Protein AF-0000000078280069 (afdb_homodimer)

Sequence (1476 aa):
MEWYAKWIKPQTETGDICPLFQKSFFLKKPVKAAALYITALGTYEAELNKTRIGDFILAPGWTSYQKRLQYQAYDVTNLVKENNQLSVTVGKGWYRSPMPGWSRSSVQEELKKSPAGLLAQLEITYEDGSTEYMATDETWTFTDSPVRFSEIYDGEIFDASLAYGCAPGCSSTQGHGSGRPVCEFEGPSHTLIPQQGEEIREQERLSPIGIFTTPKGETVVDFGQDITGYVEISLTAKAGEKVALSHAEVLDKEGCFYTENYRSAKAQYLYICRDGQQSYKPKLTFFGFRYVRIDQYPGGPCAAKPENFTAVVIHSAMRRTGYFNCSNPLLNQLFDNVIWGQKGNFVDVPTDCPQRDERLGWTGDAQVFIRTACMNYDAEKFYTKWLSDMAADQGEDGRVGHVIPDLLSEEPASSAWGDAAAICPWELYLAYGNKELLSSQFTLMKKWISYISSHTTTPYLWTGGTHYGDWLGLDAPVGSYKGSTREDFIASAFYAYSTWLVMEAGKVLGEDITEYETLYTEIVSAFRTAFPEYKTQTECILAARFGLAKDCQAAADQLAAMVKECGIRLQTGFVGTPYILHTLSEYGYSHLAYSLLLKEDYPSWLYPVTKGATTIWEHWDGIMPDGNFWSADMNSFNHYAYGSVADWIYSVAGGIQRLAAFPGYEKVSIAPIPDKRLDWLSVSLDTRHGKITSSWKKAGDVWRYEITTPVDAVVMIAGKEREVGKGTHLFYSKIETIMEWYAKWIKPQTETGDICPLFQKSFFLKKPVKAAALYITALGTYEAELNKTRIGDFILAPGWTSYQKRLQYQAYDVTNLVKENNQLSVTVGKGWYRSPMPGWSRSSVQEELKKSPAGLLAQLEITYEDGSTEYMATDETWTFTDSPVRFSEIYDGEIFDASLAYGCAPGCSSTQGHGSGRPVCEFEGPSHTLIPQQGEEIREQERLSPIGIFTTPKGETVVDFGQDITGYVEISLTAKAGEKVALSHAEVLDKEGCFYTENYRSAKAQYLYICRDGQQSYKPKLTFFGFRYVRIDQYPGGPCAAKPENFTAVVIHSAMRRTGYFNCSNPLLNQLFDNVIWGQKGNFVDVPTDCPQRDERLGWTGDAQVFIRTACMNYDAEKFYTKWLSDMAADQGEDGRVGHVIPDLLSEEPASSAWGDAAAICPWELYLAYGNKELLSSQFTLMKKWISYISSHTTTPYLWTGGTHYGDWLGLDAPVGSYKGSTREDFIASAFYAYSTWLVMEAGKVLGEDITEYETLYTEIVSAFRTAFPEYKTQTECILAARFGLAKDCQAAADQLAAMVKECGIRLQTGFVGTPYILHTLSEYGYSHLAYSLLLKEDYPSWLYPVTKGATTIWEHWDGIMPDGNFWSADMNSFNHYAYGSVADWIYSVAGGIQRLAAFPGYEKVSIAPIPDKRLDWLSVSLDTRHGKITSSWKKAGDVWRYEITTPVDAVVMIAGKEREVGKGTHLFYSKIETI

Solvent-accessible surface area (backbone atoms only — not comparable to full-atom values): 73678 Å² total; per-residue (Å²): 136,87,81,83,41,34,35,27,27,67,63,57,89,57,82,61,33,22,45,24,37,36,44,75,51,75,50,92,64,65,73,65,42,28,38,38,36,38,35,48,50,15,14,41,53,41,25,43,68,87,35,72,58,79,70,53,50,42,24,56,49,73,60,35,60,86,63,35,28,43,28,46,78,43,82,42,50,89,58,65,55,54,73,38,40,42,37,36,39,41,28,30,16,81,59,36,32,73,52,62,78,61,54,88,35,77,62,39,61,50,20,65,67,50,65,62,36,40,35,34,35,36,41,38,30,29,69,87,66,52,72,49,76,54,49,35,43,60,85,31,22,30,41,81,35,41,40,48,27,40,20,47,41,47,21,38,31,36,34,38,36,70,71,70,53,62,54,77,87,45,42,91,69,40,55,85,59,76,48,41,57,32,34,69,52,94,62,83,68,89,24,64,37,71,68,63,46,46,51,23,27,80,57,41,38,30,39,40,68,41,68,46,71,29,83,84,68,47,39,33,38,35,43,84,46,55,40,19,22,46,57,34,39,44,51,74,42,48,64,68,36,39,40,29,37,37,49,16,65,51,58,43,78,82,51,30,90,40,52,60,45,17,62,84,23,60,34,29,42,37,40,29,30,32,71,44,78,48,68,52,56,77,72,47,46,53,40,26,26,23,33,35,37,42,75,34,29,68,90,36,45,85,59,64,54,51,88,29,42,34,40,37,30,38,21,33,63,55,50,77,26,39,50,74,48,54,66,46,69,65,59,42,47,46,52,50,9,30,52,38,11,44,43,34,18,32,58,54,38,50,27,48,28,47,51,28,47,58,66,41,22,30,23,38,48,39,39,53,19,40,66,26,47,51,43,44,19,56,42,60,45,41,47,52,37,50,50,51,35,39,53,70,57,35,39,94,66,20,44,33,39,56,24,46,55,56,81,48,73,86,52,72,48,26,54,62,18,30,44,24,52,32,51,42,48,50,52,47,25,42,62,62,46,42,62,65,61,37,58,72,39,44,64,47,26,52,31,38,53,50,25,49,67,69,66,28,82,40,88,60,38,40,39,91,73,67,59,60,48,25,37,61,11,68,53,25,50,90,94,46,57,33,18,68,53,58,49,46,58,53,25,28,52,43,51,39,45,40,41,48,45,47,36,55,50,23,59,76,69,70,47,91,36,63,68,45,52,52,49,39,53,48,20,46,51,44,44,42,67,75,52,76,72,68,88,41,61,38,46,17,40,52,27,27,69,67,61,50,39,96,49,33,64,58,31,40,51,49,32,55,48,52,24,53,73,64,67,58,35,76,50,44,16,64,66,26,50,61,42,44,49,55,42,31,38,74,71,74,33,45,71,58,30,48,49,42,59,71,28,53,57,82,64,28,74,34,22,41,47,79,71,66,48,48,25,22,38,62,40,65,42,39,60,31,97,87,44,48,64,69,44,54,74,77,39,43,71,40,12,36,49,75,33,16,53,50,38,46,45,42,36,38,50,27,4,50,35,75,32,83,94,28,32,26,50,61,31,32,36,39,40,48,52,85,55,88,94,44,54,30,42,37,29,35,38,57,49,94,66,39,56,36,36,25,31,39,31,66,56,88,68,26,37,40,33,44,36,33,31,58,34,44,30,42,34,36,56,92,88,42,78,44,80,43,64,57,43,38,39,35,43,58,45,74,58,76,82,125,136,88,80,85,40,33,33,28,26,67,64,58,88,58,82,60,32,22,45,25,36,36,42,75,51,74,50,91,64,64,72,66,41,29,37,38,37,39,36,47,51,17,14,41,52,40,25,42,67,87,35,73,58,79,70,54,50,41,24,56,50,73,58,34,61,86,64,34,29,42,29,45,78,43,84,40,49,89,59,65,53,54,74,38,39,43,37,36,38,42,30,30,16,82,54,36,35,80,45,62,82,55,54,83,28,72,64,52,53,52,28,52,68,47,69,62,34,41,35,35,34,36,40,37,31,29,70,89,66,53,72,50,75,56,48,35,44,59,85,30,23,30,42,82,34,42,40,48,28,40,20,48,40,46,21,39,32,35,34,38,37,71,72,72,54,61,54,77,88,45,43,90,68,45,54,85,58,77,48,41,59,32,34,67,51,92,61,83,69,88,24,62,37,69,67,62,45,47,52,24,28,79,57,42,38,30,39,41,68,40,70,47,70,30,84,84,67,46,39,32,39,36,44,84,44,53,39,19,22,47,58,34,40,45,49,73,43,50,64,69,36,39,39,28,38,37,50,16,65,50,58,43,77,80,52,30,88,41,53,60,45,17,62,82,25,60,34,30,41,37,40,29,30,32,72,44,77,47,69,53,57,76,72,48,47,53,40,25,25,22,32,34,37,40,74,35,29,68,90,36,43,84,60,65,54,52,87,30,42,33,40,37,29,39,21,32,63,54,51,76,26,39,51,74,48,53,65,46,66,63,58,42,49,45,52,50,7,30,52,39,11,45,44,33,16,30,58,54,38,50,26,47,27,47,51,27,45,59,66,40,21,31,23,38,49,40,39,53,20,41,66,26,46,52,43,42,20,55,41,62,45,43,48,51,37,50,50,50,33,39,53,68,57,36,40,96,66,21,45,32,39,54,24,46,55,57,75,48,73,86,50,74,47,26,54,61,18,33,45,25,52,32,50,41,48,51,52,48,26,42,61,62,44,42,62,65,61,37,58,72,39,44,63,47,25,52,31,36,52,50,24,49,68,70,68,27,81,39,87,60,37,37,35,79,82,63,60,60,49,26,38,60,12,68,54,25,50,89,95,47,58,33,18,68,52,58,48,46,56,54,25,28,51,43,50,40,46,40,40,47,44,47,36,53,50,21,61,76,68,71,47,91,37,62,70,46,52,53,48,38,54,47,19,44,54,44,43,42,67,75,52,76,72,70,89,42,62,39,46,16,40,52,27,28,69,66,63,49,39,96,50,32,63,59,31,41,50,48,31,54,49,53,24,53,72,64,69,58,35,78,50,43,17,63,65,27,49,60,44,44,49,52,40,32,38,74,70,74,32,45,70,59,30,48,50,42,58,69,28,53,57,82,64,27,74,34,23,42,48,78,71,66,48,49,25,20,41,63,38,64,42,41,61,32,96,87,45,47,64,69,44,54,73,78,39,44,71,39,12,35,48,75,33,16,53,51,37,46,45,42,36,38,50,28,4,51,34,76,32,83,94,28,32,25,50,61,30,31,37,38,39,47,50,85,52,87,94,43,54,31,40,38,29,36,38,56,48,93,66,40,55,35,35,26,31,39,31,65,57,88,69,24,37,40,33,45,38,33,31,60,34,45,30,42,35,35,56,93,89,42,76,43,79,46,64,57,40,37,38,34,43,58,44,75,59,77,83,126

InterPro domains:
  IPR008902 Alpha-L-rhamnosidase, concanavalin-like domain [PF05592] (213-315)
  IPR008928 Six-hairpin glycosidase superfamily [SSF48208] (318-707)
  IPR012341 Six-hairpin glycosidase-like superfamily [G3DSA:1.50.10.10] (319-655)
  IPR013737 Bacterial alpha-L-rhamnosidase N-terminal [PF08531] (29-203)
  IPR016007 Alpha-L-rhamnosidase [PIRSF010631] (9-720)
  IPR016007 Alpha-L-rhamnosidase [PTHR33307] (2-724)
  IPR035396 Alpha-L-rhamnosidase, six-hairpin glycosidase domain [PF17389] (319-651)
  IPR035398 Alpha-L-rhamnosidase C-terminal domain [PF17390] (655-727)

Foldseek 3Di:
DDAPAFKKFFPDDLPFFWKKKKDKDFDDAAFPWKKKKKAKQAFKWKDKPNHTFDFFFRPPFDFPFQAAGAIEMGTCNVRDDRIMMMIMTGALHPQQAALVVVNVDPNNVVSVVDTIIIWMWMWTAHPVGDIDIDTHAFVMFIDGAQFGHAHAQAGTAGAVCVVDNCPVVCPVPVPVPPGHTMHGDDGRDPNYDYRQFFGKGWDDKFFFPWWDAAPVGWIKTFRLFWAKFKKKFKDADAAFFKWKKFFAADAALRRHGACLQQPPGRRMYMYGDHHTIDMDIDRNYIATHRMMTTPGDVVGSVVDTRVRIMTIHIAGPWAFFKDKDFQDVLLVLLLLQLLRLQSRQHHLARAFFRHHSGSFRFQLLCLLQLLVVVFGTVCLSSVLSQLVSQVSCQDPQLFGARTGVHPPNVAGHAFSRLLSLQRNQLSSCQAAVDLVSLVVSLVSLVSNLSNQCVPAPDHLFRDDGDYCAQACFQCDPPPDRHHPFDRSLRRLLSSLQSLVSSLLSCVVVVHDSPVSVVSSVSSLVVSCVVDVDGDFLQSLQSCQVSVSHPDNLVSLVVSLVVCVVVPLEGRTHLRRLLRNCVSCVVNPNNVSSVVQAPDQDPQGSSVVVVVSQSHGWNHSPCQPPVRHGPDSHPTHSSGNSNVSCVSCCVCEQQNWATDSVCGQPLETEREHDDDPVIQKMKMWGQTPQGIWIWMWGDDDFKIKIKIADSAWYWYADPNDTDIDGGGIDIDIDGDDDD/DDAPAFKKFAPDDLPFFWKKKKDKDFDDFAFPWKKKKKAKQWFKWKDKPNHTFDFFFRPPFDFPFQAAGAIEMGTCNVRDDRIMMIIMTGANHPQQAQLVVLNPFPRNVVSVPDTIIIWMWMWTAHPVGDIDIDTHAQNMFIDGAQFGHAHAQAGTAGAVCVVPNCPVVCPVPVPVPPGHTMHGDDGRDPNYDYRQFFGKGWDDKFFFPWWDAAPVGWIKTFRLFWAKFKKKFKDADAAFFKWKKFFAADAALRRHGACLQQPPGRRMYMYGDHHTIDMDIDRNYMATHRMMTTPGDVVGSVVDTRVRIMTIHIAGPWAFFKDKDFQDVLLVLLLLQLLRLQSRLHHLARAFFRHHSGSFRFQLLCLLQLLVVVFGTVCLSSVLSQLVSQVSCQDPQLFTARTPVHSPNVFGHAFSRLLSLQRNQLSSCQAAVDLVSLVVSLVSLVSNLSNQCVPAPDHLFNDDGDYCAQACFQCDDPPDRHHPFDRSLRRLLSSLLSLVSSLLSCVVVVHDSPVSVVSNVSNLVVSCVVDVDDDFLQSLQSCQVSVSHPDNLVSLVVSLVVCVVVPLEGRTHLRRLLRNCVSCVVNPNNVSSVVQAPDQDPQGSSVVVVVSQSHGWNHSPCQPPVRHGPDSHPTHSSGNSNVSCVSCCVCEQQNWATDSVCGQPLETEREHDDDPVIQKMKMWGQTPLGIWIWMWGDDDFKIKIKIADSAWYWYADPNDTDIDGGGIDIDIDGDDDD

pLDDT: mean 94.16, std 10.37, range [27.56, 98.88]

Organism: NCBI:txid1796616

Radius of gyration: 36.36 Å; Cα contacts (8 Å, |Δi|>4): 3616; chains: 2; bounding box: 84×95×91 Å

Structure (mmCIF, N/CA/C/O backbone):
data_AF-0000000078280069-model_v1
#
loop_
_entity.id
_entity.type
_entity.pdbx_description
1 polymer alpha-L-rhamnosidase
#
loop_
_atom_site.group_PDB
_atom_site.id
_atom_site.type_symbol
_atom_site.label_atom_id
_atom_site.label_alt_id
_atom_site.label_comp_id
_atom_site.label_asym_id
_atom_site.label_entity_id
_atom_site.label_seq_id
_atom_site.pdbx_PDB_ins_code
_atom_site.Cartn_x
_atom_site.Cartn_y
_atom_site.Cartn_z
_atom_site.occupancy
_atom_site.B_iso_or_equiv
_atom_site.auth_seq_id
_atom_site.auth_comp_id
_atom_site.auth_asym_id
_atom_site.auth_atom_id
_atom_site.pdbx_PDB_model_num
ATOM 1 N N . MET A 1 1 ? -11.531 34.969 -14.906 1 75.25 1 MET A N 1
ATOM 2 C CA . MET A 1 1 ? -12.938 35.062 -14.523 1 75.25 1 MET A CA 1
ATOM 3 C C . MET A 1 1 ? -13.359 36.531 -14.352 1 75.25 1 MET A C 1
ATOM 5 O O . MET A 1 1 ? -12.594 37.344 -13.844 1 75.25 1 MET A O 1
ATOM 9 N N . GLU A 1 2 ? -14.43 36.875 -14.961 1 83.56 2 GLU A N 1
ATOM 10 C CA . GLU A 1 2 ? -14.961 38.219 -14.836 1 83.56 2 GLU A CA 1
ATOM 11 C C . GLU A 1 2 ? -15.977 38.312 -13.703 1 83.56 2 GLU A C 1
ATOM 13 O O . GLU A 1 2 ? -16.922 37.531 -13.656 1 83.56 2 GLU A O 1
ATOM 18 N N . TRP A 1 3 ? -15.695 39.188 -12.672 1 90.94 3 TRP A N 1
ATOM 19 C CA . TRP A 1 3 ? -16.578 39.375 -11.523 1 90.94 3 TRP A CA 1
ATOM 20 C C . TRP A 1 3 ? -17.531 40.531 -11.75 1 90.94 3 TRP A C 1
ATOM 22 O O . TRP A 1 3 ? -17.109 41.656 -12.078 1 90.94 3 TRP A O 1
ATOM 32 N N . TYR A 1 4 ? -18.797 40.25 -11.625 1 93.06 4 TYR A N 1
ATOM 33 C CA . TYR A 1 4 ? -19.844 41.25 -11.594 1 93.06 4 TYR A CA 1
ATOM 34 C C . TYR A 1 4 ? -20.312 41.531 -10.172 1 93.06 4 TYR A C 1
ATOM 36 O O . TYR A 1 4 ? -20.953 42.531 -9.898 1 93.06 4 TYR A O 1
ATOM 44 N N . ALA A 1 5 ? -19.953 40.688 -9.352 1 96.56 5 ALA A N 1
ATOM 45 C CA . ALA A 1 5 ? -20.375 40.75 -7.953 1 96.56 5 ALA A CA 1
ATOM 46 C C . ALA A 1 5 ? -19.656 41.875 -7.203 1 96.56 5 ALA A C 1
ATOM 48 O O . ALA A 1 5 ? -18.516 42.219 -7.543 1 96.56 5 ALA A O 1
ATOM 49 N N . LYS A 1 6 ? -20.312 42.375 -6.234 1 96.88 6 LYS A N 1
ATOM 50 C CA . LYS A 1 6 ? -19.75 43.375 -5.316 1 96.88 6 LYS A CA 1
ATOM 51 C C . LYS A 1 6 ? -19.609 42.812 -3.91 1 96.88 6 LYS A C 1
ATOM 53 O O . LYS A 1 6 ? -20.391 41.938 -3.498 1 96.88 6 LYS A O 1
ATOM 58 N N . TRP A 1 7 ? -18.578 43.281 -3.256 1 96.88 7 TRP A N 1
ATOM 59 C CA . TRP A 1 7 ? -18.438 42.906 -1.854 1 96.88 7 TRP A CA 1
ATOM 60 C C . TRP A 1 7 ? -19.625 43.438 -1.037 1 96.88 7 TRP A C 1
ATOM 62 O O . TRP A 1 7 ? -20 44.594 -1.164 1 96.88 7 TRP A O 1
ATOM 72 N N . ILE A 1 8 ? -20.172 42.531 -0.235 1 97.75 8 ILE A N 1
ATOM 73 C CA . ILE A 1 8 ? -21.281 42.969 0.618 1 97.75 8 ILE A CA 1
ATOM 74 C C . ILE A 1 8 ? -20.969 42.625 2.074 1 97.75 8 ILE A C 1
ATOM 76 O O . ILE A 1 8 ? -20.188 41.719 2.35 1 97.75 8 ILE A O 1
ATOM 80 N N . LYS A 1 9 ? -21.453 43.344 2.963 1 96.62 9 LYS A N 1
ATOM 81 C CA . LYS A 1 9 ? -21.406 43.156 4.41 1 96.62 9 LYS A CA 1
ATOM 82 C C . LYS A 1 9 ? -22.734 43.5 5.055 1 96.62 9 LYS A C 1
ATOM 84 O O . LYS A 1 9 ? -23.562 44.219 4.457 1 96.62 9 LYS A O 1
ATOM 89 N N . PRO A 1 10 ? -22.984 43 6.238 1 95.69 10 PRO A N 1
ATOM 90 C CA . PRO A 1 10 ? -24.203 43.438 6.938 1 95.69 10 PRO A CA 1
ATOM 91 C C . PRO A 1 10 ? -24.203 44.938 7.18 1 95.69 10 PRO A C 1
ATOM 93 O O . PRO A 1 10 ? -23.188 45.5 7.598 1 95.69 10 PRO A O 1
ATOM 96 N N . GLN A 1 11 ? -25.328 45.531 6.945 1 94.12 11 GLN A N 1
ATOM 97 C CA . GLN A 1 11 ? -25.438 46.969 7.164 1 94.12 11 GLN A CA 1
ATOM 98 C C . GLN A 1 11 ? -25.375 47.312 8.648 1 94.12 11 GLN A C 1
ATOM 100 O O . GLN A 1 11 ? -24.859 48.375 9.023 1 94.12 11 GLN A O 1
ATOM 105 N N . THR A 1 12 ? -25.844 46.406 9.406 1 90.94 12 THR A N 1
ATOM 106 C CA . THR A 1 12 ? -25.797 46.594 10.859 1 90.94 12 THR A CA 1
ATOM 107 C C . THR A 1 12 ? -24.828 45.562 11.484 1 90.94 12 THR A C 1
ATOM 109 O O . THR A 1 12 ? -24.719 44.438 11.016 1 90.94 12 THR A O 1
ATOM 112 N N . GLU A 1 13 ? -24.203 46.062 12.492 1 86.88 13 GLU A N 1
ATOM 113 C CA . GLU A 1 13 ? -23.25 45.188 13.18 1 86.88 13 GLU A CA 1
ATOM 114 C C . GLU A 1 13 ? -23.953 43.969 13.773 1 86.88 13 GLU A C 1
ATOM 116 O O . GLU A 1 13 ? -25.078 44.094 14.289 1 86.88 13 GLU A O 1
ATOM 121 N N . THR A 1 14 ? -23.266 42.875 13.648 1 87.94 14 THR A N 1
ATOM 122 C CA . THR A 1 14 ? -23.859 41.656 14.125 1 87.94 14 THR A CA 1
ATOM 123 C C . THR A 1 14 ? -23.156 41.188 15.398 1 87.94 14 THR A C 1
ATOM 125 O O . THR A 1 14 ? -23.578 40.188 16.016 1 87.94 14 THR A O 1
ATOM 128 N N . GLY A 1 15 ? -22.078 41.844 15.797 1 86.06 15 GLY A N 1
ATOM 129 C CA . GLY A 1 15 ? -21.328 41.406 16.953 1 86.06 15 GLY A CA 1
ATOM 130 C C . GLY A 1 15 ? -20.688 40.031 16.781 1 86.06 15 GLY A C 1
ATOM 131 O O . GLY A 1 15 ? -19.984 39.812 15.789 1 86.06 15 GLY A O 1
ATOM 132 N N . ASP A 1 16 ? -21.062 39.156 17.75 1 89 16 ASP A N 1
ATOM 133 C CA . ASP A 1 16 ? -20.484 37.812 17.734 1 89 16 ASP A CA 1
ATOM 134 C C . ASP A 1 16 ? -21.266 36.875 16.844 1 89 16 ASP A C 1
ATOM 136 O O . ASP A 1 16 ? -20.781 35.812 16.453 1 89 16 ASP A O 1
ATOM 140 N N . ILE A 1 17 ? -22.422 37.219 16.5 1 93.25 17 ILE A N 1
ATOM 141 C CA . ILE A 1 17 ? -23.297 36.375 15.695 1 93.25 17 ILE A CA 1
ATOM 142 C C . ILE A 1 17 ? -22.812 36.344 14.25 1 93.25 17 ILE A C 1
ATOM 144 O O . ILE A 1 17 ? -22.531 37.406 13.664 1 93.25 17 ILE A O 1
ATOM 148 N N . CYS A 1 18 ? -22.656 35.156 13.719 1 95.31 18 CYS A N 1
ATOM 149 C CA . CYS A 1 18 ? -22.281 35.031 12.312 1 95.31 18 CYS A CA 1
ATOM 150 C C . CYS A 1 18 ? -23.438 35.438 11.406 1 95.31 18 CYS A C 1
ATOM 152 O O . CYS A 1 18 ? -24.562 34.938 11.57 1 95.31 18 CYS A O 1
ATOM 154 N N . PRO A 1 19 ? -23.203 36.312 10.492 1 96.06 19 PRO A N 1
ATOM 155 C CA . PRO A 1 19 ? -24.281 36.688 9.578 1 96.06 19 PRO A CA 1
ATOM 156 C C . PRO A 1 19 ? -24.609 35.562 8.578 1 96.06 19 PRO A C 1
ATOM 158 O O . PRO A 1 19 ? -23.703 34.875 8.109 1 96.06 19 PRO A O 1
ATOM 161 N N . LEU A 1 20 ? -25.875 35.375 8.289 1 96.44 20 LEU A N 1
ATOM 162 C CA . LEU A 1 20 ? -26.391 34.531 7.223 1 96.44 20 LEU A CA 1
ATOM 163 C C . LEU A 1 20 ? -26.891 35.375 6.051 1 96.44 20 LEU A C 1
ATOM 165 O O . LEU A 1 20 ? -27.969 35.969 6.117 1 96.44 20 LEU A O 1
ATOM 169 N N . PHE A 1 21 ? -26.078 35.438 4.977 1 97.25 21 PHE A N 1
ATOM 170 C CA . PHE A 1 21 ? -26.484 36.125 3.758 1 97.25 21 PHE A CA 1
ATOM 171 C C . PHE A 1 21 ? -27.422 35.25 2.936 1 97.25 21 PHE A C 1
ATOM 173 O O . PHE A 1 21 ? -27.25 34.031 2.852 1 97.25 21 PHE A O 1
ATOM 180 N N . GLN A 1 22 ? -28.375 35.938 2.309 1 96.56 22 GLN A N 1
ATOM 181 C CA . GLN A 1 22 ? -29.375 35.156 1.582 1 96.56 22 GLN A CA 1
ATOM 182 C C . GLN A 1 22 ? -29.797 35.875 0.294 1 96.56 22 GLN A C 1
ATOM 184 O O . GLN A 1 22 ? -29.828 37.094 0.237 1 96.56 22 GLN A O 1
ATOM 189 N N . LYS A 1 23 ? -30.078 35.125 -0.622 1 96.31 23 LYS A N 1
ATOM 190 C CA . LYS A 1 23 ? -30.641 35.562 -1.896 1 96.31 23 LYS A CA 1
ATOM 191 C C . LYS A 1 23 ? -31.609 34.531 -2.477 1 96.31 23 LYS A C 1
ATOM 193 O O . LYS A 1 23 ? -31.266 33.375 -2.615 1 96.31 23 LYS A O 1
ATOM 198 N N . SER A 1 24 ? -32.812 35.031 -2.732 1 96 24 SER A N 1
ATOM 199 C CA . SER A 1 24 ? -33.781 34.219 -3.453 1 96 24 SER A CA 1
ATOM 200 C C . SER A 1 24 ? -33.844 34.594 -4.926 1 96 24 SER A C 1
ATOM 202 O O . SER A 1 24 ? -33.75 35.781 -5.27 1 96 24 SER A O 1
ATOM 204 N N . PHE A 1 25 ? -33.969 33.594 -5.789 1 95.31 25 PHE A N 1
ATOM 205 C CA . PHE A 1 25 ? -34.094 33.906 -7.215 1 95.31 25 PHE A CA 1
ATOM 206 C C . PHE A 1 25 ? -34.906 32.812 -7.922 1 95.31 25 PHE A C 1
ATOM 208 O O . PHE A 1 25 ? -35.094 31.734 -7.398 1 95.31 25 PHE A O 1
ATOM 215 N N . PHE A 1 26 ? -35.406 33.219 -9.016 1 95.06 26 PHE A N 1
ATOM 216 C CA . PHE A 1 26 ? -36.281 32.406 -9.828 1 95.06 26 PHE A CA 1
ATOM 217 C C . PHE A 1 26 ? -35.688 32.156 -11.219 1 95.06 26 PHE A C 1
ATOM 219 O O . PHE A 1 26 ? -35.156 33.094 -11.836 1 95.06 26 PHE A O 1
ATOM 226 N N . LEU A 1 27 ? -35.688 30.844 -11.633 1 94.19 27 LEU A N 1
ATOM 227 C CA . LEU A 1 27 ? -35.188 30.531 -12.961 1 94.19 27 LEU A CA 1
ATOM 228 C C . LEU A 1 27 ? -36.312 30.234 -13.922 1 94.19 27 LEU A C 1
ATOM 230 O O . LEU A 1 27 ? -37.156 29.359 -13.656 1 94.19 27 LEU A O 1
ATOM 234 N N . LYS A 1 28 ? -36.312 30.891 -15.016 1 87.5 28 LYS A N 1
ATOM 235 C CA . LYS A 1 28 ? -37.438 30.828 -15.945 1 87.5 28 LYS A CA 1
ATOM 236 C C . LYS A 1 28 ? -37.219 29.75 -17 1 87.5 28 LYS A C 1
ATOM 238 O O . LYS A 1 28 ? -38.156 29.328 -17.672 1 87.5 28 LYS A O 1
ATOM 243 N N . LYS A 1 29 ? -36 29.359 -17.234 1 92.88 29 LYS A N 1
ATOM 244 C CA . LYS A 1 29 ? -35.625 28.438 -18.312 1 92.88 29 LYS A CA 1
ATOM 245 C C . LYS A 1 29 ? -34.906 27.219 -17.766 1 92.88 29 LYS A C 1
ATOM 247 O O . LYS A 1 29 ? -34.375 27.234 -16.656 1 92.88 29 LYS A O 1
ATOM 252 N N . PRO A 1 30 ? -34.969 26.078 -18.672 1 95 30 PRO A N 1
ATOM 253 C CA . PRO A 1 30 ? -34.188 24.922 -18.266 1 95 30 PRO A CA 1
ATOM 254 C C . PRO A 1 30 ? -32.688 25.203 -18.203 1 95 30 PRO A C 1
ATOM 256 O O . PRO A 1 30 ? -32.156 25.906 -19.078 1 95 30 PRO A O 1
ATOM 259 N N . VAL A 1 31 ? -32.094 24.656 -17.188 1 96.94 31 VAL A N 1
ATOM 260 C CA . VAL A 1 31 ? -30.688 24.969 -16.906 1 96.94 31 VAL A CA 1
ATOM 261 C C . VAL A 1 31 ? -29.781 23.891 -17.516 1 96.94 31 VAL A C 1
ATOM 263 O O . VAL A 1 31 ? -30.031 22.703 -17.344 1 96.94 31 VAL A O 1
ATOM 266 N N . LYS A 1 32 ? -28.812 24.266 -18.281 1 97.56 32 LYS A N 1
ATOM 267 C CA . LYS A 1 32 ? -27.781 23.391 -18.812 1 97.56 32 LYS A CA 1
ATOM 268 C C . LYS A 1 32 ? -26.625 23.234 -17.828 1 97.56 32 LYS A C 1
ATOM 270 O O . LYS A 1 32 ? -26.141 22.125 -17.609 1 97.56 32 LYS A O 1
ATOM 275 N N . ALA A 1 33 ? -26.172 24.297 -17.281 1 98.06 33 ALA A N 1
ATOM 276 C CA . ALA A 1 33 ? -25.062 24.297 -16.328 1 98.06 33 ALA A CA 1
ATOM 277 C C . ALA A 1 33 ? -25.188 25.469 -15.344 1 98.06 33 ALA A C 1
ATOM 279 O O . ALA A 1 33 ? -25.703 26.516 -15.695 1 98.06 33 ALA A O 1
ATOM 280 N N . ALA A 1 34 ? -24.766 25.297 -14.141 1 98.12 34 ALA A N 1
ATOM 281 C CA . ALA A 1 34 ? -24.719 26.328 -13.102 1 98.12 34 ALA A CA 1
ATOM 282 C C . ALA A 1 34 ? -23.438 26.219 -12.281 1 98.12 34 ALA A C 1
ATOM 284 O O . ALA A 1 34 ? -23.062 25.125 -11.844 1 98.12 34 ALA A O 1
ATOM 285 N N . ALA A 1 35 ? -22.719 27.344 -12.117 1 98.19 35 ALA A N 1
ATOM 286 C CA . ALA A 1 35 ? -21.484 27.375 -11.352 1 98.19 35 ALA A CA 1
ATOM 287 C C . ALA A 1 35 ? -21.5 28.531 -10.344 1 98.19 35 ALA A C 1
ATOM 289 O O . ALA A 1 35 ? -21.875 29.656 -10.688 1 98.19 35 ALA A O 1
ATOM 290 N N . LEU A 1 36 ? -21.156 28.203 -9.078 1 98.38 36 LEU A N 1
ATOM 291 C CA . LEU A 1 36 ? -21.031 29.219 -8.047 1 98.38 36 LEU A CA 1
ATOM 292 C C . LEU A 1 36 ? -19.562 29.578 -7.812 1 98.38 36 LEU A C 1
ATOM 294 O O . LEU A 1 36 ? -18.734 28.703 -7.527 1 98.38 36 LEU A O 1
ATOM 298 N N . TYR A 1 37 ? -19.234 30.797 -8.039 1 98.12 37 TYR A N 1
ATOM 299 C CA . TYR A 1 37 ? -17.953 31.375 -7.629 1 98.12 37 TYR A CA 1
ATOM 300 C C . TYR A 1 37 ? -18.109 32.156 -6.336 1 98.12 37 TYR A C 1
ATOM 302 O O . TYR A 1 37 ? -18.953 33.062 -6.242 1 98.12 37 TYR A O 1
ATOM 310 N N . ILE A 1 38 ? -17.281 31.844 -5.312 1 98.38 38 ILE A N 1
ATOM 311 C CA . ILE A 1 38 ? -17.609 32.406 -4.008 1 98.38 38 ILE A CA 1
ATOM 312 C C . ILE A 1 38 ? -16.328 32.531 -3.176 1 98.38 38 ILE A C 1
ATOM 314 O O . ILE A 1 38 ? -15.414 31.734 -3.295 1 98.38 38 ILE A O 1
ATOM 318 N N . THR A 1 39 ? -16.219 33.594 -2.395 1 97.5 39 THR A N 1
ATOM 319 C CA . THR A 1 39 ? -15.211 33.781 -1.347 1 97.5 39 THR A CA 1
ATOM 320 C C . THR A 1 39 ? -15.766 34.625 -0.211 1 97.5 39 THR A C 1
ATOM 322 O O . THR A 1 39 ? -16.938 35 -0.232 1 97.5 39 THR A O 1
ATOM 325 N N . ALA A 1 40 ? -15.008 34.75 0.875 1 96.81 40 ALA A N 1
ATOM 326 C CA . ALA A 1 40 ? -15.422 35.531 2.035 1 96.81 40 ALA A CA 1
ATOM 327 C C . ALA A 1 40 ? -14.211 36.062 2.787 1 96.81 40 ALA A C 1
ATOM 329 O O . ALA A 1 40 ? -13.094 35.594 2.605 1 96.81 40 ALA A O 1
ATOM 330 N N . LEU A 1 41 ? -14.398 37.188 3.506 1 94.5 41 LEU A N 1
ATOM 331 C CA . LEU A 1 41 ? -13.453 37.656 4.512 1 94.5 41 LEU A CA 1
ATOM 332 C C . LEU A 1 41 ? -13.711 36.969 5.855 1 94.5 41 LEU A C 1
ATOM 334 O O . LEU A 1 41 ? -14.43 37.531 6.699 1 94.5 41 LEU A O 1
ATOM 338 N N . GLY A 1 42 ? -13.086 35.906 6.062 1 93.12 42 GLY A N 1
ATOM 339 C CA . GLY A 1 42 ? -13.32 34.906 7.102 1 93.12 42 GLY A CA 1
ATOM 340 C C . GLY A 1 42 ? -13.43 33.5 6.566 1 93.12 42 GLY A C 1
ATOM 341 O O . GLY A 1 42 ? -12.641 33.062 5.719 1 93.12 42 GLY A O 1
ATOM 342 N N . THR A 1 43 ? -14.336 32.75 7.18 1 95.94 43 THR A N 1
ATOM 343 C CA . THR A 1 43 ? -14.688 31.422 6.664 1 95.94 43 THR A CA 1
ATOM 344 C C . THR A 1 43 ? -16.172 31.344 6.324 1 95.94 43 THR A C 1
ATOM 346 O O . THR A 1 43 ? -16.984 32.094 6.883 1 95.94 43 THR A O 1
ATOM 349 N N . TYR A 1 44 ? -16.484 30.453 5.336 1 97.75 44 TYR A N 1
ATOM 350 C CA . TYR A 1 44 ? -17.891 30.438 4.973 1 97.75 44 TYR A CA 1
ATOM 351 C C . TYR A 1 44 ? -18.375 29 4.754 1 97.75 44 TYR A C 1
ATOM 353 O O . TYR A 1 44 ? -17.578 28.094 4.531 1 97.75 44 TYR A O 1
ATOM 361 N N . GLU A 1 45 ? -19.656 28.797 4.93 1 97.75 45 GLU A N 1
ATOM 362 C CA . GLU A 1 45 ? -20.406 27.641 4.465 1 97.75 45 GLU A CA 1
ATOM 363 C C . GLU A 1 45 ? -21.625 28.062 3.643 1 97.75 45 GLU A C 1
ATOM 365 O O . GLU A 1 45 ? -22.422 28.891 4.082 1 97.75 45 GLU A O 1
ATOM 370 N N . ALA A 1 46 ? -21.75 27.484 2.455 1 98.19 46 ALA A N 1
ATOM 371 C CA . ALA A 1 46 ? -22.828 27.859 1.545 1 98.19 46 ALA A CA 1
ATOM 372 C C . ALA A 1 46 ? -23.797 26.703 1.349 1 98.19 46 ALA A C 1
ATOM 374 O O . ALA A 1 46 ? -23.391 25.531 1.324 1 98.19 46 ALA A O 1
ATOM 375 N N . GLU A 1 47 ? -25.047 27.078 1.23 1 97.38 47 GLU A N 1
ATOM 376 C CA . GLU A 1 47 ? -26.109 26.125 0.933 1 97.38 47 GLU A CA 1
ATOM 377 C C . GLU A 1 47 ? -26.984 26.625 -0.213 1 97.38 47 GLU A C 1
ATOM 379 O O . GLU A 1 47 ? -27.266 27.812 -0.32 1 97.38 47 GLU A O 1
ATOM 384 N N . LEU A 1 48 ? -27.312 25.766 -1.082 1 97.75 48 LEU A N 1
ATOM 385 C CA . LEU A 1 48 ? -28.328 26 -2.104 1 97.75 48 LEU A CA 1
ATOM 386 C C . LEU A 1 48 ? -29.531 25.094 -1.897 1 97.75 48 LEU A C 1
ATOM 388 O O . LEU A 1 48 ? -29.391 23.859 -1.935 1 97.75 48 LEU A O 1
ATOM 392 N N . ASN A 1 49 ? -30.688 25.734 -1.669 1 96.38 49 ASN A N 1
ATOM 393 C CA . ASN A 1 49 ? -31.906 24.969 -1.383 1 96.38 49 ASN A CA 1
ATOM 394 C C . ASN A 1 49 ? -31.703 24.016 -0.217 1 96.38 49 ASN A C 1
ATOM 396 O O . ASN A 1 49 ? -32.031 22.828 -0.319 1 96.38 49 ASN A O 1
ATOM 400 N N . LYS A 1 50 ? -31 24.391 0.762 1 91.75 50 LYS A N 1
ATOM 401 C CA . LYS A 1 50 ? -30.781 23.703 2.035 1 91.75 50 LYS A CA 1
ATOM 402 C C . LYS A 1 50 ? -29.797 22.562 1.884 1 91.75 50 LYS A C 1
ATOM 404 O O . LYS A 1 50 ? -29.672 21.719 2.777 1 91.75 50 LYS A O 1
ATOM 409 N N . THR A 1 51 ? -29.172 22.547 0.782 1 96.12 51 THR A N 1
ATOM 410 C CA . THR A 1 51 ? -28.109 21.562 0.567 1 96.12 51 THR A CA 1
ATOM 411 C C . THR A 1 51 ? -26.734 22.234 0.58 1 96.12 51 THR A C 1
ATOM 413 O O . THR A 1 51 ? -26.516 23.203 -0.136 1 96.12 51 THR A O 1
ATOM 416 N N . ARG A 1 52 ? -25.906 21.688 1.423 1 96.62 52 ARG A N 1
ATOM 417 C CA . ARG A 1 52 ? -24.562 22.234 1.521 1 96.62 52 ARG A CA 1
ATOM 418 C C . ARG A 1 52 ? -23.844 22.172 0.177 1 96.62 52 ARG A C 1
ATOM 420 O O . ARG A 1 52 ? -23.953 21.188 -0.545 1 96.62 52 ARG A O 1
ATOM 427 N N . ILE A 1 53 ? -23.156 23.234 -0.167 1 97.88 53 ILE A N 1
ATOM 428 C CA . ILE A 1 53 ? -22.391 23.281 -1.409 1 97.88 53 ILE A CA 1
ATOM 429 C C . ILE A 1 53 ? -20.938 22.906 -1.142 1 97.88 53 ILE A C 1
ATOM 431 O O . ILE A 1 53 ? -20.266 23.547 -0.342 1 97.88 53 ILE A O 1
ATOM 435 N N . GLY A 1 54 ? -20.453 21.875 -1.821 1 96.06 54 GLY A N 1
ATOM 436 C CA . GLY A 1 54 ? -19.078 21.438 -1.714 1 96.06 54 GLY A CA 1
ATOM 437 C C . GLY A 1 54 ? -18.75 20.797 -0.383 1 96.06 54 GLY A C 1
ATOM 438 O O . GLY A 1 54 ? -19.609 20.719 0.503 1 96.06 54 GLY A O 1
ATOM 439 N N . ASP A 1 55 ? -17.469 20.375 -0.176 1 95.75 55 ASP A N 1
ATOM 440 C CA . ASP A 1 55 ? -17.016 19.672 1.023 1 95.75 55 ASP A CA 1
ATOM 441 C C . ASP A 1 55 ? -15.844 20.391 1.682 1 95.75 55 ASP A C 1
ATOM 443 O O . ASP A 1 55 ? -15.203 19.859 2.588 1 95.75 55 ASP A O 1
ATOM 447 N N . PHE A 1 56 ? -15.539 21.609 1.169 1 98 56 PHE A N 1
ATOM 448 C CA . PHE A 1 56 ? -14.414 22.359 1.692 1 98 56 PHE A CA 1
ATOM 449 C C . PHE A 1 56 ? -14.719 22.906 3.084 1 98 56 PHE A C 1
ATOM 451 O O . PHE A 1 56 ? -15.555 23.797 3.236 1 98 56 PHE A O 1
ATOM 458 N N . ILE A 1 57 ? -14.031 22.344 4.098 1 97.75 57 ILE A N 1
ATOM 459 C CA . ILE A 1 57 ? -14.156 22.797 5.48 1 97.75 57 ILE A CA 1
ATOM 460 C C . ILE A 1 57 ? -13.32 24.062 5.684 1 97.75 57 ILE A C 1
ATOM 462 O O . ILE A 1 57 ? -12.164 24.125 5.242 1 97.75 57 ILE A O 1
ATOM 466 N N . LEU A 1 58 ? -13.953 25.109 6.273 1 97.69 58 LEU A N 1
ATOM 467 C CA . LEU A 1 58 ? -13.281 26.359 6.586 1 97.69 58 LEU A CA 1
ATOM 468 C C . LEU A 1 58 ? -12.859 27.078 5.312 1 97.69 58 LEU A C 1
ATOM 470 O O . LEU A 1 58 ? -11.781 27.688 5.266 1 97.69 58 LEU A O 1
ATOM 474 N N . ALA A 1 59 ? -13.617 27.016 4.285 1 97.69 59 ALA A N 1
ATOM 475 C CA . ALA A 1 59 ? -13.375 27.812 3.08 1 97.69 59 ALA A CA 1
ATOM 476 C C . ALA A 1 59 ? -13.445 29.297 3.379 1 97.69 59 ALA A C 1
ATOM 478 O O . ALA A 1 59 ? -14.219 29.734 4.238 1 97.69 59 ALA A O 1
ATOM 479 N N . PRO A 1 60 ? -12.703 30.016 2.689 1 97 60 PRO A N 1
ATOM 480 C CA . PRO A 1 60 ? -11.852 29.734 1.535 1 97 60 PRO A CA 1
ATOM 481 C C . PRO A 1 60 ? -10.414 29.391 1.935 1 97 60 PRO A C 1
ATOM 483 O O . PRO A 1 60 ? -9.508 29.438 1.103 1 97 60 PRO A O 1
ATOM 486 N N . GLY A 1 61 ? -10.148 29.109 3.188 1 95.88 61 GLY A N 1
ATOM 487 C CA . GLY A 1 61 ? -8.797 28.859 3.67 1 95.88 61 GLY A CA 1
ATOM 488 C C . GLY A 1 61 ? -8.109 30.109 4.18 1 95.88 61 GLY A C 1
ATOM 489 O O . GLY A 1 61 ? -8.773 31.094 4.535 1 95.88 61 GLY A O 1
ATOM 490 N N . TRP A 1 62 ? -6.797 30.031 4.344 1 94.31 62 TRP A N 1
ATOM 491 C CA . TRP A 1 62 ? -6.07 31.125 4.977 1 94.31 62 TRP A CA 1
ATOM 492 C C . TRP A 1 62 ? -4.918 31.594 4.094 1 94.31 62 TRP A C 1
ATOM 494 O O . TRP A 1 62 ? -3.932 30.875 3.918 1 94.31 62 TRP A O 1
ATOM 504 N N . THR A 1 63 ? -5.035 32.719 3.508 1 92.56 63 THR A N 1
ATOM 505 C CA . THR A 1 63 ? -3.98 33.375 2.764 1 92.56 63 THR A CA 1
ATOM 506 C C . THR A 1 63 ? -3.797 34.812 3.271 1 92.56 63 THR A C 1
ATOM 508 O O . THR A 1 63 ? -4.453 35.219 4.227 1 92.56 63 THR A O 1
ATOM 511 N N . SER A 1 64 ? -2.77 35.438 2.633 1 87.94 64 SER A N 1
ATOM 512 C CA . SER A 1 64 ? -2.627 36.875 2.893 1 87.94 64 SER A CA 1
ATOM 513 C C . SER A 1 64 ? -3.756 37.656 2.246 1 87.94 64 SER A C 1
ATOM 515 O O . SER A 1 64 ? -3.629 38.125 1.106 1 87.94 64 SER A O 1
ATOM 517 N N . TYR A 1 65 ? -4.871 37.969 2.988 1 82.38 65 TYR A N 1
ATOM 518 C CA . TYR A 1 65 ? -6.148 38.438 2.467 1 82.38 65 TYR A CA 1
ATOM 519 C C . TYR A 1 65 ? -5.965 39.719 1.632 1 82.38 65 TYR A C 1
ATOM 521 O O . TYR A 1 65 ? -6.641 39.906 0.617 1 82.38 65 TYR A O 1
ATOM 529 N N . GLN A 1 66 ? -5.043 40.5 2.029 1 83.44 66 GLN A N 1
ATOM 530 C CA . GLN A 1 66 ? -4.898 41.781 1.358 1 83.44 66 GLN A CA 1
ATOM 531 C C . GLN A 1 66 ? -4.031 41.656 0.109 1 83.44 66 GLN A C 1
ATOM 533 O O . GLN A 1 66 ? -4.012 42.531 -0.734 1 83.44 66 GLN A O 1
ATOM 538 N N . LYS A 1 67 ? -3.424 40.562 0.015 1 91.69 67 LYS A N 1
ATOM 539 C CA . LYS A 1 67 ? -2.521 40.406 -1.12 1 91.69 67 LYS A CA 1
ATOM 540 C C . LYS A 1 67 ? -2.957 39.219 -1.989 1 91.69 67 LYS A C 1
ATOM 542 O O . LYS A 1 67 ? -2.721 39.219 -3.199 1 91.69 67 LYS A O 1
ATOM 547 N N . ARG A 1 68 ? -3.482 38.219 -1.353 1 94.62 68 ARG A N 1
ATOM 548 C CA . ARG A 1 68 ? -3.945 37.031 -2.021 1 94.62 68 ARG A CA 1
ATOM 549 C C . ARG A 1 68 ? -5.188 36.469 -1.338 1 94.62 68 ARG A C 1
ATOM 551 O O . ARG A 1 68 ? -5.145 36.094 -0.158 1 94.62 68 ARG A O 1
ATOM 558 N N . LEU A 1 69 ? -6.242 36.469 -2.039 1 95.12 69 LEU A N 1
ATOM 559 C CA . LEU A 1 69 ? -7.465 35.875 -1.502 1 95.12 69 LEU A CA 1
ATOM 560 C C . LEU A 1 69 ? -8.039 34.844 -2.461 1 95.12 69 LEU A C 1
ATOM 562 O O . LEU A 1 69 ? -8.328 35.156 -3.617 1 95.12 69 LEU A O 1
ATOM 566 N N . GLN A 1 70 ? -8.195 33.594 -1.927 1 96.44 70 GLN A N 1
ATOM 567 C CA . GLN A 1 70 ? -8.688 32.5 -2.756 1 96.44 70 GLN A CA 1
ATOM 568 C C . GLN A 1 70 ? -10.211 32.562 -2.889 1 96.44 70 GLN A C 1
ATOM 570 O O . GLN A 1 70 ? -10.906 32.938 -1.942 1 96.44 70 GLN A O 1
ATOM 575 N N . TYR A 1 71 ? -10.719 32.25 -4.105 1 97.06 71 TYR A N 1
ATOM 576 C CA . TYR A 1 71 ? -12.141 31.953 -4.289 1 97.06 71 TYR A CA 1
ATOM 577 C C . TYR A 1 71 ? -12.344 30.531 -4.809 1 97.06 71 TYR A C 1
ATOM 579 O O . TYR A 1 71 ? -11.422 29.938 -5.387 1 97.06 71 TYR A O 1
ATOM 587 N N . GLN A 1 72 ? -13.5 29.953 -4.508 1 98 72 GLN A N 1
ATOM 588 C CA . GLN A 1 72 ? -13.852 28.594 -4.938 1 98 72 GLN A CA 1
ATOM 589 C C . GLN A 1 72 ? -14.859 28.625 -6.078 1 98 72 GLN A C 1
ATOM 591 O O . GLN A 1 72 ? -15.633 29.578 -6.207 1 98 72 GLN A O 1
ATOM 596 N N . ALA A 1 73 ? -14.789 27.703 -6.949 1 98.06 73 ALA A N 1
ATOM 597 C CA . ALA A 1 73 ? -15.781 27.438 -7.996 1 98.06 73 ALA A CA 1
ATOM 598 C C . ALA A 1 73 ? -16.453 26.078 -7.789 1 98.06 73 ALA A C 1
ATOM 600 O O . ALA A 1 73 ? -15.781 25.047 -7.711 1 98.06 73 ALA A O 1
ATOM 601 N N . TYR A 1 74 ? -17.734 26.078 -7.559 1 98.25 74 TYR A N 1
ATOM 602 C CA . TYR A 1 74 ? -18.5 24.859 -7.344 1 98.25 74 TYR A CA 1
ATOM 603 C C . TYR A 1 74 ? -19.484 24.625 -8.492 1 98.25 74 TYR A C 1
ATOM 605 O O . TYR A 1 74 ? -20.188 25.531 -8.922 1 98.25 74 TYR A O 1
ATOM 613 N N . ASP A 1 75 ? -19.531 23.391 -9.117 1 98.25 75 ASP A N 1
ATOM 614 C CA . ASP A 1 75 ? -20.625 22.984 -9.992 1 98.25 75 ASP A CA 1
ATOM 615 C C . ASP A 1 75 ? -21.891 22.688 -9.195 1 98.25 75 ASP A C 1
ATOM 617 O O . ASP A 1 75 ? -21.938 21.719 -8.43 1 98.25 75 ASP A O 1
ATOM 621 N N . VAL A 1 76 ? -22.891 23.5 -9.367 1 98.31 76 VAL A N 1
ATOM 622 C CA . VAL A 1 76 ? -24.125 23.328 -8.594 1 98.31 76 VAL A CA 1
ATOM 623 C C . VAL A 1 76 ? -25.281 22.984 -9.531 1 98.31 76 VAL A C 1
ATOM 625 O O . VAL A 1 76 ? -26.438 23.25 -9.211 1 98.31 76 VAL A O 1
ATOM 628 N N . THR A 1 77 ? -24.969 22.516 -10.68 1 97.94 77 THR A N 1
ATOM 629 C CA . THR A 1 77 ? -25.953 22.219 -11.711 1 97.94 77 THR A CA 1
ATOM 630 C C . THR A 1 77 ? -27.078 21.328 -11.148 1 97.94 77 THR A C 1
ATOM 632 O O . THR A 1 77 ? -28.25 21.562 -11.422 1 97.94 77 THR A O 1
ATOM 635 N N . ASN A 1 78 ? -26.719 20.391 -10.367 1 96.81 78 ASN A N 1
ATOM 636 C CA . ASN A 1 78 ? -27.688 19.406 -9.875 1 96.81 78 ASN A CA 1
ATOM 637 C C . ASN A 1 78 ? -28.469 19.953 -8.68 1 96.81 78 ASN A C 1
ATOM 639 O O . ASN A 1 78 ? -29.422 19.328 -8.234 1 96.81 78 ASN A O 1
ATOM 643 N N . LEU A 1 79 ? -28.109 21.109 -8.227 1 97.5 79 LEU A N 1
ATOM 644 C CA . LEU A 1 79 ? -28.734 21.625 -7.023 1 97.5 79 LEU A CA 1
ATOM 645 C C . LEU A 1 79 ? -29.781 22.688 -7.375 1 97.5 79 LEU A C 1
ATOM 647 O O . LEU A 1 79 ? -30.625 23.031 -6.543 1 97.5 79 LEU A O 1
ATOM 651 N N . VAL A 1 80 ? -29.688 23.25 -8.523 1 96.94 80 VAL A N 1
ATOM 652 C CA . VAL A 1 80 ? -30.578 24.359 -8.891 1 96.94 80 VAL A CA 1
ATOM 653 C C . VAL A 1 80 ? -31.969 23.812 -9.211 1 96.94 80 VAL A C 1
ATOM 655 O O . VAL A 1 80 ? -32.094 22.719 -9.758 1 96.94 80 VAL A O 1
ATOM 658 N N . LYS A 1 81 ? -32.906 24.656 -8.859 1 96.06 81 LYS A N 1
ATOM 659 C CA . LYS A 1 81 ? -34.344 24.406 -9.125 1 96.06 81 LYS A CA 1
ATOM 660 C C . LYS A 1 81 ? -35 25.641 -9.75 1 96.06 81 LYS A C 1
ATOM 662 O O . LYS A 1 81 ? -34.312 26.562 -10.18 1 96.06 81 LYS A O 1
ATOM 667 N N . GLU A 1 82 ? -36.375 25.516 -9.938 1 95.38 82 GLU A N 1
ATOM 668 C CA . GLU A 1 82 ? -37.094 26.656 -10.445 1 95.38 82 GLU A CA 1
ATOM 669 C C . GLU A 1 82 ? -37.094 27.812 -9.453 1 95.38 82 GLU A C 1
ATOM 671 O O . GLU A 1 82 ? -36.75 28.953 -9.812 1 95.38 82 GLU A O 1
ATOM 676 N N . ASN A 1 83 ? -37.469 27.609 -8.234 1 96.31 83 ASN A N 1
ATOM 677 C CA . ASN A 1 83 ? -37.312 28.516 -7.109 1 96.31 83 ASN A CA 1
ATOM 678 C C . ASN A 1 83 ? -36.094 28.156 -6.246 1 96.31 83 ASN A C 1
ATOM 680 O O . ASN A 1 83 ? -35.969 27.016 -5.809 1 96.31 83 ASN A O 1
ATOM 684 N N . ASN A 1 84 ? -35.188 29.141 -6.125 1 97.25 84 ASN A N 1
ATOM 685 C CA . ASN A 1 84 ? -33.906 28.828 -5.457 1 97.25 84 ASN A CA 1
ATOM 686 C C . ASN A 1 84 ? -33.625 29.781 -4.309 1 97.25 84 ASN A C 1
ATOM 688 O O . ASN A 1 84 ? -34.031 30.953 -4.363 1 97.25 84 ASN A O 1
ATOM 692 N N . GLN A 1 85 ? -33.031 29.297 -3.273 1 96.38 85 GLN A N 1
ATOM 693 C CA . GLN A 1 85 ? -32.5 30.078 -2.158 1 96.38 85 GLN A CA 1
ATOM 694 C C . GLN A 1 85 ? -31.016 29.781 -1.911 1 96.38 85 GLN A C 1
ATOM 696 O O . GLN A 1 85 ? -30.656 28.641 -1.61 1 96.38 85 GLN A O 1
ATOM 701 N N . LEU A 1 86 ? -30.203 30.781 -2.145 1 97.38 86 LEU A N 1
ATOM 702 C CA . LEU A 1 86 ? -28.797 30.688 -1.809 1 97.38 86 LEU A CA 1
ATOM 703 C C . LEU A 1 86 ? -28.516 31.328 -0.458 1 97.38 86 LEU A C 1
ATOM 705 O O . LEU A 1 86 ? -28.906 32.469 -0.222 1 97.38 86 LEU A O 1
ATOM 709 N N . SER A 1 87 ? -27.953 30.578 0.467 1 97.12 87 SER A N 1
ATOM 710 C CA . SER A 1 87 ? -27.609 31.062 1.795 1 97.12 87 SER A CA 1
ATOM 711 C C . SER A 1 87 ? -26.141 30.812 2.117 1 97.12 87 SER A C 1
ATOM 713 O O . SER A 1 87 ? -25.609 29.75 1.794 1 97.12 87 SER A O 1
ATOM 715 N N . VAL A 1 88 ? -25.484 31.828 2.67 1 98.19 88 VAL A N 1
ATOM 716 C CA . VAL A 1 88 ? -24.078 31.719 3.025 1 98.19 88 VAL A CA 1
ATOM 717 C C . VAL A 1 88 ? -23.859 32.219 4.449 1 98.19 88 VAL A C 1
ATOM 719 O O . VAL A 1 88 ? -24.109 33.406 4.742 1 98.19 88 VAL A O 1
ATOM 722 N N . THR A 1 89 ? -23.406 31.312 5.336 1 97.44 89 THR A N 1
ATOM 723 C CA . THR A 1 89 ? -22.969 31.703 6.672 1 97.44 89 THR A CA 1
ATOM 724 C C . THR A 1 89 ? -21.5 32.062 6.68 1 97.44 89 THR A C 1
ATOM 726 O O . THR A 1 89 ? -20.656 31.297 6.211 1 97.44 89 THR A O 1
ATOM 729 N N . VAL A 1 90 ? -21.188 33.281 7.168 1 97.44 90 VAL A N 1
ATOM 730 C CA . VAL A 1 90 ? -19.797 33.719 7.195 1 97.44 90 VAL A CA 1
ATOM 731 C C . VAL A 1 90 ? -19.328 33.844 8.641 1 97.44 90 VAL A C 1
ATOM 733 O O . VAL A 1 90 ? -19.906 34.594 9.422 1 97.44 90 VAL A O 1
ATOM 736 N N . GLY A 1 91 ? -18.297 33.094 9.008 1 95.69 91 GLY A N 1
ATOM 737 C CA . GLY A 1 91 ? -17.672 33.156 10.312 1 95.69 91 GLY A CA 1
ATOM 738 C C . GLY A 1 91 ? -16.453 34.062 10.336 1 95.69 91 GLY A C 1
ATOM 739 O O . GLY A 1 91 ? -16.031 34.562 9.289 1 95.69 91 GLY A O 1
ATOM 740 N N . LYS A 1 92 ? -15.898 34.312 11.5 1 93.19 92 LYS A N 1
ATOM 741 C CA . LYS A 1 92 ? -14.742 35.188 11.641 1 93.19 92 LYS A CA 1
ATOM 742 C C . LYS A 1 92 ? -13.516 34.594 10.953 1 93.19 92 LYS A C 1
ATOM 744 O O . LYS A 1 92 ? -12.734 35.344 10.336 1 93.19 92 LYS A O 1
ATOM 749 N N . GLY A 1 93 ? -13.406 33.25 11.117 1 92.06 93 GLY A N 1
ATOM 750 C CA . GLY A 1 93 ? -12.25 32.594 10.523 1 92.06 93 GLY A CA 1
ATOM 751 C C . GLY A 1 93 ? -10.93 33.156 11.016 1 92.06 93 GLY A C 1
ATOM 752 O O . GLY A 1 93 ? -10.844 33.656 12.141 1 92.06 93 GLY A O 1
ATOM 753 N N . TRP A 1 94 ? -9.867 33.031 10.211 1 90.38 94 TRP A N 1
ATOM 754 C CA . TRP A 1 94 ? -8.539 33.531 10.555 1 90.38 94 TRP A CA 1
ATOM 755 C C . TRP A 1 94 ? -8.477 35.031 10.391 1 90.38 94 TRP A C 1
ATOM 757 O O . TRP A 1 94 ? -7.648 35.719 11.016 1 90.38 94 TRP A O 1
ATOM 767 N N . TYR A 1 95 ? -9.375 35.562 9.625 1 88.94 95 TYR A N 1
ATOM 768 C CA . TYR A 1 95 ? -9.352 36.969 9.234 1 88.94 95 TYR A CA 1
ATOM 769 C C . TYR A 1 95 ? -9.734 37.875 10.398 1 88.94 95 TYR A C 1
ATOM 771 O O . TYR A 1 95 ? -9.086 38.875 10.648 1 88.94 95 TYR A O 1
ATOM 779 N N . ARG A 1 96 ? -10.766 37.469 11.125 1 87.94 96 ARG A N 1
ATOM 780 C CA . ARG A 1 96 ? -11.336 38.406 12.117 1 87.94 96 ARG A CA 1
ATOM 781 C C . ARG A 1 96 ? -11.148 37.844 13.531 1 87.94 96 ARG A C 1
ATOM 783 O O . ARG A 1 96 ? -11.555 38.5 14.5 1 87.94 96 ARG A O 1
ATOM 790 N N . SER A 1 97 ? -10.578 36.625 13.648 1 84.06 97 SER A N 1
ATOM 791 C CA . SER A 1 97 ? -10.289 36.094 14.977 1 84.06 97 SER A CA 1
ATOM 792 C C . SER A 1 97 ? -9.117 36.844 15.625 1 84.06 97 SER A C 1
ATOM 794 O O . SER A 1 97 ? -8.133 37.156 14.953 1 84.06 97 SER A O 1
ATOM 796 N N . PRO A 1 98 ? -9.305 37.062 16.953 1 75.38 98 PRO A N 1
ATOM 797 C CA . PRO A 1 98 ? -8.18 37.688 17.641 1 75.38 98 PRO A CA 1
ATOM 798 C C . PRO A 1 98 ? -7 36.75 17.844 1 75.38 98 PRO A C 1
ATOM 800 O O . PRO A 1 98 ? -7.203 35.531 18 1 75.38 98 PRO A O 1
ATOM 803 N N . MET A 1 99 ? -5.809 37.125 17.344 1 69.56 99 MET A N 1
ATOM 804 C CA . MET A 1 99 ? -4.656 36.312 17.75 1 69.56 99 MET A CA 1
ATOM 805 C C . MET A 1 99 ? -4.242 36.656 19.188 1 69.56 99 MET A C 1
ATOM 807 O O . MET A 1 99 ? -3.389 37.531 19.391 1 69.56 99 MET A O 1
ATOM 811 N N . PRO A 1 100 ? -4.977 36.125 20.156 1 56.84 100 PRO A N 1
ATOM 812 C CA . PRO A 1 100 ? -4.836 36.594 21.547 1 56.84 100 PRO A CA 1
ATOM 813 C C . PRO A 1 100 ? -3.379 36.719 21.984 1 56.84 100 PRO A C 1
ATOM 815 O O . PRO A 1 100 ? -3.014 37.656 22.672 1 56.84 100 PRO A O 1
ATOM 818 N N . GLY A 1 101 ? -2.541 35.781 21.812 1 54.69 101 GLY A N 1
ATOM 819 C CA . GLY A 1 101 ? -1.18 35.781 22.312 1 54.69 101 GLY A CA 1
ATOM 820 C C . GLY A 1 101 ? -0.274 36.781 21.656 1 54.69 101 GLY A C 1
ATOM 821 O O . GLY A 1 101 ? 0.854 37 22.109 1 54.69 101 GLY A O 1
ATOM 822 N N . TRP A 1 102 ? -0.748 37.469 20.703 1 58.44 102 TRP A N 1
ATOM 823 C CA . TRP A 1 102 ? 0.078 38.438 19.984 1 58.44 102 TRP A CA 1
ATOM 824 C C . TRP A 1 102 ? -0.608 39.812 19.938 1 58.44 102 TRP A C 1
ATOM 826 O O . TRP A 1 102 ? -0.416 40.562 18.984 1 58.44 102 TRP A O 1
ATOM 836 N N . SER A 1 103 ? -1.598 40.031 20.953 1 50.75 103 SER A N 1
ATOM 837 C CA . SER A 1 103 ? -2.615 41.062 21.078 1 50.75 103 SER A CA 1
ATOM 838 C C . SER A 1 103 ? -1.996 42.469 21.016 1 50.75 103 SER A C 1
ATOM 840 O O . SER A 1 103 ? -2.711 43.469 20.922 1 50.75 103 SER A O 1
ATOM 842 N N . ARG A 1 104 ? -0.851 42.688 21.281 1 56.22 104 ARG A N 1
ATOM 843 C CA . ARG A 1 104 ? -0.46 44.094 21.391 1 56.22 104 ARG A CA 1
ATOM 844 C C . ARG A 1 104 ? -0.189 44.688 20.016 1 56.22 104 ARG A C 1
ATOM 846 O O . ARG A 1 104 ? 0.357 45.812 19.922 1 56.22 104 ARG A O 1
ATOM 853 N N . SER A 1 105 ? -0.688 43.938 19.016 1 57.34 105 SER A N 1
ATOM 854 C CA . SER A 1 105 ? -0.274 44.469 17.719 1 57.34 105 SER A CA 1
ATOM 855 C C . SER A 1 105 ? -1.407 45.25 17.062 1 57.34 105 SER A C 1
ATOM 857 O O . SER A 1 105 ? -2.582 45 17.344 1 57.34 105 SER A O 1
ATOM 859 N N . SER A 1 106 ? -1.143 46.438 16.547 1 62.62 106 SER A N 1
ATOM 860 C CA . SER A 1 106 ? -2.027 47.25 15.688 1 62.62 106 SER A CA 1
ATOM 861 C C . SER A 1 106 ? -2.799 46.344 14.719 1 62.62 106 SER A C 1
ATOM 863 O O . SER A 1 106 ? -3.947 46.625 14.383 1 62.62 106 SER A O 1
ATOM 865 N N . VAL A 1 107 ? -2.328 45.156 14.539 1 64.25 107 VAL A N 1
ATOM 866 C CA . VAL A 1 107 ? -2.941 44.219 13.602 1 64.25 107 VAL A CA 1
ATOM 867 C C . VAL A 1 107 ? -4.195 43.625 14.219 1 64.25 107 VAL A C 1
ATOM 869 O O . VAL A 1 107 ? -5.234 43.5 13.562 1 64.25 107 VAL A O 1
ATOM 872 N N . GLN A 1 108 ? -4.188 43.406 15.461 1 63.41 108 GLN A N 1
ATOM 873 C CA . GLN A 1 108 ? -5.332 42.812 16.141 1 63.41 108 GLN A CA 1
ATOM 874 C C . GLN A 1 108 ? -6.504 43.781 16.203 1 63.41 108 GLN A C 1
ATOM 876 O O . GLN A 1 108 ? -7.66 43.375 16.047 1 63.41 108 GLN A O 1
ATOM 881 N N . GLU A 1 109 ? -6.156 44.938 16.516 1 68.56 109 GLU A N 1
ATOM 882 C CA . GLU A 1 109 ? -7.207 45.969 16.578 1 68.56 109 GLU A CA 1
ATOM 883 C C . GLU A 1 109 ? -7.887 46.125 15.227 1 68.56 109 GLU A C 1
ATOM 885 O O . GLU A 1 109 ? -9.102 46.344 15.164 1 68.56 109 GLU A O 1
ATOM 890 N N . GLU A 1 110 ? -7.133 46 14.281 1 71.62 110 GLU A N 1
ATOM 891 C CA . GLU A 1 110 ? -7.676 46.156 12.93 1 71.62 110 GLU A CA 1
ATOM 892 C C . GLU A 1 110 ? -8.547 44.938 12.562 1 71.62 110 GLU A C 1
ATOM 894 O O . GLU A 1 110 ? -9.57 45.094 11.891 1 71.62 110 GLU A O 1
ATOM 899 N N . LEU A 1 111 ? -8.195 43.812 13.062 1 71.94 111 LEU A N 1
ATOM 900 C CA . LEU A 1 111 ? -8.961 42.594 12.766 1 71.94 111 LEU A CA 1
ATOM 901 C C . LEU A 1 111 ? -10.336 42.656 13.422 1 71.94 111 LEU A C 1
ATOM 903 O O . LEU A 1 111 ? -11.336 42.25 12.828 1 71.94 111 LEU A O 1
ATOM 907 N N . LYS A 1 112 ? -10.312 43.188 14.547 1 68.81 112 LYS A N 1
ATOM 908 C CA . LYS A 1 112 ? -11.57 43.312 15.281 1 68.81 112 LYS A CA 1
ATOM 909 C C . LYS A 1 112 ? -12.562 44.219 14.547 1 68.81 112 LYS A C 1
ATOM 911 O O . LYS A 1 112 ? -13.773 44.031 14.656 1 68.81 112 LYS A O 1
ATOM 916 N N . LYS A 1 113 ? -12.023 45.094 13.844 1 74.25 113 LYS A N 1
ATOM 917 C CA . LYS A 1 113 ? -12.859 46.094 13.195 1 74.25 113 LYS A CA 1
ATOM 918 C C . LYS A 1 113 ? -13.242 45.656 11.781 1 74.25 113 LYS A C 1
ATOM 920 O O . LYS A 1 113 ? -14.109 46.281 11.156 1 74.25 113 LYS A O 1
ATOM 925 N N . SER A 1 114 ? -12.688 44.656 11.438 1 81.69 114 SER A N 1
ATOM 926 C CA . SER A 1 114 ? -12.93 44.219 10.062 1 81.69 114 SER A CA 1
ATOM 927 C C . SER A 1 114 ? -14.328 43.625 9.914 1 81.69 114 SER A C 1
ATOM 929 O O . SER A 1 114 ? -14.805 42.906 10.812 1 81.69 114 SER A O 1
ATOM 931 N N . PRO A 1 115 ? -14.984 43.969 8.891 1 83.19 115 PRO A N 1
ATOM 932 C CA . PRO A 1 115 ? -16.328 43.406 8.68 1 83.19 115 PRO A CA 1
ATOM 933 C C . PRO A 1 115 ? -16.312 42 8.109 1 83.19 115 PRO A C 1
ATOM 935 O O . PRO A 1 115 ? -15.336 41.594 7.484 1 83.19 115 PRO A O 1
ATOM 938 N N . ALA A 1 116 ? -17.5 41.375 8.43 1 90.81 116 ALA A N 1
ATOM 939 C CA . ALA A 1 116 ? -17.766 40.188 7.621 1 90.81 116 ALA A CA 1
ATOM 940 C C . ALA A 1 116 ? -18.031 40.562 6.164 1 90.81 116 ALA A C 1
ATOM 942 O O . ALA A 1 116 ? -18.688 41.562 5.883 1 90.81 116 ALA A O 1
ATOM 943 N N . GLY A 1 117 ? -17.344 39.938 5.219 1 94.44 117 GLY A N 1
ATOM 944 C CA . GLY A 1 117 ? -17.516 40.219 3.803 1 94.44 117 GLY A CA 1
ATOM 945 C C . GLY A 1 117 ? -17.812 38.969 2.977 1 94.44 117 GLY A C 1
ATOM 946 O O . GLY A 1 117 ? -17.25 37.906 3.24 1 94.44 117 GLY A O 1
ATOM 947 N N . LEU A 1 118 ? -18.75 39.156 2.037 1 97.75 118 LEU A N 1
ATOM 948 C CA . LEU A 1 118 ? -19.109 38.094 1.12 1 97.75 118 LEU A CA 1
ATOM 949 C C . LEU A 1 118 ? -19.016 38.562 -0.329 1 97.75 118 LEU A C 1
ATOM 951 O O . LEU A 1 118 ? -19.438 39.656 -0.652 1 97.75 118 LEU A O 1
ATOM 955 N N . LEU A 1 119 ? -18.391 37.812 -1.112 1 97.88 119 LEU A N 1
ATOM 956 C CA . LEU A 1 119 ? -18.391 37.969 -2.564 1 97.88 119 LEU A CA 1
ATOM 957 C C . LEU A 1 119 ? -18.781 36.656 -3.248 1 97.88 119 LEU A C 1
ATOM 959 O O . LEU A 1 119 ? -18.094 35.656 -3.104 1 97.88 119 LEU A O 1
ATOM 963 N N . ALA A 1 120 ? -19.922 36.656 -3.928 1 98.12 120 ALA A N 1
ATOM 964 C CA . ALA A 1 120 ? -20.406 35.469 -4.578 1 98.12 120 ALA A CA 1
ATOM 965 C C . ALA A 1 120 ? -21.062 35.781 -5.914 1 98.12 120 ALA A C 1
ATOM 967 O O . ALA A 1 120 ? -21.703 36.844 -6.062 1 98.12 120 ALA A O 1
ATOM 968 N N . GLN A 1 121 ? -20.891 34.938 -6.836 1 97.44 121 GLN A N 1
ATOM 969 C CA . GLN A 1 121 ? -21.469 35.062 -8.172 1 97.44 121 GLN A CA 1
ATOM 970 C C . GLN A 1 121 ? -21.906 33.688 -8.711 1 97.44 121 GLN A C 1
ATOM 972 O O . GLN A 1 121 ? -21.094 32.812 -8.891 1 97.44 121 GLN A O 1
ATOM 977 N N . LEU A 1 122 ? -23.203 33.531 -8.891 1 97.69 122 LEU A N 1
ATOM 978 C CA . LEU A 1 122 ? -23.766 32.344 -9.5 1 97.69 122 LEU A CA 1
ATOM 979 C C . LEU A 1 122 ? -23.984 32.531 -10.992 1 97.69 122 LEU A C 1
ATOM 981 O O . LEU A 1 122 ? -24.703 33.438 -11.406 1 97.69 122 LEU A O 1
ATOM 985 N N . GLU A 1 123 ? -23.359 31.734 -11.758 1 97.44 123 GLU A N 1
ATOM 986 C CA . GLU A 1 123 ? -23.5 31.797 -13.211 1 97.44 123 GLU A CA 1
ATOM 987 C C . GLU A 1 123 ? -24.375 30.641 -13.719 1 97.44 123 GLU A C 1
ATOM 989 O O . GLU A 1 123 ? -24.062 29.469 -13.5 1 97.44 123 GLU A O 1
ATOM 994 N N . ILE A 1 124 ? -25.406 30.969 -14.414 1 97.12 124 ILE A N 1
ATOM 995 C CA . ILE A 1 124 ? -26.344 29.984 -14.945 1 97.12 124 ILE A CA 1
ATOM 996 C C . ILE A 1 124 ? -26.328 30.016 -16.469 1 97.12 124 ILE A C 1
ATOM 998 O O . ILE A 1 124 ? -26.516 31.078 -17.078 1 97.12 124 ILE A O 1
ATOM 1002 N N . THR A 1 125 ? -26.062 28.938 -17.047 1 97.06 125 THR A N 1
ATOM 1003 C CA . THR A 1 125 ? -26.203 28.766 -18.484 1 97.06 125 THR A CA 1
ATOM 1004 C C . THR A 1 125 ? -27.438 27.906 -18.797 1 97.06 125 THR A C 1
ATOM 1006 O O . THR A 1 125 ? -27.547 26.766 -18.344 1 97.06 125 THR A O 1
ATOM 1009 N N . TYR A 1 126 ? -28.297 28.547 -19.625 1 96.44 126 TYR A N 1
ATOM 1010 C CA . TYR A 1 126 ? -29.516 27.844 -19.984 1 96.44 126 TYR A CA 1
ATOM 1011 C C . TYR A 1 126 ? -29.297 26.953 -21.203 1 96.44 126 TYR A C 1
ATOM 1013 O O . TYR A 1 126 ? -28.297 27.078 -21.891 1 96.44 126 TYR A O 1
ATOM 1021 N N . GLU A 1 127 ? -30.266 26.109 -21.375 1 96.69 127 GLU A N 1
ATOM 1022 C CA . GLU A 1 127 ? -30.188 25.172 -22.5 1 96.69 127 GLU A CA 1
ATOM 1023 C C . GLU A 1 127 ? -30.156 25.906 -23.828 1 96.69 127 GLU A C 1
ATOM 1025 O O . GLU A 1 127 ? -29.578 25.422 -24.812 1 96.69 127 GLU A O 1
ATOM 1030 N N . ASP A 1 128 ? -30.781 27.141 -23.891 1 95.81 128 ASP A N 1
ATOM 1031 C CA . ASP A 1 128 ? -30.828 27.891 -25.141 1 95.81 128 ASP A CA 1
ATOM 1032 C C . ASP A 1 128 ? -29.516 28.656 -25.359 1 95.81 128 ASP A C 1
ATOM 1034 O O . ASP A 1 128 ? -29.375 29.391 -26.344 1 95.81 128 ASP A O 1
ATOM 1038 N N . GLY A 1 129 ? -28.625 28.547 -24.406 1 94.81 129 GLY A N 1
ATOM 1039 C CA . GLY A 1 129 ? -27.312 29.141 -24.578 1 94.81 129 GLY A CA 1
ATOM 1040 C C . GLY A 1 129 ? -27.172 30.469 -23.859 1 94.81 129 GLY A C 1
ATOM 1041 O O . GLY A 1 129 ? -26.047 30.953 -23.656 1 94.81 129 GLY A O 1
ATOM 1042 N N . SER A 1 130 ? -28.281 31.109 -23.438 1 95.5 130 SER A N 1
ATOM 1043 C CA . SER A 1 130 ? -28.203 32.375 -22.719 1 95.5 130 SER A CA 1
ATOM 1044 C C . SER A 1 130 ? -27.656 32.156 -21.312 1 95.5 130 SER A C 1
ATOM 1046 O O . SER A 1 130 ? -27.719 31.062 -20.766 1 95.5 130 SER A O 1
ATOM 1048 N N . THR A 1 131 ? -27.031 33.281 -20.797 1 94.88 131 THR A N 1
ATOM 1049 C CA . THR A 1 131 ? -26.422 33.219 -19.469 1 94.88 131 THR A CA 1
ATOM 1050 C C . THR A 1 131 ? -27.031 34.281 -18.562 1 94.88 131 THR A C 1
ATOM 1052 O O . THR A 1 131 ? -27.406 35.375 -19.016 1 94.88 131 THR A O 1
ATOM 1055 N N . GLU A 1 132 ? -27.203 33.938 -17.359 1 94.38 132 GLU A N 1
ATOM 1056 C CA . GLU A 1 132 ? -27.656 34.844 -16.312 1 94.38 132 GLU A CA 1
ATOM 1057 C C . GLU A 1 132 ? -26.703 34.812 -15.109 1 94.38 132 GLU A C 1
ATOM 1059 O O . GLU A 1 132 ? -26.141 33.75 -14.789 1 94.38 132 GLU A O 1
ATOM 1064 N N . TYR A 1 133 ? -26.484 35.969 -14.492 1 94.25 133 TYR A N 1
ATOM 1065 C CA . TYR A 1 133 ? -25.609 36.094 -13.336 1 94.25 133 TYR A CA 1
ATOM 1066 C C . TYR A 1 133 ? -26.375 36.562 -12.109 1 94.25 133 TYR A C 1
ATOM 1068 O O . TYR A 1 133 ? -27.109 37.562 -12.164 1 94.25 133 TYR A O 1
ATOM 1076 N N . MET A 1 134 ? -26.312 35.75 -11.148 1 93.75 134 MET A N 1
ATOM 1077 C CA . MET A 1 134 ? -26.781 36.188 -9.836 1 93.75 134 MET A CA 1
ATOM 1078 C C . MET A 1 134 ? -25.609 36.531 -8.938 1 93.75 134 MET A C 1
ATOM 1080 O O . MET A 1 134 ? -25 35.656 -8.312 1 93.75 134 MET A O 1
ATOM 1084 N N . ALA A 1 135 ? -25.312 37.812 -8.812 1 96.62 135 ALA A N 1
ATOM 1085 C CA . ALA A 1 135 ? -24.141 38.312 -8.117 1 96.62 135 ALA A CA 1
ATOM 1086 C C . ALA A 1 135 ? -24.516 39 -6.812 1 96.62 135 ALA A C 1
ATOM 1088 O O . ALA A 1 135 ? -25.641 39.5 -6.664 1 96.62 135 ALA A O 1
ATOM 1089 N N . THR A 1 136 ? -23.609 39 -5.836 1 97.88 136 THR A N 1
ATOM 1090 C CA . THR A 1 136 ? -23.812 39.719 -4.598 1 97.88 136 THR A CA 1
ATOM 1091 C C . THR A 1 136 ? -23.922 41.219 -4.875 1 97.88 136 THR A C 1
ATOM 1093 O O . THR A 1 136 ? -23.141 41.781 -5.66 1 97.88 136 THR A O 1
ATOM 1096 N N . ASP A 1 137 ? -24.875 41.812 -4.383 1 97.38 137 ASP A N 1
ATOM 1097 C CA . ASP A 1 137 ? -25.125 43.25 -4.398 1 97.38 137 ASP A CA 1
ATOM 1098 C C . ASP A 1 137 ? -26.109 43.656 -3.291 1 97.38 137 ASP A C 1
ATOM 1100 O O . ASP A 1 137 ? -26.328 42.906 -2.348 1 97.38 137 ASP A O 1
ATOM 1104 N N . GLU A 1 138 ? -26.625 44.812 -3.395 1 96.69 138 GLU A N 1
ATOM 1105 C CA . GLU A 1 138 ? -27.453 45.344 -2.311 1 96.69 138 GLU A CA 1
ATOM 1106 C C . GLU A 1 138 ? -28.812 44.688 -2.268 1 96.69 138 GLU A C 1
ATOM 1108 O O . GLU A 1 138 ? -29.578 44.844 -1.312 1 96.69 138 GLU A O 1
ATOM 1113 N N . THR A 1 139 ? -29.062 43.875 -3.26 1 96.12 139 THR A N 1
ATOM 1114 C CA . THR A 1 139 ? -30.344 43.188 -3.268 1 96.12 139 THR A CA 1
ATOM 1115 C C . THR A 1 139 ? -30.328 41.969 -2.338 1 96.12 139 THR A C 1
ATOM 1117 O O . THR A 1 139 ? -31.359 41.406 -2.033 1 96.12 139 THR A O 1
ATOM 1120 N N . TRP A 1 140 ? -29.156 41.625 -1.91 1 97.44 140 TRP A N 1
ATOM 1121 C CA . TRP A 1 140 ? -29.047 40.562 -0.908 1 97.44 140 TRP A CA 1
ATOM 1122 C C . TRP A 1 140 ? -29.531 41.031 0.451 1 97.44 140 TRP A C 1
ATOM 1124 O O . TRP A 1 140 ? -29.672 42.25 0.676 1 97.44 140 TRP A O 1
ATOM 1134 N N . THR A 1 141 ? -29.938 40.062 1.275 1 96.81 141 THR A N 1
ATOM 1135 C CA . THR A 1 141 ? -30.281 40.375 2.66 1 96.81 141 THR A CA 1
ATOM 1136 C C . THR A 1 141 ? -29.469 39.5 3.617 1 96.81 141 THR A C 1
ATOM 1138 O O . THR A 1 141 ? -28.75 38.594 3.186 1 96.81 141 THR A O 1
ATOM 1141 N N . PHE A 1 142 ? -29.438 39.844 4.867 1 96.19 142 PHE A N 1
ATOM 1142 C CA . PHE A 1 142 ? -28.797 38.969 5.859 1 96.19 142 PHE A CA 1
ATOM 1143 C C . PHE A 1 142 ? -29.688 38.844 7.086 1 96.19 142 PHE A C 1
ATOM 1145 O O . PHE A 1 142 ? -30.578 39.656 7.32 1 96.19 142 PHE A O 1
ATOM 1152 N N . THR A 1 143 ? -29.562 37.75 7.758 1 94.12 143 THR A N 1
ATOM 1153 C CA . THR A 1 143 ? -30.172 37.5 9.062 1 94.12 143 THR A CA 1
ATOM 1154 C C . THR A 1 143 ? -29.125 36.938 10.031 1 94.12 143 THR A C 1
ATOM 1156 O O . THR A 1 143 ? -27.984 36.656 9.641 1 94.12 143 THR A O 1
ATOM 1159 N N . ASP A 1 144 ? -29.484 36.969 11.289 1 92.94 144 ASP A N 1
ATOM 1160 C CA . ASP A 1 144 ? -28.672 36.25 12.258 1 92.94 144 ASP A CA 1
ATOM 1161 C C . ASP A 1 144 ? -28.703 34.75 11.977 1 92.94 144 ASP A C 1
ATOM 1163 O O . ASP A 1 144 ? -29.75 34.188 11.656 1 92.94 144 ASP A O 1
ATOM 1167 N N . SER A 1 145 ? -27.578 34.156 11.945 1 93.69 145 SER A N 1
ATOM 1168 C CA . SER A 1 145 ? -27.531 32.719 11.766 1 93.69 145 SER A CA 1
ATOM 1169 C C . SER A 1 145 ? -27.656 31.984 13.102 1 93.69 145 SER A C 1
ATOM 1171 O O . SER A 1 145 ? -27.5 32.594 14.164 1 93.69 145 SER A O 1
ATOM 1173 N N . PRO A 1 146 ? -27.938 30.641 12.992 1 94.88 146 PRO A N 1
ATOM 1174 C CA . PRO A 1 146 ? -27.922 29.828 14.211 1 94.88 146 PRO A CA 1
ATOM 1175 C C . PRO A 1 146 ? -26.516 29.688 14.805 1 94.88 146 PRO A C 1
ATOM 1177 O O . PRO A 1 146 ? -26.359 29.203 15.93 1 94.88 146 PRO A O 1
ATOM 1180 N N . VAL A 1 147 ? -25.469 30.031 14.086 1 96.88 147 VAL A N 1
ATOM 1181 C CA . VAL A 1 147 ? -24.125 30.109 14.641 1 96.88 147 VAL A CA 1
ATOM 1182 C C . VAL A 1 147 ? -23.953 31.438 15.391 1 96.88 147 VAL A C 1
ATOM 1184 O O . VAL A 1 147 ? -23.578 32.438 14.797 1 96.88 147 VAL A O 1
ATOM 1187 N N . ARG A 1 148 ? -24.094 31.375 16.688 1 96.25 148 ARG A N 1
ATOM 1188 C CA . ARG A 1 148 ? -24.172 32.562 17.516 1 96.25 148 ARG A CA 1
ATOM 1189 C C . ARG A 1 148 ? -22.766 33.125 17.797 1 96.25 148 ARG A C 1
ATOM 1191 O O . ARG A 1 148 ? -22.625 34.281 18.203 1 96.25 148 ARG A O 1
ATOM 1198 N N . PHE A 1 149 ? -21.875 32.281 17.609 1 95.69 149 PHE A N 1
ATOM 1199 C CA . PHE A 1 149 ? -20.469 32.625 17.797 1 95.69 149 PHE A CA 1
ATOM 1200 C C . PHE A 1 149 ? -19.562 31.641 17.078 1 95.69 149 PHE A C 1
ATOM 1202 O O . PHE A 1 149 ? -19.812 30.422 17.141 1 95.69 149 PHE A O 1
ATOM 1209 N N . SER A 1 150 ? -18.578 32.156 16.391 1 95.19 150 SER A N 1
ATOM 1210 C CA . SER A 1 150 ? -17.547 31.297 15.859 1 95.19 150 SER A CA 1
ATOM 1211 C C . SER A 1 150 ? -16.203 32.031 15.742 1 95.19 150 SER A C 1
ATOM 1213 O O . SER A 1 150 ? -16.156 33.156 15.266 1 95.19 150 SER A O 1
ATOM 1215 N N . GLU A 1 151 ? -15.211 31.391 16.297 1 92.5 151 GLU A N 1
ATOM 1216 C CA . GLU A 1 151 ? -13.828 31.875 16.234 1 92.5 151 GLU A CA 1
ATOM 1217 C C . GLU A 1 151 ? -12.844 30.703 16.266 1 92.5 151 GLU A C 1
ATOM 1219 O O . GLU A 1 151 ? -13.148 29.641 16.781 1 92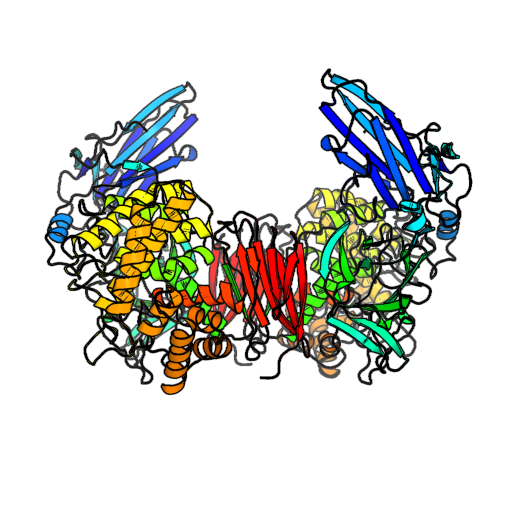.5 151 GLU A O 1
ATOM 1224 N N . ILE A 1 152 ? -11.648 30.969 15.641 1 92.38 152 ILE A N 1
ATOM 1225 C CA . ILE A 1 152 ? -10.719 29.875 15.383 1 92.38 152 ILE A CA 1
ATOM 1226 C C . ILE A 1 152 ? -10.117 29.375 16.703 1 92.38 152 ILE A C 1
ATOM 1228 O O . ILE A 1 152 ? -9.766 28.203 16.828 1 92.38 152 ILE A O 1
ATOM 1232 N N . TYR A 1 153 ? -10.039 30.156 17.766 1 93.69 153 TYR A N 1
ATOM 1233 C CA . TYR A 1 153 ? -9.352 29.781 19 1 93.69 153 TYR A CA 1
ATOM 1234 C C . TYR A 1 153 ? -10.359 29.438 20.094 1 93.69 153 TYR A C 1
ATOM 1236 O O . TYR A 1 153 ? -10.227 28.406 20.766 1 93.69 153 TYR A O 1
ATOM 1244 N N . ASP A 1 154 ? -11.43 30.234 20.172 1 95.06 154 ASP A N 1
ATOM 1245 C CA . ASP A 1 154 ? -12.352 30.109 21.297 1 95.06 154 ASP A CA 1
ATOM 1246 C C . ASP A 1 154 ? -13.43 29.062 21.016 1 95.06 154 ASP A C 1
ATOM 1248 O O . ASP A 1 154 ? -13.953 28.438 21.938 1 95.06 154 ASP A O 1
ATOM 1252 N N . GLY A 1 155 ? -13.766 28.938 19.734 1 96.69 155 GLY A N 1
ATOM 1253 C CA . GLY A 1 155 ? -14.695 27.844 19.438 1 96.69 155 GLY A CA 1
ATOM 1254 C C . GLY A 1 155 ? -15.977 28.328 18.781 1 96.69 155 GLY A C 1
ATOM 1255 O O . GLY A 1 155 ? -15.938 29.188 17.891 1 96.69 155 GLY A O 1
ATOM 1256 N N . GLU A 1 156 ? -17.078 27.641 19.094 1 98.06 156 GLU A N 1
ATOM 1257 C CA . GLU A 1 156 ? -18.328 27.891 18.391 1 98.06 156 GLU A CA 1
ATOM 1258 C C . GLU A 1 156 ? -19.531 27.672 19.312 1 98.06 156 GLU A C 1
ATOM 1260 O O . GLU A 1 156 ? -19.5 26.797 20.188 1 98.06 156 GLU A O 1
ATOM 1265 N N . ILE A 1 157 ? -20.547 28.547 19.188 1 98 157 ILE A N 1
ATOM 1266 C CA . ILE A 1 157 ? -21.859 28.406 19.828 1 98 157 ILE A CA 1
ATOM 1267 C C . ILE A 1 157 ? -22.922 28.266 18.75 1 98 157 ILE A C 1
ATOM 1269 O O . ILE A 1 157 ? -23.047 29.109 17.859 1 98 157 ILE A O 1
ATOM 1273 N N . PHE A 1 158 ? -23.641 27.234 18.781 1 97.69 158 PHE A N 1
ATOM 1274 C CA . PHE A 1 158 ? -24.719 26.984 17.828 1 97.69 158 PHE A CA 1
ATOM 1275 C C . PHE A 1 158 ? -26.062 26.828 18.547 1 97.69 158 PHE A C 1
ATOM 1277 O O . PHE A 1 158 ? -26.156 26.031 19.5 1 97.69 158 PHE A O 1
ATOM 1284 N N . ASP A 1 159 ? -27.062 27.516 18.109 1 96.44 159 ASP A N 1
ATOM 1285 C CA . ASP A 1 159 ? -28.406 27.438 18.688 1 96.44 159 ASP A CA 1
ATOM 1286 C C . ASP A 1 159 ? -29.375 26.766 17.719 1 96.44 159 ASP A C 1
ATOM 1288 O O . ASP A 1 159 ? -29.953 27.422 16.859 1 96.44 159 ASP A O 1
ATOM 1292 N N . ALA A 1 160 ? -29.609 25.531 17.969 1 94.69 160 ALA A N 1
ATOM 1293 C CA . ALA A 1 160 ? -30.469 24.734 17.078 1 94.69 160 ALA A CA 1
ATOM 1294 C C . ALA A 1 160 ? -31.938 25.156 17.203 1 94.69 160 ALA A C 1
ATOM 1296 O O . ALA A 1 160 ? -32.719 24.906 16.312 1 94.69 160 ALA A O 1
ATOM 1297 N N . SER A 1 161 ? -32.281 25.688 18.266 1 85.81 161 SER A N 1
ATOM 1298 C CA . SER A 1 161 ? -33.656 26.109 18.469 1 85.81 161 SER A CA 1
ATOM 1299 C C . SER A 1 161 ? -34.031 27.219 17.484 1 85.81 161 SER A C 1
ATOM 1301 O O . SER A 1 161 ? -35.219 27.344 17.125 1 85.81 161 SER A O 1
ATOM 1303 N N . LEU A 1 162 ? -33.062 27.938 17.141 1 82.31 162 LEU A N 1
ATOM 1304 C CA . LEU A 1 162 ? -33.281 29.016 16.172 1 82.31 162 LEU A CA 1
ATOM 1305 C C . LEU A 1 162 ? -33.344 28.453 14.758 1 82.31 162 LEU A C 1
ATOM 1307 O O . LEU A 1 162 ? -34.094 28.969 13.914 1 82.31 162 LEU A O 1
ATOM 1311 N N . ALA A 1 163 ? -32.594 27.344 14.492 1 66.06 163 ALA A N 1
ATOM 1312 C CA . ALA A 1 163 ? -32.469 26.781 13.148 1 66.06 163 ALA A CA 1
ATOM 1313 C C . ALA A 1 163 ? -33.75 26.094 12.727 1 66.06 163 ALA A C 1
ATOM 1315 O O . ALA A 1 163 ? -34.125 26.125 11.555 1 66.06 163 ALA A O 1
ATOM 1316 N N . TYR A 1 164 ? -34.406 25.281 13.891 1 60.56 164 TYR A N 1
ATOM 1317 C CA . TYR A 1 164 ? -35.562 24.438 13.562 1 60.56 164 TYR A CA 1
ATOM 1318 C C . TYR A 1 164 ? -36.812 24.922 14.266 1 60.56 164 TYR A C 1
ATOM 1320 O O . TYR A 1 164 ? -37.875 24.328 14.109 1 60.56 164 TYR A O 1
ATOM 1328 N N . GLY A 1 165 ? -36.75 25.609 15.562 1 51.22 165 GLY A N 1
ATOM 1329 C CA . GLY A 1 165 ? -37.875 26.047 16.406 1 51.22 165 GLY A CA 1
ATOM 1330 C C . GLY A 1 165 ? -38.906 26.844 15.648 1 51.22 165 GLY A C 1
ATOM 1331 O O . GLY A 1 165 ? -38.625 27.453 14.617 1 51.22 165 GLY A O 1
ATOM 1332 N N . CYS A 1 166 ? -40.188 26.391 16.125 1 41.19 166 CYS A N 1
ATOM 1333 C CA . CYS A 1 166 ? -41.531 26.906 16.047 1 41.19 166 CYS A CA 1
ATOM 1334 C C . CYS A 1 166 ? -41.625 28.312 16.609 1 41.19 166 CYS A C 1
ATOM 1336 O O . CYS A 1 166 ? -41.906 28.484 17.797 1 41.19 166 CYS A O 1
ATOM 1338 N N . ALA A 1 167 ? -40.75 29.172 16.922 1 33.56 167 ALA A N 1
ATOM 1339 C CA . ALA A 1 167 ? -41.469 30.234 17.625 1 33.56 167 ALA A CA 1
ATOM 1340 C C . ALA A 1 167 ? -42.938 30.234 17.297 1 33.56 167 ALA A C 1
ATOM 1342 O O . ALA A 1 167 ? -43.312 30.141 16.125 1 33.56 167 ALA A O 1
ATOM 1343 N N . PRO A 1 168 ? -43.844 29.547 18.312 1 33.97 168 PRO A N 1
ATOM 1344 C CA . PRO A 1 168 ? -45.25 29.547 17.984 1 33.97 168 PRO A CA 1
ATOM 1345 C C . PRO A 1 168 ? -45.625 30.562 16.906 1 33.97 168 PRO A C 1
ATOM 1347 O O . PRO A 1 168 ? -46.5 30.297 16.062 1 33.97 168 PRO A O 1
ATOM 1350 N N . GLY A 1 169 ? -45.688 31.766 17.438 1 30.45 169 GLY A N 1
ATOM 1351 C CA . GLY A 1 169 ? -46.156 32.938 16.703 1 30.45 169 GLY A CA 1
ATOM 1352 C C . GLY A 1 169 ? -45.469 33.125 15.367 1 30.45 169 GLY A C 1
ATOM 1353 O O . GLY A 1 169 ? -45.656 34.125 14.703 1 30.45 169 GLY A O 1
ATOM 1354 N N . CYS A 1 170 ? -44.188 32.5 15.383 1 27.64 170 CYS A N 1
ATOM 1355 C CA . CYS A 1 170 ? -43.781 32.688 14 1 27.64 170 CYS A CA 1
ATOM 1356 C C . CYS A 1 170 ? -44.438 31.672 13.078 1 27.64 170 CYS A C 1
ATOM 1358 O O . CYS A 1 170 ? -44.219 30.469 13.195 1 27.64 170 CYS A O 1
ATOM 1360 N N . SER A 1 171 ? -45.781 31.5 13.008 1 28.83 171 SER A N 1
ATOM 1361 C CA . SER A 1 171 ? -46.438 30.984 11.805 1 28.83 171 SER A CA 1
ATOM 1362 C C . SER A 1 171 ? -45.438 30.766 10.688 1 28.83 171 SER A C 1
ATOM 1364 O O . SER A 1 171 ? -44.406 31.453 10.625 1 28.83 171 SER A O 1
ATOM 1366 N N . SER A 1 172 ? -45.375 29.469 10.141 1 31.55 172 SER A N 1
ATOM 1367 C CA . SER A 1 172 ? -44.75 29.297 8.828 1 31.55 172 SER A CA 1
ATOM 1368 C C . SER A 1 172 ? -44.688 30.609 8.07 1 31.55 172 SER A C 1
ATOM 1370 O O . SER A 1 172 ? -44.094 30.672 6.992 1 31.55 172 SER A O 1
ATOM 1372 N N . THR A 1 173 ? -45.844 31.172 8.117 1 29.17 173 THR A N 1
ATOM 1373 C CA . THR A 1 173 ? -45.969 32.469 7.473 1 29.17 173 THR A CA 1
ATOM 1374 C C . THR A 1 173 ? -44.969 33.469 8.078 1 29.17 173 THR A C 1
ATOM 1376 O O . THR A 1 173 ? -45.156 34.688 7.922 1 29.17 173 THR A O 1
ATOM 1379 N N . GLN A 1 174 ? -44.562 33.062 9.336 1 31.23 174 GLN A N 1
ATOM 1380 C CA . GLN A 1 174 ? -43.656 34.156 9.57 1 31.23 174 GLN A CA 1
ATOM 1381 C C . GLN A 1 174 ? -42.75 34.375 8.375 1 31.23 174 GLN A C 1
ATOM 1383 O O . GLN A 1 174 ? -42.125 33.438 7.863 1 31.23 174 GLN A O 1
ATOM 1388 N N . GLY A 1 175 ? -43.125 35.219 7.648 1 31.33 175 GLY A N 1
ATOM 1389 C CA . GLY A 1 175 ? -42.438 35.688 6.48 1 31.33 175 GLY A CA 1
ATOM 1390 C C . GLY A 1 175 ? -40.938 35.375 6.516 1 31.33 175 GLY A C 1
ATOM 1391 O O . GLY A 1 175 ? -40.375 35.125 7.586 1 31.33 175 GLY A O 1
ATOM 1392 N N . HIS A 1 176 ? -40.25 34.469 5.68 1 37.38 176 HIS A N 1
ATOM 1393 C CA . HIS A 1 176 ? -38.938 34.938 5.227 1 37.38 176 HIS A CA 1
ATOM 1394 C C . HIS A 1 176 ? -38.625 36.344 5.805 1 37.38 176 HIS A C 1
ATOM 1396 O O . HIS A 1 176 ? -39.031 37.344 5.242 1 37.38 176 HIS A O 1
ATOM 1402 N N . GLY A 1 177 ? -39 36.531 6.996 1 41.88 177 GLY A N 1
ATOM 1403 C CA . GLY A 1 177 ? -38.781 37.844 7.59 1 41.88 177 GLY A CA 1
ATOM 1404 C C . GLY A 1 177 ? -37.656 38.594 6.902 1 41.88 177 GLY A C 1
ATOM 1405 O O . GLY A 1 177 ? -36.812 38.031 6.223 1 41.88 177 GLY A O 1
ATOM 1406 N N . SER A 1 178 ? -38 39.719 6.469 1 59.41 178 SER A N 1
ATOM 1407 C CA . SER A 1 178 ? -37.312 40.625 5.578 1 59.41 178 SER A CA 1
ATOM 1408 C C . SER A 1 178 ? -35.844 40.781 5.969 1 59.41 178 SER A C 1
ATOM 1410 O O . SER A 1 178 ? -35.531 41.125 7.113 1 59.41 178 SER A O 1
ATOM 1412 N N . GLY A 1 179 ? -35.062 39.75 5.512 1 85.69 179 GLY A N 1
ATOM 1413 C CA . GLY A 1 179 ? -33.625 40.031 5.59 1 85.69 179 GLY A CA 1
ATOM 1414 C C . GLY A 1 179 ? -33.312 41.5 5.738 1 85.69 179 GLY A C 1
ATOM 1415 O O . GLY A 1 179 ? -34.094 42.375 5.285 1 85.69 179 GLY A O 1
ATOM 1416 N N . ARG A 1 180 ? -32.531 41.688 6.762 1 94.06 180 ARG A N 1
ATOM 1417 C CA . ARG A 1 180 ? -32.031 43.062 6.887 1 94.06 180 ARG A CA 1
ATOM 1418 C C . ARG A 1 180 ? -31.125 43.406 5.707 1 94.06 180 ARG A C 1
ATOM 1420 O O . ARG A 1 180 ? -30.609 42.5 5.031 1 94.06 180 ARG A O 1
ATOM 1427 N N . PRO A 1 181 ? -31 44.656 5.496 1 95.94 181 PRO A N 1
ATOM 1428 C CA . PRO A 1 181 ? -30.234 45.062 4.312 1 95.94 181 PRO A CA 1
ATOM 1429 C C . PRO A 1 181 ? -28.734 44.812 4.48 1 95.94 181 PRO A C 1
ATOM 1431 O O . PRO A 1 181 ? -28.219 44.875 5.598 1 95.94 181 PRO A O 1
ATOM 1434 N N . VAL A 1 182 ? -28.141 44.562 3.402 1 97.5 182 VAL A N 1
ATOM 1435 C CA . VAL A 1 182 ? -26.688 44.531 3.299 1 97.5 182 VAL A CA 1
ATOM 1436 C C . VAL A 1 182 ? -26.203 45.812 2.627 1 97.5 182 VAL A C 1
ATOM 1438 O O . VAL A 1 182 ? -27.016 46.594 2.105 1 97.5 182 VAL A O 1
ATOM 1441 N N . CYS A 1 183 ? -24.984 46.125 2.756 1 96.88 183 CYS A N 1
ATOM 1442 C CA . CYS A 1 183 ? -24.406 47.25 2.02 1 96.88 183 CYS A CA 1
ATOM 1443 C C . CYS A 1 183 ? -23.141 46.812 1.285 1 96.88 183 CYS A C 1
ATOM 1445 O O . CYS A 1 183 ? -22.422 45.906 1.744 1 96.88 183 CYS A O 1
ATOM 1447 N N . GLU A 1 184 ? -22.984 47.406 0.161 1 96.75 184 GLU A N 1
ATOM 1448 C CA . GLU A 1 184 ? -21.75 47.188 -0.608 1 96.75 184 GLU A CA 1
ATOM 1449 C C . GLU A 1 184 ? -20.562 47.906 0.026 1 96.75 184 GLU A C 1
ATOM 1451 O O . GLU A 1 184 ? -20.75 48.938 0.677 1 96.75 184 GLU A O 1
ATOM 1456 N N . PHE A 1 185 ? -19.453 47.406 -0.056 1 94.44 185 PHE A N 1
ATOM 1457 C CA . PHE A 1 185 ? -18.234 48.094 0.384 1 94.44 185 PHE A CA 1
ATOM 1458 C C . PHE A 1 185 ? -17.047 47.719 -0.51 1 94.44 185 PHE A C 1
ATOM 1460 O O . PHE A 1 185 ? -17.156 46.812 -1.329 1 94.44 185 PHE A O 1
ATOM 1467 N N . GLU A 1 186 ? -16 48.5 -0.417 1 91.25 186 GLU A N 1
ATOM 1468 C CA . GLU A 1 186 ? -14.805 48.25 -1.209 1 91.25 186 GLU A CA 1
ATOM 1469 C C . GLU A 1 186 ? -13.922 47.188 -0.546 1 91.25 186 GLU A C 1
ATOM 1471 O O . GLU A 1 186 ? -13.164 47.5 0.378 1 91.25 186 GLU A O 1
ATOM 1476 N N . GLY A 1 187 ? -14.078 46 -0.897 1 89.38 187 GLY A N 1
ATOM 1477 C CA . GLY A 1 187 ? -13.203 44.906 -0.456 1 89.38 187 GLY A CA 1
ATOM 1478 C C . GLY A 1 187 ? -12.102 44.594 -1.452 1 89.38 187 GLY A C 1
ATOM 1479 O O . GLY A 1 187 ? -11.992 45.25 -2.492 1 89.38 187 GLY A O 1
ATOM 1480 N N . PRO A 1 188 ? -11.266 43.625 -1.081 1 87.56 188 PRO A N 1
ATOM 1481 C CA . PRO A 1 188 ? -10.195 43.25 -2.004 1 87.56 188 PRO A CA 1
ATOM 1482 C C . PRO A 1 188 ? -10.727 42.625 -3.291 1 87.56 188 PRO A C 1
ATOM 1484 O O . PRO A 1 188 ? -11.461 41.625 -3.242 1 87.56 188 PRO A O 1
ATOM 1487 N N . SER A 1 189 ? -10.461 43.219 -4.426 1 85.12 189 SER A N 1
ATOM 1488 C CA . SER A 1 189 ? -10.922 42.688 -5.711 1 85.12 189 SER A CA 1
ATOM 1489 C C . SER A 1 189 ? -9.75 42.344 -6.617 1 85.12 189 SER A C 1
ATOM 1491 O O . SER A 1 189 ? -9.852 41.438 -7.438 1 85.12 189 SER A O 1
ATOM 1493 N N . HIS A 1 190 ? -8.672 43 -6.41 1 83.94 190 HIS A N 1
ATOM 1494 C CA . HIS A 1 190 ? -7.508 42.781 -7.27 1 83.94 190 HIS A CA 1
ATOM 1495 C C . HIS A 1 190 ? -6.613 41.688 -6.73 1 83.94 190 HIS A C 1
ATOM 1497 O O . HIS A 1 190 ? -5.652 41.281 -7.391 1 83.94 190 HIS A O 1
ATOM 1503 N N . THR A 1 191 ? -6.973 41.125 -5.66 1 89.56 191 THR A N 1
ATOM 1504 C CA . THR A 1 191 ? -6.133 40.125 -5.004 1 89.56 191 THR A CA 1
ATOM 1505 C C . THR A 1 191 ? -6.738 38.719 -5.145 1 89.56 191 THR A C 1
ATOM 1507 O O . THR A 1 191 ? -6.188 37.75 -4.629 1 89.56 191 THR A O 1
ATOM 1510 N N . LEU A 1 192 ? -7.852 38.625 -5.852 1 94.75 192 LEU A N 1
ATOM 1511 C CA . LEU A 1 192 ? -8.578 37.344 -5.945 1 94.75 192 LEU A CA 1
ATOM 1512 C C . LEU A 1 192 ? -7.824 36.344 -6.832 1 94.75 192 LEU A C 1
ATOM 1514 O O . LEU A 1 192 ? -7.402 36.688 -7.938 1 94.75 192 LEU A O 1
ATOM 1518 N N . ILE A 1 193 ? -7.629 35.188 -6.277 1 95 193 ILE A N 1
ATOM 1519 C CA . ILE A 1 193 ? -7.02 34.094 -7.047 1 95 193 ILE A CA 1
ATOM 1520 C C . ILE A 1 193 ? -7.891 32.844 -6.949 1 95 193 ILE A C 1
ATOM 1522 O O . ILE A 1 193 ? -8.57 32.656 -5.945 1 95 193 ILE A O 1
ATOM 1526 N N . PRO A 1 194 ? -7.918 32 -8.07 1 95.81 194 PRO A N 1
ATOM 1527 C CA . PRO A 1 194 ? -8.594 30.703 -7.922 1 95.81 194 PRO A CA 1
ATOM 1528 C C . PRO A 1 194 ? -7.953 29.828 -6.844 1 95.81 194 PRO A C 1
ATOM 1530 O O . PRO A 1 194 ? -6.801 30.047 -6.465 1 95.81 194 PRO A O 1
ATOM 1533 N N . GLN A 1 195 ? -8.758 28.953 -6.336 1 96.38 195 GLN A N 1
ATOM 1534 C CA . GLN A 1 195 ? -8.273 28.016 -5.328 1 96.38 195 GLN A CA 1
ATOM 1535 C C . GLN A 1 195 ? -6.965 27.359 -5.762 1 96.38 195 GLN A C 1
ATOM 1537 O O . GLN A 1 195 ? -6.906 26.703 -6.809 1 96.38 195 GLN A O 1
ATOM 1542 N N . GLN A 1 196 ? -5.898 27.531 -4.996 1 94.88 196 GLN A N 1
ATOM 1543 C CA . GLN A 1 196 ? -4.574 27.031 -5.348 1 94.88 196 GLN A CA 1
ATOM 1544 C C . GLN A 1 196 ? -4.172 25.859 -4.449 1 94.88 196 GLN A C 1
ATOM 1546 O O . GLN A 1 196 ? -3.598 24.875 -4.922 1 94.88 196 GLN A O 1
ATOM 1551 N N . GLY A 1 197 ? -4.34 25.953 -3.176 1 95.06 197 GLY A N 1
ATOM 1552 C CA . GLY A 1 197 ? -3.961 24.906 -2.24 1 95.06 197 GLY A CA 1
ATOM 1553 C C . GLY A 1 197 ? -4.996 23.797 -2.129 1 95.06 197 GLY A C 1
ATOM 1554 O O . GLY A 1 197 ? -6.02 23.828 -2.814 1 95.06 197 GLY A O 1
ATOM 1555 N N . GLU A 1 198 ? -4.703 22.828 -1.255 1 96.88 198 GLU A N 1
ATOM 1556 C CA . GLU A 1 198 ? -5.637 21.734 -0.982 1 96.88 198 GLU A CA 1
ATOM 1557 C C . GLU A 1 198 ? -6.848 22.234 -0.195 1 96.88 198 GLU A C 1
ATOM 1559 O O . GLU A 1 198 ? -6.723 23.109 0.662 1 96.88 198 GLU A O 1
ATOM 1564 N N . GLU A 1 199 ? -8.016 21.672 -0.52 1 97.94 199 GLU A N 1
ATOM 1565 C CA . GLU A 1 199 ? -9.156 21.906 0.36 1 97.94 199 GLU A CA 1
ATOM 1566 C C . GLU A 1 199 ? -8.977 21.219 1.706 1 97.94 199 GLU A C 1
ATOM 1568 O O . GLU A 1 199 ? -8.406 20.125 1.773 1 97.94 199 GLU A O 1
ATOM 1573 N N . ILE A 1 200 ? -9.367 21.891 2.766 1 98.38 200 ILE A N 1
ATOM 1574 C CA . ILE A 1 200 ? -9.508 21.188 4.035 1 98.38 200 ILE A CA 1
ATOM 1575 C C . ILE A 1 200 ? -10.719 20.266 3.979 1 98.38 200 ILE A C 1
ATOM 1577 O O . ILE A 1 200 ? -11.82 20.688 3.605 1 98.38 200 ILE A O 1
ATOM 1581 N N . ARG A 1 201 ? -10.562 19 4.324 1 98.19 201 ARG A N 1
ATOM 1582 C CA . ARG A 1 201 ? -11.641 18.016 4.281 1 98.19 201 ARG A CA 1
ATOM 1583 C C . ARG A 1 201 ? -11.664 17.172 5.551 1 98.19 201 ARG A C 1
ATOM 1585 O O . ARG A 1 201 ? -10.664 17.109 6.273 1 98.19 201 ARG A O 1
ATOM 1592 N N . GLU A 1 202 ? -12.844 16.594 5.824 1 98 202 GLU A N 1
ATOM 1593 C CA . GLU A 1 202 ? -12.922 15.555 6.844 1 98 202 GLU A CA 1
ATOM 1594 C C . GLU A 1 202 ? -12.148 14.305 6.422 1 98 202 GLU A C 1
ATOM 1596 O O . GLU A 1 202 ? -12.172 13.922 5.25 1 98 202 GLU A O 1
ATOM 1601 N N . GLN A 1 203 ? -11.422 13.812 7.355 1 97.38 203 GLN A N 1
ATOM 1602 C CA . GLN A 1 203 ? -10.57 12.648 7.113 1 97.38 203 GLN A CA 1
ATOM 1603 C C . GLN A 1 203 ? -11.047 11.445 7.914 1 97.38 203 GLN A C 1
ATOM 1605 O O . GLN A 1 203 ? -12.086 10.852 7.602 1 97.38 203 GLN A O 1
ATOM 1610 N N . GLU A 1 204 ? -10.5 11.125 9.094 1 97.94 204 GLU A N 1
ATOM 1611 C CA . GLU A 1 204 ? -10.852 9.977 9.922 1 97.94 204 GLU A CA 1
ATOM 1612 C C . GLU A 1 204 ? -12.008 10.312 10.859 1 97.94 204 GLU A C 1
ATOM 1614 O O . GLU A 1 204 ? -12.156 11.461 11.289 1 97.94 204 GLU A O 1
ATOM 1619 N N . ARG A 1 205 ? -12.781 9.359 11.188 1 98.5 205 ARG A N 1
ATOM 1620 C CA . ARG A 1 205 ? -13.805 9.414 12.227 1 98.5 205 ARG A CA 1
ATOM 1621 C C . ARG A 1 205 ? -13.469 8.469 13.375 1 98.5 205 ARG A C 1
ATOM 1623 O O . ARG A 1 205 ? -13.258 7.273 13.156 1 98.5 205 ARG A O 1
ATOM 1630 N N . LEU A 1 206 ? -13.422 8.953 14.594 1 98.38 206 LEU A N 1
ATOM 1631 C CA . LEU A 1 206 ? -12.992 8.18 15.75 1 98.38 206 LEU A CA 1
ATOM 1632 C C . LEU A 1 206 ? -14.141 7.988 16.734 1 98.38 206 LEU A C 1
ATOM 1634 O O . LEU A 1 206 ? -14.773 8.961 17.141 1 98.38 206 LEU A O 1
ATOM 1638 N N . SER A 1 207 ? -14.383 6.77 17.109 1 97.25 207 SER A N 1
ATOM 1639 C CA . SER A 1 207 ? -15.203 6.484 18.297 1 97.25 207 SER A CA 1
ATOM 1640 C C . SER A 1 207 ? -14.398 6.645 19.578 1 97.25 207 SER A C 1
ATOM 1642 O O . SER A 1 207 ? -13.18 6.426 19.578 1 97.25 207 SER A O 1
ATOM 1644 N N . PRO A 1 208 ? -15.086 7.016 20.672 1 97.5 208 PRO A N 1
ATOM 1645 C CA . PRO A 1 208 ? -14.344 7.125 21.922 1 97.5 208 PRO A CA 1
ATOM 1646 C C . PRO A 1 208 ? -13.914 5.766 22.469 1 97.5 208 PRO A C 1
ATOM 1648 O O . PRO A 1 208 ? -14.586 4.758 22.234 1 97.5 208 PRO A O 1
ATOM 1651 N N . ILE A 1 209 ? -12.797 5.766 23.156 1 96.12 209 ILE A N 1
ATOM 1652 C CA . ILE A 1 209 ? -12.453 4.621 24 1 96.12 209 ILE A CA 1
ATOM 1653 C C . ILE A 1 209 ? -13.516 4.426 25.078 1 96.12 209 ILE A C 1
ATOM 1655 O O . ILE A 1 209 ? -13.93 3.299 25.359 1 96.12 209 ILE A O 1
ATOM 1659 N N . GLY A 1 210 ? -13.828 5.59 25.656 1 96.12 210 GLY A N 1
ATOM 1660 C CA . GLY A 1 210 ? -14.828 5.566 26.703 1 96.12 210 GLY A CA 1
ATOM 1661 C C . GLY A 1 210 ? -15.008 6.914 27.391 1 96.12 210 GLY A C 1
ATOM 1662 O O . GLY A 1 210 ? -14.43 7.914 26.953 1 96.12 210 GLY A O 1
ATOM 1663 N N . ILE A 1 211 ? -16.016 6.969 28.328 1 98.12 211 ILE A N 1
ATOM 1664 C CA . ILE A 1 211 ? -16.266 8.109 29.203 1 98.12 211 ILE A CA 1
ATOM 1665 C C . ILE A 1 211 ? -15.914 7.742 30.641 1 98.12 211 ILE A C 1
ATOM 1667 O O . ILE A 1 211 ? -16.234 6.641 31.094 1 98.12 211 ILE A O 1
ATOM 1671 N N . PHE A 1 212 ? -15.172 8.633 31.25 1 97.75 212 PHE A N 1
ATOM 1672 C CA . PHE A 1 212 ? -14.805 8.352 32.625 1 97.75 212 PHE A CA 1
ATOM 1673 C C . PHE A 1 212 ? -14.898 9.617 33.469 1 97.75 212 PHE A C 1
ATOM 1675 O O . PHE A 1 212 ? -15.023 10.719 32.938 1 97.75 212 PHE A O 1
ATOM 1682 N N . THR A 1 213 ? -14.898 9.477 34.812 1 98.31 213 THR A N 1
ATOM 1683 C CA . THR A 1 213 ? -14.891 10.578 35.75 1 98.31 213 THR A CA 1
ATOM 1684 C C . THR A 1 213 ? -13.5 10.766 36.344 1 98.31 213 THR A C 1
ATOM 1686 O O . THR A 1 213 ? -12.898 9.812 36.875 1 98.31 213 THR A O 1
ATOM 1689 N N . THR A 1 214 ? -12.992 12.031 36.25 1 98.19 214 THR A N 1
ATOM 1690 C CA . THR A 1 214 ? -11.664 12.312 36.781 1 98.19 214 THR A CA 1
ATOM 1691 C C . THR A 1 214 ? -11.703 12.391 38.312 1 98.19 214 THR A C 1
ATOM 1693 O O . THR A 1 214 ? -12.773 12.469 38.906 1 98.19 214 THR A O 1
ATOM 1696 N N . PRO A 1 215 ? -10.477 12.438 38.906 1 97.81 215 PRO A N 1
ATOM 1697 C CA . PRO A 1 215 ? -10.414 12.586 40.375 1 97.81 215 PRO A CA 1
ATOM 1698 C C . PRO A 1 215 ? -11.055 13.891 40.844 1 97.81 215 PRO A C 1
ATOM 1700 O O . PRO A 1 215 ? -11.508 13.969 42 1 97.81 215 PRO A O 1
ATOM 1703 N N . LYS A 1 216 ? -11.164 14.859 40.031 1 97.75 216 LYS A N 1
ATOM 1704 C CA . LYS A 1 216 ? -11.781 16.125 40.406 1 97.75 216 LYS A CA 1
ATOM 1705 C C . LYS A 1 216 ? -13.273 16.125 40.125 1 97.75 216 LYS A C 1
ATOM 1707 O O . LYS A 1 216 ? -13.938 17.156 40.25 1 97.75 216 LYS A O 1
ATOM 1712 N N . GLY A 1 217 ? -13.766 15.031 39.594 1 97.38 217 GLY A N 1
ATOM 1713 C CA . GLY A 1 217 ? -15.195 14.875 39.375 1 97.38 217 GLY A CA 1
ATOM 1714 C C . GLY A 1 217 ? -15.633 15.305 37.969 1 97.38 217 GLY A C 1
ATOM 1715 O O . GLY A 1 217 ? -16.828 15.445 37.719 1 97.38 217 GLY A O 1
ATOM 1716 N N . GLU A 1 218 ? -14.742 15.516 37.094 1 97.94 218 GLU A N 1
ATOM 1717 C CA . GLU A 1 218 ? -15.062 15.906 35.719 1 97.94 218 GLU A CA 1
ATOM 1718 C C . GLU A 1 218 ? -15.414 14.695 34.875 1 97.94 218 GLU A C 1
ATOM 1720 O O . GLU A 1 218 ? -14.797 13.633 35 1 97.94 218 GLU A O 1
ATOM 1725 N N . THR A 1 219 ? -16.484 14.781 34.031 1 98.56 219 THR A N 1
ATOM 1726 C CA . THR A 1 219 ? -16.797 13.742 33.062 1 98.56 219 THR A CA 1
ATOM 1727 C C . THR A 1 219 ? -16.047 13.977 31.75 1 98.56 219 THR A C 1
ATOM 1729 O O . THR A 1 219 ? -16.234 15 31.094 1 98.56 219 THR A O 1
ATOM 1732 N N . VAL A 1 220 ? -15.211 12.992 31.391 1 98.81 220 VAL A N 1
ATOM 1733 C CA . VAL A 1 220 ? -14.273 13.227 30.281 1 98.81 220 VAL A CA 1
ATOM 1734 C C . VAL A 1 220 ? -14.391 12.094 29.266 1 98.81 220 VAL A C 1
ATOM 1736 O O . VAL A 1 220 ? -14.453 10.922 29.641 1 98.81 220 VAL A O 1
ATOM 1739 N N . VAL A 1 221 ? -14.539 12.438 28 1 98.69 221 VAL A N 1
ATOM 1740 C CA . VAL A 1 221 ? -14.477 11.5 26.891 1 98.69 221 VAL A CA 1
ATOM 1741 C C . VAL A 1 221 ? -13.031 11.352 26.422 1 98.69 221 VAL A C 1
ATOM 1743 O O . VAL A 1 221 ? -12.328 12.352 26.25 1 98.69 221 VAL A O 1
ATOM 1746 N N . ASP A 1 222 ? -12.508 10.133 26.25 1 98.5 222 ASP A N 1
ATOM 1747 C CA . ASP A 1 222 ? -11.188 9.852 25.688 1 98.5 222 ASP A CA 1
ATOM 1748 C C . ASP A 1 222 ? -11.305 9.234 24.297 1 98.5 222 ASP A C 1
ATOM 1750 O O . ASP A 1 222 ? -11.875 8.164 24.125 1 98.5 222 ASP A O 1
ATOM 1754 N N . PHE A 1 223 ? -10.727 9.875 23.297 1 98.5 223 PHE A N 1
ATOM 1755 C CA . PHE A 1 223 ? -10.805 9.375 21.938 1 98.5 223 PHE A CA 1
ATOM 1756 C C . PHE A 1 223 ? -9.562 8.57 21.578 1 98.5 223 PHE A C 1
ATOM 1758 O O . PHE A 1 223 ? -9.469 8.008 20.484 1 98.5 223 PHE A O 1
ATOM 1765 N N . GLY A 1 224 ? -8.547 8.586 22.391 1 97.38 224 GLY A N 1
ATOM 1766 C CA . GLY A 1 224 ? -7.387 7.711 22.266 1 97.38 224 GLY A CA 1
ATOM 1767 C C . GLY A 1 224 ? -6.32 8.266 21.344 1 97.38 224 GLY A C 1
ATOM 1768 O O . GLY A 1 224 ? -5.203 7.75 21.297 1 97.38 224 GLY A O 1
ATOM 1769 N N . GLN A 1 225 ? -6.57 9.289 20.594 1 98.25 225 GLN A N 1
ATOM 1770 C CA . GLN A 1 225 ? -5.691 9.898 19.609 1 98.25 225 GLN A CA 1
ATOM 1771 C C . GLN A 1 225 ? -5.793 11.422 19.641 1 98.25 225 GLN A C 1
ATOM 1773 O O . GLN A 1 225 ? -6.891 11.977 19.625 1 98.25 225 GLN A O 1
ATOM 1778 N N . ASP A 1 226 ? -4.602 12.086 19.844 1 98.62 226 ASP A N 1
ATOM 1779 C CA . ASP A 1 226 ? -4.582 13.539 19.688 1 98.62 226 ASP A CA 1
ATOM 1780 C C . ASP A 1 226 ? -4.828 13.93 18.219 1 98.62 226 ASP A C 1
ATOM 1782 O O . ASP A 1 226 ? -4.102 13.484 17.328 1 98.62 226 ASP A O 1
ATOM 1786 N N . ILE A 1 227 ? -5.902 14.727 18.016 1 98.62 227 ILE A N 1
ATOM 1787 C CA . ILE A 1 227 ? -6.281 15.039 16.641 1 98.62 227 ILE A CA 1
ATOM 1788 C C . ILE A 1 227 ? -6.539 16.547 16.516 1 98.62 227 ILE A C 1
ATOM 1790 O O . ILE A 1 227 ? -6.598 17.266 17.516 1 98.62 227 ILE A O 1
ATOM 1794 N N . THR A 1 228 ? -6.605 16.984 15.297 1 98.75 228 THR A N 1
ATOM 1795 C CA . THR A 1 228 ? -7.152 18.281 14.922 1 98.75 228 THR A CA 1
ATOM 1796 C C . THR A 1 228 ? -8.477 18.125 14.188 1 98.75 228 THR A C 1
ATOM 1798 O O . THR A 1 228 ? -8.555 17.406 13.188 1 98.75 228 THR A O 1
ATOM 1801 N N . GLY A 1 229 ? -9.461 18.656 14.727 1 98.56 229 GLY A N 1
ATOM 1802 C CA . GLY A 1 229 ? -10.797 18.547 14.156 1 98.56 229 GLY A CA 1
ATOM 1803 C C . GLY A 1 229 ? -11.891 18.984 15.117 1 98.56 229 GLY A C 1
ATOM 1804 O O . GLY A 1 229 ? -11.781 20.031 15.75 1 98.56 229 GLY A O 1
ATOM 1805 N N . TYR A 1 230 ? -13.031 18.297 15.141 1 98.75 230 TYR A N 1
ATOM 1806 C CA . TYR A 1 230 ? -14.141 18.625 16.016 1 98.75 230 TYR A CA 1
ATOM 1807 C C . TYR A 1 230 ? -14.922 17.375 16.406 1 98.75 230 TYR A C 1
ATOM 1809 O O . TYR A 1 230 ? -14.625 16.281 15.93 1 98.75 230 TYR A O 1
ATOM 1817 N N . VAL A 1 231 ? -15.828 17.531 17.344 1 98.69 231 VAL A N 1
ATOM 1818 C CA . VAL A 1 231 ? -16.656 16.422 17.812 1 98.69 231 VAL A CA 1
ATOM 1819 C C . VAL A 1 231 ? -18.062 16.547 17.219 1 98.69 231 VAL A C 1
ATOM 1821 O O . VAL A 1 231 ? -18.688 17.594 17.312 1 98.69 231 VAL A O 1
ATOM 1824 N N . GLU A 1 232 ? -18.5 15.547 16.531 1 98.62 232 GLU A N 1
ATOM 1825 C CA . GLU A 1 232 ? -19.891 15.414 16.141 1 98.62 232 GLU A CA 1
ATOM 1826 C C . GLU A 1 232 ? -20.719 14.773 17.25 1 98.62 232 GLU A C 1
ATOM 1828 O O . GLU A 1 232 ? -20.344 13.727 17.781 1 98.62 232 GLU A O 1
ATOM 1833 N N . ILE A 1 233 ? -21.828 15.375 17.609 1 98.5 233 ILE A N 1
ATOM 1834 C CA . ILE A 1 233 ? -22.703 14.828 18.641 1 98.5 233 ILE A CA 1
ATOM 1835 C C . ILE A 1 233 ? -23.969 14.281 18 1 98.5 233 ILE A C 1
ATOM 1837 O O . ILE A 1 233 ? -24.406 14.758 16.953 1 98.5 233 ILE A O 1
ATOM 1841 N N . SER A 1 234 ? -24.516 13.32 18.531 1 97.88 234 SER A N 1
ATOM 1842 C CA . SER A 1 234 ? -25.812 12.734 18.203 1 97.88 234 SER A CA 1
ATOM 1843 C C . SER A 1 234 ? -26.594 12.383 19.469 1 97.88 234 SER A C 1
ATOM 1845 O O . SER A 1 234 ? -26.125 11.609 20.297 1 97.88 234 SER A O 1
ATOM 1847 N N . LEU A 1 235 ? -27.781 12.992 19.609 1 97.75 235 LEU A N 1
ATOM 1848 C CA . LEU A 1 235 ? -28.531 12.789 20.844 1 97.75 235 LEU A CA 1
ATOM 1849 C C . LEU A 1 235 ? -30.016 13.117 20.656 1 97.75 235 LEU A C 1
ATOM 1851 O O . LEU A 1 235 ? -30.375 13.758 19.672 1 97.75 235 LEU A O 1
ATOM 1855 N N . THR A 1 236 ? -30.844 12.617 21.531 1 97.31 236 THR A N 1
ATOM 1856 C CA . THR A 1 236 ? -32.219 13.07 21.703 1 97.31 236 THR A CA 1
ATOM 1857 C C . THR A 1 236 ? -32.312 14.055 22.875 1 97.31 236 THR A C 1
ATOM 1859 O O . THR A 1 236 ? -31.781 13.797 23.953 1 97.31 236 THR A O 1
ATOM 1862 N N . ALA A 1 237 ? -32.906 15.234 22.578 1 97.25 237 ALA A N 1
ATOM 1863 C CA . ALA A 1 237 ? -32.969 16.266 23.625 1 97.25 237 ALA A CA 1
ATOM 1864 C C . ALA A 1 237 ? -34.219 17.109 23.5 1 97.25 237 ALA A C 1
ATOM 1866 O O . ALA A 1 237 ? -35.031 16.922 22.562 1 97.25 237 ALA A O 1
ATOM 1867 N N . LYS A 1 238 ? -34.469 18.016 24.531 1 95.31 238 LYS A N 1
ATOM 1868 C CA . LYS A 1 238 ? -35.531 19.016 24.5 1 95.31 238 LYS A CA 1
ATOM 1869 C C . LYS A 1 238 ? -34.969 20.391 24.125 1 95.31 238 LYS A C 1
ATOM 1871 O O . LYS A 1 238 ? -33.781 20.688 24.359 1 95.31 238 LYS A O 1
ATOM 1876 N N . ALA A 1 239 ? -35.906 21.188 23.594 1 94.5 239 ALA A N 1
ATOM 1877 C CA . ALA A 1 239 ? -35.531 22.531 23.188 1 94.5 239 ALA A CA 1
ATOM 1878 C C . ALA A 1 239 ? -34.938 23.328 24.359 1 94.5 239 ALA A C 1
ATOM 1880 O O . ALA A 1 239 ? -35.531 23.344 25.453 1 94.5 239 ALA A O 1
ATOM 1881 N N . GLY A 1 240 ? -33.75 23.828 24.078 1 94.12 240 GLY A N 1
ATOM 1882 C CA . GLY A 1 240 ? -33.156 24.688 25.094 1 94.12 240 GLY A CA 1
ATOM 1883 C C . GLY A 1 240 ? -32.094 24 25.922 1 94.12 240 GLY A C 1
ATOM 1884 O O . GLY A 1 240 ? -31.266 24.641 26.547 1 94.12 240 GLY A O 1
ATOM 1885 N N . GLU A 1 241 ? -32.156 22.672 25.969 1 96.94 241 GLU A N 1
ATOM 1886 C CA . GLU A 1 241 ? -31.078 21.953 26.625 1 96.94 241 GLU A CA 1
ATOM 1887 C C . GLU A 1 241 ? -29.734 22.188 25.938 1 96.94 241 GLU A C 1
ATOM 1889 O O . GLU A 1 241 ? -29.703 22.594 24.766 1 96.94 241 GLU A O 1
ATOM 1894 N N . LYS A 1 242 ? -28.703 21.969 26.75 1 98 242 LYS A N 1
ATOM 1895 C CA . LYS A 1 242 ? -27.422 22.391 26.219 1 98 242 LYS A CA 1
ATOM 1896 C C . LYS A 1 242 ? -26.406 21.25 26.281 1 98 242 LYS A C 1
ATOM 1898 O O . LYS A 1 242 ? -26.453 20.406 27.188 1 98 242 LYS A O 1
ATOM 1903 N N . VAL A 1 243 ? -25.625 21.094 25.281 1 98.62 243 VAL A N 1
ATOM 1904 C CA . VAL A 1 243 ? -24.375 20.328 25.297 1 98.62 243 VAL A CA 1
ATOM 1905 C C . VAL A 1 243 ? -23.188 21.281 25.234 1 98.62 243 VAL A C 1
ATOM 1907 O O . VAL A 1 243 ? -23.031 22.031 24.266 1 98.62 243 VAL A O 1
ATOM 1910 N N . ALA A 1 244 ? -22.391 21.359 26.281 1 98.69 244 ALA A N 1
ATOM 1911 C CA . ALA A 1 244 ? -21.172 22.172 26.344 1 98.69 244 ALA A CA 1
ATOM 1912 C C . ALA A 1 244 ? -19.938 21.297 26.5 1 98.69 244 ALA A C 1
ATOM 1914 O O . ALA A 1 244 ? -19.875 20.453 27.406 1 98.69 244 ALA A O 1
ATOM 1915 N N . LEU A 1 245 ? -19.016 21.453 25.594 1 98.81 245 LEU A N 1
ATOM 1916 C CA . LEU A 1 245 ? -17.812 20.641 25.578 1 98.81 245 LEU A CA 1
ATOM 1917 C C . LEU A 1 245 ? -16.562 21.516 25.656 1 98.81 245 LEU A C 1
ATOM 1919 O O . LEU A 1 245 ? -16.516 22.594 25.047 1 98.81 245 LEU A O 1
ATOM 1923 N N . SER A 1 246 ? -15.562 21.109 26.422 1 98.81 246 SER A N 1
ATOM 1924 C CA . SER A 1 246 ? -14.227 21.688 26.453 1 98.81 246 SER A CA 1
ATOM 1925 C C . SER A 1 246 ? -13.18 20.688 25.969 1 98.81 246 SER A C 1
ATOM 1927 O O . SER A 1 246 ? -13.312 19.484 26.188 1 98.81 246 SER A O 1
ATOM 1929 N N . HIS A 1 247 ? -12.125 21.125 25.312 1 98.69 247 HIS A N 1
ATOM 1930 C CA . HIS A 1 247 ? -11.156 20.266 24.656 1 98.69 247 HIS A CA 1
ATOM 1931 C C . HIS A 1 247 ? -9.797 20.344 25.344 1 98.69 247 HIS A C 1
ATOM 1933 O O . HIS A 1 247 ? -9.391 21.406 25.797 1 98.69 247 HIS A O 1
ATOM 1939 N N . ALA A 1 248 ? -9.102 19.25 25.375 1 98.5 248 ALA A N 1
ATOM 1940 C CA . ALA A 1 248 ? -7.742 19.203 25.922 1 98.5 248 ALA A CA 1
ATOM 1941 C C . ALA A 1 248 ? -6.91 18.141 25.203 1 98.5 248 ALA A C 1
ATOM 1943 O O . ALA A 1 248 ? -7.449 17.141 24.719 1 98.5 248 ALA A O 1
ATOM 1944 N N . GLU A 1 249 ? -5.586 18.344 25.188 1 97.81 249 GLU A N 1
ATOM 1945 C CA . GLU A 1 249 ? -4.676 17.375 24.594 1 97.81 249 GLU A CA 1
ATOM 1946 C C . GLU A 1 249 ? -4.305 16.281 25.578 1 97.81 249 GLU A C 1
ATOM 1948 O O . GLU A 1 249 ? -4.051 15.141 25.188 1 97.81 249 GLU A O 1
ATOM 1953 N N . VAL A 1 250 ? -4.203 16.656 26.828 1 97.31 250 VAL A N 1
ATOM 1954 C CA . VAL A 1 250 ? -3.637 15.758 27.828 1 97.31 250 VAL A CA 1
ATOM 1955 C C . VAL A 1 250 ? -4.395 15.906 29.141 1 97.31 250 VAL A C 1
ATOM 1957 O O . VAL A 1 250 ? -5.168 16.844 29.312 1 97.31 250 VAL A O 1
ATOM 1960 N N . LEU A 1 251 ? -4.223 14.93 29.953 1 97.62 251 LEU A N 1
ATOM 1961 C CA . LEU A 1 251 ? -4.578 15.023 31.359 1 97.62 251 LEU A CA 1
ATOM 1962 C C . LEU A 1 251 ? -3.355 15.344 32.219 1 97.62 251 LEU A C 1
ATOM 1964 O O . LEU A 1 251 ? -2.221 15.094 31.797 1 97.62 251 LEU A O 1
ATOM 1968 N N . ASP A 1 252 ? -3.549 15.969 33.344 1 95.62 252 ASP A N 1
ATOM 1969 C CA . ASP A 1 252 ? -2.408 16.234 34.219 1 95.62 252 ASP A CA 1
ATOM 1970 C C . ASP A 1 252 ? -1.964 14.977 34.969 1 95.62 252 ASP A C 1
ATOM 1972 O O . ASP A 1 252 ? -2.508 13.898 34.719 1 95.62 252 ASP A O 1
ATOM 1976 N N . LYS A 1 253 ? -0.91 15.125 35.75 1 94.5 253 LYS A N 1
ATOM 1977 C CA . LYS A 1 253 ? -0.275 13.992 36.406 1 94.5 253 LYS A CA 1
ATOM 1978 C C . LYS A 1 253 ? -1.271 13.242 37.281 1 94.5 253 LYS A C 1
ATOM 1980 O O . LYS A 1 253 ? -1.136 12.031 37.5 1 94.5 253 LYS A O 1
ATOM 1985 N N . GLU A 1 254 ? -2.303 13.945 37.781 1 95.5 254 GLU A N 1
ATOM 1986 C CA . GLU A 1 254 ? -3.301 13.336 38.656 1 95.5 254 GLU A CA 1
ATOM 1987 C C . GLU A 1 254 ? -4.449 12.734 37.844 1 95.5 254 GLU A C 1
ATOM 1989 O O . GLU A 1 254 ? -5.359 12.133 38.406 1 95.5 254 GLU A O 1
ATOM 1994 N N . GLY A 1 255 ? -4.434 12.891 36.562 1 96.44 255 GLY A N 1
ATOM 1995 C CA . GLY A 1 255 ? -5.477 12.336 35.719 1 96.44 255 GLY A CA 1
ATOM 1996 C C . GLY A 1 255 ? -6.656 13.266 35.5 1 96.44 255 GLY A C 1
ATOM 1997 O O . GLY A 1 255 ? -7.758 12.828 35.188 1 96.44 255 GLY A O 1
ATOM 1998 N N . CYS A 1 256 ? -6.453 14.594 35.75 1 97.75 256 CYS A N 1
ATOM 1999 C CA . CYS A 1 256 ? -7.52 15.578 35.625 1 97.75 256 CYS A CA 1
ATOM 2000 C C . CYS A 1 256 ? -7.391 16.344 34.312 1 97.75 256 CYS A C 1
ATOM 2002 O O . CYS A 1 256 ? -6.309 16.406 33.719 1 97.75 256 CYS A O 1
ATOM 2004 N N . PHE A 1 257 ? -8.539 16.812 33.906 1 97.56 257 PHE A N 1
ATOM 2005 C CA . PHE A 1 257 ? -8.633 17.609 32.688 1 97.56 257 PHE A CA 1
ATOM 2006 C C . PHE A 1 257 ? -7.691 18.797 32.719 1 97.56 257 PHE A C 1
ATOM 2008 O O . PHE A 1 257 ? -7.625 19.5 33.75 1 97.56 257 PHE A O 1
ATOM 2015 N N . TYR A 1 258 ? -6.852 19.078 31.641 1 97.31 258 TYR A N 1
ATOM 2016 C CA . TYR A 1 258 ? -5.785 20.078 31.672 1 97.31 258 TYR A CA 1
ATOM 2017 C C . TYR A 1 258 ? -5.816 20.953 30.438 1 97.31 258 TYR A C 1
ATOM 2019 O O . TYR A 1 258 ? -5.656 20.469 29.312 1 97.31 258 TYR A O 1
ATOM 2027 N N . THR A 1 259 ? -5.941 22.281 30.578 1 96.75 259 THR A N 1
ATOM 2028 C CA . THR A 1 259 ? -5.992 23.172 29.438 1 96.75 259 THR A CA 1
ATOM 2029 C C . THR A 1 259 ? -5.055 24.359 29.625 1 96.75 259 THR A C 1
ATOM 2031 O O . THR A 1 259 ? -5.137 25.344 28.891 1 96.75 259 THR A O 1
ATOM 2034 N N . GLU A 1 260 ? -4.156 24.375 30.609 1 95.88 260 GLU A N 1
ATOM 2035 C CA . GLU A 1 260 ? -3.27 25.516 30.812 1 95.88 260 GLU A CA 1
ATOM 2036 C C . GLU A 1 260 ? -2.393 25.766 29.594 1 95.88 260 GLU A C 1
ATOM 2038 O O . GLU A 1 260 ? -2.061 26.906 29.281 1 95.88 260 GLU A O 1
ATOM 2043 N N . ASN A 1 261 ? -2.004 24.734 28.984 1 95.56 261 ASN A N 1
ATOM 2044 C CA . ASN A 1 261 ? -1.143 24.859 27.812 1 95.56 261 ASN A CA 1
ATOM 2045 C C . ASN A 1 261 ? -1.901 25.422 26.609 1 95.56 261 ASN A C 1
ATOM 2047 O O . ASN A 1 261 ? -1.323 25.609 25.547 1 95.56 261 ASN A O 1
ATOM 2051 N N . TYR A 1 262 ? -3.195 25.688 26.75 1 95.69 262 TYR A N 1
ATOM 2052 C CA . TYR A 1 262 ? -3.973 26.344 25.703 1 95.69 262 TYR A CA 1
ATOM 2053 C C . TYR A 1 262 ? -3.855 27.859 25.781 1 95.69 262 TYR A C 1
ATOM 2055 O O . TYR A 1 262 ? -4.227 28.562 24.844 1 95.69 262 TYR A O 1
ATOM 2063 N N . ARG A 1 263 ? -3.332 28.328 26.953 1 94.06 263 ARG A N 1
ATOM 2064 C CA . ARG A 1 263 ? -3.174 29.75 27.219 1 94.06 263 ARG A CA 1
ATOM 2065 C C . ARG A 1 263 ? -4.512 30.469 27.125 1 94.06 263 ARG A C 1
ATOM 2067 O O . ARG A 1 263 ? -5.465 30.125 27.828 1 94.06 263 ARG A O 1
ATOM 2074 N N . SER A 1 264 ? -4.664 31.422 26.109 1 92.25 264 SER A N 1
ATOM 2075 C CA . SER A 1 264 ? -5.883 32.219 26.094 1 92.25 264 SER A CA 1
ATOM 2076 C C . SER A 1 264 ? -6.965 31.562 25.234 1 92.25 264 SER A C 1
ATOM 2078 O O . SER A 1 264 ? -8.133 31.969 25.297 1 92.25 264 SER A O 1
ATOM 2080 N N . ALA A 1 265 ? -6.656 30.578 24.484 1 94.31 265 ALA A N 1
ATOM 2081 C CA . ALA A 1 265 ? -7.668 29.891 23.688 1 94.31 265 ALA A CA 1
ATOM 2082 C C . ALA A 1 265 ? -8.648 29.125 24.578 1 94.31 265 ALA A C 1
ATOM 2084 O O . ALA A 1 265 ? -8.242 28.281 25.359 1 94.31 265 ALA A O 1
ATOM 2085 N N . LYS A 1 266 ? -9.922 29.328 24.406 1 96.25 266 LYS A N 1
ATOM 2086 C CA . LYS A 1 266 ? -10.93 28.641 25.234 1 96.25 266 LYS A CA 1
ATOM 2087 C C . LYS A 1 266 ? -11.188 27.234 24.719 1 96.25 266 LYS A C 1
ATOM 2089 O O . LYS A 1 266 ? -11.422 26.312 25.516 1 96.25 266 LYS A O 1
ATOM 2094 N N . ALA A 1 267 ? -11.195 27.062 23.438 1 97.31 267 ALA A N 1
ATOM 2095 C CA . ALA A 1 267 ? -11.422 25.781 22.797 1 97.31 267 ALA A CA 1
ATOM 2096 C C . ALA A 1 267 ? -12.695 25.109 23.312 1 97.31 267 ALA A C 1
ATOM 2098 O O . ALA A 1 267 ? -12.672 23.969 23.766 1 97.31 267 ALA A O 1
ATOM 2099 N N . GLN A 1 268 ? -13.797 25.812 23.156 1 98.19 268 GLN A N 1
ATOM 2100 C CA . GLN A 1 268 ? -15.07 25.344 23.703 1 98.19 268 GLN A CA 1
ATOM 2101 C C . GLN A 1 268 ? -16.141 25.281 22.609 1 98.19 268 GLN A C 1
ATOM 2103 O O . GLN A 1 268 ? -16.078 26.031 21.625 1 98.19 268 GLN A O 1
ATOM 2108 N N . TYR A 1 269 ? -17 24.328 22.719 1 96.31 269 TYR A N 1
ATOM 2109 C CA . TYR A 1 269 ? -18.109 24.031 21.812 1 96.31 269 TYR A CA 1
ATOM 2110 C C . TYR A 1 269 ? -19.422 23.969 22.578 1 96.31 269 TYR A C 1
ATOM 2112 O O . TYR A 1 269 ? -19.578 23.156 23.484 1 96.31 269 TYR A O 1
ATOM 2120 N N . LEU A 1 270 ? -20.391 24.953 22.344 1 98.25 270 LEU A N 1
ATOM 2121 C CA . LEU A 1 270 ? -21.703 24.984 22.984 1 98.25 270 LEU A CA 1
ATOM 2122 C C . LEU A 1 270 ? -22.812 24.766 21.953 1 98.25 270 LEU A C 1
ATOM 2124 O O . LEU A 1 270 ? -22.906 25.5 20.984 1 98.25 270 LEU A O 1
ATOM 2128 N N . TYR A 1 271 ? -23.609 23.766 22.141 1 98.31 271 TYR A N 1
ATOM 2129 C CA . TYR A 1 271 ? -24.75 23.422 21.297 1 98.31 271 TYR A CA 1
ATOM 2130 C C . TYR A 1 271 ? -26.047 23.531 22.078 1 98.31 271 TYR A C 1
ATOM 2132 O O . TYR A 1 271 ? -26.234 22.844 23.094 1 98.31 271 TYR A O 1
ATOM 2140 N N . ILE A 1 272 ? -26.922 24.422 21.688 1 97.94 272 ILE A N 1
ATOM 2141 C CA . ILE A 1 272 ? -28.25 24.547 22.266 1 97.94 272 ILE A CA 1
ATOM 2142 C C . ILE A 1 272 ? -29.25 23.703 21.453 1 97.94 272 ILE A C 1
ATOM 2144 O O . ILE A 1 272 ? -29.5 23.984 20.281 1 97.94 272 ILE A O 1
ATOM 2148 N N . CYS A 1 273 ? -29.828 22.766 22.125 1 97.19 273 CYS A N 1
ATOM 2149 C CA . CYS A 1 273 ? -30.547 21.688 21.453 1 97.19 273 CYS A CA 1
ATOM 2150 C C . CYS A 1 273 ? -31.938 22.141 21.016 1 97.19 273 CYS A C 1
ATOM 2152 O O . CYS A 1 273 ? -32.469 23.141 21.531 1 97.19 273 CYS A O 1
ATOM 2154 N N . ARG A 1 274 ? -32.438 21.438 19.953 1 95.69 274 ARG A N 1
ATOM 2155 C CA . ARG A 1 274 ? -33.844 21.453 19.594 1 95.69 274 ARG A CA 1
ATOM 2156 C C . ARG A 1 274 ? -34.562 20.203 20.094 1 95.69 274 ARG A C 1
ATOM 2158 O O . ARG A 1 274 ? -33.938 19.344 20.719 1 95.69 274 ARG A O 1
ATOM 2165 N N . ASP A 1 275 ? -35.875 20.141 19.781 1 95 275 ASP A N 1
ATOM 2166 C CA . ASP A 1 275 ? -36.625 18.953 20.203 1 95 275 ASP A CA 1
ATOM 2167 C C . ASP A 1 275 ? -36.312 17.75 19.312 1 95 275 ASP A C 1
ATOM 2169 O O . ASP A 1 275 ? -36.25 17.906 18.094 1 95 275 ASP A O 1
ATOM 2173 N N . GLY A 1 276 ? -36.031 16.531 20 1 95.38 276 GLY A N 1
ATOM 2174 C CA . GLY A 1 276 ? -36 15.289 19.25 1 95.38 276 GLY A CA 1
ATOM 2175 C C . GLY A 1 276 ? -34.562 14.836 18.953 1 95.38 276 GLY A C 1
ATOM 2176 O O . GLY A 1 276 ? -33.625 15.281 19.594 1 95.38 276 GLY A O 1
ATOM 2177 N N . GLN A 1 277 ? -34.469 13.758 18.078 1 96.62 277 GLN A N 1
ATOM 2178 C CA . GLN A 1 277 ? -33.188 13.242 17.625 1 96.62 277 GLN A CA 1
ATOM 2179 C C . GLN A 1 277 ? -32.469 14.25 16.734 1 96.62 277 GLN A C 1
ATOM 2181 O O . GLN A 1 277 ? -33.094 14.852 15.844 1 96.62 277 GLN A O 1
ATOM 2186 N N . GLN A 1 278 ? -31.25 14.508 17.031 1 96.44 278 GLN A N 1
ATOM 2187 C CA . GLN A 1 278 ? -30.516 15.523 16.297 1 96.44 278 GLN A CA 1
ATOM 2188 C C . GLN A 1 278 ? -29.016 15.258 16.344 1 96.44 278 GLN A C 1
ATOM 2190 O O . GLN A 1 278 ? -28.531 14.539 17.219 1 96.44 278 GLN A O 1
ATOM 2195 N N . SER A 1 279 ? -28.312 15.727 15.422 1 97.12 279 SER A N 1
ATOM 2196 C CA . SER A 1 279 ? -26.859 15.672 15.336 1 97.12 279 SER A CA 1
ATOM 2197 C C . SER A 1 279 ? -26.266 17 14.891 1 97.12 279 SER A C 1
ATOM 2199 O O . SER A 1 279 ? -26.922 17.766 14.18 1 97.12 279 SER A O 1
ATOM 2201 N N . TYR A 1 280 ? -25.094 17.281 15.344 1 97.06 280 TYR A N 1
ATOM 2202 C CA . TYR A 1 280 ? -24.422 18.516 14.945 1 97.06 280 TYR A CA 1
ATOM 2203 C C . TYR A 1 280 ? -22.906 18.406 15.117 1 97.06 280 TYR A C 1
ATOM 2205 O O . TYR A 1 280 ? -22.438 17.609 15.922 1 97.06 280 TYR A O 1
ATOM 2213 N N . LYS A 1 281 ? -22.203 19.031 14.289 1 97.69 281 LYS A N 1
ATOM 2214 C CA . LYS A 1 281 ? -20.766 19.266 14.406 1 97.69 281 LYS A CA 1
ATOM 2215 C C . LYS A 1 281 ? -20.422 20.703 14.062 1 97.69 281 LYS A C 1
ATOM 2217 O O . LYS A 1 281 ? -21.109 21.344 13.266 1 97.69 281 LYS A O 1
ATOM 2222 N N . PRO A 1 282 ? -19.328 21.266 14.656 1 96.81 282 PRO A N 1
ATOM 2223 C CA . PRO A 1 282 ? -18.922 22.625 14.312 1 96.81 282 PRO A CA 1
ATOM 2224 C C . PRO A 1 282 ? -18.688 22.812 12.812 1 96.81 282 PRO A C 1
ATOM 2226 O O . PRO A 1 282 ? -18.234 21.891 12.133 1 96.81 282 PRO A O 1
ATOM 2229 N N . LYS A 1 283 ? -18.969 24.078 12.391 1 93.44 283 LYS A N 1
ATOM 2230 C CA . LYS A 1 283 ? -18.922 24.344 10.961 1 93.44 283 LYS A CA 1
ATOM 2231 C C . LYS A 1 283 ? -17.781 25.281 10.602 1 93.44 283 LYS A C 1
ATOM 2233 O O . LYS A 1 283 ? -17.266 25.25 9.484 1 93.44 283 LYS A O 1
ATOM 2238 N N . LEU A 1 284 ? -17.484 26.141 11.516 1 97.12 284 LEU A N 1
ATOM 2239 C CA . LEU A 1 284 ? -16.656 27.281 11.133 1 97.12 284 LEU A CA 1
ATOM 2240 C C . LEU A 1 284 ? -15.453 27.406 12.062 1 97.12 284 LEU A C 1
ATOM 2242 O O . LEU A 1 284 ? -14.906 28.5 12.227 1 97.12 284 LEU A O 1
ATOM 2246 N N . THR A 1 285 ? -15.109 26.344 12.742 1 97.12 285 THR A N 1
ATOM 2247 C CA . THR A 1 285 ? -13.953 26.328 13.633 1 97.12 285 THR A CA 1
ATOM 2248 C C . THR A 1 285 ? -13.398 24.906 13.766 1 97.12 285 THR A C 1
ATOM 2250 O O . THR A 1 285 ? -13.891 23.984 13.117 1 97.12 285 THR A O 1
ATOM 2253 N N . PHE A 1 286 ? -12.289 24.734 14.469 1 97.69 286 PHE A N 1
ATOM 2254 C CA . PHE A 1 286 ? -11.695 23.438 14.766 1 97.69 286 PHE A CA 1
ATOM 2255 C C . PHE A 1 286 ? -10.922 23.484 16.078 1 97.69 286 PHE A C 1
ATOM 2257 O O . PHE A 1 286 ? -10.703 24.562 16.641 1 97.69 286 PHE A O 1
ATOM 2264 N N . PHE A 1 287 ? -10.562 22.344 16.578 1 98.38 287 PHE A N 1
ATOM 2265 C CA . PHE A 1 287 ? -9.883 22.188 17.859 1 98.38 287 PHE A CA 1
ATOM 2266 C C . PHE A 1 287 ? -8.742 21.188 17.75 1 98.38 287 PHE A C 1
ATOM 2268 O O . PHE A 1 287 ? -8.727 20.359 16.844 1 98.38 287 PHE A O 1
ATOM 2275 N N . GLY A 1 288 ? -7.672 21.312 18.547 1 98.38 288 GLY A N 1
ATOM 2276 C CA . GLY A 1 288 ? -6.699 20.266 18.828 1 98.38 288 GLY A CA 1
ATOM 2277 C C . GLY A 1 288 ? -6.949 19.562 20.156 1 98.38 288 GLY A C 1
ATOM 2278 O O . GLY A 1 288 ? -6.988 20.188 21.203 1 98.38 288 GLY A O 1
ATOM 2279 N N . PHE A 1 289 ? -7.195 18.172 20.109 1 98.75 289 PHE A N 1
ATOM 2280 C CA . PHE A 1 289 ? -7.609 17.547 21.359 1 98.75 289 PHE A CA 1
ATOM 2281 C C . PHE A 1 289 ? -7.512 16.031 21.266 1 98.75 289 PHE A C 1
ATOM 2283 O O . PHE A 1 289 ? -7.488 15.469 20.172 1 98.75 289 PHE A O 1
ATOM 2290 N N . ARG A 1 290 ? -7.383 15.414 22.359 1 98.69 290 ARG A N 1
ATOM 2291 C CA . ARG A 1 290 ? -7.648 13.992 22.562 1 98.69 290 ARG A CA 1
ATOM 2292 C C . ARG A 1 290 ? -8.836 13.781 23.484 1 98.69 290 ARG A C 1
ATOM 2294 O O . ARG A 1 290 ? -9.656 12.891 23.266 1 98.69 290 ARG A O 1
ATOM 2301 N N . TYR A 1 291 ? -8.906 14.641 24.469 1 98.81 291 TYR A N 1
ATOM 2302 C CA . TYR A 1 291 ? -9.914 14.547 25.531 1 98.81 291 TYR A CA 1
ATOM 2303 C C . TYR A 1 291 ? -10.953 15.648 25.391 1 98.81 291 TYR A C 1
ATOM 2305 O O . TYR A 1 291 ? -10.625 16.781 25.016 1 98.81 291 TYR A O 1
ATOM 2313 N N . VAL A 1 292 ? -12.148 15.312 25.734 1 98.75 292 VAL A N 1
ATOM 2314 C CA . VAL A 1 292 ? -13.242 16.281 25.781 1 98.75 292 VAL A CA 1
ATOM 2315 C C . VAL A 1 292 ? -13.953 16.203 27.125 1 98.75 292 VAL A C 1
ATOM 2317 O O . VAL A 1 292 ? -14.391 15.125 27.547 1 98.75 292 VAL A O 1
ATOM 2320 N N . ARG A 1 293 ? -13.961 17.297 27.844 1 98.81 293 ARG A N 1
ATOM 2321 C CA . ARG A 1 293 ? -14.773 17.375 29.062 1 98.81 293 ARG A CA 1
ATOM 2322 C C . ARG A 1 293 ? -16.219 17.75 28.734 1 98.81 293 ARG A C 1
ATOM 2324 O O . ARG A 1 293 ? -16.453 18.688 27.984 1 98.81 293 ARG A O 1
ATOM 2331 N N . ILE A 1 294 ? -17.141 17 29.281 1 98.75 294 ILE A N 1
ATOM 2332 C CA . ILE A 1 294 ? -18.562 17.328 29.156 1 98.75 294 ILE A CA 1
ATOM 2333 C C . ILE A 1 294 ? -18.969 18.281 30.266 1 98.75 294 ILE A C 1
ATOM 2335 O O . ILE A 1 294 ? -19.25 17.844 31.391 1 98.75 294 ILE A O 1
ATOM 2339 N N . ASP A 1 295 ? -19.078 19.516 29.906 1 98.56 295 ASP A N 1
ATOM 2340 C CA . ASP A 1 295 ? -19.422 20.547 30.891 1 98.56 295 ASP A CA 1
ATOM 2341 C C . ASP A 1 295 ? -20.922 20.578 31.141 1 98.56 295 ASP A C 1
ATOM 2343 O O . ASP A 1 295 ? -21.359 20.797 32.281 1 98.56 295 ASP A O 1
ATOM 2347 N N . GLN A 1 296 ? -21.672 20.5 30.094 1 98.38 296 GLN A N 1
ATOM 2348 C CA . GLN A 1 296 ? -23.125 20.391 30.172 1 98.38 296 GLN A CA 1
ATOM 2349 C C . GLN A 1 296 ? -23.641 19.328 29.203 1 98.38 296 GLN A C 1
ATOM 2351 O O . GLN A 1 296 ? -23.062 19.125 28.141 1 98.38 296 GLN A O 1
ATOM 2356 N N . TYR A 1 297 ? -24.688 18.734 29.609 1 98.5 297 TYR A N 1
ATOM 2357 C CA . TYR A 1 297 ? -25.359 17.719 28.828 1 98.5 297 TYR A CA 1
ATOM 2358 C C . TYR A 1 297 ? -26.797 17.531 29.312 1 98.5 297 TYR A C 1
ATOM 2360 O O . TYR A 1 297 ? -27.078 17.641 30.5 1 98.5 297 TYR A O 1
ATOM 2368 N N . PRO A 1 298 ? -27.703 17.234 28.328 1 97.81 298 PRO A N 1
ATOM 2369 C CA . PRO A 1 298 ? -29.047 16.938 28.797 1 97.81 298 PRO A CA 1
ATOM 2370 C C . PRO A 1 298 ? -29.062 15.82 29.844 1 97.81 298 PRO A C 1
ATOM 2372 O O . PRO A 1 298 ? -28.562 14.727 29.594 1 97.81 298 PRO A O 1
ATOM 2375 N N . GLY A 1 299 ? -29.719 16.078 31.016 1 97 299 GLY A N 1
ATOM 2376 C CA . GLY A 1 299 ? -29.75 15.117 32.094 1 97 299 GLY A CA 1
ATOM 2377 C C . GLY A 1 299 ? -28.469 15.117 32.938 1 97 299 GLY A C 1
ATOM 2378 O O . GLY A 1 299 ? -28.328 14.312 33.844 1 97 299 GLY A O 1
ATOM 2379 N N . GLY A 1 300 ? -27.578 15.945 32.625 1 97.25 300 GLY A N 1
ATOM 2380 C CA . GLY A 1 300 ? -26.297 16.031 33.312 1 97.25 300 GLY A CA 1
ATOM 2381 C C . GLY A 1 300 ? -25.172 15.336 32.562 1 97.25 300 GLY A C 1
ATOM 2382 O O . GLY A 1 300 ? -25.422 14.43 31.766 1 97.25 300 GLY A O 1
ATOM 2383 N N . PRO A 1 301 ? -23.969 15.711 32.844 1 97.12 301 PRO A N 1
ATOM 2384 C CA . PRO A 1 301 ? -22.828 15.148 32.125 1 97.12 301 PRO A CA 1
ATOM 2385 C C . PRO A 1 301 ? -22.766 13.625 32.219 1 97.12 301 PRO A C 1
ATOM 2387 O O . PRO A 1 301 ? -22.375 12.961 31.234 1 97.12 301 PRO A O 1
ATOM 2390 N N . CYS A 1 302 ? -23.219 13.023 33.281 1 95.12 302 CYS A N 1
ATOM 2391 C CA . CYS A 1 302 ? -23.109 11.586 33.5 1 95.12 302 CYS A CA 1
ATOM 2392 C C . CYS A 1 302 ? -24.125 10.828 32.656 1 95.12 302 CYS A C 1
ATOM 2394 O O . CYS A 1 302 ? -24.031 9.609 32.5 1 95.12 302 CYS A O 1
ATOM 2396 N N . ALA A 1 303 ? -25.016 11.531 32.031 1 97.31 303 ALA A N 1
ATOM 2397 C CA . ALA A 1 303 ? -26.031 10.891 31.203 1 97.31 303 ALA A CA 1
ATOM 2398 C C . ALA A 1 303 ? -25.484 10.594 29.812 1 97.31 303 ALA A C 1
ATOM 2400 O O . ALA A 1 303 ? -26.078 9.812 29.062 1 97.31 303 ALA A O 1
ATOM 2401 N N . ALA A 1 304 ? -24.406 11.164 29.484 1 97.94 304 ALA A N 1
ATOM 2402 C CA . ALA A 1 304 ? -23.828 11 28.156 1 97.94 304 ALA A CA 1
ATOM 2403 C C . ALA A 1 304 ? -23.25 9.602 27.969 1 97.94 304 ALA A C 1
ATOM 2405 O O . ALA A 1 304 ? -22.734 9.008 28.922 1 97.94 304 ALA A O 1
ATOM 2406 N N . LYS A 1 305 ? -23.375 9.055 26.766 1 97.19 305 LYS A N 1
ATOM 2407 C CA . LYS A 1 305 ? -22.797 7.766 26.391 1 97.19 305 LYS A CA 1
ATOM 2408 C C . LYS A 1 305 ? -21.797 7.922 25.25 1 97.19 305 LYS A C 1
ATOM 2410 O O . LYS A 1 305 ? -21.875 8.875 24.469 1 97.19 305 LYS A O 1
ATOM 2415 N N . PRO A 1 306 ? -20.859 6.961 25.172 1 96.25 306 PRO A N 1
ATOM 2416 C CA . PRO A 1 306 ? -19.844 7.055 24.125 1 96.25 306 PRO A CA 1
ATOM 2417 C C . PRO A 1 306 ? -20.438 7.18 22.734 1 96.25 306 PRO A C 1
ATOM 2419 O O . PRO A 1 306 ? -19.891 7.902 21.891 1 96.25 306 PRO A O 1
ATOM 2422 N N . GLU A 1 307 ? -21.531 6.562 22.422 1 94.56 307 GLU A N 1
ATOM 2423 C CA . GLU A 1 307 ? -22.125 6.531 21.094 1 94.56 307 GLU A CA 1
ATOM 2424 C C . GLU A 1 307 ? -22.656 7.906 20.688 1 94.56 307 GLU A C 1
ATOM 2426 O O . GLU A 1 307 ? -22.969 8.141 19.531 1 94.56 307 GLU A O 1
ATOM 2431 N N . ASN A 1 308 ? -22.734 8.844 21.688 1 98.12 308 ASN A N 1
ATOM 2432 C CA . ASN A 1 308 ? -23.234 10.188 21.406 1 98.12 308 ASN A CA 1
ATOM 2433 C C . ASN A 1 308 ? -22.172 11.055 20.734 1 98.12 308 ASN A C 1
ATOM 2435 O O . ASN A 1 308 ? -22.469 12.141 20.234 1 98.12 308 ASN A O 1
ATOM 2439 N N . PHE A 1 309 ? -20.922 10.523 20.75 1 98.44 309 PHE A N 1
ATOM 2440 C CA . PHE A 1 309 ? -19.828 11.383 20.312 1 98.44 309 PHE A CA 1
ATOM 2441 C C . PHE A 1 309 ? -18.984 10.695 19.25 1 98.44 309 PHE A C 1
ATOM 2443 O O . PHE A 1 309 ? -18.719 9.5 19.344 1 98.44 309 PHE A O 1
ATOM 2450 N N . THR A 1 310 ? -18.594 11.406 18.188 1 98.44 310 THR A N 1
ATOM 2451 C CA . THR A 1 310 ? -17.625 11.008 17.172 1 98.44 310 THR A CA 1
ATOM 2452 C C . THR A 1 310 ? -16.625 12.125 16.906 1 98.44 310 THR A C 1
ATOM 2454 O O . THR A 1 310 ? -17.016 13.242 16.547 1 98.44 310 THR A O 1
ATOM 2457 N N . ALA A 1 311 ? -15.336 11.867 17.156 1 98.81 311 ALA A N 1
ATOM 2458 C CA . ALA A 1 311 ? -14.336 12.859 16.766 1 98.81 311 ALA A CA 1
ATOM 2459 C C . ALA A 1 311 ? -14.055 12.781 15.266 1 98.81 311 ALA A C 1
ATOM 2461 O O . ALA A 1 311 ? -13.859 11.695 14.711 1 98.81 311 ALA A O 1
ATOM 2462 N N . VAL A 1 312 ? -14.062 13.922 14.609 1 98.69 312 VAL A N 1
ATOM 2463 C CA . VAL A 1 312 ? -13.828 14.008 13.172 1 98.69 312 VAL A CA 1
ATOM 2464 C C . VAL A 1 312 ? -12.531 14.758 12.906 1 98.69 312 VAL A C 1
ATOM 2466 O O . VAL A 1 312 ? -12.383 15.922 13.289 1 98.69 312 VAL A O 1
ATOM 2469 N N . VAL A 1 313 ? -11.555 14.086 12.234 1 98.75 313 VAL A N 1
ATOM 2470 C CA . VAL A 1 313 ? -10.266 14.68 11.898 1 98.75 313 VAL A CA 1
ATOM 2471 C C . VAL A 1 313 ? -10.398 15.539 10.648 1 98.75 313 VAL A C 1
ATOM 2473 O O . VAL A 1 313 ? -11.07 15.156 9.688 1 98.75 313 VAL A O 1
ATOM 2476 N N . ILE A 1 314 ? -9.773 16.719 10.664 1 98.44 314 ILE A N 1
ATOM 2477 C CA . ILE A 1 314 ? -9.742 17.531 9.445 1 98.44 314 ILE A CA 1
ATOM 2478 C C . ILE A 1 314 ? -8.305 17.953 9.148 1 98.44 314 ILE A C 1
ATOM 2480 O O . ILE A 1 314 ? -7.52 18.188 10.07 1 98.44 314 ILE A O 1
ATOM 2484 N N . HIS A 1 315 ? -7.895 18.047 8.008 1 98.25 315 HIS A N 1
ATOM 2485 C CA . HIS A 1 315 ? -6.676 18.672 7.512 1 98.25 315 HIS A CA 1
ATOM 2486 C C . HIS A 1 315 ? -6.727 18.859 6 1 98.25 315 HIS A C 1
ATOM 2488 O O . HIS A 1 315 ? -7.699 18.469 5.355 1 98.25 315 HIS A O 1
ATOM 2494 N N . SER A 1 316 ? -5.75 19.594 5.441 1 98.5 316 SER A N 1
ATOM 2495 C CA . SER A 1 316 ? -5.645 19.688 3.992 1 98.5 316 SER A CA 1
ATOM 2496 C C . SER A 1 316 ? -5.617 18.312 3.338 1 98.5 316 SER A C 1
ATOM 2498 O O . SER A 1 316 ? -4.957 17.406 3.83 1 98.5 316 SER A O 1
ATOM 2500 N N . ALA A 1 317 ? -6.422 18.188 2.314 1 97.88 317 ALA A N 1
ATOM 2501 C CA . ALA A 1 317 ? -6.664 16.875 1.709 1 97.88 317 ALA A CA 1
ATOM 2502 C C . ALA A 1 317 ? -5.473 16.453 0.857 1 97.88 317 ALA A C 1
ATOM 2504 O O . ALA A 1 317 ? -5.617 16.203 -0.344 1 97.88 317 ALA A O 1
ATOM 2505 N N . MET A 1 318 ? -4.312 16.219 1.482 1 98.19 318 MET A N 1
ATOM 2506 C CA . MET A 1 318 ? -3.104 15.727 0.827 1 98.19 318 MET A CA 1
ATOM 2507 C C . MET A 1 318 ? -3.129 14.203 0.693 1 98.19 318 MET A C 1
ATOM 2509 O O . MET A 1 318 ? -3.557 13.508 1.611 1 98.19 318 MET A O 1
ATOM 2513 N N . ARG A 1 319 ? -2.744 13.727 -0.408 1 97.5 319 ARG A N 1
ATOM 2514 C CA . ARG A 1 319 ? -2.678 12.281 -0.609 1 97.5 319 ARG A CA 1
ATOM 2515 C C . ARG A 1 319 ? -1.473 11.688 0.11 1 97.5 319 ARG A C 1
ATOM 2517 O O . ARG A 1 319 ? -0.341 12.133 -0.084 1 97.5 319 ARG A O 1
ATOM 2524 N N . ARG A 1 320 ? -1.69 10.719 0.946 1 98.12 320 ARG A N 1
ATOM 2525 C CA . ARG A 1 320 ? -0.597 10.016 1.605 1 98.12 320 ARG A CA 1
ATOM 2526 C C . ARG A 1 320 ? 0.302 9.32 0.585 1 98.12 320 ARG A C 1
ATOM 2528 O O . ARG A 1 320 ? -0.186 8.703 -0.361 1 98.12 320 ARG A O 1
ATOM 2535 N N . THR A 1 321 ? 1.675 9.445 0.683 1 98.44 321 THR A N 1
ATOM 2536 C CA . THR A 1 321 ? 2.57 8.891 -0.323 1 98.44 321 THR A CA 1
ATOM 2537 C C . THR A 1 321 ? 3.633 8.008 0.328 1 98.44 321 THR A C 1
ATOM 2539 O O . THR A 1 321 ? 4.238 7.16 -0.335 1 98.44 321 THR A O 1
ATOM 2542 N N . GLY A 1 322 ? 4.016 8.258 1.565 1 98.5 322 GLY A N 1
ATOM 2543 C CA . GLY A 1 322 ? 5.059 7.496 2.227 1 98.5 322 GLY A CA 1
ATOM 2544 C C . GLY A 1 322 ? 4.527 6.555 3.293 1 98.5 322 GLY A C 1
ATOM 2545 O O . GLY A 1 322 ? 3.57 6.883 3.996 1 98.5 322 GLY A O 1
ATOM 2546 N N . TYR A 1 323 ? 5.109 5.43 3.424 1 97.62 323 TYR A N 1
ATOM 2547 C CA . TYR A 1 323 ? 4.711 4.406 4.387 1 97.62 323 TYR A CA 1
ATOM 2548 C C . TYR A 1 323 ? 5.934 3.729 4.992 1 97.62 323 TYR A C 1
ATOM 2550 O O . TYR A 1 323 ? 6.988 3.643 4.355 1 97.62 323 TYR A O 1
ATOM 2558 N N . PHE A 1 324 ? 5.828 3.342 6.23 1 97.75 324 PHE A N 1
ATOM 2559 C CA . PHE A 1 324 ? 6.918 2.723 6.98 1 97.75 324 PHE A CA 1
ATOM 2560 C C . PHE A 1 324 ? 6.383 1.66 7.934 1 97.75 324 PHE A C 1
ATOM 2562 O O . PHE A 1 324 ? 5.309 1.825 8.516 1 97.75 324 PHE A O 1
ATOM 2569 N N . ASN A 1 325 ? 7.121 0.564 8.07 1 95.88 325 ASN A N 1
ATOM 2570 C CA . ASN A 1 325 ? 6.926 -0.442 9.109 1 95.88 325 ASN A CA 1
ATOM 2571 C C . ASN A 1 325 ? 8.227 -1.179 9.43 1 95.88 325 ASN A C 1
ATOM 2573 O O . ASN A 1 325 ? 9.07 -1.36 8.547 1 95.88 325 ASN A O 1
ATOM 2577 N N . CYS A 1 326 ? 8.414 -1.562 10.656 1 96.88 326 CYS A N 1
ATOM 2578 C CA . CYS A 1 326 ? 9.602 -2.32 11.016 1 96.88 326 CYS A CA 1
ATOM 2579 C C . CYS A 1 326 ? 9.32 -3.262 12.18 1 96.88 326 CYS A C 1
ATOM 2581 O O . CYS A 1 326 ? 8.172 -3.416 12.594 1 96.88 326 CYS A O 1
ATOM 2583 N N . SER A 1 327 ? 10.367 -3.91 12.703 1 96 327 SER A N 1
ATOM 2584 C CA . SER A 1 327 ? 10.227 -4.934 13.734 1 96 327 SER A CA 1
ATOM 2585 C C . SER A 1 327 ? 10.086 -4.309 15.125 1 96 327 SER A C 1
ATOM 2587 O O . SER A 1 327 ? 9.734 -4.988 16.078 1 96 327 SER A O 1
ATOM 2589 N N . ASN A 1 328 ? 10.406 -3.018 15.328 1 96.81 328 ASN A N 1
ATOM 2590 C CA . ASN A 1 328 ? 10.32 -2.316 16.594 1 96.81 328 ASN A CA 1
ATOM 2591 C C . ASN A 1 328 ? 8.992 -1.574 16.75 1 96.81 328 ASN A C 1
ATOM 2593 O O . ASN A 1 328 ? 8.75 -0.589 16.047 1 96.81 328 ASN A O 1
ATOM 2597 N N . PRO A 1 329 ? 8.141 -1.991 17.719 1 94.88 329 PRO A N 1
ATOM 2598 C CA . PRO A 1 329 ? 6.816 -1.384 17.828 1 94.88 329 PRO A CA 1
ATOM 2599 C C . PRO A 1 329 ? 6.871 0.087 18.25 1 94.88 329 PRO A C 1
ATOM 2601 O O . PRO A 1 329 ? 6.016 0.877 17.844 1 94.88 329 PRO A O 1
ATOM 2604 N N . LEU A 1 330 ? 7.848 0.496 19.031 1 97.56 330 LEU A N 1
ATOM 2605 C CA . LEU A 1 330 ? 7.961 1.889 19.438 1 97.56 330 LEU A CA 1
ATOM 2606 C C . LEU A 1 330 ? 8.312 2.787 18.266 1 97.56 330 LEU A C 1
ATOM 2608 O O . LEU A 1 330 ? 7.785 3.896 18.141 1 97.56 330 LEU A O 1
ATOM 2612 N N . LEU A 1 331 ? 9.188 2.279 17.406 1 98.19 331 LEU A N 1
ATOM 2613 C CA . LEU A 1 331 ? 9.547 3.045 16.219 1 98.19 331 LEU A CA 1
ATOM 2614 C C . LEU A 1 331 ? 8.359 3.172 15.266 1 98.19 331 LEU A C 1
ATOM 2616 O O . LEU A 1 331 ? 8.164 4.223 14.648 1 98.19 331 LEU A O 1
ATOM 2620 N N . ASN A 1 332 ? 7.578 2.096 15.148 1 97.12 332 ASN A N 1
ATOM 2621 C CA . ASN A 1 332 ? 6.348 2.174 14.367 1 97.12 332 ASN A CA 1
ATOM 2622 C C . ASN A 1 332 ? 5.406 3.248 14.906 1 97.12 332 ASN A C 1
ATOM 2624 O O . ASN A 1 332 ? 4.848 4.035 14.141 1 97.12 332 ASN A O 1
ATOM 2628 N N . GLN A 1 333 ? 5.297 3.26 16.219 1 97.44 333 GLN A N 1
ATOM 2629 C CA . GLN A 1 333 ? 4.438 4.266 16.844 1 97.44 333 GLN A CA 1
ATOM 2630 C C . GLN A 1 333 ? 4.988 5.672 16.609 1 97.44 333 GLN A C 1
ATOM 2632 O O . GLN A 1 333 ? 4.227 6.609 16.359 1 97.44 333 GLN A O 1
ATOM 2637 N N . LEU A 1 334 ? 6.277 5.801 16.719 1 98.62 334 LEU A N 1
ATOM 2638 C CA . LEU A 1 334 ? 6.887 7.102 16.453 1 98.62 334 LEU A CA 1
ATOM 2639 C C . LEU A 1 334 ? 6.523 7.586 15.055 1 98.62 334 LEU A C 1
ATOM 2641 O O . LEU A 1 334 ? 6.148 8.75 14.867 1 98.62 334 LEU A O 1
ATOM 2645 N N . PHE A 1 335 ? 6.66 6.699 14.141 1 98.62 335 PHE A N 1
ATOM 2646 C CA . PHE A 1 335 ? 6.348 7.07 12.766 1 98.62 335 PHE A CA 1
ATOM 2647 C C . PHE A 1 335 ? 4.883 7.465 12.633 1 98.62 335 PHE A C 1
ATOM 2649 O O . PHE A 1 335 ? 4.559 8.445 11.961 1 98.62 335 PHE A O 1
ATOM 2656 N N . ASP A 1 336 ? 3.988 6.762 13.25 1 98 336 ASP A N 1
ATOM 2657 C CA . ASP A 1 336 ? 2.58 7.145 13.281 1 98 336 ASP A CA 1
ATOM 2658 C C . ASP A 1 336 ? 2.4 8.539 13.867 1 98 336 ASP A C 1
ATOM 2660 O O . ASP A 1 336 ? 1.585 9.328 13.383 1 98 336 ASP A O 1
ATOM 2664 N N . ASN A 1 337 ? 3.16 8.75 14.938 1 98.81 337 ASN A N 1
ATOM 2665 C CA . ASN A 1 337 ? 3.1 10.07 15.562 1 98.81 337 ASN A CA 1
ATOM 2666 C C . ASN A 1 337 ? 3.492 11.172 14.586 1 98.81 337 ASN A C 1
ATOM 2668 O O . ASN A 1 337 ? 2.912 12.258 14.602 1 98.81 337 ASN A O 1
ATOM 2672 N N . VAL A 1 338 ? 4.496 10.883 13.805 1 98.88 338 VAL A N 1
ATOM 2673 C CA . VAL A 1 338 ? 4.945 11.852 12.805 1 98.88 338 VAL A CA 1
ATOM 2674 C C . VAL A 1 338 ? 3.811 12.141 11.828 1 98.88 338 VAL A C 1
ATOM 2676 O O . VAL A 1 338 ? 3.545 13.305 11.508 1 98.88 338 VAL A O 1
ATOM 2679 N N . ILE A 1 339 ? 3.088 11.133 11.383 1 98.75 339 ILE A N 1
ATOM 2680 C CA . ILE A 1 339 ? 1.987 11.281 10.438 1 98.75 339 ILE A CA 1
ATOM 2681 C C . ILE A 1 339 ? 0.869 12.102 11.078 1 98.75 339 ILE A C 1
ATOM 2683 O O . ILE A 1 339 ? 0.388 13.07 10.492 1 98.75 339 ILE A O 1
ATOM 2687 N N . TRP A 1 340 ? 0.533 11.766 12.297 1 98.69 340 TRP A N 1
ATOM 2688 C CA . TRP A 1 340 ? -0.546 12.461 12.992 1 98.69 340 TRP A CA 1
ATOM 2689 C C . TRP A 1 340 ? -0.163 13.906 13.281 1 98.69 340 TRP A C 1
ATOM 2691 O O . TRP A 1 340 ? -1.017 14.797 13.273 1 98.69 340 TRP A O 1
ATOM 2701 N N . GLY A 1 341 ? 1.133 14.078 13.594 1 98.56 341 GLY A N 1
ATOM 2702 C CA . GLY A 1 341 ? 1.613 15.438 13.781 1 98.56 341 GLY A CA 1
ATOM 2703 C C . GLY A 1 341 ? 1.458 16.297 12.547 1 98.56 341 GLY A C 1
ATOM 2704 O O . GLY A 1 341 ? 1.015 17.453 12.641 1 98.56 341 GLY A O 1
ATOM 2705 N N . GLN A 1 342 ? 1.831 15.758 11.422 1 98.56 342 GLN A N 1
ATOM 2706 C CA . GLN A 1 342 ? 1.675 16.5 10.18 1 98.56 342 GLN A CA 1
ATOM 2707 C C . GLN A 1 342 ? 0.202 16.766 9.875 1 98.56 342 GLN A C 1
ATOM 2709 O O . GLN A 1 342 ? -0.182 17.875 9.531 1 98.56 342 GLN A O 1
ATOM 2714 N N . LYS A 1 343 ? -0.663 15.734 10.008 1 98.19 343 LYS A N 1
ATOM 2715 C CA . LYS A 1 343 ? -2.1 15.891 9.812 1 98.19 343 LYS A CA 1
ATOM 2716 C C . LYS A 1 343 ? -2.652 17.031 10.664 1 98.19 343 LYS A C 1
ATOM 2718 O O . LYS A 1 343 ? -3.365 17.906 10.164 1 98.19 343 LYS A O 1
ATOM 2723 N N . GLY A 1 344 ? -2.234 17.016 11.859 1 98.25 344 GLY A N 1
ATOM 2724 C CA . GLY A 1 344 ? -2.811 17.938 12.82 1 98.25 344 GLY A CA 1
ATOM 2725 C C . GLY A 1 344 ? -2.41 19.375 12.578 1 98.25 344 GLY A C 1
ATOM 2726 O O . GLY A 1 344 ? -3.121 20.297 12.977 1 98.25 344 GLY A O 1
ATOM 2727 N N . ASN A 1 345 ? -1.317 19.531 11.883 1 98.56 345 ASN A N 1
ATOM 2728 C CA . ASN A 1 345 ? -0.792 20.891 11.781 1 98.56 345 ASN A CA 1
ATOM 2729 C C . ASN A 1 345 ? -0.855 21.422 10.352 1 98.56 345 ASN A C 1
ATOM 2731 O O . ASN A 1 345 ? -0.527 22.578 10.102 1 98.56 345 ASN A O 1
ATOM 2735 N N . PHE A 1 346 ? -1.236 20.594 9.453 1 98.5 346 PHE A N 1
ATOM 2736 C CA . PHE A 1 346 ? -1.348 21.047 8.07 1 98.5 346 PHE A CA 1
ATOM 2737 C C . PHE A 1 346 ? -2.799 21.344 7.711 1 98.5 346 PHE A C 1
ATOM 2739 O O . PHE A 1 346 ? -3.369 20.688 6.828 1 98.5 346 PHE A O 1
ATOM 2746 N N . VAL A 1 347 ? -3.365 22.328 8.305 1 98.06 347 VAL A N 1
ATOM 2747 C CA . VAL A 1 347 ? -4.695 22.859 8.023 1 98.06 347 VAL A CA 1
ATOM 2748 C C . VAL A 1 347 ? -4.57 24.141 7.211 1 98.06 347 VAL A C 1
ATOM 2750 O O . VAL A 1 347 ? -4.449 25.234 7.773 1 98.06 347 VAL A O 1
ATOM 2753 N N . ASP A 1 348 ? -4.555 24.031 5.93 1 97.38 348 ASP A N 1
ATOM 2754 C CA . ASP A 1 348 ? -4.391 25.047 4.891 1 97.38 348 ASP A CA 1
ATOM 2755 C C . ASP A 1 348 ? -2.998 25.672 4.949 1 97.38 348 ASP A C 1
ATOM 2757 O O . ASP A 1 348 ? -2.465 26.109 3.928 1 97.38 348 ASP A O 1
ATOM 2761 N N . VAL A 1 349 ? -2.393 25.875 6.109 1 97.31 349 VAL A N 1
ATOM 2762 C CA . VAL A 1 349 ? -1.035 26.359 6.332 1 97.31 349 VAL A CA 1
ATOM 2763 C C . VAL A 1 349 ? -0.297 25.422 7.285 1 97.31 349 VAL A C 1
ATOM 2765 O O . VAL A 1 349 ? -0.924 24.688 8.055 1 97.31 349 VAL A O 1
ATOM 2768 N N . PRO A 1 350 ? 1.024 25.344 7.223 1 97.75 350 PRO A N 1
ATOM 2769 C CA . PRO A 1 350 ? 1.778 24.5 8.164 1 97.75 350 PRO A CA 1
ATOM 2770 C C . PRO A 1 350 ? 1.936 25.156 9.531 1 97.75 350 PRO A C 1
ATOM 2772 O O . PRO A 1 350 ? 2.984 25.734 9.836 1 97.75 350 PRO A O 1
ATOM 2775 N N . THR A 1 351 ? 0.965 24.938 10.359 1 95.62 351 THR A N 1
ATOM 2776 C CA . THR A 1 351 ? 1.004 25.516 11.703 1 95.62 351 THR A CA 1
ATOM 2777 C C . THR A 1 351 ? 1.961 24.734 12.594 1 95.62 351 THR A C 1
ATOM 2779 O O . THR A 1 351 ? 2.506 23.703 12.188 1 95.62 351 THR A O 1
ATOM 2782 N N . ASP A 1 352 ? 2.266 25.188 13.758 1 91.5 352 ASP A N 1
ATOM 2783 C CA . ASP A 1 352 ? 3.203 24.5 14.625 1 91.5 352 ASP A CA 1
ATOM 2784 C C . ASP A 1 352 ? 2.461 23.672 15.688 1 91.5 352 ASP A C 1
ATOM 2786 O O . ASP A 1 352 ? 2.979 22.672 16.172 1 91.5 352 ASP A O 1
ATOM 2790 N N . CYS A 1 353 ? 1.349 24.203 16.109 1 95.31 353 CYS A N 1
ATOM 2791 C CA . CYS A 1 353 ? 0.514 23.484 17.062 1 95.31 353 CYS A CA 1
ATOM 2792 C C . CYS A 1 353 ? -0.957 23.844 16.891 1 95.31 353 CYS A C 1
ATOM 2794 O O . CYS A 1 353 ? -1.292 25 16.625 1 95.31 353 CYS A O 1
ATOM 2796 N N . PRO A 1 354 ? -1.848 22.938 17.094 1 96.5 354 PRO A N 1
ATOM 2797 C CA . PRO A 1 354 ? -3.248 23.172 16.734 1 96.5 354 PRO A CA 1
ATOM 2798 C C . PRO A 1 354 ? -4.109 23.562 17.922 1 96.5 354 PRO A C 1
ATOM 2800 O O . PRO A 1 354 ? -5.27 23.938 17.75 1 96.5 354 PRO A O 1
ATOM 2803 N N . GLN A 1 355 ? -3.6 23.484 19.156 1 95.38 355 GLN A N 1
ATOM 2804 C CA . GLN A 1 355 ? -4.512 23.516 20.297 1 95.38 355 GLN A CA 1
ATOM 2805 C C . GLN A 1 355 ? -4.625 24.906 20.891 1 95.38 355 GLN A C 1
ATOM 2807 O O . GLN A 1 355 ? -5.641 25.25 21.5 1 95.38 355 GLN A O 1
ATOM 2812 N N . ARG A 1 356 ? -3.627 25.766 20.672 1 94.44 356 ARG A N 1
ATOM 2813 C CA . ARG A 1 356 ? -3.617 26.984 21.469 1 94.44 356 ARG A CA 1
ATOM 2814 C C . ARG A 1 356 ? -3.684 28.219 20.578 1 94.44 356 ARG A C 1
ATOM 2816 O O . ARG A 1 356 ? -3.93 28.109 19.375 1 94.44 356 ARG A O 1
ATOM 2823 N N . ASP A 1 357 ? -3.471 29.453 21.203 1 92.06 357 ASP A N 1
ATOM 2824 C CA . ASP A 1 357 ? -3.619 30.75 20.578 1 92.06 357 ASP A CA 1
ATOM 2825 C C . ASP A 1 357 ? -2.408 31.078 19.703 1 92.06 357 ASP A C 1
ATOM 2827 O O . ASP A 1 357 ? -2.012 32.25 19.594 1 92.06 357 ASP A O 1
ATOM 2831 N N . GLU A 1 358 ? -1.767 29.969 19.109 1 90.44 358 GLU A N 1
ATOM 2832 C CA . GLU A 1 358 ? -0.58 30.109 18.281 1 90.44 358 GLU A CA 1
ATOM 2833 C C . GLU A 1 358 ? -0.698 29.25 17.016 1 90.44 358 GLU A C 1
ATOM 2835 O O . GLU A 1 358 ? 0.261 28.594 16.625 1 90.44 358 GLU A O 1
ATOM 2840 N N . ARG A 1 359 ? -1.795 29.125 16.406 1 93.06 359 ARG A N 1
ATOM 2841 C CA . ARG A 1 359 ? -2.031 28.359 15.195 1 93.06 359 ARG A CA 1
ATOM 2842 C C . ARG A 1 359 ? -1.557 29.125 13.961 1 93.06 359 ARG A C 1
ATOM 2844 O O . ARG A 1 359 ? -2.357 29.453 13.086 1 93.06 359 ARG A O 1
ATOM 2851 N N . LEU A 1 360 ? -0.208 29.375 13.914 1 93.94 360 LEU A N 1
ATOM 2852 C CA . LEU A 1 360 ? 0.362 30.203 12.859 1 93.94 360 LEU A CA 1
ATOM 2853 C C . LEU A 1 360 ? 1.315 29.406 11.984 1 93.94 360 LEU A C 1
ATOM 2855 O O . LEU A 1 360 ? 1.824 28.359 12.414 1 93.94 360 LEU A O 1
ATOM 2859 N N . GLY A 1 361 ? 1.473 29.859 10.719 1 95.75 361 GLY A N 1
ATOM 2860 C CA . GLY A 1 361 ? 2.375 29.188 9.797 1 95.75 361 GLY A CA 1
ATOM 2861 C C . GLY A 1 361 ? 3.834 29.516 10.039 1 95.75 361 GLY A C 1
ATOM 2862 O O . GLY A 1 361 ? 4.438 30.281 9.273 1 95.75 361 GLY A O 1
ATOM 2863 N N . TRP A 1 362 ? 4.453 28.922 11 1 96.94 362 TRP A N 1
ATOM 2864 C CA . TRP A 1 362 ? 5.828 29.219 11.391 1 96.94 362 TRP A CA 1
ATOM 2865 C C . TRP A 1 362 ? 6.812 28.719 10.328 1 96.94 362 TRP A C 1
ATOM 2867 O O . TRP A 1 362 ? 6.879 27.531 10.047 1 96.94 362 TRP A O 1
ATOM 2877 N N . THR A 1 363 ? 7.621 29.625 9.836 1 97.88 363 THR A N 1
ATOM 2878 C CA . THR A 1 363 ? 8.516 29.328 8.719 1 97.88 363 THR A CA 1
ATOM 2879 C C . THR A 1 363 ? 9.641 28.406 9.164 1 97.88 363 THR A C 1
ATOM 2881 O O . THR A 1 363 ? 10.133 27.594 8.367 1 97.88 363 THR A O 1
ATOM 2884 N N . GLY A 1 364 ? 10.102 28.531 10.43 1 97.88 364 GLY A N 1
ATOM 2885 C CA . GLY A 1 364 ? 11.117 27.625 10.961 1 97.88 364 GLY A CA 1
ATOM 2886 C C . GLY A 1 364 ? 10.68 26.172 10.977 1 97.88 364 GLY A C 1
ATOM 2887 O O . GLY A 1 364 ? 11.422 25.297 10.531 1 97.88 364 GLY A O 1
ATOM 2888 N N . ASP A 1 365 ? 9.453 25.938 11.492 1 97.44 365 ASP A N 1
ATOM 2889 C CA . ASP A 1 365 ? 8.898 24.594 11.539 1 97.44 365 ASP A CA 1
ATOM 2890 C C . ASP A 1 365 ? 8.719 24.016 10.133 1 97.44 365 ASP A C 1
ATOM 2892 O O . ASP A 1 365 ? 9.039 22.859 9.883 1 97.44 365 ASP A O 1
ATOM 2896 N N . ALA A 1 366 ? 8.289 24.859 9.266 1 98.19 366 ALA A N 1
ATOM 2897 C CA . ALA A 1 366 ? 8.016 24.438 7.895 1 98.19 366 ALA A CA 1
ATOM 2898 C C . ALA A 1 366 ? 9.297 23.984 7.191 1 98.19 366 ALA A C 1
ATOM 2900 O O . ALA A 1 366 ? 9.328 22.922 6.566 1 98.19 366 ALA A O 1
ATOM 2901 N N . GLN A 1 367 ? 10.352 24.734 7.32 1 98.06 367 GLN A N 1
ATOM 2902 C CA . GLN A 1 367 ? 11.547 24.438 6.539 1 98.06 367 GLN A CA 1
ATOM 2903 C C . GLN A 1 367 ? 12.297 23.234 7.121 1 98.06 367 GLN A C 1
ATOM 2905 O O . GLN A 1 367 ? 12.883 22.453 6.383 1 98.06 367 GLN A O 1
ATOM 2910 N N . VAL A 1 368 ? 12.211 23.016 8.477 1 97.69 368 VAL A N 1
ATOM 2911 C CA . VAL A 1 368 ? 12.93 21.875 9.055 1 97.69 368 VAL A CA 1
ATOM 2912 C C . VAL A 1 368 ? 12.211 20.578 8.703 1 97.69 368 VAL A C 1
ATOM 2914 O O . VAL A 1 368 ? 12.828 19.516 8.648 1 97.69 368 VAL A O 1
ATOM 2917 N N . PHE A 1 369 ? 10.875 20.688 8.422 1 98.44 369 PHE A N 1
ATOM 2918 C CA . PHE A 1 369 ? 10.039 19.5 8.258 1 98.44 369 PHE A CA 1
ATOM 2919 C C . PHE A 1 369 ? 9.734 19.25 6.781 1 98.44 369 PHE A C 1
ATOM 2921 O O . PHE A 1 369 ? 9.203 18.203 6.418 1 98.44 369 PHE A O 1
ATOM 2928 N N . ILE A 1 370 ? 10.125 20.094 5.875 1 98.31 370 ILE A N 1
ATOM 2929 C CA . ILE A 1 370 ? 9.641 20.109 4.5 1 98.31 370 ILE A CA 1
ATOM 2930 C C . ILE A 1 370 ? 10.023 18.812 3.799 1 98.31 370 ILE A C 1
ATOM 2932 O O . ILE A 1 370 ? 9.25 18.266 3.014 1 98.31 370 ILE A O 1
ATOM 2936 N N . ARG A 1 371 ? 11.188 18.25 4.016 1 97.88 371 ARG A N 1
ATOM 2937 C CA . ARG A 1 371 ? 11.586 17 3.379 1 97.88 371 ARG A CA 1
ATOM 2938 C C . ARG A 1 371 ? 10.68 15.852 3.811 1 97.88 371 ARG A C 1
ATOM 2940 O O . ARG A 1 371 ? 10.18 15.102 2.973 1 97.88 371 ARG A O 1
ATOM 2947 N N . THR A 1 372 ? 10.508 15.773 5.09 1 98.62 372 THR A N 1
ATOM 2948 C CA . THR A 1 372 ? 9.609 14.766 5.648 1 98.62 372 THR A CA 1
ATOM 2949 C C . THR A 1 372 ? 8.188 14.953 5.121 1 98.62 372 THR A C 1
ATOM 2951 O O . THR A 1 372 ? 7.531 13.984 4.734 1 98.62 372 THR A O 1
ATOM 2954 N N . ALA A 1 373 ? 7.727 16.203 5.09 1 98.75 373 ALA A N 1
ATOM 2955 C CA . ALA A 1 373 ? 6.371 16.5 4.641 1 98.75 373 ALA A CA 1
ATOM 2956 C C . ALA A 1 373 ? 6.133 15.984 3.225 1 98.75 373 ALA A C 1
ATOM 2958 O O . ALA A 1 373 ? 5.09 15.391 2.941 1 98.75 373 ALA A O 1
ATOM 2959 N N . CYS A 1 374 ? 7.148 16.156 2.373 1 98.38 374 CYS A N 1
ATOM 2960 C CA . CYS A 1 374 ? 7.023 15.812 0.96 1 98.38 374 CYS A CA 1
ATOM 2961 C C . CYS A 1 374 ? 7.086 14.305 0.758 1 98.38 374 CYS A C 1
ATOM 2963 O O . CYS A 1 374 ? 6.652 13.797 -0.277 1 98.38 374 CYS A O 1
ATOM 2965 N N . MET A 1 375 ? 7.641 13.586 1.673 1 98.5 375 MET A N 1
ATOM 2966 C CA . MET A 1 375 ? 7.684 12.133 1.569 1 98.5 375 MET A CA 1
ATOM 2967 C C . MET A 1 375 ? 6.422 11.508 2.156 1 98.5 375 MET A C 1
ATOM 2969 O O . MET A 1 375 ? 5.863 10.57 1.587 1 98.5 375 MET A O 1
ATOM 2973 N N . ASN A 1 376 ? 5.93 12.062 3.254 1 98.75 376 ASN A N 1
ATOM 2974 C CA . ASN A 1 376 ? 4.738 11.539 3.916 1 98.75 376 ASN A CA 1
ATOM 2975 C C . ASN A 1 376 ? 3.496 11.695 3.039 1 98.75 376 ASN A C 1
ATOM 2977 O O . ASN A 1 376 ? 2.633 10.812 3.023 1 98.75 376 ASN A O 1
ATOM 2981 N N . TYR A 1 377 ? 3.398 12.828 2.418 1 98.62 377 TYR A N 1
ATOM 2982 C CA . TYR A 1 377 ? 2.242 13.188 1.607 1 98.62 377 TYR A CA 1
ATOM 2983 C C . TYR A 1 377 ? 2.674 13.875 0.319 1 98.62 377 TYR A C 1
ATOM 2985 O O . TYR A 1 377 ? 3.814 14.336 0.203 1 98.62 377 TYR A O 1
ATOM 2993 N N . ASP A 1 378 ? 1.759 13.875 -0.684 1 98.44 378 ASP A N 1
ATOM 2994 C CA . ASP A 1 378 ? 1.903 14.805 -1.799 1 98.44 378 ASP A CA 1
ATOM 2995 C C . ASP A 1 378 ? 1.62 16.234 -1.357 1 98.44 378 ASP A C 1
ATOM 2997 O O . ASP A 1 378 ? 0.472 16.688 -1.388 1 98.44 378 ASP A O 1
ATOM 3001 N N . ALA A 1 379 ? 2.699 16.938 -1.023 1 98.25 379 ALA A N 1
ATOM 3002 C CA . ALA A 1 379 ? 2.561 18.266 -0.433 1 98.25 379 ALA A CA 1
ATOM 3003 C C . ALA A 1 379 ? 2.836 19.344 -1.464 1 98.25 379 ALA A C 1
ATOM 3005 O O . ALA A 1 379 ? 3.09 20.5 -1.105 1 98.25 379 ALA A O 1
ATOM 3006 N N . GLU A 1 380 ? 2.828 19.047 -2.73 1 98.06 380 GLU A N 1
ATOM 3007 C CA . GLU A 1 380 ? 3.195 20.016 -3.77 1 98.06 380 GLU A CA 1
ATOM 3008 C C . GLU A 1 380 ? 2.221 21.188 -3.809 1 98.06 380 GLU A C 1
ATOM 3010 O O . GLU A 1 380 ? 2.635 22.344 -3.734 1 98.06 380 GLU A O 1
ATOM 3015 N N . LYS A 1 381 ? 0.946 20.922 -3.885 1 97.69 381 LYS A N 1
ATOM 3016 C CA . LYS A 1 381 ? -0.066 21.969 -3.963 1 97.69 381 LYS A CA 1
ATOM 3017 C C . LYS A 1 381 ? -0.125 22.781 -2.666 1 97.69 381 LYS A C 1
ATOM 3019 O O . LYS A 1 381 ? -0.302 24 -2.693 1 97.69 381 LYS A O 1
ATOM 3024 N N . PHE A 1 382 ? -0.035 22.062 -1.608 1 98.25 382 PHE A N 1
ATOM 3025 C CA . PHE A 1 382 ? -0.07 22.688 -0.291 1 98.25 382 PHE A CA 1
ATOM 3026 C C . PHE A 1 382 ? 1.019 23.75 -0.163 1 98.25 382 PHE A C 1
ATOM 3028 O O . PHE A 1 382 ? 0.734 24.891 0.167 1 98.25 382 PHE A O 1
ATOM 3035 N N . TYR A 1 383 ? 2.258 23.359 -0.518 1 98.31 383 TYR A N 1
ATOM 3036 C CA . TYR A 1 383 ? 3.385 24.281 -0.343 1 98.31 383 TYR A CA 1
ATOM 3037 C C . TYR A 1 383 ? 3.445 25.297 -1.477 1 98.31 383 TYR A C 1
ATOM 3039 O O . TYR A 1 383 ? 3.977 26.391 -1.306 1 98.31 383 TYR A O 1
ATOM 3047 N N . THR A 1 384 ? 2.939 24.922 -2.621 1 97.38 384 THR A N 1
ATOM 3048 C CA . THR A 1 384 ? 2.85 25.922 -3.686 1 97.38 384 THR A CA 1
ATOM 3049 C C . THR A 1 384 ? 2.014 27.125 -3.24 1 97.38 384 THR A C 1
ATOM 3051 O O . THR A 1 384 ? 2.422 28.266 -3.42 1 97.38 384 THR A O 1
ATOM 3054 N N . LYS A 1 385 ? 0.924 26.828 -2.65 1 97.75 385 LYS A N 1
ATOM 3055 C CA . LYS A 1 385 ? 0.066 27.891 -2.137 1 97.75 385 LYS A CA 1
ATOM 3056 C C . LYS A 1 385 ? 0.769 28.672 -1.036 1 97.75 385 LYS A C 1
ATOM 3058 O O . LYS A 1 385 ? 0.785 29.906 -1.062 1 97.75 385 LYS A O 1
ATOM 3063 N N . TRP A 1 386 ? 1.363 28.016 -0.097 1 98 386 TRP A N 1
ATOM 3064 C CA . TRP A 1 386 ? 1.971 28.672 1.06 1 98 386 TRP A CA 1
ATOM 3065 C C . TRP A 1 386 ? 3.168 29.516 0.643 1 98 386 TRP A C 1
ATOM 3067 O O . TRP A 1 386 ? 3.354 30.625 1.14 1 98 386 TRP A O 1
ATOM 3077 N N . LEU A 1 387 ? 3.973 29.031 -0.276 1 98 387 LEU A N 1
ATOM 3078 C CA . LEU A 1 387 ? 5.137 29.766 -0.75 1 98 387 LEU A CA 1
ATOM 3079 C C . LEU A 1 387 ? 4.711 31 -1.556 1 98 387 LEU A C 1
ATOM 3081 O O . LEU A 1 387 ? 5.395 32.031 -1.542 1 98 387 LEU A O 1
ATOM 3085 N N . SER A 1 388 ? 3.596 30.859 -2.24 1 97.38 388 SER A N 1
ATOM 3086 C CA . SER A 1 388 ? 3.057 32.031 -2.922 1 97.38 388 SER A CA 1
ATOM 3087 C C . SER A 1 388 ? 2.629 33.094 -1.925 1 97.38 388 SER A C 1
ATOM 3089 O O . SER A 1 388 ? 2.789 34.312 -2.182 1 97.38 388 SER A O 1
ATOM 3091 N N . ASP A 1 389 ? 2.086 32.688 -0.833 1 97.19 389 ASP A N 1
ATOM 3092 C CA . ASP A 1 389 ? 1.77 33.625 0.234 1 97.19 389 ASP A CA 1
ATOM 3093 C C . ASP A 1 389 ? 3.037 34.281 0.791 1 97.19 389 ASP A C 1
ATOM 3095 O O . ASP A 1 389 ? 3.053 35.469 1.091 1 97.19 389 ASP A O 1
ATOM 3099 N N . MET A 1 390 ? 4.047 33.469 0.952 1 97.75 390 MET A N 1
ATOM 3100 C CA . MET A 1 390 ? 5.316 34 1.449 1 97.75 390 MET A CA 1
ATOM 3101 C C . MET A 1 390 ? 5.875 35.062 0.501 1 97.75 390 MET A C 1
ATOM 3103 O O . MET A 1 390 ? 6.312 36.125 0.94 1 97.75 390 MET A O 1
ATOM 3107 N N . ALA A 1 391 ? 5.863 34.75 -0.748 1 97.5 391 ALA A N 1
ATOM 3108 C CA . ALA A 1 391 ? 6.34 35.719 -1.749 1 97.5 391 ALA A CA 1
ATOM 3109 C C . ALA A 1 391 ? 5.547 37.031 -1.692 1 97.5 391 ALA A C 1
ATOM 3111 O O . ALA A 1 391 ? 6.121 38.094 -1.811 1 97.5 391 ALA A O 1
ATOM 3112 N N . ALA A 1 392 ? 4.258 36.844 -1.522 1 96.25 392 ALA A N 1
ATOM 3113 C CA . ALA A 1 392 ? 3.387 38.031 -1.466 1 96.25 392 ALA A CA 1
ATOM 3114 C C . ALA A 1 392 ? 3.664 38.844 -0.217 1 96.25 392 ALA A C 1
ATOM 3116 O O . ALA A 1 392 ? 3.545 40.062 -0.241 1 96.25 392 ALA A O 1
ATOM 3117 N N . ASP A 1 393 ? 4.035 38.188 0.834 1 95.69 393 ASP A N 1
ATOM 3118 C CA . ASP A 1 393 ? 4.207 38.844 2.119 1 95.69 393 ASP A CA 1
ATOM 3119 C C . ASP A 1 393 ? 5.652 39.312 2.312 1 95.69 393 ASP A C 1
ATOM 3121 O O . ASP A 1 393 ? 5.961 40.031 3.27 1 95.69 393 ASP A O 1
ATOM 3125 N N . GLN A 1 394 ? 6.566 38.844 1.467 1 97.12 394 GLN A N 1
ATOM 3126 C CA . GLN A 1 394 ? 7.957 39.25 1.595 1 97.12 394 GLN A CA 1
ATOM 3127 C C . GLN A 1 394 ? 8.086 40.781 1.508 1 97.12 394 GLN A C 1
ATOM 3129 O O . GLN A 1 394 ? 7.449 41.406 0.663 1 97.12 394 GLN A O 1
ATOM 3134 N N . GLY A 1 395 ? 8.828 41.344 2.43 1 95.12 395 GLY A N 1
ATOM 3135 C CA . GLY A 1 395 ? 9.031 42.781 2.449 1 95.12 395 GLY A CA 1
ATOM 3136 C C . GLY A 1 395 ? 9.75 43.312 1.222 1 95.12 395 GLY A C 1
ATOM 3137 O O . GLY A 1 395 ? 10.43 42.531 0.523 1 95.12 395 GLY A O 1
ATOM 3138 N N . GLU A 1 396 ? 9.641 44.562 1.016 1 94.31 396 GLU A N 1
ATOM 3139 C CA . GLU A 1 396 ? 10.328 45.219 -0.108 1 94.31 396 GLU A CA 1
ATOM 3140 C C . GLU A 1 396 ? 11.844 45.031 0.005 1 94.31 396 GLU A C 1
ATOM 3142 O O . GLU A 1 396 ? 12.539 44.906 -1.008 1 94.31 396 GLU A O 1
ATOM 3147 N N . ASP A 1 397 ? 12.242 44.938 1.175 1 95.31 397 ASP A N 1
ATOM 3148 C CA . ASP A 1 397 ? 13.68 44.812 1.404 1 95.31 397 ASP A CA 1
ATOM 3149 C C . ASP A 1 397 ? 14.094 43.344 1.363 1 95.31 397 ASP A C 1
ATOM 3151 O O . ASP A 1 397 ? 15.266 43 1.544 1 95.31 397 ASP A O 1
ATOM 3155 N N . GLY A 1 398 ? 13.141 42.469 1.246 1 97 398 GLY A N 1
ATOM 3156 C CA . GLY A 1 398 ? 13.438 41.062 1.149 1 97 398 GLY A CA 1
ATOM 3157 C C . GLY A 1 398 ? 13.188 40.312 2.443 1 97 398 GLY A C 1
ATOM 3158 O O . GLY A 1 398 ? 13.352 39.094 2.504 1 97 398 GLY A O 1
ATOM 3159 N N . ARG A 1 399 ? 12.719 40.938 3.5 1 97 399 ARG A N 1
ATOM 3160 C CA . ARG A 1 399 ? 12.453 40.344 4.801 1 97 399 ARG A CA 1
ATOM 3161 C C . ARG A 1 399 ? 11.398 39.25 4.688 1 97 399 ARG A C 1
ATOM 3163 O O . ARG A 1 399 ? 10.352 39.438 4.066 1 97 399 ARG A O 1
ATOM 3170 N N . VAL A 1 400 ? 11.695 38.156 5.242 1 97.19 400 VAL A N 1
ATOM 3171 C CA . VAL A 1 400 ? 10.711 37.094 5.383 1 97.19 400 VAL A CA 1
ATOM 3172 C C . VAL A 1 400 ? 10.266 37 6.84 1 97.19 400 VAL A C 1
ATOM 3174 O O . VAL A 1 400 ? 11.102 36.906 7.746 1 97.19 400 VAL A O 1
ATOM 3177 N N . GLY A 1 401 ? 9 37 7.066 1 94.75 401 GLY A N 1
ATOM 3178 C CA . GLY A 1 401 ? 8.445 36.969 8.414 1 94.75 401 GLY A CA 1
ATOM 3179 C C . GLY A 1 401 ? 8.633 35.625 9.109 1 94.75 401 GLY A C 1
ATOM 3180 O O . GLY A 1 401 ? 8.914 34.625 8.461 1 94.75 401 GLY A O 1
ATOM 3181 N N . HIS A 1 402 ? 8.438 35.688 10.461 1 95.5 402 HIS A N 1
ATOM 3182 C CA . HIS A 1 402 ? 8.508 34.469 11.266 1 95.5 402 HIS A CA 1
ATOM 3183 C C . HIS A 1 402 ? 7.367 33.5 10.93 1 95.5 402 HIS A C 1
ATOM 3185 O O . HIS A 1 402 ? 7.5 32.281 11.094 1 95.5 402 HIS A O 1
ATOM 3191 N N . VAL A 1 403 ? 6.195 34.125 10.508 1 95.25 403 VAL A N 1
ATOM 3192 C CA . VAL A 1 403 ? 5.012 33.344 10.156 1 95.25 403 VAL A CA 1
ATOM 3193 C C . VAL A 1 403 ? 4.457 33.812 8.82 1 95.25 403 VAL A C 1
ATOM 3195 O O . VAL A 1 403 ? 4.594 35 8.469 1 95.25 403 VAL A O 1
ATOM 3198 N N . ILE A 1 404 ? 3.988 32.906 8.078 1 95.94 404 ILE A N 1
ATOM 3199 C CA . ILE A 1 404 ? 3.307 33.188 6.816 1 95.94 404 ILE A CA 1
ATOM 3200 C C . ILE A 1 404 ? 1.919 32.562 6.824 1 95.94 404 ILE A C 1
ATOM 3202 O O . ILE A 1 404 ? 1.787 31.344 6.969 1 95.94 404 ILE A O 1
ATOM 3206 N N . PRO A 1 405 ? 0.79 33.375 6.617 1 92.69 405 PRO A N 1
ATOM 3207 C CA . PRO A 1 405 ? 0.736 34.812 6.375 1 92.69 405 PRO A CA 1
ATOM 3208 C C . PRO A 1 405 ? 1.431 35.625 7.473 1 92.69 405 PRO A C 1
ATOM 3210 O O . PRO A 1 405 ? 1.454 35.188 8.633 1 92.69 405 PRO A O 1
ATOM 3213 N N . ASP A 1 406 ? 2.01 36.75 7.062 1 91.31 406 ASP A N 1
ATOM 3214 C CA . ASP A 1 406 ? 2.875 37.531 7.945 1 91.31 406 ASP A CA 1
ATOM 3215 C C . ASP A 1 406 ? 2.055 38.375 8.914 1 91.31 406 ASP A C 1
ATOM 3217 O O . ASP A 1 406 ? 1.774 39.562 8.641 1 91.31 406 ASP A O 1
ATOM 3221 N N . LEU A 1 407 ? 1.792 37.812 10.07 1 85.75 407 LEU A N 1
ATOM 3222 C CA . LEU A 1 407 ? 1.03 38.5 11.102 1 85.75 407 LEU A CA 1
ATOM 3223 C C . LEU A 1 407 ? 1.961 39.188 12.102 1 85.75 407 LEU A C 1
ATOM 3225 O O . LEU A 1 407 ? 1.505 39.906 12.984 1 85.75 407 LEU A O 1
ATOM 3229 N N . LEU A 1 408 ? 3.234 38.938 11.945 1 85.56 408 LEU A N 1
ATOM 3230 C CA . LEU A 1 408 ? 4.254 39.531 12.805 1 85.56 408 LEU A CA 1
ATOM 3231 C C . LEU A 1 408 ? 5.191 40.406 12.008 1 85.56 408 LEU A C 1
ATOM 3233 O O . LEU A 1 408 ? 6.414 40.281 12.078 1 85.56 408 LEU A O 1
ATOM 3237 N N . SER A 1 409 ? 4.676 41.344 11.328 1 80.56 409 SER A N 1
ATOM 3238 C CA . SER A 1 409 ? 5.383 42.125 10.312 1 80.56 409 SER A CA 1
ATOM 3239 C C . SER A 1 409 ? 6.363 43.094 10.945 1 80.56 409 SER A C 1
ATOM 3241 O O . SER A 1 409 ? 7.293 43.562 10.289 1 80.56 409 SER A O 1
ATOM 3243 N N . GLU A 1 410 ? 6.238 43.344 12.203 1 81.06 410 GLU A N 1
ATOM 3244 C CA . GLU A 1 410 ? 7.105 44.312 12.852 1 81.06 410 GLU A CA 1
ATOM 3245 C C . GLU A 1 410 ? 8.391 43.656 13.359 1 81.06 410 GLU A C 1
ATOM 3247 O O . GLU A 1 410 ? 9.344 44.375 13.703 1 81.06 410 GLU A O 1
ATOM 3252 N N . GLU A 1 411 ? 8.406 42.438 13.352 1 85.56 411 GLU A N 1
ATOM 3253 C CA . GLU A 1 411 ? 9.578 41.719 13.836 1 85.56 411 GLU A CA 1
ATOM 3254 C C . GLU A 1 411 ? 10.617 41.531 12.727 1 85.56 411 GLU A C 1
ATOM 3256 O O . GLU A 1 411 ? 10.258 41.344 11.562 1 85.56 411 GLU A O 1
ATOM 3261 N N . PRO A 1 412 ? 11.875 41.656 13.117 1 89.81 412 PRO A N 1
ATOM 3262 C CA . PRO A 1 412 ? 12.891 41.312 12.117 1 89.81 412 PRO A CA 1
ATOM 3263 C C . PRO A 1 412 ? 12.891 39.844 11.727 1 89.81 412 PRO A C 1
ATOM 3265 O O . PRO A 1 412 ? 12.234 39.031 12.383 1 89.81 412 PRO A O 1
ATOM 3268 N N . ALA A 1 413 ? 13.594 39.656 10.617 1 94.31 413 ALA A N 1
ATOM 3269 C CA . ALA A 1 413 ? 13.703 38.25 10.195 1 94.31 413 ALA A CA 1
ATOM 3270 C C . ALA A 1 413 ? 14.664 37.469 11.094 1 94.31 413 ALA A C 1
ATOM 3272 O O . ALA A 1 413 ? 15.477 38.062 11.805 1 94.31 413 ALA A O 1
ATOM 3273 N N . SER A 1 414 ? 14.516 36.219 11.141 1 96.56 414 SER A N 1
ATOM 3274 C CA . SER A 1 414 ? 15.375 35.344 11.914 1 96.56 414 SER A CA 1
ATOM 3275 C C . SER A 1 414 ? 15.969 34.25 11.039 1 96.56 414 SER A C 1
ATOM 3277 O O . SER A 1 414 ? 15.297 33.719 10.164 1 96.56 414 SER A O 1
ATOM 3279 N N . SER A 1 415 ? 17.328 33.938 11.32 1 97.19 415 SER A N 1
ATOM 3280 C CA . SER A 1 415 ? 17.984 32.844 10.617 1 97.19 415 SER A CA 1
ATOM 3281 C C . SER A 1 415 ? 17.281 31.516 10.883 1 97.19 415 SER A C 1
ATOM 3283 O O . SER A 1 415 ? 16.688 31.312 11.953 1 97.19 415 SER A O 1
ATOM 3285 N N . ALA A 1 416 ? 17.359 30.547 9.938 1 97.81 416 ALA A N 1
ATOM 3286 C CA . ALA A 1 416 ? 16.688 29.234 9.953 1 97.81 416 ALA A CA 1
ATOM 3287 C C . ALA A 1 416 ? 15.195 29.391 9.695 1 97.81 416 ALA A C 1
ATOM 3289 O O . ALA A 1 416 ? 14.602 28.578 8.977 1 97.81 416 ALA A O 1
ATOM 3290 N N . TRP A 1 417 ? 14.531 30.391 10.211 1 97.88 417 TRP A N 1
ATOM 3291 C CA . TRP A 1 417 ? 13.125 30.672 9.945 1 97.88 417 TRP A CA 1
ATOM 3292 C C . TRP A 1 417 ? 12.945 31.297 8.57 1 97.88 417 TRP A C 1
ATOM 3294 O O . TRP A 1 417 ? 12.469 30.641 7.637 1 97.88 417 TRP A O 1
ATOM 3304 N N . GLY A 1 418 ? 13.547 32.438 8.398 1 97.88 418 GLY A N 1
ATOM 3305 C CA . GLY A 1 418 ? 13.438 33.125 7.113 1 97.88 418 GLY A CA 1
ATOM 3306 C C . GLY A 1 418 ? 14.047 32.312 5.973 1 97.88 418 GLY A C 1
ATOM 3307 O O . GLY A 1 418 ? 13.695 32.531 4.809 1 97.88 418 GLY A O 1
ATOM 3308 N N . ASP A 1 419 ? 14.953 31.375 6.242 1 98.62 419 ASP A N 1
ATOM 3309 C CA . ASP A 1 419 ? 15.617 30.562 5.227 1 98.62 419 ASP A CA 1
ATOM 3310 C C . ASP A 1 419 ? 14.633 29.625 4.547 1 98.62 419 ASP A C 1
ATOM 3312 O O . ASP A 1 419 ? 14.945 29.031 3.514 1 98.62 419 ASP A O 1
ATOM 3316 N N . ALA A 1 420 ? 13.375 29.547 5.102 1 98.75 420 ALA A N 1
ATOM 3317 C CA . ALA A 1 420 ? 12.312 28.828 4.406 1 98.75 420 ALA A CA 1
ATOM 3318 C C . ALA A 1 420 ? 12.164 29.328 2.973 1 98.75 420 ALA A C 1
ATOM 3320 O O . ALA A 1 420 ? 11.797 28.562 2.076 1 98.75 420 ALA A O 1
ATOM 3321 N N . ALA A 1 421 ? 12.516 30.547 2.732 1 98.75 421 ALA A N 1
ATOM 3322 C CA . ALA A 1 421 ? 12.391 31.188 1.427 1 98.75 421 ALA A CA 1
ATOM 3323 C C . ALA A 1 421 ? 13.297 30.516 0.396 1 98.75 421 ALA A C 1
ATOM 3325 O O . ALA A 1 421 ? 13 30.531 -0.8 1 98.75 421 ALA A O 1
ATOM 3326 N N . ALA A 1 422 ? 14.383 29.938 0.832 1 98.75 422 ALA A N 1
ATOM 3327 C CA . ALA A 1 422 ? 15.32 29.281 -0.076 1 98.75 422 ALA A CA 1
ATOM 3328 C C . ALA A 1 422 ? 15.188 27.75 0.009 1 98.75 422 ALA A C 1
ATOM 3330 O O . ALA A 1 422 ? 15.172 27.078 -1.016 1 98.75 422 ALA A O 1
ATOM 3331 N N . ILE A 1 423 ? 15.055 27.219 1.194 1 98.69 423 ILE A N 1
ATOM 3332 C CA . ILE A 1 423 ? 15.094 25.781 1.446 1 98.69 423 ILE A CA 1
ATOM 3333 C C . ILE A 1 423 ? 13.836 25.125 0.882 1 98.69 423 ILE A C 1
ATOM 3335 O O . ILE A 1 423 ? 13.914 24.109 0.182 1 98.69 423 ILE A O 1
ATOM 3339 N N . CYS A 1 424 ? 12.641 25.672 1.164 1 98.81 424 CYS A N 1
ATOM 3340 C CA . CYS A 1 424 ? 11.375 25.016 0.817 1 98.81 424 CYS A CA 1
ATOM 3341 C C . CYS A 1 424 ? 11.211 24.922 -0.695 1 98.81 424 CYS A C 1
ATOM 3343 O O . CYS A 1 424 ? 10.883 23.859 -1.218 1 98.81 424 CYS A O 1
ATOM 3345 N N . PRO A 1 425 ? 11.5 26.016 -1.491 1 98.62 425 PRO A N 1
ATOM 3346 C CA . PRO A 1 425 ? 11.383 25.859 -2.943 1 98.62 425 PRO A CA 1
ATOM 3347 C C . PRO A 1 425 ? 12.328 24.812 -3.512 1 98.62 425 PRO A C 1
ATOM 3349 O O . PRO A 1 425 ? 11.953 24.062 -4.414 1 98.62 425 PRO A O 1
ATOM 3352 N N . TRP A 1 426 ? 13.5 24.766 -3.02 1 98.44 426 TRP A N 1
ATOM 3353 C CA . TRP A 1 426 ? 14.484 23.812 -3.51 1 98.44 426 TRP A CA 1
ATOM 3354 C C . TRP A 1 426 ? 14.047 22.375 -3.207 1 98.44 426 TRP A C 1
ATOM 3356 O O . TRP A 1 426 ? 14.094 21.516 -4.082 1 98.44 426 TRP A O 1
ATOM 3366 N N . GLU A 1 427 ? 13.664 22.125 -1.964 1 98.12 427 GLU A N 1
ATOM 3367 C CA . GLU A 1 427 ? 13.234 20.781 -1.562 1 98.12 427 GLU A CA 1
ATOM 3368 C C . GLU A 1 427 ? 12.008 20.344 -2.35 1 98.12 427 GLU A C 1
ATOM 3370 O O . GLU A 1 427 ? 11.875 19.156 -2.682 1 98.12 427 GLU A O 1
ATOM 3375 N N . LEU A 1 428 ? 11.117 21.281 -2.633 1 98.25 428 LEU A N 1
ATOM 3376 C CA . LEU A 1 428 ? 9.953 20.969 -3.451 1 98.25 428 LEU A CA 1
ATOM 3377 C C . LEU A 1 428 ? 10.375 20.562 -4.859 1 98.25 428 LEU A C 1
ATOM 3379 O O . LEU A 1 428 ? 9.82 19.625 -5.43 1 98.25 428 LEU A O 1
ATOM 3383 N N . TYR A 1 429 ? 11.344 21.328 -5.41 1 97.81 429 TYR A N 1
ATOM 3384 C CA . TYR A 1 429 ? 11.859 21 -6.734 1 97.81 429 TYR A CA 1
ATOM 3385 C C . TYR A 1 429 ? 12.461 19.594 -6.762 1 97.81 429 TYR A C 1
ATOM 3387 O O . TYR A 1 429 ? 12.172 18.812 -7.668 1 97.81 429 TYR A O 1
ATOM 3395 N N . LEU A 1 430 ? 13.234 19.281 -5.75 1 97.75 430 LEU A N 1
ATOM 3396 C CA . LEU A 1 430 ? 13.852 17.953 -5.688 1 97.75 430 LEU A CA 1
ATOM 3397 C C . LEU A 1 430 ? 12.797 16.875 -5.543 1 97.75 430 LEU A C 1
ATOM 3399 O O . LEU A 1 430 ? 12.938 15.781 -6.105 1 97.75 430 LEU A O 1
ATOM 3403 N N . ALA A 1 431 ? 11.727 17.125 -4.816 1 97.75 431 ALA A N 1
ATOM 3404 C CA . ALA A 1 431 ? 10.703 16.125 -4.531 1 97.75 431 ALA A CA 1
ATOM 3405 C C . ALA A 1 431 ? 9.812 15.883 -5.742 1 97.75 431 ALA A C 1
ATOM 3407 O O . ALA A 1 431 ? 9.391 14.75 -5.996 1 97.75 431 ALA A O 1
ATOM 3408 N N . TYR A 1 432 ? 9.531 16.969 -6.547 1 97.88 432 TYR A N 1
ATOM 3409 C CA . TYR A 1 432 ? 8.461 16.828 -7.531 1 97.88 432 TYR A CA 1
ATOM 3410 C C . TYR A 1 432 ? 8.969 17.125 -8.938 1 97.88 432 TYR A C 1
ATOM 3412 O O . TYR A 1 432 ? 8.258 16.891 -9.922 1 97.88 432 TYR A O 1
ATOM 3420 N N . GLY A 1 433 ? 10.133 17.656 -9.078 1 97.31 433 GLY A N 1
ATOM 3421 C CA . GLY A 1 433 ? 10.727 17.922 -10.383 1 97.31 433 GLY A CA 1
ATOM 3422 C C . GLY A 1 433 ? 10.055 19.062 -11.125 1 97.31 433 GLY A C 1
ATOM 3423 O O . GLY A 1 433 ? 10.141 19.141 -12.352 1 97.31 433 GLY A O 1
ATOM 3424 N N . ASN A 1 434 ? 9.352 19.922 -10.461 1 96.62 434 ASN A N 1
ATOM 3425 C CA . ASN A 1 434 ? 8.594 21.016 -11.07 1 96.62 434 ASN A CA 1
ATOM 3426 C C . ASN A 1 434 ? 9.461 22.266 -11.242 1 96.62 434 ASN A C 1
ATOM 3428 O O . ASN A 1 434 ? 9.477 23.125 -10.367 1 96.62 434 ASN A O 1
ATOM 3432 N N . LYS A 1 435 ? 10.023 22.469 -12.328 1 96.75 435 LYS A N 1
ATOM 3433 C CA . LYS A 1 435 ? 10.922 23.578 -12.617 1 96.75 435 LYS A CA 1
ATOM 3434 C C . LYS A 1 435 ? 10.164 24.906 -12.617 1 96.75 435 LYS A C 1
ATOM 3436 O O . LYS A 1 435 ? 10.719 25.953 -12.266 1 96.75 435 LYS A O 1
ATOM 3441 N N . GLU A 1 436 ? 8.969 24.875 -12.977 1 96.88 436 GLU A N 1
ATOM 3442 C CA . GLU A 1 436 ? 8.148 26.078 -13.008 1 96.88 436 GLU A CA 1
ATOM 3443 C C . GLU A 1 436 ? 7.941 26.641 -11.602 1 96.88 436 GLU A C 1
ATOM 3445 O O . GLU A 1 436 ? 7.973 27.859 -11.398 1 96.88 436 GLU A O 1
ATOM 3450 N N . LEU A 1 437 ? 7.703 25.766 -10.719 1 96.19 437 LEU A N 1
ATOM 3451 C CA . LEU A 1 437 ? 7.547 26.203 -9.336 1 96.19 437 LEU A CA 1
ATOM 3452 C C . LEU A 1 437 ? 8.836 26.844 -8.82 1 96.19 437 LEU A C 1
ATOM 3454 O O . LEU A 1 437 ? 8.789 27.875 -8.164 1 96.19 437 LEU A O 1
ATOM 3458 N N . LEU A 1 438 ? 9.953 26.188 -9.086 1 97.94 438 LEU A N 1
ATOM 3459 C CA . LEU A 1 438 ? 11.234 26.75 -8.68 1 97.94 438 LEU A CA 1
ATOM 3460 C C . LEU A 1 438 ? 11.445 28.125 -9.305 1 97.94 438 LEU A C 1
ATOM 3462 O O . LEU A 1 438 ? 11.883 29.047 -8.625 1 97.94 438 LEU A O 1
ATOM 3466 N N . SER A 1 439 ? 11.094 28.266 -10.57 1 98.25 439 SER A N 1
ATOM 3467 C CA . SER A 1 439 ? 11.227 29.516 -11.297 1 98.25 439 SER A CA 1
ATOM 3468 C C . SER A 1 439 ? 10.352 30.609 -10.68 1 98.25 439 SER A C 1
ATOM 3470 O O . SER A 1 439 ? 10.797 31.75 -10.5 1 98.25 439 SER A O 1
ATOM 3472 N N . SER A 1 440 ? 9.219 30.234 -10.289 1 97.56 440 SER A N 1
ATOM 3473 C CA . SER A 1 440 ? 8.273 31.188 -9.734 1 97.56 440 SER A CA 1
ATOM 3474 C C . SER A 1 440 ? 8.742 31.703 -8.375 1 97.56 440 SER A C 1
ATOM 3476 O O . SER A 1 440 ? 8.328 32.781 -7.938 1 97.56 440 SER A O 1
ATOM 3478 N N . GLN A 1 441 ? 9.594 30.984 -7.734 1 98.19 441 GLN A N 1
ATOM 3479 C CA . GLN A 1 441 ? 10.016 31.344 -6.387 1 98.19 441 GLN A CA 1
ATOM 3480 C C . GLN A 1 441 ? 11.43 31.906 -6.387 1 98.19 441 GLN A C 1
ATOM 3482 O O . GLN A 1 441 ? 11.945 32.312 -5.34 1 98.19 441 GLN A O 1
ATOM 3487 N N . PHE A 1 442 ? 12.094 32.031 -7.543 1 98.44 442 PHE A N 1
ATOM 3488 C CA . PHE A 1 442 ? 13.508 32.375 -7.602 1 98.44 442 PHE A CA 1
ATOM 3489 C C . PHE A 1 442 ? 13.734 33.812 -7.121 1 98.44 442 PHE A C 1
ATOM 3491 O O . PHE A 1 442 ? 14.719 34.094 -6.441 1 98.44 442 PHE A O 1
ATOM 3498 N N . THR A 1 443 ? 12.82 34.688 -7.438 1 98.06 443 THR A N 1
ATOM 3499 C CA . THR A 1 443 ? 12.922 36.062 -6.969 1 98.06 443 THR A CA 1
ATOM 3500 C C . THR A 1 443 ? 12.844 36.125 -5.445 1 98.06 443 THR A C 1
ATOM 3502 O O . THR A 1 443 ? 13.578 36.875 -4.809 1 98.06 443 THR A O 1
ATOM 3505 N N . LEU A 1 444 ? 11.898 35.375 -4.91 1 98.38 444 LEU A N 1
ATOM 3506 C CA . LEU A 1 444 ? 11.773 35.25 -3.463 1 98.38 444 LEU A CA 1
ATOM 3507 C C . LEU A 1 444 ? 13.094 34.812 -2.832 1 98.38 444 LEU A C 1
ATOM 3509 O O . LEU A 1 444 ? 13.523 35.406 -1.829 1 98.38 444 LEU A O 1
ATOM 3513 N N . MET A 1 445 ? 13.789 33.875 -3.42 1 98.69 445 MET A N 1
ATOM 3514 C CA . MET A 1 445 ? 15.062 33.344 -2.938 1 98.69 445 MET A CA 1
ATOM 3515 C C . MET A 1 445 ? 16.141 34.406 -2.975 1 98.69 445 MET A C 1
ATOM 3517 O O . MET A 1 445 ? 16.844 34.625 -1.986 1 98.69 445 MET A O 1
ATOM 3521 N N . LYS A 1 446 ? 16.219 35.125 -4.062 1 98.31 446 LYS A N 1
ATOM 3522 C CA . LYS A 1 446 ? 17.266 36.156 -4.258 1 98.31 446 LYS A CA 1
ATOM 3523 C C . LYS A 1 446 ? 17.078 37.312 -3.293 1 98.31 446 LYS A C 1
ATOM 3525 O O . LYS A 1 446 ? 18.047 37.812 -2.713 1 98.31 446 LYS A O 1
ATOM 3530 N N . LYS A 1 447 ? 15.828 37.688 -3.125 1 98.38 447 LYS A N 1
ATOM 3531 C CA . LYS A 1 447 ? 15.539 38.812 -2.242 1 98.38 447 LYS A CA 1
ATOM 3532 C C . LYS A 1 447 ? 15.914 38.469 -0.799 1 98.38 447 LYS A C 1
ATOM 3534 O O . LYS A 1 447 ? 16.328 39.375 -0.045 1 98.38 447 LYS A O 1
ATOM 3539 N N . TRP A 1 448 ? 15.789 37.25 -0.464 1 98.5 448 TRP A N 1
ATOM 3540 C CA . TRP A 1 448 ? 16.141 36.844 0.889 1 98.5 448 TRP A CA 1
ATOM 3541 C C . TRP A 1 448 ? 17.641 37 1.121 1 98.5 448 TRP A C 1
ATOM 3543 O O . TRP A 1 448 ? 18.078 37.531 2.148 1 98.5 448 TRP A O 1
ATOM 3553 N N . ILE A 1 449 ? 18.453 36.562 0.171 1 98.19 449 ILE A N 1
ATOM 3554 C CA . ILE A 1 449 ? 19.906 36.719 0.283 1 98.19 449 ILE A CA 1
ATOM 3555 C C . ILE A 1 449 ? 20.266 38.188 0.333 1 98.19 449 ILE A C 1
ATOM 3557 O O . ILE A 1 449 ? 21.141 38.594 1.112 1 98.19 449 ILE A O 1
ATOM 3561 N N . SER A 1 450 ? 19.609 38.969 -0.505 1 97 450 SER A N 1
ATOM 3562 C CA . SER A 1 450 ? 19.844 40.406 -0.515 1 97 450 SER A CA 1
ATOM 3563 C C . SER A 1 450 ? 19.531 41.031 0.842 1 97 450 SER A C 1
ATOM 3565 O O . SER A 1 450 ? 20.234 41.938 1.292 1 97 450 SER A O 1
ATOM 3567 N N . TYR A 1 451 ? 18.469 40.594 1.415 1 97 451 TYR A N 1
ATOM 3568 C CA . TYR A 1 451 ? 18.094 41.062 2.738 1 97 451 TYR A CA 1
ATOM 3569 C C . TYR A 1 451 ? 19.219 40.812 3.744 1 97 451 TYR A C 1
ATOM 3571 O O . TYR A 1 451 ? 19.625 41.75 4.465 1 97 451 TYR A O 1
ATOM 3579 N N . ILE A 1 452 ? 19.688 39.594 3.816 1 97 452 ILE A N 1
ATOM 3580 C CA . ILE A 1 452 ? 20.734 39.219 4.77 1 97 452 ILE A CA 1
ATOM 3581 C C . ILE A 1 452 ? 21.969 40.094 4.527 1 97 452 ILE A C 1
ATOM 3583 O O . ILE A 1 452 ? 22.531 40.656 5.465 1 97 452 ILE A O 1
ATOM 3587 N N . SER A 1 453 ? 22.344 40.219 3.279 1 95.31 453 SER A N 1
ATOM 3588 C CA . SER A 1 453 ? 23.562 40.938 2.898 1 95.31 453 SER A CA 1
ATOM 3589 C C . SER A 1 453 ? 23.469 42.438 3.279 1 95.31 453 SER A C 1
ATOM 3591 O O . SER A 1 453 ? 24.469 43.031 3.65 1 95.31 453 SER A O 1
ATOM 3593 N N . SER A 1 454 ? 22.297 42.875 3.158 1 93.5 454 SER A N 1
ATOM 3594 C CA . SER A 1 454 ? 22.141 44.312 3.385 1 93.5 454 SER A CA 1
ATOM 3595 C C . SER A 1 454 ? 21.906 44.625 4.863 1 93.5 454 SER A C 1
ATOM 3597 O O . SER A 1 454 ? 22.031 45.781 5.297 1 93.5 454 SER A O 1
ATOM 3599 N N . HIS A 1 455 ? 21.562 43.688 5.633 1 90.81 455 HIS A N 1
ATOM 3600 C CA . HIS A 1 455 ? 21.188 43.938 7.016 1 90.81 455 HIS A CA 1
ATOM 3601 C C . HIS A 1 455 ? 22.266 43.469 7.984 1 90.81 455 HIS A C 1
ATOM 3603 O O . HIS A 1 455 ? 22.188 43.75 9.188 1 90.81 455 HIS A O 1
ATOM 3609 N N . THR A 1 456 ? 23.234 42.844 7.484 1 89.31 456 THR A N 1
ATOM 3610 C CA . THR A 1 456 ? 24.328 42.406 8.359 1 89.31 456 THR A CA 1
ATOM 3611 C C . THR A 1 456 ? 25.297 43.562 8.602 1 89.31 456 THR A C 1
ATOM 3613 O O . THR A 1 456 ? 25.391 44.5 7.801 1 89.31 456 THR A O 1
ATOM 3616 N N . THR A 1 457 ? 25.922 43.5 9.727 1 86.5 457 THR A N 1
ATOM 3617 C CA . THR A 1 457 ? 26.891 44.531 10.094 1 86.5 457 THR A CA 1
ATOM 3618 C C . THR A 1 457 ? 28.312 44.094 9.742 1 86.5 457 THR A C 1
ATOM 3620 O O . THR A 1 457 ? 29.234 44.906 9.742 1 86.5 457 THR A O 1
ATOM 3623 N N . THR A 1 458 ? 28.531 42.844 9.555 1 94.12 458 THR A N 1
ATOM 3624 C CA . THR A 1 458 ? 29.828 42.25 9.195 1 94.12 458 THR A CA 1
ATOM 3625 C C . THR A 1 458 ? 29.797 41.719 7.77 1 94.12 458 THR A C 1
ATOM 3627 O O . THR A 1 458 ? 28.969 40.844 7.449 1 94.12 458 THR A O 1
ATOM 3630 N N . PRO A 1 459 ? 30.703 42.188 7.031 1 93.12 459 PRO A N 1
ATOM 3631 C CA . PRO A 1 459 ? 30.688 41.719 5.645 1 93.12 459 PRO A CA 1
ATOM 3632 C C . PRO A 1 459 ? 30.797 40.219 5.535 1 93.12 459 PRO A C 1
ATOM 3634 O O . PRO A 1 459 ? 31.641 39.594 6.195 1 93.12 459 PRO A O 1
ATOM 3637 N N . TYR A 1 460 ? 29.906 39.594 4.758 1 97.12 460 TYR A N 1
ATOM 3638 C CA . TYR A 1 460 ? 29.906 38.188 4.367 1 97.12 460 TYR A CA 1
ATOM 3639 C C . TYR A 1 460 ? 29.547 37.312 5.543 1 97.12 460 TYR A C 1
ATOM 3641 O O . TYR A 1 460 ? 29.656 36.062 5.457 1 97.12 460 TYR A O 1
ATOM 3649 N N . LEU A 1 461 ? 29.203 37.844 6.664 1 97.81 461 LEU A N 1
ATOM 3650 C CA . LEU A 1 461 ? 28.641 37.125 7.805 1 97.81 461 LEU A CA 1
ATOM 3651 C C . LEU A 1 461 ? 27.312 37.75 8.227 1 97.81 461 LEU A C 1
ATOM 3653 O O . LEU A 1 461 ? 27.109 38.969 8.047 1 97.81 461 LEU A O 1
ATOM 3657 N N . TRP A 1 462 ? 26.359 37 8.664 1 97.62 462 TRP A N 1
ATOM 3658 C CA . TRP A 1 462 ? 25.141 37.531 9.258 1 97.62 462 TRP A CA 1
ATOM 3659 C C . TRP A 1 462 ? 25.281 37.656 10.773 1 97.62 462 TRP A C 1
ATOM 3661 O O . TRP A 1 462 ? 25.016 36.688 11.5 1 97.62 462 TRP A O 1
ATOM 3671 N N . THR A 1 463 ? 25.672 38.844 11.258 1 95.5 463 THR A N 1
ATOM 3672 C CA . THR A 1 463 ? 25.922 39.094 12.68 1 95.5 463 THR A CA 1
ATOM 3673 C C . THR A 1 463 ? 25 40.188 13.219 1 95.5 463 THR A C 1
ATOM 3675 O O . THR A 1 463 ? 24.531 41.031 12.461 1 95.5 463 THR A O 1
ATOM 3678 N N . GLY A 1 464 ? 24.688 40.219 14.562 1 87.81 464 GLY A N 1
ATOM 3679 C CA . GLY A 1 464 ? 23.984 41.25 15.297 1 87.81 464 GLY A CA 1
ATOM 3680 C C . GLY A 1 464 ? 22.484 41.156 15.133 1 87.81 464 GLY A C 1
ATOM 3681 O O . GLY A 1 464 ? 21.75 41.969 15.711 1 87.81 464 GLY A O 1
ATOM 3682 N N . GLY A 1 465 ? 21.844 40.406 14.477 1 86.5 465 GLY A N 1
ATOM 3683 C CA . GLY A 1 465 ? 20.406 40.281 14.297 1 86.5 465 GLY A CA 1
ATOM 3684 C C . GLY A 1 465 ? 19.719 39.562 15.445 1 86.5 465 GLY A C 1
ATOM 3685 O O . GLY A 1 465 ? 20.375 39.094 16.375 1 86.5 465 GLY A O 1
ATOM 3686 N N . THR A 1 466 ? 18.391 39.656 15.547 1 90.12 466 THR A N 1
ATOM 3687 C CA . THR A 1 466 ? 17.578 38.906 16.5 1 90.12 466 THR A CA 1
ATOM 3688 C C . THR A 1 466 ? 17.188 37.562 15.914 1 90.12 466 THR A C 1
ATOM 3690 O O . THR A 1 466 ? 16.5 37.5 14.891 1 90.12 466 THR A O 1
ATOM 3693 N N . HIS A 1 467 ? 17.688 36.5 16.516 1 94.88 467 HIS A N 1
ATOM 3694 C CA . HIS A 1 467 ? 17.469 35.156 16.016 1 94.88 467 HIS A CA 1
ATOM 3695 C C . HIS A 1 467 ? 16.891 34.25 17.109 1 94.88 467 HIS A C 1
ATOM 3697 O O . HIS A 1 467 ? 17.141 34.469 18.297 1 94.88 467 HIS A O 1
ATOM 3703 N N . TYR A 1 468 ? 16.141 33.25 16.688 1 95.44 468 TYR A N 1
ATOM 3704 C CA . TYR A 1 468 ? 15.609 32.219 17.609 1 95.44 468 TYR A CA 1
ATOM 3705 C C . TYR A 1 468 ? 16.688 31.234 18.016 1 95.44 468 TYR A C 1
ATOM 3707 O O . TYR A 1 468 ? 16.516 30.484 18.969 1 95.44 468 TYR A O 1
ATOM 3715 N N . GLY A 1 469 ? 17.922 31.297 17.281 1 96.56 469 GLY A N 1
ATOM 3716 C CA . GLY A 1 469 ? 18.984 30.344 17.594 1 96.56 469 GLY A CA 1
ATOM 3717 C C . GLY A 1 469 ? 18.547 28.906 17.453 1 96.56 469 GLY A C 1
ATOM 3718 O O . GLY A 1 469 ? 17.766 28.578 16.562 1 96.56 469 GLY A O 1
ATOM 3719 N N . ASP A 1 470 ? 19.234 28.031 18.203 1 97.25 470 ASP A N 1
ATOM 3720 C CA . ASP A 1 470 ? 18.781 26.625 18.219 1 97.25 470 ASP A CA 1
ATOM 3721 C C . ASP A 1 470 ? 17.641 26.438 19.219 1 97.25 470 ASP A C 1
ATOM 3723 O O . ASP A 1 470 ? 17.828 25.812 20.266 1 97.25 470 ASP A O 1
ATOM 3727 N N . TRP A 1 471 ? 16.484 26.844 18.734 1 95.44 471 TRP A N 1
ATOM 3728 C CA . TRP A 1 471 ? 15.281 26.891 19.562 1 95.44 471 TRP A CA 1
ATOM 3729 C C . TRP A 1 471 ? 15.047 25.547 20.266 1 95.44 471 TRP A C 1
ATOM 3731 O O . TRP A 1 471 ? 15.078 24.5 19.625 1 95.44 471 TRP A O 1
ATOM 3741 N N . LEU A 1 472 ? 14.867 25.516 21.609 1 93.81 472 LEU A N 1
ATOM 3742 C CA . LEU A 1 472 ? 14.586 24.375 22.484 1 93.81 472 LEU A CA 1
ATOM 3743 C C . LEU A 1 472 ? 15.758 23.406 22.5 1 93.81 472 LEU A C 1
ATOM 3745 O O . LEU A 1 472 ? 15.562 22.203 22.656 1 93.81 472 LEU A O 1
ATOM 3749 N N . GLY A 1 473 ? 17.016 23.922 22.203 1 95.56 473 GLY A N 1
ATOM 3750 C CA . GLY A 1 473 ? 18.188 23.094 22.375 1 95.56 473 GLY A CA 1
ATOM 3751 C C . GLY A 1 473 ? 18.359 22.594 23.797 1 95.56 473 GLY A C 1
ATOM 3752 O O . GLY A 1 473 ? 18.078 23.312 24.766 1 95.56 473 GLY A O 1
ATOM 3753 N N . LEU A 1 474 ? 18.781 21.375 23.953 1 95 474 LEU A N 1
ATOM 3754 C CA . LEU A 1 474 ? 18.828 20.734 25.25 1 95 474 LEU A CA 1
ATOM 3755 C C . LEU A 1 474 ? 20.016 21.25 26.078 1 95 474 LEU A C 1
ATOM 3757 O O . LEU A 1 474 ? 20.078 21.016 27.281 1 95 474 LEU A O 1
ATOM 3761 N N . ASP A 1 475 ? 20.922 21.953 25.422 1 94.31 475 ASP A N 1
ATOM 3762 C CA . ASP A 1 475 ? 22.047 22.578 26.109 1 94.31 475 ASP A CA 1
ATOM 3763 C C . ASP A 1 475 ? 21.734 24.031 26.469 1 94.31 475 ASP A C 1
ATOM 3765 O O . ASP A 1 475 ? 22.641 24.812 26.734 1 94.31 475 ASP A O 1
ATOM 3769 N N . ALA A 1 476 ? 20.484 24.391 26.328 1 93.25 476 ALA A N 1
ATOM 3770 C CA . ALA A 1 476 ? 20.062 25.75 26.672 1 93.25 476 ALA A CA 1
ATOM 3771 C C . ALA A 1 476 ? 20.438 26.094 28.109 1 93.25 476 ALA A C 1
ATOM 3773 O O . ALA A 1 476 ? 20.281 25.266 29.016 1 93.25 476 ALA A O 1
ATOM 3774 N N . PRO A 1 477 ? 20.922 27.281 28.297 1 91.06 477 PRO A N 1
ATOM 3775 C CA . PRO A 1 477 ? 21.109 27.734 29.672 1 91.06 477 PRO A CA 1
ATOM 3776 C C . PRO A 1 477 ? 19.797 27.828 30.438 1 91.06 477 PRO A C 1
ATOM 3778 O O . PRO A 1 477 ? 18.719 27.922 29.828 1 91.06 477 PRO A O 1
ATOM 3781 N N . VAL A 1 478 ? 19.922 27.75 31.703 1 84.5 478 VAL A N 1
ATOM 3782 C CA . VAL A 1 478 ? 18.75 27.797 32.562 1 84.5 478 VAL A CA 1
ATOM 3783 C C . VAL A 1 478 ? 17.922 29.047 32.25 1 84.5 478 VAL A C 1
ATOM 3785 O O . VAL A 1 478 ? 18.469 30.141 32.156 1 84.5 478 VAL A O 1
ATOM 3788 N N . GLY A 1 479 ? 16.688 28.844 32.031 1 82.06 479 GLY A N 1
ATOM 3789 C CA . GLY A 1 479 ? 15.773 29.953 31.812 1 82.06 479 GLY A CA 1
ATOM 3790 C C . GLY A 1 479 ? 15.656 30.344 30.359 1 82.06 479 GLY A C 1
ATOM 3791 O O . GLY A 1 479 ? 14.844 31.203 30 1 82.06 479 GLY A O 1
ATOM 3792 N N . SER A 1 480 ? 16.438 29.734 29.531 1 87.38 480 SER A N 1
ATOM 3793 C CA . SER A 1 480 ? 16.406 30.047 28.109 1 87.38 480 SER A CA 1
ATOM 3794 C C . SER A 1 480 ? 15.75 28.938 27.312 1 87.38 480 SER A C 1
ATOM 3796 O O . SER A 1 480 ? 15.859 27.75 27.672 1 87.38 480 SER A O 1
ATOM 3798 N N . TYR A 1 481 ? 15.07 29.438 26.25 1 89 481 TYR A N 1
ATOM 3799 C CA . TYR A 1 481 ? 14.531 28.453 25.312 1 89 481 TYR A CA 1
ATOM 3800 C C . TYR A 1 481 ? 15.508 28.219 24.156 1 89 481 TYR A C 1
ATOM 3802 O O . TYR A 1 481 ? 15.297 27.312 23.344 1 89 481 TYR A O 1
ATOM 3810 N N . LYS A 1 482 ? 16.609 28.984 24.141 1 93.19 482 LYS A N 1
ATOM 3811 C CA . LYS A 1 482 ? 17.594 28.875 23.062 1 93.19 482 LYS A CA 1
ATOM 3812 C C . LYS A 1 482 ? 18.797 28.062 23.516 1 93.19 482 LYS A C 1
ATOM 3814 O O . LYS A 1 482 ? 19.359 28.328 24.578 1 93.19 482 LYS A O 1
ATOM 3819 N N . GLY A 1 483 ? 19.172 27.109 22.719 1 93.88 483 GLY A N 1
ATOM 3820 C CA . GLY A 1 483 ? 20.391 26.359 23 1 93.88 483 GLY A CA 1
ATOM 3821 C C . GLY A 1 483 ? 21.625 27.234 23.062 1 93.88 483 GLY A C 1
ATOM 3822 O O . GLY A 1 483 ? 21.562 28.438 22.75 1 93.88 483 GLY A O 1
ATOM 3823 N N . SER A 1 484 ? 22.734 26.641 23.359 1 95.44 484 SER A N 1
ATOM 3824 C CA . SER A 1 484 ? 23.953 27.375 23.656 1 95.44 484 SER A CA 1
ATOM 3825 C C . SER A 1 484 ? 24.734 27.688 22.391 1 95.44 484 SER A C 1
ATOM 3827 O O . SER A 1 484 ? 25.75 28.391 22.438 1 95.44 484 SER A O 1
ATOM 3829 N N . THR A 1 485 ? 24.297 27.25 21.297 1 96.81 485 THR A N 1
ATOM 3830 C CA . THR A 1 485 ? 25 27.516 20.047 1 96.81 485 THR A CA 1
ATOM 3831 C C . THR A 1 485 ? 25.016 29.016 19.75 1 96.81 485 THR A C 1
ATOM 3833 O O . THR A 1 485 ? 23.984 29.688 19.906 1 96.81 485 THR A O 1
ATOM 3836 N N . ARG A 1 486 ? 26.156 29.531 19.266 1 96.56 486 ARG A N 1
ATOM 3837 C CA . ARG A 1 486 ? 26.266 30.953 18.938 1 96.56 486 ARG A CA 1
ATOM 3838 C C . ARG A 1 486 ? 25.297 31.328 17.812 1 96.56 486 ARG A C 1
ATOM 3840 O O . ARG A 1 486 ? 25.328 30.75 16.734 1 96.56 486 ARG A O 1
ATOM 3847 N N . GLU A 1 487 ? 24.438 32.312 18.047 1 96.56 487 GLU A N 1
ATOM 3848 C CA . GLU A 1 487 ? 23.422 32.719 17.078 1 96.56 487 GLU A CA 1
ATOM 3849 C C . GLU A 1 487 ? 24.062 33.219 15.781 1 96.56 487 GLU A C 1
ATOM 3851 O O . GLU A 1 487 ? 23.562 32.906 14.688 1 96.56 487 GLU A O 1
ATOM 3856 N N . ASP A 1 488 ? 25.188 33.938 15.93 1 97.25 488 ASP A N 1
ATOM 3857 C CA . ASP A 1 488 ? 25.875 34.438 14.742 1 97.25 488 ASP A CA 1
ATOM 3858 C C . ASP A 1 488 ? 26.422 33.281 13.898 1 97.25 488 ASP A C 1
ATOM 3860 O O . ASP A 1 488 ? 26.484 33.375 12.672 1 97.25 488 ASP A O 1
ATOM 3864 N N . PHE A 1 489 ? 26.844 32.219 14.578 1 98.06 489 PHE A N 1
ATOM 3865 C CA . PHE A 1 489 ? 27.297 31.016 13.883 1 98.06 489 PHE A CA 1
ATOM 3866 C C . PHE A 1 489 ? 26.156 30.422 13.055 1 98.06 489 PHE A C 1
ATOM 3868 O O . PHE A 1 489 ? 26.312 30.156 11.859 1 98.06 489 PHE A O 1
ATOM 3875 N N . ILE A 1 490 ? 24.984 30.25 13.711 1 98.5 490 ILE A N 1
ATOM 3876 C CA . ILE A 1 490 ? 23.828 29.672 13.039 1 98.5 490 ILE A CA 1
ATOM 3877 C C . ILE A 1 490 ? 23.422 30.562 11.867 1 98.5 490 ILE A C 1
ATOM 3879 O O . ILE A 1 490 ? 23.219 30.078 10.75 1 98.5 490 ILE A O 1
ATOM 3883 N N . ALA A 1 491 ? 23.297 31.859 12.141 1 98.31 491 ALA A N 1
ATOM 3884 C CA . ALA A 1 491 ? 22.859 32.812 11.117 1 98.31 491 ALA A CA 1
ATOM 3885 C C . ALA A 1 491 ? 23.797 32.812 9.914 1 98.31 491 ALA A C 1
ATOM 3887 O O . ALA A 1 491 ? 23.344 32.781 8.766 1 98.31 491 ALA A O 1
ATOM 3888 N N . SER A 1 492 ? 25.078 32.781 10.188 1 98.5 492 SER A N 1
ATOM 3889 C CA . SER A 1 492 ? 26.062 32.812 9.109 1 98.5 492 SER A CA 1
ATOM 3890 C C . SER A 1 492 ? 26.062 31.484 8.352 1 98.5 492 SER A C 1
ATOM 3892 O O . SER A 1 492 ? 26.266 31.453 7.133 1 98.5 492 SER A O 1
ATOM 3894 N N . ALA A 1 493 ? 25.922 30.391 9.078 1 98.75 493 ALA A N 1
ATOM 3895 C CA . ALA A 1 493 ? 25.844 29.094 8.43 1 98.75 493 ALA A CA 1
ATOM 3896 C C . ALA A 1 493 ? 24.641 29.016 7.473 1 98.75 493 ALA A C 1
ATOM 3898 O O . ALA A 1 493 ? 24.781 28.562 6.34 1 98.75 493 ALA A O 1
ATOM 3899 N N . PHE A 1 494 ? 23.516 29.516 7.891 1 98.69 494 PHE A N 1
ATOM 3900 C CA . PHE A 1 494 ? 22.312 29.469 7.055 1 98.69 494 PHE A CA 1
ATOM 3901 C C . PHE A 1 494 ? 22.422 30.484 5.918 1 98.69 494 PHE A C 1
ATOM 3903 O O . PHE A 1 494 ? 21.891 30.25 4.828 1 98.69 494 PHE A O 1
ATOM 3910 N N . TYR A 1 495 ? 23.078 31.609 6.227 1 98.56 495 TYR A N 1
ATOM 3911 C CA . TYR A 1 495 ? 23.391 32.531 5.148 1 98.56 495 TYR A CA 1
ATOM 3912 C C . TYR A 1 495 ? 24.156 31.844 4.027 1 98.56 495 TYR A C 1
ATOM 3914 O O . TYR A 1 495 ? 23.797 31.969 2.855 1 98.56 495 TYR A O 1
ATOM 3922 N N . ALA A 1 496 ? 25.141 31.078 4.379 1 98.81 496 ALA A N 1
ATOM 3923 C CA . ALA A 1 496 ? 25.922 30.312 3.408 1 98.81 496 ALA A CA 1
ATOM 3924 C C . ALA A 1 496 ? 25.031 29.297 2.693 1 98.81 496 ALA A C 1
ATOM 3926 O O . ALA A 1 496 ? 25.062 29.188 1.465 1 98.81 496 ALA A O 1
ATOM 3927 N N . TYR A 1 497 ? 24.328 28.531 3.432 1 98.62 497 TYR A N 1
ATOM 3928 C CA . TYR A 1 497 ? 23.5 27.453 2.885 1 98.62 497 TYR A CA 1
ATOM 3929 C C . TYR A 1 497 ? 22.453 28 1.927 1 98.62 497 TYR A C 1
ATOM 3931 O O . TYR A 1 497 ? 22.281 27.484 0.82 1 98.62 497 TYR A O 1
ATOM 3939 N N . SER A 1 498 ? 21.703 29.031 2.322 1 98.81 498 SER A N 1
ATOM 3940 C CA . SER A 1 498 ? 20.688 29.625 1.468 1 98.81 498 SER A CA 1
ATOM 3941 C C . SER A 1 498 ? 21.312 30.219 0.2 1 98.81 498 SER A C 1
ATOM 3943 O O . SER A 1 498 ? 20.703 30.141 -0.875 1 98.81 498 SER A O 1
ATOM 3945 N N . THR A 1 499 ? 22.484 30.828 0.368 1 98.81 499 THR A N 1
ATOM 3946 C CA . THR A 1 499 ? 23.172 31.328 -0.814 1 98.81 499 THR A CA 1
ATOM 3947 C C . THR A 1 499 ? 23.516 30.188 -1.769 1 98.81 499 THR A C 1
ATOM 3949 O O . THR A 1 499 ? 23.344 30.312 -2.982 1 98.81 499 THR A O 1
ATOM 3952 N N . TRP A 1 500 ? 24.016 29.109 -1.208 1 98.62 500 TRP A N 1
ATOM 3953 C CA . TRP A 1 500 ? 24.312 27.938 -2.01 1 98.62 500 TRP A CA 1
ATOM 3954 C C . TRP A 1 500 ? 23.062 27.438 -2.727 1 98.62 500 TRP A C 1
ATOM 3956 O O . TRP A 1 500 ? 23.125 27.078 -3.902 1 98.62 500 TRP A O 1
ATOM 3966 N N . LEU A 1 501 ? 21.938 27.422 -2.096 1 98.56 501 LEU A N 1
ATOM 3967 C CA . LEU A 1 501 ? 20.688 26.969 -2.688 1 98.56 501 LEU A CA 1
ATOM 3968 C C . LEU A 1 501 ? 20.266 27.875 -3.842 1 98.56 501 LEU A C 1
ATOM 3970 O O . LEU A 1 501 ? 19.734 27.406 -4.848 1 98.56 501 LEU A O 1
ATOM 3974 N N . VAL A 1 502 ? 20.453 29.172 -3.645 1 98.62 502 VAL A N 1
ATOM 3975 C CA . VAL A 1 502 ? 20.141 30.094 -4.723 1 98.62 502 VAL A CA 1
ATOM 3976 C C . VAL A 1 502 ? 21.031 29.797 -5.93 1 98.62 502 VAL A C 1
ATOM 3978 O O . VAL A 1 502 ? 20.578 29.844 -7.074 1 98.62 502 VAL A O 1
ATOM 3981 N N . MET A 1 503 ? 22.312 29.516 -5.676 1 98.19 503 MET A N 1
ATOM 3982 C CA . MET A 1 503 ? 23.234 29.141 -6.746 1 98.19 503 MET A CA 1
ATOM 3983 C C . MET A 1 503 ? 22.734 27.906 -7.484 1 98.19 503 MET A C 1
ATOM 3985 O O . MET A 1 503 ? 22.688 27.891 -8.719 1 98.19 503 MET A O 1
ATOM 3989 N N . GLU A 1 504 ? 22.406 26.891 -6.789 1 97.75 504 GLU A N 1
ATOM 3990 C CA . GLU A 1 504 ? 21.938 25.641 -7.391 1 97.75 504 GLU A CA 1
ATOM 3991 C C . GLU A 1 504 ? 20.656 25.859 -8.188 1 97.75 504 GLU A C 1
ATOM 3993 O O . GLU A 1 504 ? 20.516 25.328 -9.289 1 97.75 504 GLU A O 1
ATOM 3998 N N . ALA A 1 505 ? 19.719 26.609 -7.594 1 98.31 505 ALA A N 1
ATOM 3999 C CA . ALA A 1 505 ? 18.469 26.938 -8.289 1 98.31 505 ALA A CA 1
ATOM 4000 C C . ALA A 1 505 ? 18.75 27.688 -9.586 1 98.31 505 ALA A C 1
ATOM 4002 O O . ALA A 1 505 ? 18.125 27.422 -10.617 1 98.31 505 ALA A O 1
ATOM 4003 N N . GLY A 1 506 ? 19.641 28.656 -9.461 1 98.19 506 GLY A N 1
ATOM 4004 C CA . GLY A 1 506 ? 20 29.422 -10.641 1 98.19 506 GLY A CA 1
ATOM 4005 C C . GLY A 1 506 ? 20.594 28.578 -11.75 1 98.19 506 GLY A C 1
ATOM 4006 O O . GLY A 1 506 ? 20.312 28.797 -12.93 1 98.19 506 GLY A O 1
ATOM 4007 N N . LYS A 1 507 ? 21.438 27.609 -11.43 1 97.56 507 LYS A N 1
ATOM 4008 C CA . LYS A 1 507 ? 21.984 26.672 -12.414 1 97.56 507 LYS A CA 1
ATOM 4009 C C . LYS A 1 507 ? 20.875 25.922 -13.133 1 97.56 507 LYS A C 1
ATOM 4011 O O . LYS A 1 507 ? 20.906 25.797 -14.359 1 97.56 507 LYS A O 1
ATOM 4016 N N . VAL A 1 508 ? 19.922 25.422 -12.344 1 97.56 508 VAL A N 1
ATOM 4017 C CA . VAL A 1 508 ? 18.797 24.672 -12.891 1 97.56 508 VAL A CA 1
ATOM 4018 C C . VAL A 1 508 ? 18 25.547 -13.844 1 97.56 508 VAL A C 1
ATOM 4020 O O . VAL A 1 508 ? 17.547 25.094 -14.898 1 97.56 508 VAL A O 1
ATOM 4023 N N . LEU A 1 509 ? 17.844 26.875 -13.453 1 97.94 509 LEU A N 1
ATOM 4024 C CA . LEU A 1 509 ? 16.969 27.781 -14.188 1 97.94 509 LEU A CA 1
ATOM 4025 C C . LEU A 1 509 ? 17.719 28.469 -15.328 1 97.94 509 LEU A C 1
ATOM 4027 O O . LEU A 1 509 ? 17.125 29.188 -16.125 1 97.94 509 LEU A O 1
ATOM 4031 N N . GLY A 1 510 ? 18.984 28.297 -15.445 1 97.12 510 GLY A N 1
ATOM 4032 C CA . GLY A 1 510 ? 19.781 28.906 -16.484 1 97.12 510 GLY A CA 1
ATOM 4033 C C . GLY A 1 510 ? 20.031 30.391 -16.25 1 97.12 510 GLY A C 1
ATOM 4034 O O . GLY A 1 510 ? 20.141 31.156 -17.203 1 97.12 510 GLY A O 1
ATOM 4035 N N . GLU A 1 511 ? 20.047 30.781 -14.945 1 97 511 GLU A N 1
ATOM 4036 C CA . GLU A 1 511 ? 20.297 32.156 -14.57 1 97 511 GLU A CA 1
ATOM 4037 C C . GLU A 1 511 ? 21.781 32.438 -14.352 1 97 511 GLU A C 1
ATOM 4039 O O . GLU A 1 511 ? 22.547 31.5 -14.109 1 97 511 GLU A O 1
ATOM 4044 N N . ASP A 1 512 ? 22.172 33.719 -14.523 1 95.94 512 ASP A N 1
ATOM 4045 C CA . ASP A 1 512 ? 23.531 34.094 -14.164 1 95.94 512 ASP A CA 1
ATOM 4046 C C . ASP A 1 512 ? 23.734 34.094 -12.656 1 95.94 512 ASP A C 1
ATOM 4048 O O . ASP A 1 512 ? 23.109 34.875 -11.938 1 95.94 512 ASP A O 1
ATOM 4052 N N . ILE A 1 513 ? 24.531 33.25 -12.211 1 96.62 513 ILE A N 1
ATOM 4053 C CA . ILE A 1 513 ? 24.703 33.062 -10.773 1 96.62 513 ILE A CA 1
ATOM 4054 C C . ILE A 1 513 ? 26.109 33.5 -10.352 1 96.62 513 ILE A C 1
ATOM 4056 O O . ILE A 1 513 ? 26.562 33.156 -9.25 1 96.62 513 ILE A O 1
ATOM 4060 N N . THR A 1 514 ? 26.828 34.188 -11.148 1 97.5 514 THR A N 1
ATOM 4061 C CA . THR A 1 514 ? 28.203 34.562 -10.891 1 97.5 514 THR A CA 1
ATOM 4062 C C . THR A 1 514 ? 28.328 35.344 -9.594 1 97.5 514 THR A C 1
ATOM 4064 O O . THR A 1 514 ? 29.219 35.094 -8.789 1 97.5 514 THR A O 1
ATOM 4067 N N . GLU A 1 515 ? 27.453 36.281 -9.469 1 96.62 515 GLU A N 1
ATOM 4068 C CA . GLU A 1 515 ? 27.469 37.094 -8.266 1 96.62 515 GLU A CA 1
ATOM 4069 C C . GLU A 1 515 ? 27.312 36.25 -7.012 1 96.62 515 GLU A C 1
ATOM 4071 O O . GLU A 1 515 ? 27.938 36.5 -5.984 1 96.62 515 GLU A O 1
ATOM 4076 N N . TYR A 1 516 ? 26.484 35.281 -7.094 1 97.88 516 TYR A N 1
ATOM 4077 C CA . TYR A 1 516 ? 26.219 34.438 -5.941 1 97.88 516 TYR A CA 1
ATOM 4078 C C . TYR A 1 516 ? 27.344 33.438 -5.715 1 97.88 516 TYR A C 1
ATOM 4080 O O . TYR A 1 516 ? 27.641 33.062 -4.578 1 97.88 516 TYR A O 1
ATOM 4088 N N . GLU A 1 517 ? 28.031 33 -6.777 1 97.88 517 GLU A N 1
ATOM 4089 C CA . GLU A 1 517 ? 29.219 32.156 -6.633 1 97.88 517 GLU A CA 1
ATOM 4090 C C . GLU A 1 517 ? 30.312 32.875 -5.863 1 97.88 517 GLU A C 1
ATOM 4092 O O . GLU A 1 517 ? 30.922 32.312 -4.961 1 97.88 517 GLU A O 1
ATOM 4097 N N . THR A 1 518 ? 30.484 34.094 -6.25 1 97.88 518 THR A N 1
ATOM 4098 C CA . THR A 1 518 ? 31.484 34.938 -5.566 1 97.88 518 THR A CA 1
ATOM 4099 C C . THR A 1 518 ? 31.078 35.156 -4.109 1 97.88 518 THR A C 1
ATOM 4101 O O . THR A 1 518 ? 31.906 35.031 -3.205 1 97.88 518 THR A O 1
ATOM 4104 N N . LEU A 1 519 ? 29.859 35.562 -3.977 1 98.12 519 LEU A N 1
ATOM 4105 C CA . LEU A 1 519 ? 29.344 35.812 -2.637 1 98.12 519 LEU A CA 1
ATOM 4106 C C . LEU A 1 519 ? 29.5 34.594 -1.744 1 98.12 519 LEU A C 1
ATOM 4108 O O . LEU A 1 519 ? 29.953 34.688 -0.603 1 98.12 519 LEU A O 1
ATOM 4112 N N . TYR A 1 520 ? 29.141 33.375 -2.246 1 98.44 520 TYR A N 1
ATOM 4113 C CA . TYR A 1 520 ? 29.234 32.125 -1.487 1 98.44 520 TYR A CA 1
ATOM 4114 C C . TYR A 1 520 ? 30.672 31.859 -1.069 1 98.44 520 TYR A C 1
ATOM 4116 O O . TYR A 1 520 ? 30.938 31.5 0.078 1 98.44 520 TYR A O 1
ATOM 4124 N N . THR A 1 521 ? 31.578 32.062 -1.987 1 98.19 521 THR A N 1
ATOM 4125 C CA . THR A 1 521 ? 33 31.844 -1.71 1 98.19 521 THR A CA 1
ATOM 4126 C C . THR A 1 521 ? 33.469 32.75 -0.585 1 98.19 521 THR A C 1
ATOM 4128 O O . THR A 1 521 ? 34.188 32.312 0.315 1 98.19 521 THR A O 1
ATOM 4131 N N . GLU A 1 522 ? 33.062 34 -0.665 1 98.31 522 GLU A N 1
ATOM 4132 C CA . GLU A 1 522 ? 33.438 34.969 0.358 1 98.31 522 GLU A CA 1
ATOM 4133 C C . GLU A 1 522 ? 32.812 34.625 1.708 1 98.31 522 GLU A C 1
ATOM 4135 O O . GLU A 1 522 ? 33.469 34.75 2.748 1 98.31 522 GLU A O 1
ATOM 4140 N N . ILE A 1 523 ? 31.594 34.219 1.713 1 98.62 523 ILE A N 1
ATOM 4141 C CA . ILE A 1 523 ? 30.906 33.844 2.939 1 98.62 523 ILE A CA 1
ATOM 4142 C C . ILE A 1 523 ? 31.625 32.688 3.609 1 98.62 523 ILE A C 1
ATOM 4144 O O . ILE A 1 523 ? 31.891 32.719 4.812 1 98.62 523 ILE A O 1
ATOM 4148 N N . VAL A 1 524 ? 31.938 31.625 2.828 1 98.5 524 VAL A N 1
ATOM 4149 C CA . VAL A 1 524 ? 32.594 30.438 3.367 1 98.5 524 VAL A CA 1
ATOM 4150 C C . VAL A 1 524 ? 33.938 30.812 3.953 1 98.5 524 VAL A C 1
ATOM 4152 O O . VAL A 1 524 ? 34.312 30.344 5.043 1 98.5 524 VAL A O 1
ATOM 4155 N N . SER A 1 525 ? 34.656 31.656 3.227 1 98.12 525 SER A N 1
ATOM 4156 C CA . SER A 1 525 ? 35.969 32.094 3.711 1 98.12 525 SER A CA 1
ATOM 4157 C C . SER A 1 525 ? 35.844 32.875 5.02 1 98.12 525 SER A C 1
ATOM 4159 O O . SER A 1 525 ? 36.562 32.625 5.973 1 98.12 525 SER A O 1
ATOM 4161 N N . ALA A 1 526 ? 34.938 33.844 5.043 1 98.38 526 ALA A N 1
ATOM 4162 C CA . ALA A 1 526 ? 34.688 34.625 6.25 1 98.38 526 ALA A CA 1
ATOM 4163 C C . ALA A 1 526 ? 34.25 33.75 7.41 1 98.38 526 ALA A C 1
ATOM 4165 O O . ALA A 1 526 ? 34.656 33.969 8.555 1 98.38 526 ALA A O 1
ATOM 4166 N N . PHE A 1 527 ? 33.406 32.781 7.129 1 98.5 527 PHE A N 1
ATOM 4167 C CA . PHE A 1 527 ? 32.906 31.875 8.141 1 98.5 527 PHE A CA 1
ATOM 4168 C C . PHE A 1 527 ? 34.031 31.094 8.781 1 98.5 527 PHE A C 1
ATOM 4170 O O . PHE A 1 527 ? 34.125 31 10.008 1 98.5 527 PHE A O 1
ATOM 4177 N N . ARG A 1 528 ? 34.906 30.531 7.957 1 98.25 528 ARG A N 1
ATOM 4178 C CA . ARG A 1 528 ? 36.031 29.719 8.438 1 98.25 528 ARG A CA 1
ATOM 4179 C C . ARG A 1 528 ? 37 30.547 9.281 1 98.25 528 ARG A C 1
ATOM 4181 O O . ARG A 1 528 ? 37.562 30.031 10.25 1 98.25 528 ARG A O 1
ATOM 4188 N N . THR A 1 529 ? 37.094 31.766 8.914 1 97.81 529 THR A N 1
ATOM 4189 C CA . THR A 1 529 ? 37.969 32.656 9.664 1 97.81 529 THR A CA 1
ATOM 4190 C C . THR A 1 529 ? 37.312 33.031 11 1 97.81 529 THR A C 1
ATOM 4192 O O . THR A 1 529 ? 37.969 33.031 12.039 1 97.81 529 THR A O 1
ATOM 4195 N N . ALA A 1 530 ? 36.062 33.344 10.953 1 97.62 530 ALA A N 1
ATOM 4196 C CA . ALA A 1 530 ? 35.344 33.844 12.125 1 97.62 530 ALA A CA 1
ATOM 4197 C C . ALA A 1 530 ? 35.062 32.75 13.125 1 97.62 530 ALA A C 1
ATOM 4199 O O . ALA A 1 530 ? 35.031 32.969 14.336 1 97.62 530 ALA A O 1
ATOM 4200 N N . PHE A 1 531 ? 34.844 31.516 12.625 1 98.06 531 PHE A N 1
ATOM 4201 C CA . PHE A 1 531 ? 34.438 30.406 13.469 1 98.06 531 PHE A CA 1
ATOM 4202 C C . PHE A 1 531 ? 35.312 29.188 13.25 1 98.06 531 PHE A C 1
ATOM 4204 O O . PHE A 1 531 ? 34.844 28.156 12.766 1 98.06 531 PHE A O 1
ATOM 4211 N N . PRO A 1 532 ? 36.5 29.156 13.672 1 96.06 532 PRO A N 1
ATOM 4212 C CA . PRO A 1 532 ? 37.438 28.047 13.43 1 96.06 532 PRO A CA 1
ATOM 4213 C C . PRO A 1 532 ? 37.188 26.844 14.344 1 96.06 532 PRO A C 1
ATOM 4215 O O . PRO A 1 532 ? 37.656 25.75 14.062 1 96.06 532 PRO A O 1
ATOM 4218 N N . GLU A 1 533 ? 36.531 27.047 15.43 1 97.06 533 GLU A N 1
ATOM 4219 C CA . GLU A 1 533 ? 36.25 25.984 16.375 1 97.06 533 GLU A CA 1
ATOM 4220 C C . GLU A 1 533 ? 34.719 25.812 16.562 1 97.06 533 GLU A C 1
ATOM 4222 O O . GLU A 1 533 ? 33.969 26.781 16.438 1 97.06 533 GLU A O 1
ATOM 4227 N N . TYR A 1 534 ? 34.344 24.625 16.891 1 98.38 534 TYR A N 1
ATOM 4228 C CA . TYR A 1 534 ? 32.938 24.312 17.125 1 98.38 534 TYR A CA 1
ATOM 4229 C C . TYR A 1 534 ? 32.719 23.844 18.562 1 98.38 534 TYR A C 1
ATOM 4231 O O . TYR A 1 534 ? 33.406 22.922 19.031 1 98.38 534 TYR A O 1
ATOM 4239 N N . LYS A 1 535 ? 31.734 24.375 19.172 1 97.69 535 LYS A N 1
ATOM 4240 C CA . LYS A 1 535 ? 31.609 24.219 20.625 1 97.69 535 LYS A CA 1
ATOM 4241 C C . LYS A 1 535 ? 30.422 23.359 20.984 1 97.69 535 LYS A C 1
ATOM 4243 O O . LYS A 1 535 ? 30.328 22.859 22.109 1 97.69 535 LYS A O 1
ATOM 4248 N N . THR A 1 536 ? 29.484 23.234 20.125 1 98.44 536 THR A N 1
ATOM 4249 C CA . THR A 1 536 ? 28.25 22.484 20.406 1 98.44 536 THR A CA 1
ATOM 4250 C C . THR A 1 536 ? 28 21.438 19.328 1 98.44 536 THR A C 1
ATOM 4252 O O . THR A 1 536 ? 28.609 21.484 18.266 1 98.44 536 THR A O 1
ATOM 4255 N N . GLN A 1 537 ? 27.078 20.453 19.625 1 98.75 537 GLN A N 1
ATOM 4256 C CA . GLN A 1 537 ? 26.672 19.469 18.641 1 98.75 537 GLN A CA 1
ATOM 4257 C C . GLN A 1 537 ? 26.109 20.156 17.391 1 98.75 537 GLN A C 1
ATOM 4259 O O . GLN A 1 537 ? 26.469 19.781 16.266 1 98.75 537 GLN A O 1
ATOM 4264 N N . THR A 1 538 ? 25.297 21.188 17.547 1 98.75 538 THR A N 1
ATOM 4265 C CA . THR A 1 538 ? 24.672 21.891 16.438 1 98.75 538 THR A CA 1
ATOM 4266 C C . THR A 1 538 ? 25.719 22.562 15.562 1 98.75 538 THR A C 1
ATOM 4268 O O . THR A 1 538 ? 25.609 22.547 14.336 1 98.75 538 THR A O 1
ATOM 4271 N N . GLU A 1 539 ? 26.719 23.172 16.203 1 98.81 539 GLU A N 1
ATOM 4272 C CA . GLU A 1 539 ? 27.766 23.797 15.422 1 98.81 539 GLU A CA 1
ATOM 4273 C C . GLU A 1 539 ? 28.516 22.781 14.578 1 98.81 539 GLU A C 1
ATOM 4275 O O . GLU A 1 539 ? 28.797 23.016 13.398 1 98.81 539 GLU A O 1
ATOM 4280 N N . CYS A 1 540 ? 28.828 21.609 15.172 1 98.88 540 CYS A N 1
ATOM 4281 C CA . CYS A 1 540 ? 29.5 20.531 14.422 1 98.88 540 CYS A CA 1
ATOM 4282 C C . CYS A 1 540 ? 28.625 20.062 13.266 1 98.88 540 CYS A C 1
ATOM 4284 O O . CYS A 1 540 ? 29.109 19.844 12.156 1 98.88 540 CYS A O 1
ATOM 4286 N N . ILE A 1 541 ? 27.359 19.906 13.531 1 98.88 541 ILE A N 1
ATOM 4287 C CA . ILE A 1 541 ? 26.406 19.422 12.547 1 98.88 541 ILE A CA 1
ATOM 4288 C C . ILE A 1 541 ? 26.359 20.375 11.359 1 98.88 541 ILE A C 1
ATOM 4290 O O . ILE A 1 541 ? 26.562 19.953 10.211 1 98.88 541 ILE A O 1
ATOM 4294 N N . LEU A 1 542 ? 26.094 21.688 11.57 1 98.81 542 LEU A N 1
ATOM 4295 C CA . LEU A 1 542 ? 25.953 22.672 10.5 1 98.81 542 LEU A CA 1
ATOM 4296 C C . LEU A 1 542 ? 27.25 22.828 9.719 1 98.81 542 LEU A C 1
ATOM 4298 O O . LEU A 1 542 ? 27.234 22.953 8.492 1 98.81 542 LEU A O 1
ATOM 4302 N N . ALA A 1 543 ? 28.391 22.797 10.461 1 98.75 543 ALA A N 1
ATOM 4303 C CA . ALA A 1 543 ? 29.688 22.922 9.812 1 98.75 543 ALA A CA 1
ATOM 4304 C C . ALA A 1 543 ? 29.938 21.781 8.836 1 98.75 543 ALA A C 1
ATOM 4306 O O . ALA A 1 543 ? 30.438 21.984 7.727 1 98.75 543 ALA A O 1
ATOM 4307 N N . ALA A 1 544 ? 29.562 20.578 9.242 1 98.62 544 ALA A N 1
ATOM 4308 C CA . ALA A 1 544 ? 29.781 19.406 8.414 1 98.62 544 ALA A CA 1
ATOM 4309 C C . ALA A 1 544 ? 28.734 19.281 7.316 1 98.62 544 ALA A C 1
ATOM 4311 O O . ALA A 1 544 ? 29.062 19.172 6.133 1 98.62 544 ALA A O 1
ATOM 4312 N N . ARG A 1 545 ? 27.5 19.375 7.672 1 97.31 545 ARG A N 1
ATOM 4313 C CA . ARG A 1 545 ? 26.375 19.125 6.777 1 97.31 545 ARG A CA 1
ATOM 4314 C C . ARG A 1 545 ? 26.328 20.156 5.652 1 97.31 545 ARG A C 1
ATOM 4316 O O . ARG A 1 545 ? 26 19.828 4.512 1 97.31 545 ARG A O 1
ATOM 4323 N N . PHE A 1 546 ? 26.625 21.453 5.953 1 98.19 546 PHE A N 1
ATOM 4324 C CA . PHE A 1 546 ? 26.562 22.516 4.965 1 98.19 546 PHE A CA 1
ATOM 4325 C C . PHE A 1 546 ? 27.906 22.688 4.262 1 98.19 546 PHE A C 1
ATOM 4327 O O . PHE A 1 546 ? 28.062 23.578 3.424 1 98.19 546 PHE A O 1
ATOM 4334 N N . GLY A 1 547 ? 28.906 21.828 4.637 1 97.31 547 GLY A N 1
ATOM 4335 C CA . GLY A 1 547 ? 30.203 21.859 3.984 1 97.31 547 GLY A CA 1
ATOM 4336 C C . GLY A 1 547 ? 31 23.094 4.32 1 97.31 547 GLY A C 1
ATOM 4337 O O . GLY A 1 547 ? 31.734 23.625 3.477 1 97.31 547 GLY A O 1
ATOM 4338 N N . LEU A 1 548 ? 30.875 23.625 5.488 1 98.5 548 LEU A N 1
ATOM 4339 C CA . LEU A 1 548 ? 31.484 24.906 5.848 1 98.5 548 LEU A CA 1
ATOM 4340 C C . LEU A 1 548 ? 32.812 24.688 6.562 1 98.5 548 LEU A C 1
ATOM 4342 O O . LEU A 1 548 ? 33.688 25.578 6.578 1 98.5 548 LEU A O 1
ATOM 4346 N N . ALA A 1 549 ? 32.969 23.531 7.215 1 98.25 549 ALA A N 1
ATOM 4347 C CA . ALA A 1 549 ? 34.219 23.234 7.922 1 98.25 549 ALA A CA 1
ATOM 4348 C C . ALA A 1 549 ? 35.375 23.031 6.945 1 98.25 549 ALA A C 1
ATOM 4350 O O . ALA A 1 549 ? 35.156 22.531 5.832 1 98.25 549 ALA A O 1
ATOM 4351 N N . LYS A 1 550 ? 36.562 23.375 7.348 1 96.62 550 LYS A N 1
ATOM 4352 C CA . LYS A 1 550 ? 37.75 23.047 6.551 1 96.62 550 LYS A CA 1
ATOM 4353 C C . LYS A 1 550 ? 37.875 21.531 6.379 1 96.62 550 LYS A C 1
ATOM 4355 O O . LYS A 1 550 ? 38.312 21.062 5.324 1 96.62 550 LYS A O 1
ATOM 4360 N N . ASP A 1 551 ? 37.594 20.859 7.395 1 97.88 551 ASP A N 1
ATOM 4361 C CA . ASP A 1 551 ? 37.562 19.406 7.418 1 97.88 551 ASP A CA 1
ATOM 4362 C C . ASP A 1 551 ? 36.219 18.906 7.977 1 97.88 551 ASP A C 1
ATOM 4364 O O . ASP A 1 551 ? 36.062 18.75 9.188 1 97.88 551 ASP A O 1
ATOM 4368 N N . CYS A 1 552 ? 35.312 18.578 7.113 1 98.31 552 CYS A N 1
ATOM 4369 C CA . CYS A 1 552 ? 33.969 18.188 7.504 1 98.31 552 CYS A CA 1
ATOM 4370 C C . CYS A 1 552 ? 33.969 16.875 8.273 1 98.31 552 CYS A C 1
ATOM 4372 O O . CYS A 1 552 ? 33.188 16.672 9.195 1 98.31 552 CYS A O 1
ATOM 4374 N N . GLN A 1 553 ? 34.875 15.914 7.887 1 98.5 553 GLN A N 1
ATOM 4375 C CA . GLN A 1 553 ? 35 14.664 8.617 1 98.5 553 GLN A CA 1
ATOM 4376 C C . GLN A 1 553 ? 35.406 14.906 10.07 1 98.5 553 GLN A C 1
ATOM 4378 O O . GLN A 1 553 ? 34.875 14.281 10.984 1 98.5 553 GLN A O 1
ATOM 4383 N N . ALA A 1 554 ? 36.344 15.82 10.242 1 98.56 554 ALA A N 1
ATOM 4384 C CA . ALA A 1 554 ? 36.781 16.141 11.594 1 98.56 554 ALA A CA 1
ATOM 4385 C C . ALA A 1 554 ? 35.656 16.719 12.43 1 98.56 554 ALA A C 1
ATOM 4387 O O . ALA A 1 554 ? 35.531 16.406 13.617 1 98.56 554 ALA A O 1
ATOM 4388 N N . ALA A 1 555 ? 34.906 17.594 11.805 1 98.75 555 ALA A N 1
ATOM 4389 C CA . ALA A 1 555 ? 33.75 18.156 12.492 1 98.75 555 ALA A CA 1
ATOM 4390 C C . ALA A 1 555 ? 32.75 17.062 12.883 1 98.75 555 ALA A C 1
ATOM 4392 O O . ALA A 1 555 ? 32.219 17.078 13.992 1 98.75 555 ALA A O 1
ATOM 4393 N N . ALA A 1 556 ? 32.5 16.109 11.992 1 98.81 556 ALA A N 1
ATOM 4394 C CA . ALA A 1 556 ? 31.578 15 12.258 1 98.81 556 ALA A CA 1
ATOM 4395 C C . ALA A 1 556 ? 32.156 14.078 13.336 1 98.81 556 ALA A C 1
ATOM 4397 O O . ALA A 1 556 ? 31.406 13.555 14.164 1 98.81 556 ALA A O 1
ATOM 4398 N N . ASP A 1 557 ? 33.5 13.812 13.258 1 98.81 557 ASP A N 1
ATOM 4399 C CA . ASP A 1 557 ? 34.156 13.039 14.305 1 98.81 557 ASP A CA 1
ATOM 4400 C C . ASP A 1 557 ? 33.969 13.688 15.672 1 98.81 557 ASP A C 1
ATOM 4402 O O . ASP A 1 557 ? 33.719 13 16.672 1 98.81 557 ASP A O 1
ATOM 4406 N N . GLN A 1 558 ? 34.156 14.977 15.695 1 98.81 558 GLN A N 1
ATOM 4407 C CA . GLN A 1 558 ? 33.906 15.711 16.938 1 98.81 558 GLN A CA 1
ATOM 4408 C C . GLN A 1 558 ? 32.469 15.562 17.406 1 98.81 558 GLN A C 1
ATOM 4410 O O . GLN A 1 558 ? 32.219 15.375 18.594 1 98.81 558 GLN A O 1
ATOM 4415 N N . LEU A 1 559 ? 31.516 15.711 16.469 1 98.81 559 LEU A N 1
ATOM 4416 C CA . LEU A 1 559 ? 30.109 15.5 16.797 1 98.81 559 LEU A CA 1
ATOM 4417 C C . LEU A 1 559 ? 29.891 14.141 17.453 1 98.81 559 LEU A C 1
ATOM 4419 O O . LEU A 1 559 ? 29.25 14.039 18.5 1 98.81 559 LEU A O 1
ATOM 4423 N N . ALA A 1 560 ? 30.391 13.062 16.812 1 98.88 560 ALA A N 1
ATOM 4424 C CA . ALA A 1 560 ? 30.25 11.695 17.312 1 98.88 560 ALA A CA 1
ATOM 4425 C C . ALA A 1 560 ? 30.812 11.578 18.734 1 98.88 560 ALA A C 1
ATOM 4427 O O . ALA A 1 560 ? 30.219 10.938 19.594 1 98.88 560 ALA A O 1
ATOM 4428 N N . ALA A 1 561 ? 31.984 12.188 18.906 1 98.69 561 ALA A N 1
ATOM 4429 C CA . ALA A 1 561 ? 32.625 12.172 20.219 1 98.69 561 ALA A CA 1
ATOM 4430 C C . ALA A 1 561 ? 31.75 12.875 21.25 1 98.69 561 ALA A C 1
ATOM 4432 O O . ALA A 1 561 ? 31.578 12.391 22.375 1 98.69 561 ALA A O 1
ATOM 4433 N N . MET A 1 562 ? 31.203 14.055 20.906 1 98.56 562 MET A N 1
ATOM 4434 C CA . MET A 1 562 ? 30.344 14.812 21.812 1 98.56 562 MET A CA 1
ATOM 4435 C C . MET A 1 562 ? 29.109 14.008 22.203 1 98.56 562 MET A C 1
ATOM 4437 O O . MET A 1 562 ? 28.703 14.023 23.359 1 98.56 562 MET A O 1
ATOM 4441 N N . VAL A 1 563 ? 28.469 13.328 21.234 1 98.62 563 VAL A N 1
ATOM 4442 C CA . VAL A 1 563 ? 27.281 12.508 21.469 1 98.62 563 VAL A CA 1
ATOM 4443 C C . VAL A 1 563 ? 27.625 11.383 22.438 1 98.62 563 VAL A C 1
ATOM 4445 O O . VAL A 1 563 ? 26.875 11.141 23.391 1 98.62 563 VAL A O 1
ATOM 4448 N N . LYS A 1 564 ? 28.734 10.703 22.219 1 98.25 564 LYS A N 1
ATOM 4449 C CA . LYS A 1 564 ? 29.172 9.602 23.078 1 98.25 564 LYS A CA 1
ATOM 4450 C C . LYS A 1 564 ? 29.484 10.102 24.484 1 98.25 564 LYS A C 1
ATOM 4452 O O . LYS A 1 564 ? 29.109 9.477 25.484 1 98.25 564 LYS A O 1
ATOM 4457 N N . GLU A 1 565 ? 30.156 11.242 24.547 1 97.44 565 GLU A N 1
ATOM 4458 C CA . GLU A 1 565 ? 30.625 11.789 25.812 1 97.44 565 GLU A CA 1
ATOM 4459 C C . GLU A 1 565 ? 29.453 12.195 26.703 1 97.44 565 GLU A C 1
ATOM 4461 O O . GLU A 1 565 ? 29.547 12.125 27.938 1 97.44 565 GLU A O 1
ATOM 4466 N N . CYS A 1 566 ? 28.422 12.578 26.094 1 95.56 566 CYS A N 1
ATOM 4467 C CA . CYS A 1 566 ? 27.281 13.008 26.891 1 95.56 566 CYS A CA 1
ATOM 4468 C C . CYS A 1 566 ? 26.297 11.859 27.094 1 95.56 566 CYS A C 1
ATOM 4470 O O . CYS A 1 566 ? 25.109 12.086 27.359 1 95.56 566 CYS A O 1
ATOM 4472 N N . GLY A 1 567 ? 26.672 10.555 26.859 1 96.44 567 GLY A N 1
ATOM 4473 C CA . GLY A 1 567 ? 25.859 9.391 27.141 1 96.44 567 GLY A CA 1
ATOM 4474 C C . GLY A 1 567 ? 24.969 8.992 25.984 1 96.44 567 GLY A C 1
ATOM 4475 O O . GLY A 1 567 ? 23.812 8.586 26.188 1 96.44 567 GLY A O 1
ATOM 4476 N N . ILE A 1 568 ? 25.422 9.164 24.781 1 97.31 568 ILE A N 1
ATOM 4477 C CA . ILE A 1 568 ? 24.688 8.875 23.547 1 97.31 568 ILE A CA 1
ATOM 4478 C C . ILE A 1 568 ? 23.344 9.586 23.578 1 97.31 568 ILE A C 1
ATOM 4480 O O . ILE A 1 568 ? 22.297 8.945 23.531 1 97.31 568 ILE A O 1
ATOM 4484 N N . ARG A 1 569 ? 23.422 10.898 23.656 1 97.31 569 ARG A N 1
ATOM 4485 C CA . ARG A 1 569 ? 22.266 11.773 23.688 1 97.31 569 ARG A CA 1
ATOM 4486 C C . ARG A 1 569 ? 22.422 12.938 22.719 1 97.31 569 ARG A C 1
ATOM 4488 O O . ARG A 1 569 ? 23.547 13.352 22.422 1 97.31 569 ARG A O 1
ATOM 4495 N N . LEU A 1 570 ? 21.359 13.367 22.188 1 97.25 570 LEU A N 1
ATOM 4496 C CA . LEU A 1 570 ? 21.391 14.617 21.453 1 97.25 570 LEU A CA 1
ATOM 4497 C C . LEU A 1 570 ? 21.25 15.812 22.391 1 97.25 570 LEU A C 1
ATOM 4499 O O . LEU A 1 570 ? 20.688 15.68 23.484 1 97.25 570 LEU A O 1
ATOM 4503 N N . GLN A 1 571 ? 21.797 16.938 22.016 1 97.31 571 GLN A N 1
ATOM 4504 C CA . GLN A 1 571 ? 21.703 18.188 22.766 1 97.31 571 GLN A CA 1
ATOM 4505 C C . GLN A 1 571 ? 21.141 19.312 21.875 1 97.31 571 GLN A C 1
ATOM 4507 O O . GLN A 1 571 ? 21.156 20.469 22.266 1 97.31 571 GLN A O 1
ATOM 4512 N N . THR A 1 572 ? 20.672 18.906 20.75 1 97.88 572 THR A N 1
ATOM 4513 C CA . THR A 1 572 ? 20.281 19.859 19.719 1 97.88 572 THR A CA 1
ATOM 4514 C C . THR A 1 572 ? 18.828 20.266 19.891 1 97.88 572 THR A C 1
ATOM 4516 O O . THR A 1 572 ? 18.078 19.609 20.625 1 97.88 572 THR A O 1
ATOM 4519 N N . GLY A 1 573 ? 18.453 21.422 19.281 1 96.94 573 GLY A N 1
ATOM 4520 C CA . GLY A 1 573 ? 17.078 21.891 19.156 1 96.94 573 GLY A CA 1
ATOM 4521 C C . GLY A 1 573 ? 16.547 21.844 17.734 1 96.94 573 GLY A C 1
ATOM 4522 O O . GLY A 1 573 ? 16.859 20.906 16.984 1 96.94 573 GLY A O 1
ATOM 4523 N N . PHE A 1 574 ? 15.719 22.797 17.359 1 95.69 574 PHE A N 1
ATOM 4524 C CA . PHE A 1 574 ? 15.023 22.828 16.078 1 95.69 574 PHE A CA 1
ATOM 4525 C C . PHE A 1 574 ? 16.016 22.844 14.922 1 95.69 574 PHE A C 1
ATOM 4527 O O . PHE A 1 574 ? 15.758 22.266 13.867 1 95.69 574 PHE A O 1
ATOM 4534 N N . VAL A 1 575 ? 17.141 23.484 15.156 1 97.38 575 VAL A N 1
ATOM 4535 C CA . VAL A 1 575 ? 18.031 23.766 14.047 1 97.38 575 VAL A CA 1
ATOM 4536 C C . VAL A 1 575 ? 18.969 22.578 13.812 1 97.38 575 VAL A C 1
ATOM 4538 O O . VAL A 1 575 ? 19.25 22.219 12.664 1 97.38 575 VAL A O 1
ATOM 4541 N N . GLY A 1 576 ? 19.422 21.953 14.836 1 98.06 576 GLY A N 1
ATOM 4542 C CA . GLY A 1 576 ? 20.406 20.891 14.727 1 98.06 576 GLY A CA 1
ATOM 4543 C C . GLY A 1 576 ? 19.781 19.516 14.539 1 98.06 576 GLY A C 1
ATOM 4544 O O . GLY A 1 576 ? 20.297 18.688 13.805 1 98.06 576 GLY A O 1
ATOM 4545 N N . THR A 1 577 ? 18.625 19.234 15.078 1 98.12 577 THR A N 1
ATOM 4546 C CA . THR A 1 577 ? 18.047 17.906 15.211 1 98.12 577 THR A CA 1
ATOM 4547 C C . THR A 1 577 ? 17.688 17.328 13.844 1 98.12 577 THR A C 1
ATOM 4549 O O . THR A 1 577 ? 17.953 16.156 13.578 1 98.12 577 THR A O 1
ATOM 4552 N N . PRO A 1 578 ? 17.141 18.125 12.938 1 97.81 578 PRO A N 1
ATOM 4553 C CA . PRO A 1 578 ? 16.766 17.547 11.648 1 97.81 578 PRO A CA 1
ATOM 4554 C C . PRO A 1 578 ? 17.953 16.938 10.898 1 97.81 578 PRO A C 1
ATOM 4556 O O . PRO A 1 578 ? 17.766 16.078 10.031 1 97.81 578 PRO A O 1
ATOM 4559 N N . TYR A 1 579 ? 19.203 17.328 11.312 1 98.5 579 TYR A N 1
ATOM 4560 C CA . TYR A 1 579 ? 20.375 16.969 10.508 1 98.5 579 TYR A CA 1
ATOM 4561 C C . TYR A 1 579 ? 21.281 16 11.258 1 98.5 579 TYR A C 1
ATOM 4563 O O . TYR A 1 579 ? 22.188 15.406 10.664 1 98.5 579 TYR A O 1
ATOM 4571 N N . ILE A 1 580 ? 21.047 15.812 12.539 1 98.75 580 ILE A N 1
ATOM 4572 C CA . ILE A 1 580 ? 22.031 15.133 13.367 1 98.75 580 ILE A CA 1
ATOM 4573 C C . ILE A 1 580 ? 22.219 13.695 12.883 1 98.75 580 ILE A C 1
ATOM 4575 O O . ILE A 1 580 ? 23.344 13.242 12.68 1 98.75 580 ILE A O 1
ATOM 4579 N N . LEU A 1 581 ? 21.156 12.961 12.617 1 98.81 581 LEU A N 1
ATOM 4580 C CA . LEU A 1 581 ? 21.281 11.57 12.188 1 98.81 581 LEU A CA 1
ATOM 4581 C C . LEU A 1 581 ? 21.875 11.492 10.781 1 98.81 581 LEU A C 1
ATOM 4583 O O . LEU A 1 581 ? 22.656 10.586 10.484 1 98.81 581 LEU A O 1
ATOM 4587 N N . HIS A 1 582 ? 21.484 12.383 9.922 1 98.56 582 HIS A N 1
ATOM 4588 C CA . HIS A 1 582 ? 22.047 12.43 8.578 1 98.56 582 HIS A CA 1
ATOM 4589 C C . HIS A 1 582 ? 23.562 12.648 8.609 1 98.56 582 HIS A C 1
ATOM 4591 O O . HIS A 1 582 ? 24.297 11.961 7.914 1 98.56 582 HIS A O 1
ATOM 4597 N N . THR A 1 583 ? 23.953 13.656 9.414 1 98.75 583 THR A N 1
ATOM 4598 C CA . THR A 1 583 ? 25.375 13.984 9.516 1 98.75 583 THR A CA 1
ATOM 4599 C C . THR A 1 583 ? 26.172 12.789 10.039 1 98.75 583 THR A C 1
ATOM 4601 O O . THR A 1 583 ? 27.219 12.438 9.484 1 98.75 583 THR A O 1
ATOM 4604 N N . LEU A 1 584 ? 25.672 12.164 11.07 1 98.81 584 LEU A N 1
ATOM 4605 C CA . LEU A 1 584 ? 26.344 10.992 11.617 1 98.81 584 LEU A CA 1
ATOM 4606 C C . LEU A 1 584 ? 26.453 9.891 10.562 1 98.81 584 LEU A C 1
ATOM 4608 O O . LEU A 1 584 ? 27.547 9.352 10.336 1 98.81 584 LEU A O 1
ATOM 4612 N N . SER A 1 585 ? 25.438 9.555 9.859 1 98.19 585 SER A N 1
ATOM 4613 C CA . SER A 1 585 ? 25.422 8.461 8.898 1 98.19 585 SER A CA 1
ATOM 4614 C C . SER A 1 585 ? 26.281 8.766 7.688 1 98.19 585 SER A C 1
ATOM 4616 O O . SER A 1 585 ? 26.984 7.887 7.176 1 98.19 585 SER A O 1
ATOM 4618 N N . GLU A 1 586 ? 26.203 10 7.246 1 97.38 586 GLU A N 1
ATOM 4619 C CA . GLU A 1 586 ? 26.969 10.414 6.07 1 97.38 586 GLU A CA 1
ATOM 4620 C C . GLU A 1 586 ? 28.469 10.281 6.316 1 97.38 586 GLU A C 1
ATOM 4622 O O . GLU A 1 586 ? 29.234 10.039 5.383 1 97.38 586 GLU A O 1
ATOM 4627 N N . TYR A 1 587 ? 28.875 10.477 7.508 1 98.12 587 TYR A N 1
ATOM 4628 C CA . TYR A 1 587 ? 30.297 10.5 7.797 1 98.12 587 TYR A CA 1
ATOM 4629 C C . TYR A 1 587 ? 30.719 9.25 8.555 1 98.12 587 TYR A C 1
ATOM 4631 O O . TYR A 1 587 ? 31.688 9.281 9.328 1 98.12 587 TYR A O 1
ATOM 4639 N N . GLY A 1 588 ? 29.938 8.125 8.484 1 96.75 588 GLY A N 1
ATOM 4640 C CA . GLY A 1 588 ? 30.422 6.809 8.867 1 96.75 588 GLY A CA 1
ATOM 4641 C C . GLY A 1 588 ? 29.953 6.375 10.242 1 96.75 588 GLY A C 1
ATOM 4642 O O . GLY A 1 588 ? 30.438 5.379 10.781 1 96.75 588 GLY A O 1
ATOM 4643 N N . TYR A 1 589 ? 29 7.09 10.844 1 98.31 589 TYR A N 1
ATOM 4644 C CA . TYR A 1 589 ? 28.562 6.773 12.203 1 98.31 589 TYR A CA 1
ATOM 4645 C C . TYR A 1 589 ? 27.109 6.363 12.219 1 98.31 589 TYR A C 1
ATOM 4647 O O . TYR A 1 589 ? 26.328 6.824 13.07 1 98.31 589 TYR A O 1
ATOM 4655 N N . SER A 1 590 ? 26.703 5.488 11.266 1 97.12 590 SER A N 1
ATOM 4656 C CA . SER A 1 590 ? 25.312 5.066 11.172 1 97.12 590 SER A CA 1
ATOM 4657 C C . SER A 1 590 ? 24.891 4.289 12.406 1 97.12 590 SER A C 1
ATOM 4659 O O . SER A 1 590 ? 23.734 4.41 12.859 1 97.12 590 SER A O 1
ATOM 4661 N N . HIS A 1 591 ? 25.781 3.482 12.961 1 97.31 591 HIS A N 1
ATOM 4662 C CA . HIS A 1 591 ? 25.453 2.738 14.172 1 97.31 591 HIS A CA 1
ATOM 4663 C C . HIS A 1 591 ? 25.094 3.678 15.312 1 97.31 591 HIS A C 1
ATOM 4665 O O . HIS A 1 591 ? 24.156 3.41 16.078 1 97.31 591 HIS A O 1
ATOM 4671 N N . LEU A 1 592 ? 25.859 4.758 15.445 1 98.5 592 LEU A N 1
ATOM 4672 C CA . LEU A 1 592 ? 25.594 5.762 16.469 1 98.5 592 LEU A CA 1
ATOM 4673 C C . LEU A 1 592 ? 24.266 6.477 16.188 1 98.5 592 LEU A C 1
ATOM 4675 O O . LEU A 1 592 ? 23.516 6.785 17.109 1 98.5 592 LEU A O 1
ATOM 4679 N N . ALA A 1 593 ? 23.984 6.754 14.922 1 98.75 593 ALA A N 1
ATOM 4680 C CA . ALA A 1 593 ? 22.703 7.352 14.539 1 98.75 593 ALA A CA 1
ATOM 4681 C C . ALA A 1 593 ? 21.531 6.484 14.992 1 98.75 593 ALA A C 1
ATOM 4683 O O . ALA A 1 593 ? 20.578 6.984 15.594 1 98.75 593 ALA A O 1
ATOM 4684 N N . TYR A 1 594 ? 21.641 5.141 14.797 1 98.69 594 TYR A N 1
ATOM 4685 C CA . TYR A 1 594 ? 20.609 4.211 15.25 1 98.69 594 TYR A CA 1
ATOM 4686 C C . TYR A 1 594 ? 20.484 4.23 16.766 1 98.69 594 TYR A C 1
ATOM 4688 O O . TYR A 1 594 ? 19.391 4.109 17.312 1 98.69 594 TYR A O 1
ATOM 4696 N N . SER A 1 595 ? 21.641 4.34 17.422 1 98.62 595 SER A N 1
ATOM 4697 C CA . SER A 1 595 ? 21.594 4.391 18.875 1 98.62 595 SER A CA 1
ATOM 4698 C C . SER A 1 595 ? 20.766 5.566 19.375 1 98.62 595 SER A C 1
ATOM 4700 O O . SER A 1 595 ? 19.984 5.434 20.328 1 98.62 595 SER A O 1
ATOM 4702 N N . LEU A 1 596 ? 20.938 6.688 18.719 1 98.62 596 LEU A N 1
ATOM 4703 C CA . LEU A 1 596 ? 20.141 7.859 19.094 1 98.62 596 LEU A CA 1
ATOM 4704 C C . LEU A 1 596 ? 18.672 7.641 18.766 1 98.62 596 LEU A C 1
ATOM 4706 O O . LEU A 1 596 ? 17.797 7.961 19.594 1 98.62 596 LEU A O 1
ATOM 4710 N N . LEU A 1 597 ? 18.344 7.078 17.641 1 98.62 597 LEU A N 1
ATOM 4711 C CA . LEU A 1 597 ? 16.969 6.875 17.188 1 98.62 597 LEU A CA 1
ATOM 4712 C C . LEU A 1 597 ? 16.25 5.898 18.109 1 98.62 597 LEU A C 1
ATOM 4714 O O . LEU A 1 597 ? 15.07 6.094 18.422 1 98.62 597 LEU A O 1
ATOM 4718 N N . LEU A 1 598 ? 16.906 4.832 18.547 1 98.38 598 LEU A N 1
ATOM 4719 C CA . LEU A 1 598 ? 16.281 3.719 19.25 1 98.38 598 LEU A CA 1
ATOM 4720 C C . LEU A 1 598 ? 16.359 3.908 20.766 1 98.38 598 LEU A C 1
ATOM 4722 O O . LEU A 1 598 ? 15.883 3.066 21.531 1 98.38 598 LEU A O 1
ATOM 4726 N N . LYS A 1 599 ? 17 5.059 21.141 1 98.06 599 LYS A N 1
ATOM 4727 C CA . LYS A 1 599 ? 17.047 5.352 22.578 1 98.06 599 LYS A CA 1
ATOM 4728 C C . LYS A 1 599 ? 15.641 5.605 23.125 1 98.06 599 LYS A C 1
ATOM 4730 O O . LYS A 1 599 ? 14.844 6.309 22.516 1 98.06 599 LYS A O 1
ATOM 4735 N N . GLU A 1 600 ? 15.344 5.062 24.328 1 97.25 600 GLU A N 1
ATOM 4736 C CA . GLU A 1 600 ? 14 5.172 24.875 1 97.25 600 GLU A CA 1
ATOM 4737 C C . GLU A 1 600 ? 13.953 6.188 26.016 1 97.25 600 GLU A C 1
ATOM 4739 O O . GLU A 1 600 ? 12.914 6.809 26.266 1 97.25 600 GLU A O 1
ATOM 4744 N N . ASP A 1 601 ? 15.078 6.387 26.641 1 96.31 601 ASP A N 1
ATOM 4745 C CA . ASP A 1 601 ? 15.117 7.305 27.766 1 96.31 601 ASP A CA 1
ATOM 4746 C C . ASP A 1 601 ? 15.234 8.75 27.297 1 96.31 601 ASP A C 1
ATOM 4748 O O . ASP A 1 601 ? 15.742 9.023 26.219 1 96.31 601 ASP A O 1
ATOM 4752 N N . TYR A 1 602 ? 14.836 9.711 28.125 1 95.5 602 TYR A N 1
ATOM 4753 C CA . TYR A 1 602 ? 14.953 11.133 27.844 1 95.5 602 TYR A CA 1
ATOM 4754 C C . TYR A 1 602 ? 16.422 11.57 27.828 1 95.5 602 TYR A C 1
ATOM 4756 O O . TYR A 1 602 ? 17.203 11.141 28.688 1 95.5 602 TYR A O 1
ATOM 4764 N N . PRO A 1 603 ? 16.781 12.391 26.906 1 95.88 603 PRO A N 1
ATOM 4765 C CA . PRO A 1 603 ? 15.977 12.844 25.766 1 95.88 603 PRO A CA 1
ATOM 4766 C C . PRO A 1 603 ? 16.125 11.938 24.531 1 95.88 603 PRO A C 1
ATOM 4768 O O . PRO A 1 603 ? 17.219 11.484 24.234 1 95.88 603 PRO A O 1
ATOM 4771 N N . SER A 1 604 ? 15.062 11.648 23.953 1 97.44 604 SER A N 1
ATOM 4772 C CA . SER A 1 604 ? 15.086 10.844 22.734 1 97.44 604 SER A CA 1
ATOM 4773 C C . SER A 1 604 ? 13.766 10.938 21.984 1 97.44 604 SER A C 1
ATOM 4775 O O . SER A 1 604 ? 12.773 11.43 22.516 1 97.44 604 SER A O 1
ATOM 4777 N N . TRP A 1 605 ? 13.711 10.492 20.781 1 98.25 605 TRP A N 1
ATOM 4778 C CA . TRP A 1 605 ? 12.492 10.461 19.984 1 98.25 605 TRP A CA 1
ATOM 4779 C C . TRP A 1 605 ? 11.484 9.477 20.578 1 98.25 605 TRP A C 1
ATOM 4781 O O . TRP A 1 605 ? 10.273 9.688 20.484 1 98.25 605 TRP A O 1
ATOM 4791 N N . LEU A 1 606 ? 11.914 8.359 21.172 1 98.44 606 LEU A N 1
ATOM 4792 C CA . LEU A 1 606 ? 11.016 7.293 21.609 1 98.44 606 LEU A CA 1
ATOM 4793 C C . LEU A 1 606 ? 10.516 7.562 23.031 1 98.44 606 LEU A C 1
ATOM 4795 O O . LEU A 1 606 ? 9.547 6.934 23.469 1 98.44 606 LEU A O 1
ATOM 4799 N N . TYR A 1 607 ? 11.125 8.531 23.734 1 98.12 607 TYR A N 1
ATOM 4800 C CA . TYR A 1 607 ? 10.703 8.805 25.109 1 98.12 607 TYR A CA 1
ATOM 4801 C C . TYR A 1 607 ? 9.242 9.227 25.156 1 98.12 607 TYR A C 1
ATOM 4803 O O . TYR A 1 607 ? 8.445 8.625 25.891 1 98.12 607 TYR A O 1
ATOM 4811 N N . PRO A 1 608 ? 8.859 10.25 24.328 1 98.06 608 PRO A N 1
ATOM 4812 C CA . PRO A 1 608 ? 7.434 10.594 24.359 1 98.06 608 PRO A CA 1
ATOM 4813 C C . PRO A 1 608 ? 6.527 9.406 24.062 1 98.06 608 PRO A C 1
ATOM 4815 O O . PRO A 1 608 ? 5.43 9.305 24.625 1 98.06 608 PRO A O 1
ATOM 4818 N N . VAL A 1 609 ? 6.918 8.508 23.203 1 97.69 609 VAL A N 1
ATOM 4819 C CA . VAL A 1 609 ? 6.145 7.32 22.844 1 97.69 609 VAL A CA 1
ATOM 4820 C C . VAL A 1 609 ? 5.914 6.461 24.094 1 97.69 609 VAL A C 1
ATOM 4822 O O . VAL A 1 609 ? 4.801 5.973 24.312 1 97.69 609 VAL A O 1
ATOM 4825 N N . THR A 1 610 ? 6.957 6.297 24.875 1 96.88 610 THR A N 1
ATOM 4826 C CA . THR A 1 610 ? 6.844 5.496 26.094 1 96.88 610 THR A CA 1
ATOM 4827 C C . THR A 1 610 ? 5.895 6.16 27.094 1 96.88 610 THR A C 1
ATOM 4829 O O . THR A 1 610 ? 5.402 5.508 28.016 1 96.88 610 THR A O 1
ATOM 4832 N N . LYS A 1 611 ? 5.68 7.449 26.875 1 96.06 611 LYS A N 1
ATOM 4833 C CA . LYS A 1 611 ? 4.793 8.188 27.766 1 96.06 611 LYS A CA 1
ATOM 4834 C C . LYS A 1 611 ? 3.375 8.25 27.203 1 96.06 611 LYS A C 1
ATOM 4836 O O . LYS A 1 611 ? 2.521 8.961 27.734 1 96.06 611 LYS A O 1
ATOM 4841 N N . GLY A 1 612 ? 3.15 7.602 26.109 1 95.12 612 GLY A N 1
ATOM 4842 C CA . GLY A 1 612 ? 1.807 7.492 25.562 1 95.12 612 GLY A CA 1
ATOM 4843 C C . GLY A 1 612 ? 1.512 8.516 24.484 1 95.12 612 GLY A C 1
ATOM 4844 O O . GLY A 1 612 ? 0.357 8.695 24.094 1 95.12 612 GLY A O 1
ATOM 4845 N N . ALA A 1 613 ? 2.545 9.195 23.953 1 97.56 613 ALA A N 1
ATOM 4846 C CA . ALA A 1 613 ? 2.344 10.195 22.906 1 97.56 613 ALA A CA 1
ATOM 4847 C C . ALA A 1 613 ? 1.716 9.578 21.656 1 97.56 613 ALA A C 1
ATOM 4849 O O . ALA A 1 613 ? 2.082 8.469 21.266 1 97.56 613 ALA A O 1
ATOM 4850 N N . THR A 1 614 ? 0.748 10.25 21.078 1 97.81 614 THR A N 1
ATOM 4851 C CA . THR A 1 614 ? 0.122 9.812 19.844 1 97.81 614 THR A CA 1
ATOM 4852 C C . THR A 1 614 ? 0.424 10.789 18.703 1 97.81 614 THR A C 1
ATOM 4854 O O . THR A 1 614 ? -0.109 10.656 17.594 1 97.81 614 THR A O 1
ATOM 4857 N N . THR A 1 615 ? 1.152 11.828 18.953 1 98.5 615 THR A N 1
ATOM 4858 C CA . THR A 1 615 ? 1.73 12.812 18.031 1 98.5 615 THR A CA 1
ATOM 4859 C C . THR A 1 615 ? 3.15 13.172 18.469 1 98.5 615 THR A C 1
ATOM 4861 O O . THR A 1 615 ? 3.662 12.641 19.453 1 98.5 615 THR A O 1
ATOM 4864 N N . ILE A 1 616 ? 3.797 14.031 17.703 1 98.5 616 ILE A N 1
ATOM 4865 C CA . ILE A 1 616 ? 5.105 14.562 18.078 1 98.5 616 ILE A CA 1
ATOM 4866 C C . ILE A 1 616 ? 4.93 15.727 19.047 1 98.5 616 ILE A C 1
ATOM 4868 O O . ILE A 1 616 ? 4.066 16.594 18.859 1 98.5 616 ILE A O 1
ATOM 4872 N N . TRP A 1 617 ? 5.719 15.727 20.141 1 97.62 617 TRP A N 1
ATOM 4873 C CA . TRP A 1 617 ? 5.656 16.781 21.141 1 97.62 617 TRP A CA 1
ATOM 4874 C C . TRP A 1 617 ? 6.586 17.938 20.781 1 97.62 617 TRP A C 1
ATOM 4876 O O . TRP A 1 617 ? 7.551 17.75 20.031 1 97.62 617 TRP A O 1
ATOM 4886 N N . GLU A 1 618 ? 6.289 19.094 21.312 1 96.12 618 GLU A N 1
ATOM 4887 C CA . GLU A 1 618 ? 7.137 20.266 21.172 1 96.12 618 GLU A CA 1
ATOM 4888 C C . GLU A 1 618 ? 8.445 20.109 21.938 1 96.12 618 GLU A C 1
ATOM 4890 O O . GLU A 1 618 ? 9.516 20.484 21.438 1 96.12 618 GLU A O 1
ATOM 4895 N N . HIS A 1 619 ? 8.281 19.578 23.125 1 94.5 619 HIS A N 1
ATOM 4896 C CA . HIS A 1 619 ? 9.43 19.328 23.984 1 94.5 619 HIS A CA 1
ATOM 4897 C C . HIS A 1 619 ? 9.695 17.828 24.109 1 94.5 619 HIS A C 1
ATOM 4899 O O . HIS A 1 619 ? 8.758 17.031 24.219 1 94.5 619 HIS A O 1
ATOM 4905 N N . TRP A 1 620 ? 10.969 17.562 24.266 1 94.19 620 TRP A N 1
ATOM 4906 C CA . TRP A 1 620 ? 11.336 16.172 24.5 1 94.19 620 TRP A CA 1
ATOM 4907 C C . TRP A 1 620 ? 10.75 15.688 25.828 1 94.19 620 TRP A C 1
ATOM 4909 O O . TRP A 1 620 ? 10.43 14.5 25.969 1 94.19 620 TRP A O 1
ATOM 4919 N N . ASP A 1 621 ? 10.68 16.578 26.703 1 93.06 621 ASP A N 1
ATOM 4920 C CA . ASP A 1 621 ? 10.172 16.281 28.031 1 93.06 621 ASP A CA 1
ATOM 4921 C C . ASP A 1 621 ? 8.859 17.016 28.297 1 93.06 621 ASP A C 1
ATOM 4923 O O . ASP A 1 621 ? 8.656 17.562 29.391 1 93.06 621 ASP A O 1
ATOM 4927 N N . GLY A 1 622 ? 8 17.094 27.219 1 93.81 622 GLY A N 1
ATOM 4928 C CA . GLY A 1 622 ? 6.68 17.641 27.5 1 93.81 622 GLY A CA 1
ATOM 4929 C C . GLY A 1 622 ? 6.078 17.125 28.797 1 93.81 622 GLY A C 1
ATOM 4930 O O . GLY A 1 622 ? 5.512 17.891 29.578 1 93.81 622 GLY A O 1
ATOM 4931 N N . ILE A 1 623 ? 6.113 15.891 28.922 1 95.56 623 ILE A N 1
ATOM 4932 C CA . ILE A 1 623 ? 5.902 15.227 30.203 1 95.56 623 ILE A CA 1
ATOM 4933 C C . ILE A 1 623 ? 7.242 14.742 30.766 1 95.56 623 ILE A C 1
ATOM 4935 O O . ILE A 1 623 ? 7.883 13.859 30.172 1 95.56 623 ILE A O 1
ATOM 4939 N N . MET A 1 624 ? 7.598 15.266 31.859 1 94.94 624 MET A N 1
ATOM 4940 C CA . MET A 1 624 ? 8.891 14.938 32.469 1 94.94 624 MET A CA 1
ATOM 4941 C C . MET A 1 624 ? 8.867 13.547 33.094 1 94.94 624 MET A C 1
ATOM 4943 O O . MET A 1 624 ? 7.797 12.984 33.312 1 94.94 624 MET A O 1
ATOM 4947 N N . PRO A 1 625 ? 10.016 12.977 33.375 1 92.19 625 PRO A N 1
ATOM 4948 C CA . PRO A 1 625 ? 10.078 11.625 33.938 1 92.19 625 PRO A CA 1
ATOM 4949 C C . PRO A 1 625 ? 9.25 11.492 35.219 1 92.19 625 PRO A C 1
ATOM 4951 O O . PRO A 1 625 ? 8.719 10.422 35.531 1 92.19 625 PRO A O 1
ATOM 4954 N N . ASP A 1 626 ? 9.102 12.586 35.938 1 92.19 626 ASP A N 1
ATOM 4955 C CA . ASP A 1 626 ? 8.359 12.531 37.188 1 92.19 626 ASP A CA 1
ATOM 4956 C C . ASP A 1 626 ? 6.867 12.75 36.969 1 92.19 626 ASP A C 1
ATOM 4958 O O . ASP A 1 626 ? 6.086 12.781 37.906 1 92.19 626 ASP A O 1
ATOM 4962 N N . GLY A 1 627 ? 6.5 13.008 35.75 1 91.38 627 GLY A N 1
ATOM 4963 C CA . GLY A 1 627 ? 5.09 13.125 35.406 1 91.38 627 GLY A CA 1
ATOM 4964 C C . GLY A 1 627 ? 4.621 14.562 35.281 1 91.38 627 GLY A C 1
ATOM 4965 O O . GLY A 1 627 ? 3.551 14.828 34.719 1 91.38 627 GLY A O 1
ATOM 4966 N N . ASN A 1 628 ? 5.398 15.492 35.719 1 91.69 628 ASN A N 1
ATOM 4967 C CA . ASN A 1 628 ? 5.055 16.906 35.594 1 91.69 628 ASN A CA 1
ATOM 4968 C C . ASN A 1 628 ? 5.277 17.406 34.188 1 91.69 628 ASN A C 1
ATOM 4970 O O . ASN A 1 628 ? 5.961 16.75 33.375 1 91.69 628 ASN A O 1
ATOM 4974 N N . PHE A 1 629 ? 4.629 18.5 33.938 1 92.25 629 PHE A N 1
ATOM 4975 C CA . PHE A 1 629 ? 4.812 19.109 32.625 1 92.25 629 PHE A CA 1
ATOM 4976 C C . PHE A 1 629 ? 5.969 20.109 32.625 1 92.25 629 PHE A C 1
ATOM 4978 O O . PHE A 1 629 ? 6.242 20.719 33.656 1 92.25 629 PHE A O 1
ATOM 4985 N N . TRP A 1 630 ? 6.684 20.219 31.578 1 84.88 630 TRP A N 1
ATOM 4986 C CA . TRP A 1 630 ? 7.848 21.078 31.469 1 84.88 630 TRP A CA 1
ATOM 4987 C C . TRP A 1 630 ? 7.453 22.547 31.656 1 84.88 630 TRP A C 1
ATOM 4989 O O . TRP A 1 630 ? 8.102 23.281 32.406 1 84.88 630 TRP A O 1
ATOM 4999 N N . SER A 1 631 ? 6.457 23.031 30.922 1 84.5 631 SER A N 1
ATOM 5000 C CA . SER A 1 631 ? 5.969 24.406 31 1 84.5 631 SER A CA 1
ATOM 5001 C C . SER A 1 631 ? 4.453 24.469 30.828 1 84.5 631 SER A C 1
ATOM 5003 O O . SER A 1 631 ? 3.875 23.656 30.094 1 84.5 631 SER A O 1
ATOM 5005 N N . ALA A 1 632 ? 3.879 25.422 31.438 1 83.94 632 ALA A N 1
ATOM 5006 C CA . ALA A 1 632 ? 2.438 25.609 31.281 1 83.94 632 ALA A CA 1
ATOM 5007 C C . ALA A 1 632 ? 2.111 26.344 29.984 1 83.94 632 ALA A C 1
ATOM 5009 O O . ALA A 1 632 ? 1.092 26.062 29.344 1 83.94 632 ALA A O 1
ATOM 5010 N N . ASP A 1 633 ? 2.998 27.203 29.656 1 82.5 633 ASP A N 1
ATOM 5011 C CA . ASP A 1 633 ? 2.627 28.078 28.547 1 82.5 633 ASP A CA 1
ATOM 5012 C C . ASP A 1 633 ? 3.328 27.672 27.25 1 82.5 633 ASP A C 1
ATOM 5014 O O . ASP A 1 633 ? 2.898 28.031 26.156 1 82.5 633 ASP A O 1
ATOM 5018 N N . MET A 1 634 ? 4.43 26.969 27.328 1 86.31 634 MET A N 1
ATOM 5019 C CA . MET A 1 634 ? 5.195 26.609 26.141 1 86.31 634 MET A CA 1
ATOM 5020 C C . MET A 1 634 ? 5.344 25.094 26.016 1 86.31 634 MET A C 1
ATOM 5022 O O . MET A 1 634 ? 6.461 24.578 25.969 1 86.31 634 MET A O 1
ATOM 5026 N N . ASN A 1 635 ? 4.223 24.453 25.953 1 93.25 635 ASN A N 1
ATOM 5027 C CA . ASN A 1 635 ? 4.207 23 25.875 1 93.25 635 ASN A CA 1
ATOM 5028 C C . ASN A 1 635 ? 3.043 22.484 25.016 1 93.25 635 ASN A C 1
ATOM 5030 O O . ASN A 1 635 ? 1.897 22.469 25.484 1 93.25 635 ASN A O 1
ATOM 5034 N N . SER A 1 636 ? 3.357 22.125 23.828 1 96.31 636 SER A N 1
ATOM 5035 C CA . SER A 1 636 ? 2.361 21.516 22.953 1 96.31 636 SER A CA 1
ATOM 5036 C C . SER A 1 636 ? 2.607 20.016 22.781 1 96.31 636 SER A C 1
ATOM 5038 O O . SER A 1 636 ? 3.752 19.578 22.656 1 96.31 636 SER A O 1
ATOM 5040 N N . PHE A 1 637 ? 1.556 19.25 22.797 1 97.75 637 PHE A N 1
ATOM 5041 C CA . PHE A 1 637 ? 1.666 17.797 22.656 1 97.75 637 PHE A CA 1
ATOM 5042 C C . PHE A 1 637 ? 1.299 17.375 21.234 1 97.75 637 PHE A C 1
ATOM 5044 O O . PHE A 1 637 ? 1.034 16.188 21 1 97.75 637 PHE A O 1
ATOM 5051 N N . ASN A 1 638 ? 1.226 18.297 20.328 1 98.25 638 ASN A N 1
ATOM 5052 C CA . ASN A 1 638 ? 1.105 18.094 18.891 1 98.25 638 ASN A CA 1
ATOM 5053 C C . ASN A 1 638 ? 1.893 19.141 18.109 1 98.25 638 ASN A C 1
ATOM 5055 O O . ASN A 1 638 ? 1.343 20.172 17.719 1 98.25 638 ASN A O 1
ATOM 5059 N N . HIS A 1 639 ? 3.18 18.891 17.938 1 97.75 639 HIS A N 1
ATOM 5060 C CA . HIS A 1 639 ? 4.164 19.75 17.297 1 97.75 639 HIS A CA 1
ATOM 5061 C C . HIS A 1 639 ? 5.066 18.953 16.359 1 97.75 639 HIS A C 1
ATOM 5063 O O . HIS A 1 639 ? 5.828 18.094 16.812 1 97.75 639 HIS A O 1
ATOM 5069 N N . TYR A 1 640 ? 5.121 19.172 15.102 1 96.69 640 TYR A N 1
ATOM 5070 C CA . TYR A 1 640 ? 5.586 18.172 14.141 1 96.69 640 TYR A CA 1
ATOM 5071 C C . TYR A 1 640 ? 7.074 18.344 13.859 1 96.69 640 TYR A C 1
ATOM 5073 O O . TYR A 1 640 ? 7.676 17.516 13.172 1 96.69 640 TYR A O 1
ATOM 5081 N N . ALA A 1 641 ? 7.766 19.375 14.383 1 96.75 641 ALA A N 1
ATOM 5082 C CA . ALA A 1 641 ? 9.125 19.703 13.969 1 96.75 641 ALA A CA 1
ATOM 5083 C C . ALA A 1 641 ? 10.062 18.516 14.156 1 96.75 641 ALA A C 1
ATOM 5085 O O . ALA A 1 641 ? 10.812 18.156 13.242 1 96.75 641 ALA A O 1
ATOM 5086 N N . TYR A 1 642 ? 10.016 17.875 15.328 1 97.56 642 TYR A N 1
ATOM 5087 C CA . TYR A 1 642 ? 10.938 16.781 15.633 1 97.56 642 TYR A CA 1
ATOM 5088 C C . TYR A 1 642 ? 10.578 15.523 14.852 1 97.56 642 TYR A C 1
ATOM 5090 O O . TYR A 1 642 ? 11.359 14.57 14.805 1 97.56 642 TYR A O 1
ATOM 5098 N N . GLY A 1 643 ? 9.391 15.547 14.195 1 98.44 643 GLY A N 1
ATOM 5099 C CA . GLY A 1 643 ? 9.031 14.469 13.289 1 98.44 643 GLY A CA 1
ATOM 5100 C C . GLY A 1 643 ? 9.883 14.43 12.031 1 98.44 643 GLY A C 1
ATOM 5101 O O . GLY A 1 643 ? 9.82 13.469 11.258 1 98.44 643 GLY A O 1
ATOM 5102 N N . SER A 1 644 ? 10.758 15.43 11.867 1 98.38 644 SER A N 1
ATOM 5103 C CA . SER A 1 644 ? 11.656 15.484 10.711 1 98.38 644 SER A CA 1
ATOM 5104 C C . SER A 1 644 ? 12.531 14.234 10.633 1 98.38 644 SER A C 1
ATOM 5106 O O . SER A 1 644 ? 13.109 13.953 9.586 1 98.38 644 SER A O 1
ATOM 5108 N N . VAL A 1 645 ? 12.578 13.445 11.703 1 98.56 645 VAL A N 1
ATOM 5109 C CA . VAL A 1 645 ? 13.398 12.25 11.781 1 98.56 645 VAL A CA 1
ATOM 5110 C C . VAL A 1 645 ? 12.938 11.234 10.734 1 98.56 645 VAL A C 1
ATOM 5112 O O . VAL A 1 645 ? 13.719 10.383 10.297 1 98.56 645 VAL A O 1
ATOM 5115 N N . ALA A 1 646 ? 11.688 11.336 10.25 1 98.75 646 ALA A N 1
ATOM 5116 C CA . ALA A 1 646 ? 11.156 10.406 9.266 1 98.75 646 ALA A CA 1
ATOM 5117 C C . ALA A 1 646 ? 11.953 10.477 7.961 1 98.75 646 ALA A C 1
ATOM 5119 O O . ALA A 1 646 ? 12.094 9.477 7.258 1 98.75 646 ALA A O 1
ATOM 5120 N N . ASP A 1 647 ? 12.461 11.641 7.691 1 98.38 647 ASP A N 1
ATOM 5121 C CA . ASP A 1 647 ? 13.32 11.773 6.516 1 98.38 647 ASP A CA 1
ATOM 5122 C C . ASP A 1 647 ? 14.492 10.805 6.586 1 98.38 647 ASP A C 1
ATOM 5124 O O . ASP A 1 647 ? 14.812 10.133 5.602 1 98.38 647 ASP A O 1
ATOM 5128 N N . TRP A 1 648 ? 15.133 10.734 7.75 1 98.81 648 TRP A N 1
ATOM 5129 C CA . TRP A 1 648 ? 16.25 9.812 7.918 1 98.81 648 TRP A CA 1
ATOM 5130 C C . TRP A 1 648 ? 15.805 8.367 7.773 1 98.81 648 TRP A C 1
ATOM 5132 O O . TRP A 1 648 ? 16.516 7.539 7.188 1 98.81 648 TRP A O 1
ATOM 5142 N N . ILE A 1 649 ? 14.625 8.039 8.227 1 98.75 649 ILE A N 1
ATOM 5143 C CA . ILE A 1 649 ? 14.078 6.688 8.148 1 98.75 649 ILE A CA 1
ATOM 5144 C C . ILE A 1 649 ? 13.898 6.293 6.68 1 98.75 649 ILE A C 1
ATOM 5146 O O . ILE A 1 649 ? 14.32 5.211 6.266 1 98.75 649 ILE A O 1
ATOM 5150 N N . TYR A 1 650 ? 13.359 7.184 5.902 1 98.62 650 TYR A N 1
ATOM 5151 C CA . TYR A 1 650 ? 13.156 6.918 4.48 1 98.62 650 TYR A CA 1
ATOM 5152 C C . TYR A 1 650 ? 14.492 6.828 3.752 1 98.62 650 TYR A C 1
ATOM 5154 O O . TYR A 1 650 ? 14.734 5.883 2.998 1 98.62 650 TYR A O 1
ATOM 5162 N N . SER A 1 651 ? 15.352 7.812 4.039 1 98.19 651 SER A N 1
ATOM 5163 C CA . SER A 1 651 ? 16.469 8.094 3.131 1 98.19 651 SER A CA 1
ATOM 5164 C C . SER A 1 651 ? 17.719 7.316 3.525 1 98.19 651 SER A C 1
ATOM 5166 O O . SER A 1 651 ? 18.609 7.121 2.705 1 98.19 651 SER A O 1
ATOM 5168 N N . VAL A 1 652 ? 17.781 6.895 4.816 1 98.19 652 VAL A N 1
ATOM 5169 C CA . VAL A 1 652 ? 18.984 6.227 5.27 1 98.19 652 VAL A CA 1
ATOM 5170 C C . VAL A 1 652 ? 18.672 4.805 5.711 1 98.19 652 VAL A C 1
ATOM 5172 O O . VAL A 1 652 ? 19.141 3.836 5.105 1 98.19 652 VAL A O 1
ATOM 5175 N N . ALA A 1 653 ? 17.719 4.684 6.676 1 98.5 653 ALA A N 1
ATOM 5176 C CA . ALA A 1 653 ? 17.344 3.338 7.094 1 98.5 653 ALA A CA 1
ATOM 5177 C C . ALA A 1 653 ? 16.766 2.543 5.93 1 98.5 653 ALA A C 1
ATOM 5179 O O . ALA A 1 653 ? 17.141 1.388 5.711 1 98.5 653 ALA A O 1
ATOM 5180 N N . GLY A 1 654 ? 15.867 3.178 5.172 1 98.38 654 GLY A N 1
ATOM 5181 C CA . GLY A 1 654 ? 15.297 2.559 3.984 1 98.38 654 GLY A CA 1
ATOM 5182 C C . GLY A 1 654 ? 16.125 2.799 2.734 1 98.38 654 GLY A C 1
ATOM 5183 O O . GLY A 1 654 ? 15.977 2.08 1.742 1 98.38 654 GLY A O 1
ATOM 5184 N N . GLY A 1 655 ? 16.844 3.908 2.686 1 98.44 655 GLY A N 1
ATOM 5185 C CA . GLY A 1 655 ? 17.875 4.133 1.684 1 98.44 655 GLY A CA 1
ATOM 5186 C C . GLY A 1 655 ? 17.359 4.879 0.465 1 98.44 655 GLY A C 1
ATOM 5187 O O . GLY A 1 655 ? 18.109 5.094 -0.492 1 98.44 655 GLY A O 1
ATOM 5188 N N . ILE A 1 656 ? 16.109 5.332 0.382 1 98.44 656 ILE A N 1
ATOM 5189 C CA . ILE A 1 656 ? 15.57 5.992 -0.801 1 98.44 656 ILE A CA 1
ATOM 5190 C C . ILE A 1 656 ? 16.078 7.43 -0.867 1 98.44 656 ILE A C 1
ATOM 5192 O O . ILE A 1 656 ? 15.727 8.258 -0.026 1 98.44 656 ILE A O 1
ATOM 5196 N N . GLN A 1 657 ? 16.828 7.742 -1.788 1 96.31 657 GLN A N 1
ATOM 5197 C CA . GLN A 1 657 ? 17.438 9.07 -1.892 1 96.31 657 GLN A CA 1
ATOM 5198 C C . GLN A 1 657 ? 17.141 9.695 -3.254 1 96.31 657 GLN A C 1
ATOM 5200 O O . GLN A 1 657 ? 17.156 9 -4.273 1 96.31 657 GLN A O 1
ATOM 5205 N N . ARG A 1 658 ? 16.984 10.93 -3.232 1 94.5 658 ARG A N 1
ATOM 5206 C CA . ARG A 1 658 ? 16.812 11.719 -4.449 1 94.5 658 ARG A CA 1
ATOM 5207 C C . ARG A 1 658 ? 18.172 12.117 -5.039 1 94.5 658 ARG A C 1
ATOM 5209 O O . ARG A 1 658 ? 19.141 12.336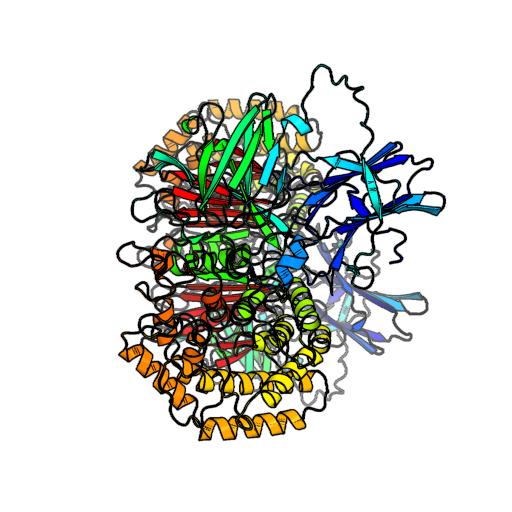 -4.305 1 94.5 658 ARG A O 1
ATOM 5216 N N . LEU A 1 659 ? 18.125 12.164 -6.324 1 94.44 659 LEU A N 1
ATOM 5217 C CA . LEU A 1 659 ? 19.297 12.664 -7.043 1 94.44 659 LEU A CA 1
ATOM 5218 C C . LEU A 1 659 ? 19.016 14.055 -7.617 1 94.44 659 LEU A C 1
ATOM 5220 O O . LEU A 1 659 ? 18.094 14.234 -8.414 1 94.44 659 LEU A O 1
ATOM 5224 N N . ALA A 1 660 ? 19.859 15.023 -7.215 1 93.56 660 ALA A N 1
ATOM 5225 C CA . ALA A 1 660 ? 19.641 16.406 -7.621 1 93.56 660 ALA A CA 1
ATOM 5226 C C . ALA A 1 660 ? 19.641 16.547 -9.141 1 93.56 660 ALA A C 1
ATOM 5228 O O . ALA A 1 660 ? 18.922 17.375 -9.695 1 93.56 660 ALA A O 1
ATOM 5229 N N . ALA A 1 661 ? 20.453 15.711 -9.797 1 94.31 661 ALA A N 1
ATOM 5230 C CA . ALA A 1 661 ? 20.547 15.75 -11.258 1 94.31 661 ALA A CA 1
ATOM 5231 C C . ALA A 1 661 ? 19.281 15.188 -11.906 1 94.31 661 ALA A C 1
ATOM 5233 O O . ALA A 1 661 ? 19.016 15.438 -13.078 1 94.31 661 ALA A O 1
ATOM 5234 N N . PHE A 1 662 ? 18.531 14.398 -11.133 1 96.44 662 PHE A N 1
ATOM 5235 C CA . PHE A 1 662 ? 17.297 13.781 -11.609 1 96.44 662 PHE A CA 1
ATOM 5236 C C . PHE A 1 662 ? 16.156 14.031 -10.633 1 96.44 662 PHE A C 1
ATOM 5238 O O . PHE A 1 662 ? 15.656 13.094 -10.016 1 96.44 662 PHE A O 1
ATOM 5245 N N . PRO A 1 663 ? 15.688 15.312 -10.523 1 97 663 PRO A N 1
ATOM 5246 C CA . PRO A 1 663 ? 14.672 15.664 -9.531 1 97 663 PRO A CA 1
ATOM 5247 C C . PRO A 1 663 ? 13.359 14.898 -9.734 1 97 663 PRO A C 1
ATOM 5249 O O . PRO A 1 663 ? 13.156 14.297 -10.789 1 97 663 PRO A O 1
ATOM 5252 N N . GLY A 1 664 ? 12.523 14.836 -8.734 1 96.94 664 GLY A N 1
ATOM 5253 C CA . GLY A 1 664 ? 11.234 14.164 -8.805 1 96.94 664 GLY A CA 1
ATOM 5254 C C . GLY A 1 664 ? 11.352 12.656 -8.883 1 96.94 664 GLY A C 1
ATOM 5255 O O . GLY A 1 664 ? 10.453 11.984 -9.383 1 96.94 664 GLY A O 1
ATOM 5256 N N . TYR A 1 665 ? 12.555 12.109 -8.547 1 97.44 665 TYR A N 1
ATOM 5257 C CA . TYR A 1 665 ? 12.82 10.68 -8.555 1 97.44 665 TYR A CA 1
ATOM 5258 C C . TYR A 1 665 ? 12.812 10.133 -9.977 1 97.44 665 TYR A C 1
ATOM 5260 O O . TYR A 1 665 ? 12.391 8.992 -10.211 1 97.44 665 TYR A O 1
ATOM 5268 N N . GLU A 1 666 ? 13.18 10.945 -10.922 1 96.94 666 GLU A N 1
ATOM 5269 C CA . GLU A 1 666 ? 13.32 10.461 -12.297 1 96.94 666 GLU A CA 1
ATOM 5270 C C . GLU A 1 666 ? 14.32 9.305 -12.367 1 96.94 666 GLU A C 1
ATOM 5272 O O . GLU A 1 666 ? 14.188 8.414 -13.211 1 96.94 666 GLU A O 1
ATOM 5277 N N . LYS A 1 667 ? 15.305 9.367 -11.688 1 97.31 667 LYS A N 1
ATOM 5278 C CA . LYS A 1 667 ? 16.266 8.336 -11.297 1 97.31 667 LYS A CA 1
ATOM 5279 C C . LYS A 1 667 ? 16.484 8.336 -9.789 1 97.31 667 LYS A C 1
ATOM 5281 O O . LYS A 1 667 ? 16.438 9.391 -9.148 1 97.31 667 LYS A O 1
ATOM 5286 N N . VAL A 1 668 ? 16.656 7.188 -9.227 1 97.62 668 VAL A N 1
ATOM 5287 C CA . VAL A 1 668 ? 16.688 7.172 -7.766 1 97.62 668 VAL A CA 1
ATOM 5288 C C . VAL A 1 668 ? 17.922 6.406 -7.297 1 97.62 668 VAL A C 1
ATOM 5290 O O . VAL A 1 668 ? 18.453 5.551 -8.016 1 97.62 668 VAL A O 1
ATOM 5293 N N . SER A 1 669 ? 18.453 6.824 -6.262 1 97.88 669 SER A N 1
ATOM 5294 C CA . SER A 1 669 ? 19.469 6.062 -5.531 1 97.88 669 SER A CA 1
ATOM 5295 C C . SER A 1 669 ? 18.844 5.344 -4.336 1 97.88 669 SER A C 1
ATOM 5297 O O . SER A 1 669 ? 18.078 5.934 -3.574 1 97.88 669 SER A O 1
ATOM 5299 N N . ILE A 1 670 ? 19.109 4.059 -4.203 1 98.62 670 ILE A N 1
ATOM 5300 C CA . ILE A 1 670 ? 18.594 3.273 -3.084 1 98.62 670 ILE A CA 1
ATOM 5301 C C . ILE A 1 670 ? 19.75 2.592 -2.359 1 98.62 670 ILE A C 1
ATOM 5303 O O . ILE A 1 670 ? 20.375 1.674 -2.898 1 98.62 670 ILE A O 1
ATOM 5307 N N . ALA A 1 671 ? 20 3.057 -1.144 1 98.25 671 ALA A N 1
ATOM 5308 C CA . ALA A 1 671 ? 21.156 2.588 -0.375 1 98.25 671 ALA A CA 1
ATOM 5309 C C . ALA A 1 671 ? 20.781 2.336 1.081 1 98.25 671 ALA A C 1
ATOM 5311 O O . ALA A 1 671 ? 21.25 3.035 1.982 1 98.25 671 ALA A O 1
ATOM 5312 N N . PRO A 1 672 ? 20.031 1.307 1.363 1 98.19 672 PRO A N 1
ATOM 5313 C CA . PRO A 1 672 ? 19.594 1.038 2.734 1 98.19 672 PRO A CA 1
ATOM 5314 C C . PRO A 1 672 ? 20.75 0.671 3.662 1 98.19 672 PRO A C 1
ATOM 5316 O O . PRO A 1 672 ? 21.688 -0.008 3.244 1 98.19 672 PRO A O 1
ATOM 5319 N N . ILE A 1 673 ? 20.641 1.102 4.902 1 97.31 673 ILE A N 1
ATOM 5320 C CA . ILE A 1 673 ? 21.625 0.764 5.934 1 97.31 673 ILE A CA 1
ATOM 5321 C C . ILE A 1 673 ? 20.938 0.01 7.07 1 97.31 673 ILE A C 1
ATOM 5323 O O . ILE A 1 673 ? 20.406 0.624 8 1 97.31 673 ILE A O 1
ATOM 5327 N N . PRO A 1 674 ? 21 -1.328 7.078 1 97.06 674 PRO A N 1
ATOM 5328 C CA . PRO A 1 674 ? 20.391 -2.115 8.148 1 97.06 674 PRO A CA 1
ATOM 5329 C C . PRO A 1 674 ? 21.156 -2.021 9.469 1 97.06 674 PRO A C 1
ATOM 5331 O O . PRO A 1 674 ? 22.328 -1.637 9.469 1 97.06 674 PRO A O 1
ATOM 5334 N N . ASP A 1 675 ? 20.516 -2.23 10.531 1 96.75 675 ASP A N 1
ATOM 5335 C CA . ASP A 1 675 ? 21.094 -2.328 11.875 1 96.75 675 ASP A CA 1
ATOM 5336 C C . ASP A 1 675 ? 20.562 -3.562 12.602 1 96.75 675 ASP A C 1
ATOM 5338 O O . ASP A 1 675 ? 19.359 -3.828 12.602 1 96.75 675 ASP A O 1
ATOM 5342 N N . LYS A 1 676 ? 21.391 -4.332 13.258 1 95.69 676 LYS A N 1
ATOM 5343 C CA . LYS A 1 676 ? 21.094 -5.633 13.844 1 95.69 676 LYS A CA 1
ATOM 5344 C C . LYS A 1 676 ? 20.047 -5.512 14.953 1 95.69 676 LYS A C 1
ATOM 5346 O O . LYS A 1 676 ? 19.453 -6.508 15.367 1 95.69 676 LYS A O 1
ATOM 5351 N N . ARG A 1 677 ? 19.859 -4.371 15.539 1 97.19 677 ARG A N 1
ATOM 5352 C CA . ARG A 1 677 ? 18.875 -4.152 16.594 1 97.19 677 ARG A CA 1
ATOM 5353 C C . ARG A 1 677 ? 17.453 -4.172 16.031 1 97.19 677 ARG A C 1
ATOM 5355 O O . ARG A 1 677 ? 16.484 -4.246 16.797 1 97.19 677 ARG A O 1
ATOM 5362 N N . LEU A 1 678 ? 17.266 -4.125 14.656 1 97.06 678 LEU A N 1
ATOM 5363 C CA . LEU A 1 678 ? 16.016 -4.348 13.945 1 97.06 678 LEU A CA 1
ATOM 5364 C C . LEU A 1 678 ? 16.078 -5.633 13.125 1 97.06 678 LEU A C 1
ATOM 5366 O O . LEU A 1 678 ? 17.094 -5.906 12.477 1 97.06 678 LEU A O 1
ATOM 5370 N N . ASP A 1 679 ? 15 -6.387 13.117 1 96.12 679 ASP A N 1
ATOM 5371 C CA . ASP A 1 679 ? 14.961 -7.629 12.352 1 96.12 679 ASP A CA 1
ATOM 5372 C C . ASP A 1 679 ? 14.57 -7.363 10.898 1 96.12 679 ASP A C 1
ATOM 5374 O O . ASP A 1 679 ? 14.938 -8.125 10 1 96.12 679 ASP A O 1
ATOM 5378 N N . TRP A 1 680 ? 13.812 -6.398 10.758 1 96.75 680 TRP A N 1
ATOM 5379 C CA . TRP A 1 680 ? 13.383 -6.016 9.422 1 96.75 680 TRP A CA 1
ATOM 5380 C C . TRP A 1 680 ? 12.891 -4.57 9.391 1 96.75 680 TRP A C 1
ATOM 5382 O O . TRP A 1 680 ? 12.57 -4 10.438 1 96.75 680 TRP A O 1
ATOM 5392 N N . LEU A 1 681 ? 12.898 -3.939 8.25 1 98.12 681 LEU A N 1
ATOM 5393 C CA . LEU A 1 681 ? 12.414 -2.59 7.992 1 98.12 681 LEU A CA 1
ATOM 5394 C C . LEU A 1 681 ? 11.953 -2.443 6.543 1 98.12 681 LEU A C 1
ATOM 5396 O O . LEU A 1 681 ? 12.586 -2.986 5.633 1 98.12 681 LEU A O 1
ATOM 5400 N N . SER A 1 682 ? 10.805 -1.811 6.324 1 97.81 682 SER A N 1
ATOM 5401 C CA . SER A 1 682 ? 10.281 -1.562 4.984 1 97.81 682 SER A CA 1
ATOM 5402 C C . SER A 1 682 ? 9.773 -0.129 4.848 1 97.81 682 SER A C 1
ATOM 5404 O O . SER A 1 682 ? 9.102 0.386 5.742 1 97.81 682 SER A O 1
ATOM 5406 N N . VAL A 1 683 ? 10.172 0.54 3.758 1 98.5 683 VAL A N 1
ATOM 5407 C CA . VAL A 1 683 ? 9.641 1.85 3.406 1 98.5 683 VAL A CA 1
ATOM 5408 C C . VAL A 1 683 ? 9.125 1.828 1.97 1 98.5 683 VAL A C 1
ATOM 5410 O O . VAL A 1 683 ? 9.586 1.03 1.15 1 98.5 683 VAL A O 1
ATOM 5413 N N . SER A 1 684 ? 8.164 2.584 1.695 1 98.25 684 SER A N 1
ATOM 5414 C CA . SER A 1 684 ? 7.707 2.807 0.328 1 98.25 684 SER A CA 1
ATOM 5415 C C . SER A 1 684 ? 7.332 4.27 0.101 1 98.25 684 SER A C 1
ATOM 5417 O O . SER A 1 684 ? 6.949 4.969 1.041 1 98.25 684 SER A O 1
ATOM 5419 N N . LEU A 1 685 ? 7.508 4.727 -1.071 1 98.5 685 LEU A N 1
ATOM 5420 C CA . LEU A 1 685 ? 7.211 6.094 -1.486 1 98.5 685 LEU A CA 1
ATOM 5421 C C . LEU A 1 685 ? 6.496 6.113 -2.834 1 98.5 685 LEU A C 1
ATOM 5423 O O . LEU A 1 685 ? 7.035 5.633 -3.834 1 98.5 685 LEU A O 1
ATOM 5427 N N . ASP A 1 686 ? 5.262 6.637 -2.924 1 97.88 686 ASP A N 1
ATOM 5428 C CA . ASP A 1 686 ? 4.551 6.855 -4.176 1 97.88 686 ASP A CA 1
ATOM 5429 C C . ASP A 1 686 ? 5.031 8.133 -4.863 1 97.88 686 ASP A C 1
ATOM 5431 O O . ASP A 1 686 ? 4.82 9.234 -4.355 1 97.88 686 ASP A O 1
ATOM 5435 N N . THR A 1 687 ? 5.707 7.988 -5.949 1 97.62 687 THR A N 1
ATOM 5436 C CA . THR A 1 687 ? 6.188 9.133 -6.715 1 97.62 687 THR A CA 1
ATOM 5437 C C . THR A 1 687 ? 5.371 9.32 -7.988 1 97.62 687 THR A C 1
ATOM 5439 O O . THR A 1 687 ? 4.492 8.508 -8.289 1 97.62 687 THR A O 1
ATOM 5442 N N . ARG A 1 688 ? 5.621 10.328 -8.781 1 95.88 688 ARG A N 1
ATOM 5443 C CA . ARG A 1 688 ? 4.934 10.57 -10.047 1 95.88 688 ARG A CA 1
ATOM 5444 C C . ARG A 1 688 ? 5.305 9.516 -11.078 1 95.88 688 ARG A C 1
ATOM 5446 O O . ARG A 1 688 ? 4.605 9.344 -12.078 1 95.88 688 ARG A O 1
ATOM 5453 N N . HIS A 1 689 ? 6.367 8.789 -10.789 1 97.31 689 HIS A N 1
ATOM 5454 C CA . HIS A 1 689 ? 6.855 7.77 -11.711 1 97.31 689 HIS A CA 1
ATOM 5455 C C . HIS A 1 689 ? 6.434 6.371 -11.266 1 97.31 689 HIS A C 1
ATOM 5457 O O . HIS A 1 689 ? 6.727 5.387 -11.953 1 97.31 689 HIS A O 1
ATOM 5463 N N . GLY A 1 690 ? 5.77 6.289 -10.211 1 97.38 690 GLY A N 1
ATOM 5464 C CA . GLY A 1 690 ? 5.379 5.008 -9.648 1 97.38 690 GLY A CA 1
ATOM 5465 C C . GLY A 1 690 ? 5.887 4.801 -8.234 1 97.38 690 GLY A C 1
ATOM 5466 O O . GLY A 1 690 ? 6.52 5.688 -7.66 1 97.38 690 GLY A O 1
ATOM 5467 N N . LYS A 1 691 ? 5.621 3.713 -7.652 1 97.81 691 LYS A N 1
ATOM 5468 C CA . LYS A 1 691 ? 5.941 3.404 -6.262 1 97.81 691 LYS A CA 1
ATOM 5469 C C . LYS A 1 691 ? 7.359 2.852 -6.137 1 97.81 691 LYS A C 1
ATOM 5471 O O . LYS A 1 691 ? 7.754 1.961 -6.895 1 97.81 691 LYS A O 1
ATOM 5476 N N . ILE A 1 692 ? 8.18 3.346 -5.23 1 98.69 692 ILE A N 1
ATOM 5477 C CA . ILE A 1 692 ? 9.484 2.818 -4.832 1 98.69 692 ILE A CA 1
ATOM 5478 C C . ILE A 1 692 ? 9.359 2.088 -3.498 1 98.69 692 ILE A C 1
ATOM 5480 O O . ILE A 1 692 ? 8.742 2.598 -2.559 1 98.69 692 ILE A O 1
ATOM 5484 N N . THR A 1 693 ? 9.805 0.915 -3.393 1 98.56 693 THR A N 1
ATOM 5485 C CA . THR A 1 693 ? 9.828 0.176 -2.137 1 98.56 693 THR A CA 1
ATOM 5486 C C . THR A 1 693 ? 11.242 -0.298 -1.812 1 98.56 693 THR A C 1
ATOM 5488 O O . THR A 1 693 ? 11.969 -0.739 -2.701 1 98.56 693 THR A O 1
ATOM 5491 N N . SER A 1 694 ? 11.672 -0.147 -0.642 1 98.75 694 SER A N 1
ATOM 5492 C CA . SER A 1 694 ? 12.93 -0.669 -0.117 1 98.75 694 SER A CA 1
ATOM 5493 C C . SER A 1 694 ? 12.719 -1.388 1.212 1 98.75 694 SER A C 1
ATOM 5495 O O . SER A 1 694 ? 12.242 -0.789 2.18 1 98.75 694 SER A O 1
ATOM 5497 N N . SER A 1 695 ? 13.047 -2.602 1.24 1 98.12 695 SER A N 1
ATOM 5498 C CA . SER A 1 695 ? 12.883 -3.42 2.438 1 98.12 695 SER A CA 1
ATOM 5499 C C . SER A 1 695 ? 14.109 -4.285 2.688 1 98.12 695 SER A C 1
ATOM 5501 O O . SER A 1 695 ? 14.742 -4.766 1.742 1 98.12 695 SER A O 1
ATOM 5503 N N . TRP A 1 696 ? 14.469 -4.445 3.943 1 97.94 696 TRP A N 1
ATOM 5504 C CA . TRP A 1 696 ? 15.492 -5.418 4.32 1 97.94 696 TRP A CA 1
ATOM 5505 C C . TRP A 1 696 ? 15.062 -6.211 5.551 1 97.94 696 TRP A C 1
ATOM 5507 O O . TRP A 1 696 ? 14.297 -5.719 6.379 1 97.94 696 TRP A O 1
ATOM 5517 N N . LYS A 1 697 ? 15.461 -7.41 5.703 1 97 697 LYS A N 1
ATOM 5518 C CA . LYS A 1 697 ? 15.156 -8.266 6.852 1 97 697 LYS A CA 1
ATOM 5519 C C . LYS A 1 697 ? 16.281 -9.258 7.109 1 97 697 LYS A C 1
ATOM 5521 O O . LYS A 1 697 ? 17.047 -9.594 6.199 1 97 697 LYS A O 1
ATOM 5526 N N . LYS A 1 698 ? 16.391 -9.688 8.305 1 95.31 698 LYS A N 1
ATOM 5527 C CA . LYS A 1 698 ? 17.312 -10.758 8.672 1 95.31 698 LYS A CA 1
ATOM 5528 C C . LYS A 1 698 ? 16.859 -12.102 8.117 1 95.31 698 LYS A C 1
ATOM 5530 O O . LYS A 1 698 ? 15.695 -12.484 8.289 1 95.31 698 LYS A O 1
ATOM 5535 N N . ALA A 1 699 ? 17.703 -12.766 7.406 1 91.38 699 ALA A N 1
ATOM 5536 C CA . ALA A 1 699 ? 17.5 -14.125 6.906 1 91.38 699 ALA A CA 1
ATOM 5537 C C . ALA A 1 699 ? 18.688 -15.016 7.246 1 91.38 699 ALA A C 1
ATOM 5539 O O . ALA A 1 699 ? 19.594 -15.188 6.43 1 91.38 699 ALA A O 1
ATOM 5540 N N . GLY A 1 700 ? 18.625 -15.562 8.43 1 88.31 700 GLY A N 1
ATOM 5541 C CA . GLY A 1 700 ? 19.797 -16.281 8.898 1 88.31 700 GLY A CA 1
ATOM 5542 C C . GLY A 1 700 ? 20.969 -15.383 9.227 1 88.31 700 GLY A C 1
ATOM 5543 O O . GLY A 1 700 ? 20.859 -14.492 10.07 1 88.31 700 GLY A O 1
ATOM 5544 N N . ASP A 1 701 ? 22.016 -15.578 8.43 1 91.19 701 ASP A N 1
ATOM 5545 C CA . ASP A 1 701 ? 23.25 -14.828 8.688 1 91.19 701 ASP A CA 1
ATOM 5546 C C . ASP A 1 701 ? 23.438 -13.719 7.66 1 91.19 701 ASP A C 1
ATOM 5548 O O . ASP A 1 701 ? 24.531 -13.156 7.551 1 91.19 701 ASP A O 1
ATOM 5552 N N . VAL A 1 702 ? 22.375 -13.453 6.91 1 95.88 702 VAL A N 1
ATOM 5553 C CA . VAL A 1 702 ? 22.5 -12.406 5.898 1 95.88 702 VAL A CA 1
ATOM 5554 C C . VAL A 1 702 ? 21.328 -11.43 6.02 1 95.88 702 VAL A C 1
ATOM 5556 O O . VAL A 1 702 ? 20.297 -11.766 6.613 1 95.88 702 VAL A O 1
ATOM 5559 N N . TRP A 1 703 ? 21.578 -10.203 5.492 1 97.06 703 TRP A N 1
ATOM 5560 C CA . TRP A 1 703 ? 20.484 -9.297 5.184 1 97.06 703 TRP A CA 1
ATOM 5561 C C . TRP A 1 703 ? 19.891 -9.609 3.809 1 97.06 703 TRP A C 1
ATOM 5563 O O . TRP A 1 703 ? 20.625 -9.742 2.83 1 97.06 703 TRP A O 1
ATOM 5573 N N . ARG A 1 704 ? 18.656 -9.844 3.754 1 97.75 704 ARG A N 1
ATOM 5574 C CA . ARG A 1 704 ? 17.938 -9.922 2.49 1 97.75 704 ARG A CA 1
ATOM 5575 C C . ARG A 1 704 ? 17.297 -8.578 2.145 1 97.75 704 ARG A C 1
ATOM 5577 O O . ARG A 1 704 ? 16.531 -8.023 2.938 1 97.75 704 ARG A O 1
ATOM 5584 N N . TYR A 1 705 ? 17.656 -7.988 0.989 1 98.38 705 TYR A N 1
ATOM 5585 C CA . TYR A 1 705 ? 17.094 -6.73 0.509 1 98.38 705 TYR A CA 1
ATOM 5586 C C . TYR A 1 705 ? 16.078 -6.98 -0.611 1 98.38 705 TYR A C 1
ATOM 5588 O O . TYR A 1 705 ? 16.344 -7.762 -1.528 1 98.38 705 TYR A O 1
ATOM 5596 N N . GLU A 1 706 ? 14.984 -6.461 -0.561 1 98.25 706 GLU A N 1
ATOM 5597 C CA . GLU A 1 706 ? 14 -6.434 -1.638 1 98.25 706 GLU A CA 1
ATOM 5598 C C . GLU A 1 706 ? 13.688 -5 -2.064 1 98.25 706 GLU A C 1
ATOM 5600 O O . GLU A 1 706 ? 13.148 -4.215 -1.282 1 98.25 706 GLU A O 1
ATOM 5605 N N . ILE A 1 707 ? 14.047 -4.645 -3.27 1 98.62 707 ILE A N 1
ATOM 5606 C CA . ILE A 1 707 ? 13.945 -3.285 -3.793 1 98.62 707 ILE A CA 1
ATOM 5607 C C . ILE A 1 707 ? 13.062 -3.275 -5.039 1 98.62 707 ILE A C 1
ATOM 5609 O O . ILE A 1 707 ? 13.281 -4.051 -5.973 1 98.62 707 ILE A O 1
ATOM 5613 N N . THR A 1 708 ? 12.039 -2.502 -5.07 1 98.44 708 THR A N 1
ATOM 5614 C CA . THR A 1 708 ? 11.203 -2.268 -6.242 1 98.44 708 THR A CA 1
ATOM 5615 C C . THR A 1 708 ? 11.336 -0.822 -6.719 1 98.44 708 THR A C 1
ATOM 5617 O O . THR A 1 708 ? 11.219 0.111 -5.922 1 98.44 708 THR A O 1
ATOM 5620 N N . THR A 1 709 ? 11.57 -0.574 -7.98 1 98.44 709 THR A N 1
ATOM 5621 C CA . THR A 1 709 ? 11.688 0.77 -8.531 1 98.44 709 THR A CA 1
ATOM 5622 C C . THR A 1 709 ? 10.945 0.875 -9.859 1 98.44 709 THR A C 1
ATOM 5624 O O . THR A 1 709 ? 11 -0.042 -10.688 1 98.44 709 THR A O 1
ATOM 5627 N N . PRO A 1 710 ? 10.227 1.901 -10.07 1 97.5 710 PRO A N 1
ATOM 5628 C CA . PRO A 1 710 ? 9.539 2.154 -11.336 1 97.5 710 PRO A CA 1
ATOM 5629 C C . PRO A 1 710 ? 10.453 2.799 -12.383 1 97.5 710 PRO A C 1
ATOM 5631 O O . PRO A 1 710 ? 10.047 2.98 -13.531 1 97.5 710 PRO A O 1
ATOM 5634 N N . VAL A 1 711 ? 11.656 3.18 -11.969 1 97.69 711 VAL A N 1
ATOM 5635 C CA . VAL A 1 711 ? 12.602 3.885 -12.82 1 97.69 711 VAL A CA 1
ATOM 5636 C C . VAL A 1 711 ? 13.992 3.285 -12.656 1 97.69 711 VAL A C 1
ATOM 5638 O O . VAL A 1 711 ? 14.211 2.434 -11.789 1 97.69 711 VAL A O 1
ATOM 5641 N N . ASP A 1 712 ? 14.898 3.732 -13.484 1 97.5 712 ASP A N 1
ATOM 5642 C CA . ASP A 1 712 ? 16.297 3.338 -13.297 1 97.5 712 ASP A CA 1
ATOM 5643 C C . ASP A 1 712 ? 16.797 3.748 -11.914 1 97.5 712 ASP A C 1
ATOM 5645 O O . ASP A 1 712 ? 16.438 4.816 -11.414 1 97.5 712 ASP A O 1
ATOM 5649 N N . ALA A 1 713 ? 17.562 2.9 -11.344 1 98.06 713 ALA A N 1
ATOM 5650 C CA . ALA A 1 713 ? 18.047 3.166 -9.992 1 98.06 713 ALA A CA 1
ATOM 5651 C C . ALA A 1 713 ? 19.5 2.729 -9.828 1 98.06 713 ALA A C 1
ATOM 5653 O O . ALA A 1 713 ? 19.953 1.822 -10.531 1 98.06 713 ALA A O 1
ATOM 5654 N N . VAL A 1 714 ? 20.172 3.438 -9.07 1 98 714 VAL A N 1
ATOM 5655 C CA . VAL A 1 714 ? 21.469 3.01 -8.555 1 98 714 VAL A CA 1
ATOM 5656 C C . VAL A 1 714 ? 21.297 2.424 -7.156 1 98 714 VAL A C 1
ATOM 5658 O O . VAL A 1 714 ? 20.875 3.119 -6.234 1 98 714 VAL A O 1
ATOM 5661 N N . VAL A 1 715 ? 21.594 1.175 -7.016 1 98.06 715 VAL A N 1
ATOM 5662 C CA . VAL A 1 715 ? 21.422 0.49 -5.738 1 98.06 715 VAL A CA 1
ATOM 5663 C C . VAL A 1 715 ? 22.797 0.252 -5.098 1 98.06 715 VAL A C 1
ATOM 5665 O O . VAL A 1 715 ? 23.719 -0.229 -5.754 1 98.06 715 VAL A O 1
ATOM 5668 N N . MET A 1 716 ? 22.891 0.669 -3.895 1 96.94 716 MET A N 1
ATOM 5669 C CA . MET A 1 716 ? 24.109 0.443 -3.129 1 96.94 716 MET A CA 1
ATOM 5670 C C . MET A 1 716 ? 23.859 -0.531 -1.983 1 96.94 716 MET A C 1
ATOM 5672 O O . MET A 1 716 ? 23.156 -0.207 -1.028 1 96.94 716 MET A O 1
ATOM 5676 N N . ILE A 1 717 ? 24.469 -1.714 -2.07 1 94.5 717 ILE A N 1
ATOM 5677 C CA . ILE A 1 717 ? 24.359 -2.73 -1.031 1 94.5 717 ILE A CA 1
ATOM 5678 C C . ILE A 1 717 ? 25.734 -3.102 -0.504 1 94.5 717 ILE A C 1
ATOM 5680 O O . ILE A 1 717 ? 26.578 -3.607 -1.251 1 94.5 717 ILE A O 1
ATOM 5684 N N . ALA A 1 718 ? 25.938 -2.848 0.778 1 88.31 718 ALA A N 1
ATOM 5685 C CA . ALA A 1 718 ? 27.203 -3.18 1.443 1 88.31 718 ALA A CA 1
ATOM 5686 C C . ALA A 1 718 ? 28.391 -2.623 0.671 1 88.31 718 ALA A C 1
ATOM 5688 O O . ALA A 1 718 ? 29.359 -3.344 0.404 1 88.31 718 ALA A O 1
ATOM 5689 N N . GLY A 1 719 ? 28.266 -1.426 0.215 1 87.81 719 GLY A N 1
ATOM 5690 C CA . GLY A 1 719 ? 29.375 -0.716 -0.423 1 87.81 719 GLY A CA 1
ATOM 5691 C C . GLY A 1 719 ? 29.484 -1.002 -1.908 1 87.81 719 GLY A C 1
ATOM 5692 O O . GLY A 1 719 ? 30.328 -0.419 -2.596 1 87.81 719 GLY A O 1
ATOM 5693 N N . LYS A 1 720 ? 28.641 -1.921 -2.418 1 91.62 720 LYS A N 1
ATOM 5694 C CA . LYS A 1 720 ? 28.688 -2.258 -3.838 1 91.62 720 LYS A CA 1
ATOM 5695 C C . LYS A 1 720 ? 27.562 -1.575 -4.605 1 91.62 720 LYS A C 1
ATOM 5697 O O . LYS A 1 720 ? 26.391 -1.728 -4.262 1 91.62 720 LYS A O 1
ATOM 5702 N N . GLU A 1 721 ? 27.969 -0.893 -5.617 1 95.12 721 GLU A N 1
ATOM 5703 C CA . GLU A 1 721 ? 27.016 -0.151 -6.434 1 95.12 721 GLU A CA 1
ATOM 5704 C C . GLU A 1 721 ? 26.547 -0.979 -7.629 1 95.12 721 GLU A C 1
ATOM 5706 O O . GLU A 1 721 ? 27.359 -1.65 -8.273 1 95.12 721 GLU A O 1
ATOM 5711 N N . ARG A 1 722 ? 25.281 -1.023 -7.914 1 95.19 722 ARG A N 1
ATOM 5712 C CA . ARG A 1 722 ? 24.703 -1.701 -9.07 1 95.19 722 ARG A CA 1
ATOM 5713 C C . ARG A 1 722 ? 23.641 -0.839 -9.727 1 95.19 722 ARG A C 1
ATOM 5715 O O . ARG A 1 722 ? 22.812 -0.22 -9.039 1 95.19 722 ARG A O 1
ATOM 5722 N N . GLU A 1 723 ? 23.656 -0.786 -11.008 1 96.12 723 GLU A N 1
ATOM 5723 C CA . GLU A 1 723 ? 22.578 -0.148 -11.758 1 96.12 723 GLU A CA 1
ATOM 5724 C C . GLU A 1 723 ? 21.469 -1.146 -12.102 1 96.12 723 GLU A C 1
ATOM 5726 O O . GLU A 1 723 ? 21.75 -2.248 -12.578 1 96.12 723 GLU A O 1
ATOM 5731 N N . VAL A 1 724 ? 20.297 -0.83 -11.781 1 97.31 724 VAL A N 1
ATOM 5732 C CA . VAL A 1 724 ? 19.172 -1.723 -12.078 1 97.31 724 VAL A CA 1
ATOM 5733 C C . VAL A 1 724 ? 18.078 -0.954 -12.805 1 97.31 724 VAL A C 1
ATOM 5735 O O . VAL A 1 724 ? 17.984 0.269 -12.68 1 97.31 724 VAL A O 1
ATOM 5738 N N . GLY A 1 725 ? 17.297 -1.643 -13.695 1 96.38 725 GLY A N 1
ATOM 5739 C CA . GLY A 1 725 ? 16.109 -1.059 -14.32 1 96.38 725 GLY A CA 1
ATOM 5740 C C . GLY A 1 725 ? 14.852 -1.229 -13.5 1 96.38 725 GLY A C 1
ATOM 5741 O O . GLY A 1 725 ? 14.891 -1.769 -12.398 1 96.38 725 GLY A O 1
ATOM 5742 N N . LYS A 1 726 ? 13.781 -0.709 -14.078 1 96.69 726 LYS A N 1
ATOM 5743 C CA . LYS A 1 726 ? 12.484 -0.847 -13.438 1 96.69 726 LYS A CA 1
ATOM 5744 C C . LYS A 1 726 ? 12.195 -2.303 -13.086 1 96.69 726 LYS A C 1
ATOM 5746 O O . LYS A 1 726 ? 12.523 -3.211 -13.852 1 96.69 726 LYS A O 1
ATOM 5751 N N . GLY A 1 727 ? 11.609 -2.578 -11.898 1 97.38 727 GLY A N 1
ATOM 5752 C CA . GLY A 1 727 ? 11.258 -3.92 -11.461 1 97.38 727 GLY A CA 1
ATOM 5753 C C . GLY A 1 727 ? 11.594 -4.184 -10.008 1 97.38 727 GLY A C 1
ATOM 5754 O O . GLY A 1 727 ? 11.875 -3.254 -9.25 1 97.38 727 GLY A O 1
ATOM 5755 N N . THR A 1 728 ? 11.398 -5.367 -9.586 1 98.31 728 THR A N 1
ATOM 5756 C CA . THR A 1 728 ? 11.727 -5.805 -8.234 1 98.31 728 THR A CA 1
ATOM 5757 C C . THR A 1 728 ? 13.023 -6.605 -8.219 1 98.31 728 THR A C 1
ATOM 5759 O O . THR A 1 728 ? 13.188 -7.539 -9.008 1 98.31 728 THR A O 1
ATOM 5762 N N . HIS A 1 729 ? 13.914 -6.242 -7.387 1 98.5 729 HIS A N 1
ATOM 5763 C CA . HIS A 1 729 ? 15.242 -6.832 -7.285 1 98.5 729 HIS A CA 1
ATOM 5764 C C . HIS A 1 729 ? 15.531 -7.301 -5.859 1 98.5 729 HIS A C 1
ATOM 5766 O O . HIS A 1 729 ? 15.203 -6.605 -4.898 1 98.5 729 HIS A O 1
ATOM 5772 N N . LEU A 1 730 ? 16.047 -8.492 -5.703 1 98.25 730 LEU A N 1
ATOM 5773 C CA . LEU A 1 730 ? 16.469 -9.008 -4.406 1 98.25 730 LEU A CA 1
ATOM 5774 C C . LEU A 1 730 ? 18 -9.094 -4.324 1 98.25 730 LEU A C 1
ATOM 5776 O O . LEU A 1 730 ? 18.656 -9.539 -5.266 1 98.25 730 LEU A O 1
ATOM 5780 N N . PHE A 1 731 ? 18.594 -8.633 -3.271 1 98 731 PHE A N 1
ATOM 5781 C CA . PHE A 1 731 ? 20.016 -8.672 -2.971 1 98 731 PHE A CA 1
ATOM 5782 C C . PHE A 1 731 ? 20.266 -9.242 -1.58 1 98 731 PHE A C 1
ATOM 5784 O O . PHE A 1 731 ? 19.328 -9.367 -0.782 1 98 731 PHE A O 1
ATOM 5791 N N . TYR A 1 732 ? 21.531 -9.594 -1.307 1 96.81 732 TYR A N 1
ATOM 5792 C CA . TYR A 1 732 ? 21.922 -10.109 -0.001 1 96.81 732 TYR A CA 1
ATOM 5793 C C . TYR A 1 732 ? 23.281 -9.547 0.426 1 96.81 732 TYR A C 1
ATOM 5795 O O . TYR A 1 732 ? 24.109 -9.203 -0.418 1 96.81 732 TYR A O 1
ATOM 5803 N N . SER A 1 733 ? 23.453 -9.367 1.64 1 96.56 733 SER A N 1
ATOM 5804 C CA . SER A 1 733 ? 24.75 -9.047 2.221 1 96.56 733 SER A CA 1
ATOM 5805 C C . SER A 1 733 ? 24.953 -9.742 3.564 1 96.56 733 SER A C 1
ATOM 5807 O O . SER A 1 733 ? 23.969 -10.086 4.234 1 96.56 733 SER A O 1
ATOM 5809 N N . LYS A 1 734 ? 26.188 -9.953 3.992 1 93.5 734 LYS A N 1
ATOM 5810 C CA . LYS A 1 734 ? 26.5 -10.578 5.273 1 93.5 734 LYS A CA 1
ATOM 5811 C C . LYS A 1 734 ? 26.141 -9.656 6.438 1 93.5 734 LYS A C 1
ATOM 5813 O O . LYS A 1 734 ? 26.297 -8.438 6.332 1 93.5 734 LYS A O 1
ATOM 5818 N N . ILE A 1 735 ? 25.625 -10.25 7.465 1 93.12 735 ILE A N 1
ATOM 5819 C CA . ILE A 1 735 ? 25.438 -9.492 8.695 1 93.12 735 ILE A CA 1
ATOM 5820 C C . ILE A 1 735 ? 26.766 -9.375 9.438 1 93.12 735 ILE A C 1
ATOM 5822 O O . ILE A 1 735 ? 27.328 -10.375 9.875 1 93.12 735 ILE A O 1
ATOM 5826 N N . GLU A 1 736 ? 27.281 -8.164 9.383 1 79.44 736 GLU A N 1
ATOM 5827 C CA . GLU A 1 736 ? 28.578 -7.965 10.039 1 79.44 736 GLU A CA 1
ATOM 5828 C C . GLU A 1 736 ? 28.438 -8 11.555 1 79.44 736 GLU A C 1
ATOM 5830 O O . GLU A 1 736 ? 27.438 -7.512 12.102 1 79.44 736 GLU A O 1
ATOM 5835 N N . THR A 1 737 ? 29.109 -8.938 12.195 1 62.34 737 THR A N 1
ATOM 5836 C CA . THR A 1 737 ? 29.156 -8.984 13.648 1 62.34 737 THR A CA 1
ATOM 5837 C C . THR A 1 737 ? 29.922 -7.785 14.203 1 62.34 737 THR A C 1
ATOM 5839 O O . THR A 1 737 ? 31.062 -7.543 13.805 1 62.34 737 THR A O 1
ATOM 5842 N N . ILE A 1 738 ? 29.328 -6.641 14.414 1 48.06 738 ILE A N 1
ATOM 5843 C CA . ILE A 1 738 ? 30.078 -5.594 15.094 1 48.06 738 ILE A CA 1
ATOM 5844 C C . ILE A 1 738 ? 30.516 -6.086 16.469 1 48.06 738 ILE A C 1
ATOM 5846 O O . ILE A 1 738 ? 29.734 -6.691 17.203 1 48.06 738 ILE A O 1
ATOM 5850 N N . MET B 1 1 ? -11.492 -11.875 -36.344 1 75 1 MET B N 1
ATOM 5851 C CA . MET B 1 1 ? -10.289 -11.766 -37.156 1 75 1 MET B CA 1
ATOM 5852 C C . MET B 1 1 ? -10.312 -12.773 -38.312 1 75 1 MET B C 1
ATOM 5854 O O . MET B 1 1 ? -10.758 -13.914 -38.125 1 75 1 MET B O 1
ATOM 5858 N N . GLU B 1 2 ? -10.07 -12.305 -39.469 1 83.81 2 GLU B N 1
ATOM 5859 C CA . GLU B 1 2 ? -10.023 -13.188 -40.625 1 83.81 2 GLU B CA 1
ATOM 5860 C C . GLU B 1 2 ? -8.602 -13.672 -40.875 1 83.81 2 GLU B C 1
ATOM 5862 O O . GLU B 1 2 ? -7.672 -12.867 -40.969 1 83.81 2 GLU B O 1
ATOM 5867 N N . TRP B 1 3 ? -8.398 -15.047 -40.844 1 91 3 TRP B N 1
ATOM 5868 C CA . TRP B 1 3 ? -7.086 -15.656 -41.062 1 91 3 TRP B CA 1
ATOM 5869 C C . TRP B 1 3 ? -6.91 -16.047 -42.531 1 91 3 TRP B C 1
ATOM 5871 O O . TRP B 1 3 ? -7.75 -16.75 -43.094 1 91 3 TRP B O 1
ATOM 5881 N N . TYR B 1 4 ? -5.859 -15.523 -43.125 1 93.12 4 TYR B N 1
ATOM 5882 C CA . TYR B 1 4 ? -5.418 -15.953 -44.438 1 93.12 4 TYR B CA 1
ATOM 5883 C C . TYR B 1 4 ? -4.242 -16.922 -44.344 1 93.12 4 TYR B C 1
ATOM 5885 O O . TYR B 1 4 ? -3.924 -17.625 -45.312 1 93.12 4 TYR B O 1
ATOM 5893 N N . ALA B 1 5 ? -3.705 -16.969 -43.25 1 96.56 5 ALA B N 1
ATOM 5894 C CA . ALA B 1 5 ? -2.521 -17.781 -43 1 96.56 5 ALA B CA 1
ATOM 5895 C C . ALA B 1 5 ? -2.873 -19.266 -42.938 1 96.56 5 ALA B C 1
ATOM 5897 O O . ALA B 1 5 ? -3.988 -19.641 -42.562 1 96.56 5 ALA B O 1
ATOM 5898 N N . LYS B 1 6 ? -1.943 -20.062 -43.312 1 96.81 6 LYS B N 1
ATOM 5899 C CA . LYS B 1 6 ? -2.037 -21.516 -43.219 1 96.81 6 LYS B CA 1
ATOM 5900 C C . LYS B 1 6 ? -1.054 -22.062 -42.188 1 96.81 6 LYS B C 1
ATOM 5902 O O . LYS B 1 6 ? 0.019 -21.484 -41.969 1 96.81 6 LYS B O 1
ATOM 5907 N N . TRP B 1 7 ? -1.494 -23.156 -41.562 1 96.62 7 TRP B N 1
ATOM 5908 C CA . TRP B 1 7 ? -0.557 -23.828 -40.688 1 96.62 7 TRP B CA 1
ATOM 5909 C C . TRP B 1 7 ? 0.635 -24.375 -41.469 1 96.62 7 TRP B C 1
ATOM 5911 O O . TRP B 1 7 ? 0.466 -25 -42.5 1 96.62 7 TRP B O 1
ATOM 5921 N N . ILE B 1 8 ? 1.814 -24.078 -40.906 1 97.62 8 ILE B N 1
ATOM 5922 C CA . ILE B 1 8 ? 3.006 -24.609 -41.562 1 97.62 8 ILE B CA 1
ATOM 5923 C C . ILE B 1 8 ? 3.84 -25.406 -40.562 1 97.62 8 ILE B C 1
ATOM 5925 O O . ILE B 1 8 ? 3.752 -25.156 -39.344 1 97.62 8 ILE B O 1
ATOM 5929 N N . LYS B 1 9 ? 4.527 -26.344 -41 1 96.5 9 LYS B N 1
ATOM 5930 C CA . LYS B 1 9 ? 5.492 -27.156 -40.25 1 96.5 9 LYS B CA 1
ATOM 5931 C C . LYS B 1 9 ? 6.742 -27.422 -41.062 1 96.5 9 LYS B C 1
ATOM 5933 O O . LYS B 1 9 ? 6.723 -27.281 -42.312 1 96.5 9 LYS B O 1
ATOM 5938 N N . PRO B 1 10 ? 7.852 -27.734 -40.406 1 95.69 10 PRO B N 1
ATOM 5939 C CA . PRO B 1 10 ? 9.016 -28.156 -41.219 1 95.69 10 PRO B CA 1
ATOM 5940 C C . PRO B 1 10 ? 8.727 -29.359 -42.094 1 95.69 10 PRO B C 1
ATOM 5942 O O . PRO B 1 10 ? 8.109 -30.328 -41.625 1 95.69 10 PRO B O 1
ATOM 5945 N N . GLN B 1 11 ? 9.18 -29.312 -43.312 1 94.06 11 GLN B N 1
ATOM 5946 C CA . GLN B 1 11 ? 8.977 -30.438 -44.219 1 94.06 11 GLN B CA 1
ATOM 5947 C C . GLN B 1 11 ? 9.781 -31.656 -43.781 1 94.06 11 GLN B C 1
ATOM 5949 O O . GLN B 1 11 ? 9.367 -32.781 -43.969 1 94.06 11 GLN B O 1
ATOM 5954 N N . THR B 1 12 ? 10.883 -31.344 -43.188 1 90.88 12 THR B N 1
ATOM 5955 C CA . THR B 1 12 ? 11.734 -32.406 -42.688 1 90.88 12 THR B CA 1
ATOM 5956 C C . THR B 1 12 ? 11.766 -32.406 -41.156 1 90.88 12 THR B C 1
ATOM 5958 O O . THR B 1 12 ? 11.719 -31.328 -40.531 1 90.88 12 THR B O 1
ATOM 5961 N N . GLU B 1 13 ? 11.844 -33.562 -40.656 1 86.94 13 GLU B N 1
ATOM 5962 C CA . GLU B 1 13 ? 11.891 -33.688 -39.188 1 86.94 13 GLU B CA 1
ATOM 5963 C C . GLU B 1 13 ? 13.125 -33 -38.625 1 86.94 13 GLU B C 1
ATOM 5965 O O . GLU B 1 13 ? 14.211 -33.094 -39.219 1 86.94 13 GLU B O 1
ATOM 5970 N N . THR B 1 14 ? 12.883 -32.375 -37.531 1 87.94 14 THR B N 1
ATOM 5971 C CA . THR B 1 14 ? 13.977 -31.625 -36.906 1 87.94 14 THR B CA 1
ATOM 5972 C C . THR B 1 14 ? 14.469 -32.312 -35.656 1 87.94 14 THR B C 1
ATOM 5974 O O . THR B 1 14 ? 15.453 -31.891 -35.031 1 87.94 14 THR B O 1
ATOM 5977 N N . GLY B 1 15 ? 13.773 -33.344 -35.219 1 85.75 15 GLY B N 1
ATOM 5978 C CA . GLY B 1 15 ? 14.125 -34.031 -33.969 1 85.75 15 GLY B CA 1
ATOM 5979 C C . GLY B 1 15 ? 13.961 -33.125 -32.75 1 85.75 15 GLY B C 1
ATOM 5980 O O . GLY B 1 15 ? 12.898 -32.562 -32.531 1 85.75 15 GLY B O 1
ATOM 5981 N N . ASP B 1 16 ? 15.117 -33.031 -32.031 1 88.88 16 ASP B N 1
ATOM 5982 C CA . ASP B 1 16 ? 15.102 -32.25 -30.797 1 88.88 16 ASP B CA 1
ATOM 5983 C C . ASP B 1 16 ? 15.359 -30.766 -31.062 1 88.88 16 ASP B C 1
ATOM 5985 O O . ASP B 1 16 ? 15.086 -29.922 -30.203 1 88.88 16 ASP B O 1
ATOM 5989 N N . ILE B 1 17 ? 15.844 -30.453 -32.188 1 93.38 17 ILE B N 1
ATOM 5990 C CA . ILE B 1 17 ? 16.188 -29.078 -32.531 1 93.38 17 ILE B CA 1
ATOM 5991 C C . ILE B 1 17 ? 14.922 -28.266 -32.781 1 93.38 17 ILE B C 1
ATOM 5993 O O . ILE B 1 17 ? 14.031 -28.719 -33.5 1 93.38 17 ILE B O 1
ATOM 5997 N N . CYS B 1 18 ? 14.82 -27.141 -32.125 1 95.25 18 CYS B N 1
ATOM 5998 C CA . CYS B 1 18 ? 13.688 -26.25 -32.375 1 95.25 18 CYS B CA 1
ATOM 5999 C C . CYS B 1 18 ? 13.781 -25.609 -33.75 1 95.25 18 CYS B C 1
ATOM 6001 O O . CYS B 1 18 ? 14.82 -25.047 -34.094 1 95.25 18 CYS B O 1
ATOM 6003 N N . PRO B 1 19 ? 12.773 -25.719 -34.531 1 96 19 PRO B N 1
ATOM 6004 C CA . PRO B 1 19 ? 12.82 -25.062 -35.844 1 96 19 PRO B CA 1
ATOM 6005 C C . PRO B 1 19 ? 12.727 -23.547 -35.75 1 96 19 PRO B C 1
ATOM 6007 O O . PRO B 1 19 ? 12.008 -23.016 -34.875 1 96 19 PRO B O 1
ATOM 6010 N N . LEU B 1 20 ? 13.469 -22.859 -36.562 1 96.38 20 LEU B N 1
ATOM 6011 C CA . LEU B 1 20 ? 13.391 -21.406 -36.781 1 96.38 20 LEU B CA 1
ATOM 6012 C C . LEU B 1 20 ? 12.727 -21.094 -38.125 1 96.38 20 LEU B C 1
ATOM 6014 O O . LEU B 1 20 ? 13.352 -21.234 -39.188 1 96.38 20 LEU B O 1
ATOM 6018 N N . PHE B 1 21 ? 11.461 -20.688 -38.062 1 97.25 21 PHE B N 1
ATOM 6019 C CA . PHE B 1 21 ? 10.742 -20.266 -39.25 1 97.25 21 PHE B CA 1
ATOM 6020 C C . PHE B 1 21 ? 11.133 -18.844 -39.656 1 97.25 21 PHE B C 1
ATOM 6022 O O . PHE B 1 21 ? 11.32 -17.984 -38.781 1 97.25 21 PHE B O 1
ATOM 6029 N N . GLN B 1 22 ? 11.172 -18.656 -40.969 1 96.56 22 GLN B N 1
ATOM 6030 C CA . GLN B 1 22 ? 11.633 -17.344 -41.406 1 96.56 22 GLN B CA 1
ATOM 6031 C C . GLN B 1 22 ? 10.883 -16.891 -42.656 1 96.56 22 GLN B C 1
ATOM 6033 O O . GLN B 1 22 ? 10.5 -17.703 -43.5 1 96.56 22 GLN B O 1
ATOM 6038 N N . LYS B 1 23 ? 10.719 -15.664 -42.719 1 96.25 23 LYS B N 1
ATOM 6039 C CA . LYS B 1 23 ? 10.141 -15.008 -43.906 1 96.25 23 LYS B CA 1
ATOM 6040 C C . LYS B 1 23 ? 10.742 -13.625 -44.094 1 96.25 23 LYS B C 1
ATOM 6042 O O . LYS B 1 23 ? 10.766 -12.805 -43.188 1 96.25 23 LYS B O 1
ATOM 6047 N N . SER B 1 24 ? 11.266 -13.445 -45.312 1 96 24 SER B N 1
ATOM 6048 C CA . SER B 1 24 ? 11.719 -12.117 -45.688 1 96 24 SER B CA 1
ATOM 6049 C C . SER B 1 24 ? 10.695 -11.422 -46.594 1 96 24 SER B C 1
ATOM 6051 O O . SER B 1 24 ? 10.062 -12.055 -47.438 1 96 24 SER B O 1
ATOM 6053 N N . PHE B 1 25 ? 10.523 -10.117 -46.375 1 95.31 25 PHE B N 1
ATOM 6054 C CA . PHE B 1 25 ? 9.586 -9.375 -47.219 1 95.31 25 PHE B CA 1
ATOM 6055 C C . PHE B 1 25 ? 10.023 -7.922 -47.344 1 95.31 25 PHE B C 1
ATOM 6057 O O . PHE B 1 25 ? 10.828 -7.43 -46.562 1 95.31 25 PHE B O 1
ATOM 6064 N N . PHE B 1 26 ? 9.547 -7.359 -48.375 1 95.06 26 PHE B N 1
ATOM 6065 C CA . PHE B 1 26 ? 9.875 -5.984 -48.75 1 95.06 26 PHE B CA 1
ATOM 6066 C C . PHE B 1 26 ? 8.625 -5.117 -48.781 1 95.06 26 PHE B C 1
ATOM 6068 O O . PHE B 1 26 ? 7.594 -5.527 -49.312 1 95.06 26 PHE B O 1
ATOM 6075 N N . LEU B 1 27 ? 8.75 -3.916 -48.094 1 94.19 27 LEU B N 1
ATOM 6076 C CA . LEU B 1 27 ? 7.625 -2.988 -48.094 1 94.19 27 LEU B CA 1
ATOM 6077 C C . LEU B 1 27 ? 7.883 -1.822 -49.062 1 94.19 27 LEU B C 1
ATOM 6079 O O . LEU B 1 27 ? 8.898 -1.136 -48.938 1 94.19 27 LEU B O 1
ATOM 6083 N N . LYS B 1 28 ? 6.98 -1.577 -49.906 1 87.62 28 LYS B N 1
ATOM 6084 C CA . LYS B 1 28 ? 7.172 -0.597 -50.969 1 87.62 28 LYS B CA 1
ATOM 6085 C C . LYS B 1 28 ? 6.641 0.773 -50.562 1 87.62 28 LYS B C 1
ATOM 6087 O O . LYS B 1 28 ? 6.992 1.788 -51.156 1 87.62 28 LYS B O 1
ATOM 6092 N N . LYS B 1 29 ? 5.762 0.832 -49.594 1 92.88 29 LYS B N 1
ATOM 6093 C CA . LYS B 1 29 ? 5.07 2.055 -49.188 1 92.88 29 LYS B CA 1
ATOM 6094 C C . LYS B 1 29 ? 5.285 2.359 -47.719 1 92.88 29 LYS B C 1
ATOM 6096 O O . LYS B 1 29 ? 5.633 1.468 -46.938 1 92.88 29 LYS B O 1
ATOM 6101 N N . PRO B 1 30 ? 5.082 3.75 -47.406 1 94.94 30 PRO B N 1
ATOM 6102 C CA . PRO B 1 30 ? 5.148 4.082 -45.969 1 94.94 30 PRO B CA 1
ATOM 6103 C C . PRO B 1 30 ? 4.055 3.395 -45.156 1 94.94 30 PRO B C 1
ATOM 6105 O O . PRO B 1 30 ? 2.908 3.301 -45.625 1 94.94 30 PRO B O 1
ATOM 6108 N N . VAL B 1 31 ? 4.461 2.967 -44 1 96.94 31 VAL B N 1
ATOM 6109 C CA . VAL B 1 31 ? 3.574 2.152 -43.188 1 96.94 31 VAL B CA 1
ATOM 6110 C C . VAL B 1 31 ? 2.871 3.033 -42.156 1 96.94 31 VAL B C 1
ATOM 6112 O O . VAL B 1 31 ? 3.512 3.84 -41.469 1 96.94 31 VAL B O 1
ATOM 6115 N N . LYS B 1 32 ? 1.578 2.967 -42.094 1 97.56 32 LYS B N 1
ATOM 6116 C CA . LYS B 1 32 ? 0.777 3.625 -41.062 1 97.56 32 LYS B CA 1
ATOM 6117 C C . LYS B 1 32 ? 0.665 2.758 -39.812 1 97.56 32 LYS B C 1
ATOM 6119 O O . LYS B 1 32 ? 0.809 3.252 -38.688 1 97.56 32 LYS B O 1
ATOM 6124 N N . ALA B 1 33 ? 0.377 1.518 -39.969 1 98.06 33 ALA B N 1
ATOM 6125 C CA . ALA B 1 33 ? 0.221 0.573 -38.875 1 98.06 33 ALA B CA 1
ATOM 6126 C C . ALA B 1 33 ? 0.599 -0.841 -39.312 1 98.06 33 ALA B C 1
ATOM 6128 O O . ALA B 1 33 ? 0.417 -1.211 -40.469 1 98.06 33 ALA B O 1
ATOM 6129 N N . ALA B 1 34 ? 1.148 -1.615 -38.438 1 98.12 34 ALA B N 1
ATOM 6130 C CA . ALA B 1 34 ? 1.484 -3.021 -38.656 1 98.12 34 ALA B CA 1
ATOM 6131 C C . ALA B 1 34 ? 1.161 -3.854 -37.406 1 98.12 34 ALA B C 1
ATOM 6133 O O . ALA B 1 34 ? 1.515 -3.477 -36.281 1 98.12 34 ALA B O 1
ATOM 6134 N N . ALA B 1 35 ? 0.428 -4.965 -37.594 1 98.19 35 ALA B N 1
ATOM 6135 C CA . ALA B 1 35 ? 0.052 -5.859 -36.5 1 98.19 35 ALA B CA 1
ATOM 6136 C C . ALA B 1 35 ? 0.372 -7.309 -36.844 1 98.19 35 ALA B C 1
ATOM 6138 O O . ALA B 1 35 ? 0.07 -7.773 -37.938 1 98.19 35 ALA B O 1
ATOM 6139 N N . LEU B 1 36 ? 1.047 -8 -35.906 1 98.38 36 LEU B N 1
ATOM 6140 C CA . LEU B 1 36 ? 1.325 -9.422 -36.062 1 98.38 36 LEU B CA 1
ATOM 6141 C C . LEU B 1 36 ? 0.347 -10.258 -35.25 1 98.38 36 LEU B C 1
ATOM 6143 O O . LEU B 1 36 ? 0.226 -10.07 -34.031 1 98.38 36 LEU B O 1
ATOM 6147 N N . TYR B 1 37 ? -0.397 -11.07 -35.906 1 98.12 37 TYR B N 1
ATOM 6148 C CA . TYR B 1 37 ? -1.192 -12.117 -35.25 1 98.12 37 TYR B CA 1
ATOM 6149 C C . TYR B 1 37 ? -0.486 -13.469 -35.344 1 98.12 37 TYR B C 1
ATOM 6151 O O . TYR B 1 37 ? -0.092 -13.898 -36.438 1 98.12 37 TYR B O 1
ATOM 6159 N N . ILE B 1 38 ? -0.299 -14.133 -34.188 1 98.38 38 ILE B N 1
ATOM 6160 C CA . ILE B 1 38 ? 0.608 -15.273 -34.219 1 98.38 38 ILE B CA 1
ATOM 6161 C C . ILE B 1 38 ? 0.216 -16.281 -33.156 1 98.38 38 ILE B C 1
ATOM 6163 O O . ILE B 1 38 ? -0.257 -15.914 -32.094 1 98.38 38 ILE B O 1
ATOM 6167 N N . THR B 1 39 ? 0.334 -17.578 -33.438 1 97.38 39 THR B N 1
ATOM 6168 C CA . THR B 1 39 ? 0.263 -18.672 -32.469 1 97.38 39 THR B CA 1
ATOM 6169 C C . THR B 1 39 ? 1.129 -19.844 -32.938 1 97.38 39 THR B C 1
ATOM 6171 O O . THR B 1 39 ? 1.811 -19.75 -33.969 1 97.38 39 THR B O 1
ATOM 6174 N N . ALA B 1 40 ? 1.27 -20.828 -32.062 1 96.56 40 ALA B N 1
ATOM 6175 C CA . ALA B 1 40 ? 2.074 -22.016 -32.375 1 96.56 40 ALA B CA 1
ATOM 6176 C C . ALA B 1 40 ? 1.554 -23.234 -31.641 1 96.56 40 ALA B C 1
ATOM 6178 O O . ALA B 1 40 ? 0.791 -23.109 -30.672 1 96.56 40 ALA B O 1
ATOM 6179 N N . LEU B 1 41 ? 1.816 -24.438 -32.188 1 93.88 41 LEU B N 1
ATOM 6180 C CA . LEU B 1 41 ? 1.664 -25.688 -31.453 1 93.88 41 LEU B CA 1
ATOM 6181 C C . LEU B 1 41 ? 2.92 -26 -30.641 1 93.88 41 LEU B C 1
ATOM 6183 O O . LEU B 1 41 ? 3.809 -26.719 -31.109 1 93.88 41 LEU B O 1
ATOM 6187 N N . GLY B 1 42 ? 2.943 -25.562 -29.438 1 92.81 42 GLY B N 1
ATOM 6188 C CA . GLY B 1 42 ? 4.078 -25.453 -28.531 1 92.81 42 GLY B CA 1
ATOM 6189 C C . GLY B 1 42 ? 4.238 -24.078 -27.922 1 92.81 42 GLY B C 1
ATOM 6190 O O . GLY B 1 42 ? 3.26 -23.469 -27.469 1 92.81 42 GLY B O 1
ATOM 6191 N N . THR B 1 43 ? 5.496 -23.688 -27.781 1 95.75 43 THR B N 1
ATOM 6192 C CA . THR B 1 43 ? 5.805 -22.312 -27.375 1 95.75 43 THR B CA 1
ATOM 6193 C C . THR B 1 43 ? 6.641 -21.609 -28.438 1 95.75 43 THR B C 1
ATOM 6195 O O . THR B 1 43 ? 7.344 -22.25 -29.219 1 95.75 43 THR B O 1
ATOM 6198 N N . TYR B 1 44 ? 6.48 -20.25 -28.469 1 97.69 44 TYR B N 1
ATOM 6199 C CA . TYR B 1 44 ? 7.238 -19.594 -29.516 1 97.69 44 TYR B CA 1
ATOM 6200 C C . TYR B 1 44 ? 7.859 -18.297 -29.016 1 97.69 44 TYR B C 1
ATOM 6202 O O . TYR B 1 44 ? 7.426 -17.75 -27.984 1 97.69 44 TYR B O 1
ATOM 6210 N N . GLU B 1 45 ? 8.922 -17.875 -29.641 1 97.75 45 GLU B N 1
ATOM 6211 C CA . GLU B 1 45 ? 9.492 -16.531 -29.562 1 97.75 45 GLU B CA 1
ATOM 6212 C C . GLU B 1 45 ? 9.688 -15.938 -30.969 1 97.75 45 GLU B C 1
ATOM 6214 O O . GLU B 1 45 ? 10.289 -16.578 -31.828 1 97.75 45 GLU B O 1
ATOM 6219 N N . ALA B 1 46 ? 9.172 -14.742 -31.156 1 98.25 46 ALA B N 1
ATOM 6220 C CA . ALA B 1 46 ? 9.227 -14.102 -32.469 1 98.25 46 ALA B CA 1
ATOM 6221 C C . ALA B 1 46 ? 10.125 -12.867 -32.438 1 98.25 46 ALA B C 1
ATOM 6223 O O . ALA B 1 46 ? 10.172 -12.148 -31.438 1 98.25 46 ALA B O 1
ATOM 6224 N N . GLU B 1 47 ? 10.797 -12.688 -33.531 1 97.38 47 GLU B N 1
ATOM 6225 C CA . GLU B 1 47 ? 11.633 -11.508 -33.75 1 97.38 47 GLU B CA 1
ATOM 6226 C C . GLU B 1 47 ? 11.359 -10.859 -35.094 1 97.38 47 GLU B C 1
ATOM 6228 O O . GLU B 1 47 ? 11.125 -11.555 -36.094 1 97.38 47 GLU B O 1
ATOM 6233 N N . LEU B 1 48 ? 11.266 -9.602 -35.094 1 97.75 48 LEU B N 1
ATOM 6234 C CA . LEU B 1 48 ? 11.242 -8.82 -36.344 1 97.75 48 LEU B CA 1
ATOM 6235 C C . LEU B 1 48 ? 12.492 -7.949 -36.438 1 97.75 48 LEU B C 1
ATOM 6237 O O . LEU B 1 48 ? 12.742 -7.102 -35.594 1 97.75 48 LEU B O 1
ATOM 6241 N N . ASN B 1 49 ? 13.258 -8.195 -37.531 1 96.38 49 ASN B N 1
ATOM 6242 C CA . ASN B 1 49 ? 14.516 -7.488 -37.719 1 96.38 49 ASN B CA 1
ATOM 6243 C C . ASN B 1 49 ? 15.422 -7.613 -36.5 1 96.38 49 ASN B C 1
ATOM 6245 O O . ASN B 1 49 ? 15.945 -6.613 -36 1 96.38 49 ASN B O 1
ATOM 6249 N N . LYS B 1 50 ? 15.453 -8.727 -35.875 1 91.69 50 LYS B N 1
ATOM 6250 C CA . LYS B 1 50 ? 16.344 -9.133 -34.781 1 91.69 50 LYS B CA 1
ATOM 6251 C C . LYS B 1 50 ? 15.891 -8.508 -33.469 1 91.69 50 LYS B C 1
ATOM 6253 O O . LYS B 1 50 ? 16.641 -8.531 -32.469 1 91.69 50 LYS B O 1
ATOM 6258 N N . THR B 1 51 ? 14.734 -7.973 -33.5 1 96.06 51 THR B N 1
ATOM 6259 C CA . THR B 1 51 ? 14.148 -7.453 -32.281 1 96.06 51 THR B CA 1
ATOM 6260 C C . THR B 1 51 ? 13 -8.344 -31.797 1 96.06 51 THR B C 1
ATOM 6262 O O . THR B 1 51 ? 12.086 -8.641 -32.562 1 96.06 51 THR B O 1
ATOM 6265 N N . ARG B 1 52 ? 13.125 -8.742 -30.562 1 96.62 52 ARG B N 1
ATOM 6266 C CA . ARG B 1 52 ? 12.086 -9.594 -30 1 96.62 52 ARG B CA 1
ATOM 6267 C C . ARG B 1 52 ? 10.727 -8.898 -30.031 1 96.62 52 ARG B C 1
ATOM 6269 O O . ARG B 1 52 ? 10.633 -7.703 -29.766 1 96.62 52 ARG B O 1
ATOM 6276 N N . ILE B 1 53 ? 9.719 -9.625 -30.406 1 97.88 53 ILE B N 1
ATOM 6277 C CA . ILE B 1 53 ? 8.359 -9.094 -30.453 1 97.88 53 ILE B CA 1
ATOM 6278 C C . ILE B 1 53 ? 7.633 -9.43 -29.156 1 97.88 53 ILE B C 1
ATOM 6280 O O . ILE B 1 53 ? 7.477 -10.602 -28.797 1 97.88 53 ILE B O 1
ATOM 6284 N N . GLY B 1 54 ? 7.16 -8.406 -28.438 1 96.06 54 GLY B N 1
ATOM 6285 C CA . GLY B 1 54 ? 6.387 -8.586 -27.219 1 96.06 54 GLY B CA 1
ATOM 6286 C C . GLY B 1 54 ? 7.223 -9.078 -26.047 1 96.06 54 GLY B C 1
ATOM 6287 O O . GLY B 1 54 ? 8.414 -9.344 -26.203 1 96.06 54 GLY B O 1
ATOM 6288 N N . ASP B 1 55 ? 6.59 -9.297 -24.859 1 95.75 55 ASP B N 1
ATOM 6289 C CA . ASP B 1 55 ? 7.27 -9.695 -23.641 1 95.75 55 ASP B CA 1
ATOM 6290 C C . ASP B 1 55 ? 6.664 -10.984 -23.078 1 95.75 55 ASP B C 1
ATOM 6292 O O . ASP B 1 55 ? 6.977 -11.383 -21.953 1 95.75 55 ASP B O 1
ATOM 6296 N N . PHE B 1 56 ? 5.762 -11.594 -23.859 1 98 56 PHE B N 1
ATOM 6297 C CA . PHE B 1 56 ? 5.086 -12.805 -23.406 1 98 56 PHE B CA 1
ATOM 6298 C C . PHE B 1 56 ? 6.051 -13.984 -23.391 1 98 56 PHE B C 1
ATOM 6300 O O . PHE B 1 56 ? 6.469 -14.469 -24.438 1 98 56 PHE B O 1
ATOM 6307 N N . ILE B 1 57 ? 6.395 -14.453 -22.172 1 97.81 57 ILE B N 1
ATOM 6308 C CA . ILE B 1 57 ? 7.246 -15.625 -21.984 1 97.81 57 ILE B CA 1
ATOM 6309 C C . ILE B 1 57 ? 6.418 -16.891 -22.156 1 97.81 57 ILE B C 1
ATOM 6311 O O . ILE B 1 57 ? 5.312 -17 -21.625 1 97.81 57 ILE B O 1
ATOM 6315 N N . LEU B 1 58 ? 6.938 -17.812 -23.016 1 97.69 58 LEU B N 1
ATOM 6316 C CA . LEU B 1 58 ? 6.297 -19.109 -23.25 1 97.69 58 LEU B CA 1
ATOM 6317 C C . LEU B 1 58 ? 4.957 -18.922 -23.953 1 97.69 58 LEU B C 1
ATOM 6319 O O . LEU B 1 58 ? 3.998 -19.641 -23.672 1 97.69 58 LEU B O 1
ATOM 6323 N N . ALA B 1 59 ? 4.844 -18 -24.828 1 97.69 59 ALA B N 1
ATOM 6324 C CA . ALA B 1 59 ? 3.654 -17.844 -25.656 1 97.69 59 ALA B CA 1
ATOM 6325 C C . ALA B 1 59 ? 3.447 -19.078 -26.547 1 97.69 59 ALA B C 1
ATOM 6327 O O . ALA B 1 59 ? 4.414 -19.719 -26.984 1 97.69 59 ALA B O 1
ATOM 6328 N N . PRO B 1 60 ? 2.264 -19.359 -26.797 1 96.88 60 PRO B N 1
ATOM 6329 C CA . PRO B 1 60 ? 1 -18.672 -26.516 1 96.88 60 PRO B CA 1
ATOM 6330 C C . PRO B 1 60 ? 0.369 -19.094 -25.203 1 96.88 60 PRO B C 1
ATOM 6332 O O . PRO B 1 60 ? -0.821 -18.859 -24.969 1 96.88 60 PRO B O 1
ATOM 6335 N N . GLY B 1 61 ? 1.077 -19.797 -24.344 1 95.75 61 GLY B N 1
ATOM 6336 C CA . GLY B 1 61 ? 0.524 -20.328 -23.109 1 95.75 61 GLY B CA 1
ATOM 6337 C C . GLY B 1 61 ? -0.003 -21.75 -23.266 1 95.75 61 GLY B C 1
ATOM 6338 O O . GLY B 1 61 ? 0.392 -22.469 -24.172 1 95.75 61 GLY B O 1
ATOM 6339 N N . TRP B 1 62 ? -0.781 -22.172 -22.281 1 94.19 62 TRP B N 1
ATOM 6340 C CA . TRP B 1 62 ? -1.21 -23.562 -22.25 1 94.19 62 TRP B CA 1
ATOM 6341 C C . TRP B 1 62 ? -2.729 -23.672 -22.156 1 94.19 62 TRP B C 1
ATOM 6343 O O . TRP B 1 62 ? -3.312 -23.344 -21.125 1 94.19 62 TRP B O 1
ATOM 6353 N N . THR B 1 63 ? -3.359 -24.031 -23.188 1 92.19 63 THR B N 1
ATOM 6354 C CA . THR B 1 63 ? -4.785 -24.344 -23.234 1 92.19 63 THR B CA 1
ATOM 6355 C C . THR B 1 63 ? -5.012 -25.734 -23.828 1 92.19 63 THR B C 1
ATOM 6357 O O . THR B 1 63 ? -4.055 -26.453 -24.141 1 92.19 63 THR B O 1
ATOM 6360 N N . SER B 1 64 ? -6.328 -26.062 -23.797 1 87.44 64 SER B N 1
ATOM 6361 C CA . SER B 1 64 ? -6.688 -27.297 -24.516 1 87.44 64 SER B CA 1
ATOM 6362 C C . SER B 1 64 ? -6.531 -27.109 -26.016 1 87.44 64 SER B C 1
ATOM 6364 O O . SER B 1 64 ? -7.477 -26.719 -26.703 1 87.44 64 SER B O 1
ATOM 6366 N N . TYR B 1 65 ? -5.355 -27.5 -26.641 1 81.12 65 TYR B N 1
ATOM 6367 C CA . TYR B 1 65 ? -4.922 -27.141 -27.984 1 81.12 65 TYR B CA 1
ATOM 6368 C C . TYR B 1 65 ? -5.961 -27.547 -29.016 1 81.12 65 TYR B C 1
ATOM 6370 O O . TYR B 1 65 ? -6.18 -26.844 -30 1 81.12 65 TYR B O 1
ATOM 6378 N N . GLN B 1 66 ? -6.609 -28.609 -28.75 1 81.81 66 GLN B N 1
ATOM 6379 C CA . GLN B 1 66 ? -7.523 -29.125 -29.766 1 81.81 66 GLN B CA 1
ATOM 6380 C C . GLN B 1 66 ? -8.906 -28.484 -29.641 1 81.81 66 GLN B C 1
ATOM 6382 O O . GLN B 1 66 ? -9.719 -28.578 -30.562 1 81.81 66 GLN B O 1
ATOM 6387 N N . LYS B 1 67 ? -9.078 -27.859 -28.594 1 91.06 67 LYS B N 1
ATOM 6388 C CA . LYS B 1 67 ? -10.398 -27.266 -28.359 1 91.06 67 LYS B CA 1
ATOM 6389 C C . LYS B 1 67 ? -10.32 -25.75 -28.25 1 91.06 67 LYS B C 1
ATOM 6391 O O . LYS B 1 67 ? -11.266 -25.047 -28.594 1 91.06 67 LYS B O 1
ATOM 6396 N N . ARG B 1 68 ? -9.25 -25.312 -27.688 1 94.38 68 ARG B N 1
ATOM 6397 C CA . ARG B 1 68 ? -9.008 -23.875 -27.484 1 94.38 68 ARG B CA 1
ATOM 6398 C C . ARG B 1 68 ? -7.531 -23.547 -27.656 1 94.38 68 ARG B C 1
ATOM 6400 O O . ARG B 1 68 ? -6.684 -24.062 -26.922 1 94.38 68 ARG B O 1
ATOM 6407 N N . LEU B 1 69 ? -7.246 -22.781 -28.625 1 94.75 69 LEU B N 1
ATOM 6408 C CA . LEU B 1 69 ? -5.867 -22.344 -28.844 1 94.75 69 LEU B CA 1
ATOM 6409 C C . LEU B 1 69 ? -5.785 -20.828 -28.922 1 94.75 69 LEU B C 1
ATOM 6411 O O . LEU B 1 69 ? -6.426 -20.219 -29.781 1 94.75 69 LEU B O 1
ATOM 6415 N N . GLN B 1 70 ? -4.953 -20.25 -28.031 1 96.31 70 GLN B N 1
ATOM 6416 C CA . GLN B 1 70 ? -4.82 -18.797 -27.984 1 96.31 70 GLN B CA 1
ATOM 6417 C C . GLN B 1 70 ? -3.863 -18.297 -29.062 1 96.31 70 GLN B C 1
ATOM 6419 O O . GLN B 1 70 ? -2.873 -18.953 -29.375 1 96.31 70 GLN B O 1
ATOM 6424 N N . TYR B 1 71 ? -4.199 -17.141 -29.672 1 97 71 TYR B N 1
ATOM 6425 C CA . TYR B 1 71 ? -3.244 -16.406 -30.484 1 97 71 TYR B CA 1
ATOM 6426 C C . TYR B 1 71 ? -3.02 -15.008 -29.922 1 97 71 TYR B C 1
ATOM 6428 O O . TYR B 1 71 ? -3.857 -14.484 -29.188 1 97 71 TYR B O 1
ATOM 6436 N N . GLN B 1 72 ? -1.847 -14.438 -30.188 1 98 72 GLN B N 1
ATOM 6437 C CA . GLN B 1 72 ? -1.479 -13.102 -29.719 1 98 72 GLN B CA 1
ATOM 6438 C C . GLN B 1 72 ? -1.521 -12.094 -30.859 1 98 72 GLN B C 1
ATOM 6440 O O . GLN B 1 72 ? -1.343 -12.453 -32.031 1 98 72 GLN B O 1
ATOM 6445 N N . ALA B 1 73 ? -1.85 -10.891 -30.562 1 98 73 ALA B N 1
ATOM 6446 C CA . ALA B 1 73 ? -1.764 -9.742 -31.469 1 98 73 ALA B CA 1
ATOM 6447 C C . ALA B 1 73 ? -0.75 -8.727 -30.953 1 98 73 ALA B C 1
ATOM 6449 O O . ALA B 1 73 ? -0.859 -8.242 -29.828 1 98 73 ALA B O 1
ATOM 6450 N N . TYR B 1 74 ? 0.292 -8.484 -31.703 1 98.25 74 TYR B N 1
ATOM 6451 C CA . TYR B 1 74 ? 1.332 -7.531 -31.328 1 98.25 74 TYR B CA 1
ATOM 6452 C C . TYR B 1 74 ? 1.339 -6.336 -32.281 1 98.25 74 TYR B C 1
ATOM 6454 O O . TYR B 1 74 ? 1.28 -6.5 -33.5 1 98.25 74 TYR B O 1
ATOM 6462 N N . ASP B 1 75 ? 1.336 -5.055 -31.766 1 98.25 75 ASP B N 1
ATOM 6463 C CA . ASP B 1 75 ? 1.649 -3.871 -32.562 1 98.25 75 ASP B CA 1
ATOM 6464 C C . ASP B 1 75 ? 3.143 -3.799 -32.875 1 98.25 75 ASP B C 1
ATOM 6466 O O . ASP B 1 75 ? 3.961 -3.592 -31.984 1 98.25 75 ASP B O 1
ATOM 6470 N N . VAL B 1 76 ? 3.488 -3.969 -34.125 1 98.31 76 VAL B N 1
ATOM 6471 C CA . VAL B 1 76 ? 4.898 -3.979 -34.5 1 98.31 76 VAL B CA 1
ATOM 6472 C C . VAL B 1 76 ? 5.203 -2.791 -35.406 1 98.31 76 VAL B C 1
ATOM 6474 O O . VAL B 1 76 ? 6.133 -2.84 -36.219 1 98.31 76 VAL B O 1
ATOM 6477 N N . THR B 1 77 ? 4.367 -1.812 -35.375 1 97.94 77 THR B N 1
ATOM 6478 C CA . THR B 1 77 ? 4.477 -0.643 -36.25 1 97.94 77 THR B CA 1
ATOM 6479 C C . THR B 1 77 ? 5.879 -0.049 -36.188 1 97.94 77 THR B C 1
ATOM 6481 O O . THR B 1 77 ? 6.457 0.321 -37.219 1 97.94 77 THR B O 1
ATOM 6484 N N . ASN B 1 78 ? 6.426 0.001 -35.031 1 96.81 78 ASN B N 1
ATOM 6485 C CA . ASN B 1 78 ? 7.711 0.661 -34.812 1 96.81 78 ASN B CA 1
ATOM 6486 C C . ASN B 1 78 ? 8.875 -0.253 -35.188 1 96.81 78 ASN B C 1
ATOM 6488 O O . ASN B 1 78 ? 10.023 0.185 -35.219 1 96.81 78 ASN B O 1
ATOM 6492 N N . LEU B 1 79 ? 8.57 -1.465 -35.531 1 97.44 79 LEU B N 1
ATOM 6493 C CA . LEU B 1 79 ? 9.641 -2.424 -35.781 1 97.44 79 LEU B CA 1
ATOM 6494 C C . LEU B 1 79 ? 9.82 -2.637 -37.281 1 97.44 79 LEU B C 1
ATOM 6496 O O . LEU B 1 79 ? 10.844 -3.16 -37.719 1 97.44 79 LEU B O 1
ATOM 6500 N N . VAL B 1 80 ? 8.844 -2.318 -38.062 1 97 80 VAL B N 1
ATOM 6501 C CA . VAL B 1 80 ? 8.891 -2.604 -39.5 1 97 80 VAL B CA 1
ATOM 6502 C C . VAL B 1 80 ? 9.812 -1.603 -40.188 1 97 80 VAL B C 1
ATOM 6504 O O . VAL B 1 80 ? 9.883 -0.437 -39.781 1 97 80 VAL B O 1
ATOM 6507 N N . LYS B 1 81 ? 10.461 -2.143 -41.219 1 96.06 81 LYS B N 1
ATOM 6508 C CA . LYS B 1 81 ? 11.344 -1.376 -42.062 1 96.06 81 LYS B CA 1
ATOM 6509 C C . LYS B 1 81 ? 11.039 -1.642 -43.562 1 96.06 81 LYS B C 1
ATOM 6511 O O . LYS B 1 81 ? 10.008 -2.227 -43.875 1 96.06 81 LYS B O 1
ATOM 6516 N N . GLU B 1 82 ? 11.906 -1.021 -44.406 1 95.44 82 GLU B N 1
ATOM 6517 C CA . GLU B 1 82 ? 11.75 -1.286 -45.844 1 95.44 82 GLU B CA 1
ATOM 6518 C C . GLU B 1 82 ? 12.047 -2.75 -46.156 1 95.44 82 GLU B C 1
ATOM 6520 O O . GLU B 1 82 ? 11.25 -3.412 -46.844 1 95.44 82 GLU B O 1
ATOM 6525 N N . ASN B 1 83 ? 13.164 -3.285 -45.781 1 96.31 83 ASN B N 1
ATOM 6526 C CA . ASN B 1 83 ? 13.516 -4.699 -45.812 1 96.31 83 ASN B CA 1
ATOM 6527 C C . ASN B 1 83 ? 13.344 -5.355 -44.469 1 96.31 83 ASN B C 1
ATOM 6529 O O . ASN B 1 83 ? 13.875 -4.867 -43.469 1 96.31 83 ASN B O 1
ATOM 6533 N N . ASN B 1 84 ? 12.484 -6.41 -44.438 1 97.25 84 ASN B N 1
ATOM 6534 C CA . ASN B 1 84 ? 12.133 -6.988 -43.156 1 97.25 84 ASN B CA 1
ATOM 6535 C C . ASN B 1 84 ? 12.398 -8.492 -43.125 1 97.25 84 ASN B C 1
ATOM 6537 O O . ASN B 1 84 ? 12.281 -9.164 -44.156 1 97.25 84 ASN B O 1
ATOM 6541 N N . GLN B 1 85 ? 12.781 -9 -42 1 96.31 85 GLN B N 1
ATOM 6542 C CA . GLN B 1 85 ? 12.914 -10.422 -41.688 1 96.31 85 GLN B CA 1
ATOM 6543 C C . GLN B 1 85 ? 12.133 -10.805 -40.438 1 96.31 85 GLN B C 1
ATOM 6545 O O . GLN B 1 85 ? 12.422 -10.305 -39.344 1 96.31 85 GLN B O 1
ATOM 6550 N N . LEU B 1 86 ? 11.102 -11.594 -40.656 1 97.38 86 LEU B N 1
ATOM 6551 C CA . LEU B 1 86 ? 10.359 -12.164 -39.531 1 97.38 86 LEU B CA 1
ATOM 6552 C C . LEU B 1 86 ? 10.844 -13.578 -39.219 1 97.38 86 LEU B C 1
ATOM 6554 O O . LEU B 1 86 ? 10.93 -14.422 -40.125 1 97.38 86 LEU B O 1
ATOM 6558 N N . SER B 1 87 ? 11.297 -13.797 -38 1 97.12 87 SER B N 1
ATOM 6559 C CA . SER B 1 87 ? 11.766 -15.102 -37.562 1 97.12 87 SER B CA 1
ATOM 6560 C C . SER B 1 87 ? 11.023 -15.57 -36.312 1 97.12 87 SER B C 1
ATOM 6562 O O . SER B 1 87 ? 10.758 -14.773 -35.406 1 97.12 87 SER B O 1
ATOM 6564 N N . VAL B 1 88 ? 10.617 -16.844 -36.312 1 98.19 88 VAL B N 1
ATOM 6565 C CA . VAL B 1 88 ? 9.898 -17.422 -35.156 1 98.19 88 VAL B CA 1
ATOM 6566 C C . VAL B 1 88 ? 10.516 -18.75 -34.781 1 98.19 88 VAL B C 1
ATOM 6568 O O . VAL B 1 88 ? 10.531 -19.688 -35.562 1 98.19 88 VAL B O 1
ATOM 6571 N N . THR B 1 89 ? 11.047 -18.812 -33.531 1 97.44 89 THR B N 1
ATOM 6572 C CA . THR B 1 89 ? 11.5 -20.078 -32.969 1 97.44 89 THR B CA 1
ATOM 6573 C C . THR B 1 89 ? 10.359 -20.781 -32.219 1 97.44 89 THR B C 1
ATOM 6575 O O . THR B 1 89 ? 9.695 -20.172 -31.375 1 97.44 89 THR B O 1
ATOM 6578 N N . VAL B 1 90 ? 10.109 -22.031 -32.594 1 97.31 90 VAL B N 1
ATOM 6579 C CA . VAL B 1 90 ? 9.023 -22.781 -31.969 1 97.31 90 VAL B CA 1
ATOM 6580 C C . VAL B 1 90 ? 9.594 -23.953 -31.172 1 97.31 90 VAL B C 1
ATOM 6582 O O . VAL B 1 90 ? 10.305 -24.797 -31.719 1 97.31 90 VAL B O 1
ATOM 6585 N N . GLY B 1 91 ? 9.344 -23.953 -29.859 1 95.5 91 GLY B N 1
ATOM 6586 C CA . GLY B 1 91 ? 9.734 -25.047 -28.984 1 95.5 91 GLY B CA 1
ATOM 6587 C C . GLY B 1 91 ? 8.625 -26.047 -28.75 1 95.5 91 GLY B C 1
ATOM 6588 O O . GLY B 1 91 ? 7.496 -25.859 -29.219 1 95.5 91 GLY B O 1
ATOM 6589 N N . LYS B 1 92 ? 8.922 -27.141 -28.062 1 92.62 92 LYS B N 1
ATOM 6590 C CA . LYS B 1 92 ? 7.945 -28.203 -27.812 1 92.62 92 LYS B CA 1
ATOM 6591 C C . LYS B 1 92 ? 6.816 -27.703 -26.922 1 92.62 92 LYS B C 1
ATOM 6593 O O . LYS B 1 92 ? 5.652 -28.062 -27.125 1 92.62 92 LYS B O 1
ATOM 6598 N N . GLY B 1 93 ? 7.258 -26.875 -25.922 1 91.88 93 GLY B N 1
ATOM 6599 C CA . GLY B 1 93 ? 6.266 -26.375 -24.984 1 91.88 93 GLY B CA 1
ATOM 6600 C C . GLY B 1 93 ? 5.492 -27.484 -24.297 1 91.88 93 GLY B C 1
ATOM 6601 O O . GLY B 1 93 ? 6.02 -28.578 -24.094 1 91.88 93 GLY B O 1
ATOM 6602 N N . TRP B 1 94 ? 4.273 -27.172 -23.828 1 90.19 94 TRP B N 1
ATOM 6603 C CA . TRP B 1 94 ? 3.416 -28.141 -23.156 1 90.19 94 TRP B CA 1
ATOM 6604 C C . TRP B 1 94 ? 2.814 -29.125 -24.156 1 90.19 94 TRP B C 1
ATOM 6606 O O . TRP B 1 94 ? 2.387 -30.219 -23.781 1 90.19 94 TRP B O 1
ATOM 6616 N N . TYR B 1 95 ? 2.828 -28.766 -25.391 1 88.75 95 TYR B N 1
ATOM 6617 C CA . TYR B 1 95 ? 2.135 -29.5 -26.438 1 88.75 95 TYR B CA 1
ATOM 6618 C C . TYR B 1 95 ? 2.869 -30.797 -26.766 1 88.75 95 TYR B C 1
ATOM 6620 O O . TYR B 1 95 ? 2.252 -31.859 -26.875 1 88.75 95 TYR B O 1
ATOM 6628 N N . ARG B 1 96 ? 4.199 -30.734 -26.891 1 87.25 96 ARG B N 1
ATOM 6629 C CA . ARG B 1 96 ? 4.945 -31.875 -27.406 1 87.25 96 ARG B CA 1
ATOM 6630 C C . ARG B 1 96 ? 5.891 -32.438 -26.359 1 87.25 96 ARG B C 1
ATOM 6632 O O . ARG B 1 96 ? 6.594 -33.406 -26.594 1 87.25 96 ARG B O 1
ATOM 6639 N N . SER B 1 97 ? 5.977 -31.797 -25.188 1 83.38 97 SER B N 1
ATOM 6640 C CA . SER B 1 97 ? 6.812 -32.344 -24.109 1 83.38 97 SER B CA 1
ATOM 6641 C C . SER B 1 97 ? 6.215 -33.625 -23.531 1 83.38 97 SER B C 1
ATOM 6643 O O . SER B 1 97 ? 4.996 -33.719 -23.391 1 83.38 97 SER B O 1
ATOM 6645 N N . PRO B 1 98 ? 7.148 -34.562 -23.25 1 74.19 98 PRO B N 1
ATOM 6646 C CA . PRO B 1 98 ? 6.637 -35.781 -22.625 1 74.19 98 PRO B CA 1
ATOM 6647 C C . PRO B 1 98 ? 6.223 -35.562 -21.172 1 74.19 98 PRO B C 1
ATOM 6649 O O . PRO B 1 98 ? 6.816 -34.75 -20.469 1 74.19 98 PRO B O 1
ATOM 6652 N N . MET B 1 99 ? 4.93 -35.812 -20.844 1 67.94 99 MET B N 1
ATOM 6653 C CA . MET B 1 99 ? 4.625 -35.875 -19.422 1 67.94 99 MET B CA 1
ATOM 6654 C C . MET B 1 99 ? 5.109 -37.156 -18.797 1 67.94 99 MET B C 1
ATOM 6656 O O . MET B 1 99 ? 4.387 -38.156 -18.797 1 67.94 99 MET B O 1
ATOM 6660 N N . PRO B 1 100 ? 6.449 -37.188 -18.469 1 54.88 100 PRO B N 1
ATOM 6661 C CA . PRO B 1 100 ? 7.055 -38.469 -18.141 1 54.88 100 PRO B CA 1
ATOM 6662 C C . PRO B 1 100 ? 6.207 -39.312 -17.172 1 54.88 100 PRO B C 1
ATOM 6664 O O . PRO B 1 100 ? 6.062 -40.5 -17.344 1 54.88 100 PRO B O 1
ATOM 6667 N N . GLY B 1 101 ? 5.77 -38.812 -16.094 1 54.28 101 GLY B N 1
ATOM 6668 C CA . GLY B 1 101 ? 5.043 -39.594 -15.094 1 54.28 101 GLY B CA 1
ATOM 6669 C C . GLY B 1 101 ? 3.678 -40.031 -15.57 1 54.28 101 GLY B C 1
ATOM 6670 O O . GLY B 1 101 ? 3.029 -40.875 -14.922 1 54.28 101 GLY B O 1
ATOM 6671 N N . TRP B 1 102 ? 3.287 -39.625 -16.703 1 59.38 102 TRP B N 1
ATOM 6672 C CA . TRP B 1 102 ? 1.953 -39.938 -17.188 1 59.38 102 TRP B CA 1
ATOM 6673 C C . TRP B 1 102 ? 2.008 -40.438 -18.625 1 59.38 102 TRP B C 1
ATOM 6675 O O . TRP B 1 102 ? 1.014 -40.375 -19.359 1 59.38 102 TRP B O 1
ATOM 6685 N N . SER B 1 103 ? 3.27 -40.781 -19.125 1 52.94 103 SER B N 1
ATOM 6686 C CA . SER B 1 103 ? 3.631 -41.125 -20.484 1 52.94 103 SER B CA 1
ATOM 6687 C C . SER B 1 103 ? 2.717 -42.219 -21.031 1 52.94 103 SER B C 1
ATOM 6689 O O . SER B 1 103 ? 2.709 -42.5 -22.234 1 52.94 103 SER B O 1
ATOM 6691 N N . ARG B 1 104 ? 1.939 -42.844 -20.25 1 57.88 104 ARG B N 1
ATOM 6692 C CA . ARG B 1 104 ? 1.144 -43.938 -20.797 1 57.88 104 ARG B CA 1
ATOM 6693 C C . ARG B 1 104 ? -0.227 -43.438 -21.25 1 57.88 104 ARG B C 1
ATOM 6695 O O . ARG B 1 104 ? -1.112 -44.219 -21.562 1 57.88 104 ARG B O 1
ATOM 6702 N N . SER B 1 105 ? -0.183 -42.125 -21.297 1 59.72 105 SER B N 1
ATOM 6703 C CA . SER B 1 105 ? -1.492 -41.719 -21.797 1 59.72 105 SER B CA 1
ATOM 6704 C C . SER B 1 105 ? -1.498 -41.625 -23.328 1 59.72 105 SER B C 1
ATOM 6706 O O . SER B 1 105 ? -0.527 -41.188 -23.922 1 59.72 105 SER B O 1
ATOM 6708 N N . SER B 1 106 ? -2.383 -42.406 -23.953 1 63.97 106 SER B N 1
ATOM 6709 C CA . SER B 1 106 ? -2.566 -42.344 -25.391 1 63.97 106 SER B CA 1
ATOM 6710 C C . SER B 1 106 ? -2.561 -40.938 -25.922 1 63.97 106 SER B C 1
ATOM 6712 O O . SER B 1 106 ? -2.033 -40.656 -27 1 63.97 106 SER B O 1
ATOM 6714 N N . VAL B 1 107 ? -2.965 -40.031 -25.094 1 67.06 107 VAL B N 1
ATOM 6715 C CA . VAL B 1 107 ? -3.057 -38.656 -25.5 1 67.06 107 VAL B CA 1
ATOM 6716 C C . VAL B 1 107 ? -1.654 -38.062 -25.609 1 67.06 107 VAL B C 1
ATOM 6718 O O . VAL B 1 107 ? -1.328 -37.406 -26.625 1 67.06 107 VAL B O 1
ATOM 6721 N N . GLN B 1 108 ? -0.804 -38.375 -24.719 1 66.69 108 GLN B N 1
ATOM 6722 C CA . GLN B 1 108 ? 0.537 -37.781 -24.719 1 66.69 108 GLN B CA 1
ATOM 6723 C C . GLN B 1 108 ? 1.391 -38.375 -25.844 1 66.69 108 GLN B C 1
ATOM 6725 O O . GLN B 1 108 ? 2.205 -37.688 -26.453 1 66.69 108 GLN B O 1
ATOM 6730 N N . GLU B 1 109 ? 1.154 -39.594 -26.094 1 69.81 109 GLU B N 1
ATOM 6731 C CA . GLU B 1 109 ? 1.889 -40.219 -27.188 1 69.81 109 GLU B CA 1
ATOM 6732 C C . GLU B 1 109 ? 1.523 -39.594 -28.531 1 69.81 109 GLU B C 1
ATOM 6734 O O . GLU B 1 109 ? 2.381 -39.438 -29.391 1 69.81 109 GLU B O 1
ATOM 6739 N N . GLU B 1 110 ? 0.311 -39.281 -28.578 1 71.38 110 GLU B N 1
ATOM 6740 C CA . GLU B 1 110 ? -0.146 -38.656 -29.812 1 71.38 110 GLU B CA 1
ATOM 6741 C C . GLU B 1 110 ? 0.422 -37.25 -29.953 1 71.38 110 GLU B C 1
ATOM 6743 O O . GLU B 1 110 ? 0.781 -36.844 -31.062 1 71.38 110 GLU B O 1
ATOM 6748 N N . LEU B 1 111 ? 0.527 -36.594 -28.891 1 70.75 111 LEU B N 1
ATOM 6749 C CA . LEU B 1 111 ? 1.048 -35.25 -28.922 1 70.75 111 LEU B CA 1
ATOM 6750 C C . LEU B 1 111 ? 2.527 -35.219 -29.297 1 70.75 111 LEU B C 1
ATOM 6752 O O . LEU B 1 111 ? 2.984 -34.344 -30.031 1 70.75 111 LEU B O 1
ATOM 6756 N N . LYS B 1 112 ? 3.207 -36.188 -28.812 1 70.19 112 LYS B N 1
ATOM 6757 C CA . LYS B 1 112 ? 4.633 -36.312 -29.109 1 70.19 112 LYS B CA 1
ATOM 6758 C C . LYS B 1 112 ? 4.879 -36.438 -30.609 1 70.19 112 LYS B C 1
ATOM 6760 O O . LYS B 1 112 ? 5.914 -36.031 -31.109 1 70.19 112 LYS B O 1
ATOM 6765 N N . LYS B 1 113 ? 3.938 -37 -31.172 1 73.5 113 LYS B N 1
ATOM 6766 C CA . LYS B 1 113 ? 4.078 -37.25 -32.594 1 73.5 113 LYS B CA 1
ATOM 6767 C C . LYS B 1 113 ? 3.637 -36.062 -33.438 1 73.5 113 LYS B C 1
ATOM 6769 O O . LYS B 1 113 ? 3.896 -36.031 -34.625 1 73.5 113 LYS B O 1
ATOM 6774 N N . SER B 1 114 ? 3.127 -35.188 -32.75 1 79.81 114 SER B N 1
ATOM 6775 C CA . SER B 1 114 ? 2.621 -34.031 -33.469 1 79.81 114 SER B CA 1
ATOM 6776 C C . SER B 1 114 ? 3.758 -33.094 -33.906 1 79.81 114 SER B C 1
ATOM 6778 O O . SER B 1 114 ? 4.766 -32.969 -33.188 1 79.81 114 SER B O 1
ATOM 6780 N N . PRO B 1 115 ? 3.627 -32.531 -35.031 1 82.38 115 PRO B N 1
ATOM 6781 C CA . PRO B 1 115 ? 4.676 -31.609 -35.531 1 82.38 115 PRO B CA 1
ATOM 6782 C C . PRO B 1 115 ? 4.668 -30.266 -34.812 1 82.38 115 PRO B C 1
ATOM 6784 O O . PRO B 1 115 ? 3.65 -29.875 -34.219 1 82.38 115 PRO B O 1
ATOM 6787 N N . ALA B 1 116 ? 5.902 -29.688 -34.938 1 90.5 116 ALA B N 1
ATOM 6788 C CA . ALA B 1 116 ? 5.91 -28.25 -34.625 1 90.5 116 ALA B CA 1
ATOM 6789 C C . ALA B 1 116 ? 5.07 -27.469 -35.656 1 90.5 116 ALA B C 1
ATOM 6791 O O . ALA B 1 116 ? 5.113 -27.766 -36.844 1 90.5 116 ALA B O 1
ATOM 6792 N N . GLY B 1 117 ? 4.141 -26.641 -35.188 1 94.06 117 GLY B N 1
ATOM 6793 C CA . GLY B 1 117 ? 3.279 -25.859 -36.062 1 94.06 117 GLY B CA 1
ATOM 6794 C C . GLY B 1 117 ? 3.316 -24.375 -35.781 1 94.06 117 GLY B C 1
ATOM 6795 O O . GLY B 1 117 ? 3.402 -23.953 -34.625 1 94.06 117 GLY B O 1
ATOM 6796 N N . LEU B 1 118 ? 3.309 -23.609 -36.875 1 97.62 118 LEU B N 1
ATOM 6797 C CA . LEU B 1 118 ? 3.285 -22.156 -36.781 1 97.62 118 LEU B CA 1
ATOM 6798 C C . LEU B 1 118 ? 2.145 -21.562 -37.625 1 97.62 118 LEU B C 1
ATOM 6800 O O . LEU B 1 118 ? 1.895 -22.016 -38.75 1 97.62 118 LEU B O 1
ATOM 6804 N N . LEU B 1 119 ? 1.42 -20.734 -37.062 1 97.75 119 LEU B N 1
ATOM 6805 C CA . LEU B 1 119 ? 0.425 -19.906 -37.719 1 97.75 119 LEU B CA 1
ATOM 6806 C C . LEU B 1 119 ? 0.648 -18.422 -37.438 1 97.75 119 LEU B C 1
ATOM 6808 O O . LEU B 1 119 ? 0.563 -18 -36.281 1 97.75 119 LEU B O 1
ATOM 6812 N N . ALA B 1 120 ? 0.998 -17.656 -38.438 1 98.12 120 ALA B N 1
ATOM 6813 C CA . ALA B 1 120 ? 1.282 -16.234 -38.25 1 98.12 120 ALA B CA 1
ATOM 6814 C C . ALA B 1 120 ? 0.783 -15.406 -39.438 1 98.12 120 ALA B C 1
ATOM 6816 O O . ALA B 1 120 ? 0.812 -15.859 -40.562 1 98.12 120 ALA B O 1
ATOM 6817 N N . GLN B 1 121 ? 0.312 -14.258 -39.156 1 97.44 121 GLN B N 1
ATOM 6818 C CA . GLN B 1 121 ? -0.185 -13.32 -40.125 1 97.44 121 GLN B CA 1
ATOM 6819 C C . GLN B 1 121 ? 0.18 -11.883 -39.781 1 97.44 121 GLN B C 1
ATOM 6821 O O . GLN B 1 121 ? -0.247 -11.375 -38.719 1 97.44 121 GLN B O 1
ATOM 6826 N N . LEU B 1 122 ? 1.015 -11.266 -40.562 1 97.69 122 LEU B N 1
ATOM 6827 C CA . LEU B 1 122 ? 1.371 -9.859 -40.406 1 97.69 122 LEU B CA 1
ATOM 6828 C C . LEU B 1 122 ? 0.494 -8.977 -41.281 1 97.69 122 LEU B C 1
ATOM 6830 O O . LEU B 1 122 ? 0.459 -9.141 -42.5 1 97.69 122 LEU B O 1
ATOM 6834 N N . GLU B 1 123 ? -0.208 -8.117 -40.688 1 97.38 123 GLU B N 1
ATOM 6835 C CA . GLU B 1 123 ? -1.065 -7.172 -41.406 1 97.38 123 GLU B CA 1
ATOM 6836 C C . GLU B 1 123 ? -0.442 -5.781 -41.438 1 97.38 123 GLU B C 1
ATOM 6838 O O . GLU B 1 123 ? -0.169 -5.188 -40.375 1 97.38 123 GLU B O 1
ATOM 6843 N N . ILE B 1 124 ? -0.28 -5.254 -42.594 1 97.12 124 ILE B N 1
ATOM 6844 C CA . ILE B 1 124 ? 0.325 -3.939 -42.781 1 97.12 124 ILE B CA 1
ATOM 6845 C C . ILE B 1 124 ? -0.689 -2.988 -43.406 1 97.12 124 ILE B C 1
ATOM 6847 O O . ILE B 1 124 ? -1.266 -3.295 -44.469 1 97.12 124 ILE B O 1
ATOM 6851 N N . THR B 1 125 ? -0.925 -1.936 -42.781 1 97.12 125 THR B N 1
ATOM 6852 C CA . THR B 1 125 ? -1.703 -0.839 -43.344 1 97.12 125 THR B CA 1
ATOM 6853 C C . THR B 1 125 ? -0.797 0.328 -43.719 1 97.12 125 THR B C 1
ATOM 6855 O O . THR B 1 125 ? -0.084 0.869 -42.875 1 97.12 125 THR B O 1
ATOM 6858 N N . TYR B 1 126 ? -0.928 0.657 -45.031 1 96.5 126 TYR B N 1
ATOM 6859 C CA . TYR B 1 126 ? -0.096 1.746 -45.531 1 96.5 126 TYR B CA 1
ATOM 6860 C C . TYR B 1 126 ? -0.772 3.094 -45.312 1 96.5 126 TYR B C 1
ATOM 6862 O O . TYR B 1 126 ? -1.966 3.154 -45 1 96.5 126 TYR B O 1
ATOM 6870 N N . GLU B 1 127 ? 0.025 4.102 -45.469 1 96.69 127 GLU B N 1
ATOM 6871 C CA . GLU B 1 127 ? -0.48 5.457 -45.25 1 96.69 127 GLU B CA 1
ATOM 6872 C C . GLU B 1 127 ? -1.588 5.785 -46.25 1 96.69 127 GLU B C 1
ATOM 6874 O O . GLU B 1 127 ? -2.479 6.586 -45.969 1 96.69 127 GLU B O 1
ATOM 6879 N N . ASP B 1 128 ? -1.56 5.145 -47.469 1 95.81 128 ASP B N 1
ATOM 6880 C CA . ASP B 1 128 ? -2.568 5.422 -48.469 1 95.81 128 ASP B CA 1
ATOM 6881 C C . ASP B 1 128 ? -3.852 4.641 -48.219 1 95.81 128 ASP B C 1
ATOM 6883 O O . ASP B 1 128 ? -4.801 4.707 -49 1 95.81 128 ASP B O 1
ATOM 6887 N N . GLY B 1 129 ? -3.814 3.838 -47.188 1 94.81 129 GLY B N 1
ATOM 6888 C CA . GLY B 1 129 ? -5.02 3.129 -46.781 1 94.81 129 GLY B CA 1
ATOM 6889 C C . GLY B 1 129 ? -5.047 1.686 -47.25 1 94.81 129 GLY B C 1
ATOM 6890 O O . GLY B 1 129 ? -5.844 0.884 -46.75 1 94.81 129 GLY B O 1
ATOM 6891 N N . SER B 1 130 ? -4.195 1.3 -48.219 1 95.5 130 SER B N 1
ATOM 6892 C CA . SER B 1 130 ? -4.152 -0.083 -48.688 1 95.5 130 SER B CA 1
ATOM 6893 C C . SER B 1 130 ? -3.555 -1.005 -47.625 1 95.5 130 SER B C 1
ATOM 6895 O O . SER B 1 130 ? -2.82 -0.553 -46.75 1 95.5 130 SER B O 1
ATOM 6897 N N . THR B 1 131 ? -3.994 -2.311 -47.719 1 94.94 131 THR B N 1
ATOM 6898 C CA . THR B 1 131 ? -3.529 -3.297 -46.75 1 94.94 131 THR B CA 1
ATOM 6899 C C . THR B 1 131 ? -2.838 -4.461 -47.438 1 94.94 131 THR B C 1
ATOM 6901 O O . THR B 1 131 ? -3.203 -4.82 -48.562 1 94.94 131 THR B O 1
ATOM 6904 N N . GLU B 1 132 ? -1.814 -4.922 -46.875 1 94.38 132 GLU B N 1
ATOM 6905 C CA . GLU B 1 132 ? -1.094 -6.109 -47.312 1 94.38 132 GLU B CA 1
ATOM 6906 C C . GLU B 1 132 ? -0.955 -7.129 -46.188 1 94.38 132 GLU B C 1
ATOM 6908 O O . GLU B 1 132 ? -0.828 -6.754 -45 1 94.38 132 GLU B O 1
ATOM 6913 N N . TYR B 1 133 ? -1.061 -8.422 -46.531 1 94.25 133 TYR B N 1
ATOM 6914 C CA . TYR B 1 133 ? -0.955 -9.508 -45.594 1 94.25 133 TYR B CA 1
ATOM 6915 C C . TYR B 1 133 ? 0.245 -10.398 -45.875 1 94.25 133 TYR B C 1
ATOM 6917 O O . TYR B 1 133 ? 0.417 -10.852 -47.031 1 94.25 133 TYR B O 1
ATOM 6925 N N . MET B 1 134 ? 1.076 -10.453 -44.938 1 93.75 134 MET B N 1
ATOM 6926 C CA . MET B 1 134 ? 2.127 -11.461 -44.969 1 93.75 134 MET B CA 1
ATOM 6927 C C . MET B 1 134 ? 1.782 -12.648 -44.062 1 93.75 134 MET B C 1
ATOM 6929 O O . MET B 1 134 ? 2.057 -12.617 -42.875 1 93.75 134 MET B O 1
ATOM 6933 N N . ALA B 1 135 ? 1.254 -13.719 -44.656 1 96.62 135 ALA B N 1
ATOM 6934 C CA . ALA B 1 135 ? 0.726 -14.867 -43.938 1 96.62 135 ALA B CA 1
ATOM 6935 C C . ALA B 1 135 ? 1.628 -16.094 -44.094 1 96.62 135 ALA B C 1
ATOM 6937 O O . ALA B 1 135 ? 2.359 -16.203 -45.094 1 96.62 135 ALA B O 1
ATOM 6938 N N . THR B 1 136 ? 1.641 -16.969 -43.094 1 97.81 136 THR B N 1
ATOM 6939 C CA . THR B 1 136 ? 2.369 -18.219 -43.219 1 97.81 136 THR B CA 1
ATOM 6940 C C . THR B 1 136 ? 1.81 -19.062 -44.344 1 97.81 136 THR B C 1
ATOM 6942 O O . THR B 1 136 ? 0.591 -19.172 -44.531 1 97.81 136 THR B O 1
ATOM 6945 N N . ASP B 1 137 ? 2.611 -19.516 -45.188 1 97.31 137 ASP B N 1
ATOM 6946 C CA . ASP B 1 137 ? 2.348 -20.438 -46.281 1 97.31 137 ASP B CA 1
ATOM 6947 C C . ASP B 1 137 ? 3.627 -21.141 -46.719 1 97.31 137 ASP B C 1
ATOM 6949 O O . ASP B 1 137 ? 4.625 -21.156 -46 1 97.31 137 ASP B O 1
ATOM 6953 N N . GLU B 1 138 ? 3.582 -21.734 -47.844 1 96.69 138 GLU B N 1
ATOM 6954 C CA . GLU B 1 138 ? 4.691 -22.578 -48.281 1 96.69 138 GLU B CA 1
ATOM 6955 C C . GLU B 1 138 ? 5.883 -21.719 -48.719 1 96.69 138 GLU B C 1
ATOM 6957 O O . GLU B 1 138 ? 6.977 -22.25 -48.938 1 96.69 138 GLU B O 1
ATOM 6962 N N . THR B 1 139 ? 5.648 -20.453 -48.781 1 96.06 139 THR B N 1
ATOM 6963 C CA . THR B 1 139 ? 6.75 -19.578 -49.156 1 96.06 139 THR B CA 1
ATOM 6964 C C . THR B 1 139 ? 7.703 -19.344 -48 1 96.06 139 THR B C 1
ATOM 6966 O O . THR B 1 139 ? 8.805 -18.812 -48.188 1 96.06 139 THR B O 1
ATOM 6969 N N . TRP B 1 140 ? 7.281 -19.703 -46.844 1 97.38 140 TRP B N 1
ATOM 6970 C CA . TRP B 1 140 ? 8.172 -19.641 -45.688 1 97.38 140 TRP B CA 1
ATOM 6971 C C . TRP B 1 140 ? 9.25 -20.719 -45.75 1 97.38 140 TRP B C 1
ATOM 6973 O O . TRP B 1 140 ? 9.125 -21.672 -46.531 1 97.38 140 TRP B O 1
ATOM 6983 N N . THR B 1 141 ? 10.359 -20.438 -45.062 1 96.81 141 THR B N 1
ATOM 6984 C CA . THR B 1 141 ? 11.414 -21.438 -44.906 1 96.81 141 THR B CA 1
ATOM 6985 C C . THR B 1 141 ? 11.734 -21.672 -43.438 1 96.81 141 THR B C 1
ATOM 6987 O O . THR B 1 141 ? 11.219 -20.969 -42.562 1 96.81 141 THR B O 1
ATOM 6990 N N . PHE B 1 142 ? 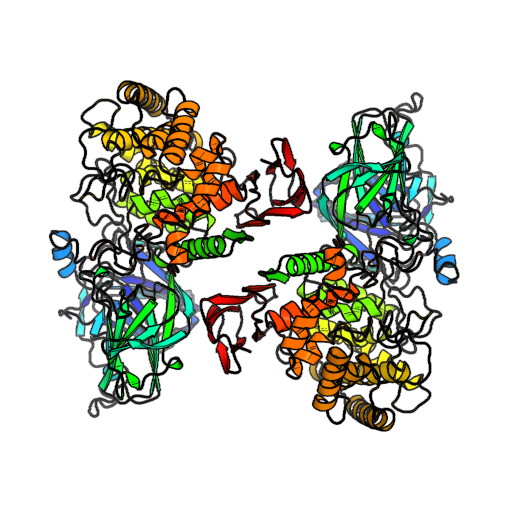12.414 -22.75 -43.125 1 96.19 142 PHE B N 1
ATOM 6991 C CA . PHE B 1 142 ? 12.875 -22.953 -41.781 1 96.19 142 PHE B CA 1
ATOM 6992 C C . PHE B 1 142 ? 14.336 -23.375 -41.75 1 96.19 142 PHE B C 1
ATOM 6994 O O . PHE B 1 142 ? 14.867 -23.844 -42.75 1 96.19 142 PHE B O 1
ATOM 7001 N N . THR B 1 143 ? 15.008 -23.094 -40.688 1 94.06 143 THR B N 1
ATOM 7002 C CA . THR B 1 143 ? 16.359 -23.562 -40.406 1 94.06 143 THR B CA 1
ATOM 7003 C C . THR B 1 143 ? 16.406 -24.125 -38.969 1 94.06 143 THR B C 1
ATOM 7005 O O . THR B 1 143 ? 15.453 -24 -38.219 1 94.06 143 THR B O 1
ATOM 7008 N N . ASP B 1 144 ? 17.469 -24.844 -38.719 1 92.94 144 ASP B N 1
ATOM 7009 C CA . ASP B 1 144 ? 17.75 -25.188 -37.312 1 92.94 144 ASP B CA 1
ATOM 7010 C C . ASP B 1 144 ? 18.031 -23.938 -36.5 1 92.94 144 ASP B C 1
ATOM 7012 O O . ASP B 1 144 ? 18.734 -23.031 -36.938 1 92.94 144 ASP B O 1
ATOM 7016 N N . SER B 1 145 ? 17.406 -23.844 -35.406 1 93.69 145 SER B N 1
ATOM 7017 C CA . SER B 1 145 ? 17.703 -22.719 -34.531 1 93.69 145 SER B CA 1
ATOM 7018 C C . SER B 1 145 ? 18.875 -23.016 -33.594 1 93.69 145 SER B C 1
ATOM 7020 O O . SER B 1 145 ? 19.266 -24.172 -33.438 1 93.69 145 SER B O 1
ATOM 7022 N N . PRO B 1 146 ? 19.406 -21.906 -32.969 1 94.75 146 PRO B N 1
ATOM 7023 C CA . PRO B 1 146 ? 20.422 -22.125 -31.922 1 94.75 146 PRO B CA 1
ATOM 7024 C C . PRO B 1 146 ? 19.875 -22.812 -30.688 1 94.75 146 PRO B C 1
ATOM 7026 O O . PRO B 1 146 ? 20.656 -23.25 -29.828 1 94.75 146 PRO B O 1
ATOM 7029 N N . VAL B 1 147 ? 18.578 -22.922 -30.531 1 96.81 147 VAL B N 1
ATOM 7030 C CA . VAL B 1 147 ? 17.984 -23.734 -29.469 1 96.81 147 VAL B CA 1
ATOM 7031 C C . VAL B 1 147 ? 17.953 -25.203 -29.906 1 96.81 147 VAL B C 1
ATOM 7033 O O . VAL B 1 147 ? 17 -25.641 -30.547 1 96.81 147 VAL B O 1
ATOM 7036 N N . ARG B 1 148 ? 18.906 -25.938 -29.438 1 96.19 148 ARG B N 1
ATOM 7037 C CA . ARG B 1 148 ? 19.141 -27.297 -29.906 1 96.19 148 ARG B CA 1
ATOM 7038 C C . ARG B 1 148 ? 18.188 -28.281 -29.234 1 96.19 148 ARG B C 1
ATOM 7040 O O . ARG B 1 148 ? 18 -29.406 -29.719 1 96.19 148 ARG B O 1
ATOM 7047 N N . PHE B 1 149 ? 17.688 -27.844 -28.188 1 95.75 149 PHE B N 1
ATOM 7048 C CA . PHE B 1 149 ? 16.734 -28.625 -27.422 1 95.75 149 PHE B CA 1
ATOM 7049 C C . PHE B 1 149 ? 15.938 -27.719 -26.484 1 95.75 149 PHE B C 1
ATOM 7051 O O . PHE B 1 149 ? 16.5 -26.828 -25.844 1 95.75 149 PHE B O 1
ATOM 7058 N N . SER B 1 150 ? 14.641 -27.953 -26.469 1 95.19 150 SER B N 1
ATOM 7059 C CA . SER B 1 150 ? 13.828 -27.297 -25.438 1 95.19 150 SER B CA 1
ATOM 7060 C C . SER B 1 150 ? 12.609 -28.141 -25.078 1 95.19 150 SER B C 1
ATOM 7062 O O . SER B 1 150 ? 11.922 -28.656 -25.969 1 95.19 150 SER B O 1
ATOM 7064 N N . GLU B 1 151 ? 12.453 -28.344 -23.797 1 92.25 151 GLU B N 1
ATOM 7065 C CA . GLU B 1 151 ? 11.312 -29.047 -23.219 1 92.25 151 GLU B CA 1
ATOM 7066 C C . GLU B 1 151 ? 10.984 -28.516 -21.828 1 92.25 151 GLU B C 1
ATOM 7068 O O . GLU B 1 151 ? 11.859 -28 -21.125 1 92.25 151 GLU B O 1
ATOM 7073 N N . ILE B 1 152 ? 9.672 -28.672 -21.453 1 92.31 152 ILE B N 1
ATOM 7074 C CA . ILE B 1 152 ? 9.18 -28 -20.25 1 92.31 152 ILE B CA 1
ATOM 7075 C C . ILE B 1 152 ? 9.773 -28.672 -19.016 1 92.31 152 ILE B C 1
ATOM 7077 O O . ILE B 1 152 ? 9.961 -28.016 -17.984 1 92.31 152 ILE B O 1
ATOM 7081 N N . TYR B 1 153 ? 10.188 -29.922 -19.016 1 93.62 153 TYR B N 1
ATOM 7082 C CA . TYR B 1 153 ? 10.633 -30.656 -17.844 1 93.62 153 TYR B CA 1
ATOM 7083 C C . TYR B 1 153 ? 12.148 -30.812 -17.828 1 93.62 153 TYR B C 1
ATOM 7085 O O . TYR B 1 153 ? 12.805 -30.531 -16.828 1 93.62 153 TYR B O 1
ATOM 7093 N N . ASP B 1 154 ? 12.703 -31.109 -19.016 1 94.94 154 ASP B N 1
ATOM 7094 C CA . ASP B 1 154 ? 14.117 -31.469 -19.078 1 94.94 154 ASP B CA 1
ATOM 7095 C C . ASP B 1 154 ? 14.992 -30.234 -19.234 1 94.94 154 ASP B C 1
ATOM 7097 O O . ASP B 1 154 ? 16.141 -30.219 -18.812 1 94.94 154 ASP B O 1
ATOM 7101 N N . GLY B 1 155 ? 14.43 -29.219 -19.891 1 96.69 155 GLY B N 1
ATOM 7102 C CA . GLY B 1 155 ? 15.195 -27.984 -19.922 1 96.69 155 GLY B CA 1
ATOM 7103 C C . GLY B 1 155 ? 15.516 -27.531 -21.328 1 96.69 155 GLY B C 1
ATOM 7104 O O . GLY B 1 155 ? 14.664 -27.594 -22.219 1 96.69 155 GLY B O 1
ATOM 7105 N N . GLU B 1 156 ? 16.703 -26.922 -21.484 1 98.06 156 GLU B N 1
ATOM 7106 C CA . GLU B 1 156 ? 17.047 -26.281 -22.75 1 98.06 156 GLU B CA 1
ATOM 7107 C C . GLU B 1 156 ? 18.547 -26.359 -23.016 1 98.06 156 GLU B C 1
ATOM 7109 O O . GLU B 1 156 ? 19.359 -26.312 -22.094 1 98.06 156 GLU B O 1
ATOM 7114 N N . ILE B 1 157 ? 18.906 -26.594 -24.297 1 98 157 ILE B N 1
ATOM 7115 C CA . ILE B 1 157 ? 20.281 -26.516 -24.797 1 98 157 ILE B CA 1
ATOM 7116 C C . ILE B 1 157 ? 20.375 -25.406 -25.844 1 98 157 ILE B C 1
ATOM 7118 O O . ILE B 1 157 ? 19.625 -25.406 -26.828 1 98 157 ILE B O 1
ATOM 7122 N N . PHE B 1 158 ? 21.203 -24.484 -25.625 1 97.62 158 PHE B N 1
ATOM 7123 C CA . PHE B 1 158 ? 21.406 -23.391 -26.562 1 97.62 158 PHE B CA 1
ATOM 7124 C C . PHE B 1 158 ? 22.859 -23.344 -27.031 1 97.62 158 PHE B C 1
ATOM 7126 O O . PHE B 1 158 ? 23.781 -23.359 -26.219 1 97.62 158 PHE B O 1
ATOM 7133 N N . ASP B 1 159 ? 23.062 -23.25 -28.297 1 96.31 159 ASP B N 1
ATOM 7134 C CA . ASP B 1 159 ? 24.391 -23.156 -28.906 1 96.31 159 ASP B CA 1
ATOM 7135 C C . ASP B 1 159 ? 24.641 -21.781 -29.484 1 96.31 159 ASP B C 1
ATOM 7137 O O . ASP B 1 159 ? 24.281 -21.516 -30.641 1 96.31 159 ASP B O 1
ATOM 7141 N N . ALA B 1 160 ? 25.344 -20.984 -28.766 1 94.62 160 ALA B N 1
ATOM 7142 C CA . ALA B 1 160 ? 25.594 -19.609 -29.172 1 94.62 160 ALA B CA 1
ATOM 7143 C C . ALA B 1 160 ? 26.578 -19.547 -30.344 1 94.62 160 ALA B C 1
ATOM 7145 O O . ALA B 1 160 ? 26.625 -18.562 -31.078 1 94.62 160 ALA B O 1
ATOM 7146 N N . SER B 1 161 ? 27.328 -20.516 -30.484 1 85.25 161 SER B N 1
ATOM 7147 C CA . SER B 1 161 ? 28.297 -20.531 -31.578 1 85.25 161 SER B CA 1
ATOM 7148 C C . SER B 1 161 ? 27.609 -20.562 -32.938 1 85.25 161 SER B C 1
ATOM 7150 O O . SER B 1 161 ? 28.141 -20.078 -33.938 1 85.25 161 SER B O 1
ATOM 7152 N N . LEU B 1 162 ? 26.469 -21.141 -32.906 1 81.88 162 LEU B N 1
ATOM 7153 C CA . LEU B 1 162 ? 25.672 -21.203 -34.125 1 81.88 162 LEU B CA 1
ATOM 7154 C C . LEU B 1 162 ? 24.969 -19.875 -34.375 1 81.88 162 LEU B C 1
ATOM 7156 O O . LEU B 1 162 ? 24.766 -19.484 -35.531 1 81.88 162 LEU B O 1
ATOM 7160 N N . ALA B 1 163 ? 24.578 -19.156 -33.25 1 65.69 163 ALA B N 1
ATOM 7161 C CA . ALA B 1 163 ? 23.781 -17.938 -33.375 1 65.69 163 ALA B CA 1
ATOM 7162 C C . ALA B 1 163 ? 24.625 -16.797 -33.938 1 65.69 163 ALA B C 1
ATOM 7164 O O . ALA B 1 163 ? 24.109 -15.945 -34.688 1 65.69 163 ALA B O 1
ATOM 7165 N N . TYR B 1 164 ? 26.078 -16.781 -33.406 1 60.25 164 TYR B N 1
ATOM 7166 C CA . TYR B 1 164 ? 26.922 -15.633 -33.719 1 60.25 164 TYR B CA 1
ATOM 7167 C C . TYR B 1 164 ? 28.109 -16.062 -34.594 1 60.25 164 TYR B C 1
ATOM 7169 O O . TYR B 1 164 ? 28.953 -15.234 -34.969 1 60.25 164 TYR B O 1
ATOM 7177 N N . GLY B 1 165 ? 28.703 -17.391 -34.5 1 50.56 165 GLY B N 1
ATOM 7178 C CA . GLY B 1 165 ? 29.891 -17.938 -35.125 1 50.56 165 GLY B CA 1
ATOM 7179 C C . GLY B 1 165 ? 29.953 -17.641 -36.625 1 50.56 165 GLY B C 1
ATOM 7180 O O . GLY B 1 165 ? 28.906 -17.5 -37.281 1 50.56 165 GLY B O 1
ATOM 7181 N N . CYS B 1 166 ? 31.219 -17.156 -36.906 1 40.72 166 CYS B N 1
ATOM 7182 C CA . CYS B 1 166 ? 32.062 -17 -38.062 1 40.72 166 CYS B CA 1
ATOM 7183 C C . CYS B 1 166 ? 32.188 -18.328 -38.812 1 40.72 166 CYS B C 1
ATOM 7185 O O . CYS B 1 166 ? 33.156 -19.078 -38.594 1 40.72 166 CYS B O 1
ATOM 7187 N N . ALA B 1 167 ? 31.609 -19.438 -38.719 1 33.28 167 ALA B N 1
ATOM 7188 C CA . ALA B 1 167 ? 32.406 -20.375 -39.531 1 33.28 167 ALA B CA 1
ATOM 7189 C C . ALA B 1 167 ? 33.219 -19.625 -40.594 1 33.28 167 ALA B C 1
ATOM 7191 O O . ALA B 1 167 ? 32.688 -18.75 -41.25 1 33.28 167 ALA B O 1
ATOM 7192 N N . PRO B 1 168 ? 34.688 -19.453 -40.25 1 34.25 168 PRO B N 1
ATOM 7193 C CA . PRO B 1 168 ? 35.469 -18.734 -41.281 1 34.25 168 PRO B CA 1
ATOM 7194 C C . PRO B 1 168 ? 34.75 -18.703 -42.625 1 34.25 168 PRO B C 1
ATOM 7196 O O . PRO B 1 168 ? 34.812 -17.703 -43.344 1 34.25 168 PRO B O 1
ATOM 7199 N N . GLY B 1 169 ? 34.938 -19.875 -43.281 1 30.56 169 GLY B N 1
ATOM 7200 C CA . GLY B 1 169 ? 34.5 -20.125 -44.625 1 30.56 169 GLY B CA 1
ATOM 7201 C C . GLY B 1 169 ? 33.031 -19.75 -44.875 1 30.56 169 GLY B C 1
ATOM 7202 O O . GLY B 1 169 ? 32.5 -20.031 -45.938 1 30.56 169 GLY B O 1
ATOM 7203 N N . CYS B 1 170 ? 32.312 -19.812 -43.688 1 27.56 170 CYS B N 1
ATOM 7204 C CA . CYS B 1 170 ? 31.016 -19.297 -44.156 1 27.56 170 CYS B CA 1
ATOM 7205 C C . CYS B 1 170 ? 31.047 -17.781 -44.281 1 27.56 170 CYS B C 1
ATOM 7207 O O . CYS B 1 170 ? 31.234 -17.062 -43.312 1 27.56 170 CYS B O 1
ATOM 7209 N N . SER B 1 171 ? 31.953 -17.125 -45.125 1 28.59 171 SER B N 1
ATOM 7210 C CA . SER B 1 171 ? 31.672 -15.812 -45.656 1 28.59 171 SER B CA 1
ATOM 7211 C C . SER B 1 171 ? 30.266 -15.344 -45.281 1 28.59 171 SER B C 1
ATOM 7213 O O . SER B 1 171 ? 29.375 -16.156 -45.062 1 28.59 171 SER B O 1
ATOM 7215 N N . SER B 1 172 ? 30.188 -14.117 -44.625 1 31.34 172 SER B N 1
ATOM 7216 C CA . SER B 1 172 ? 28.922 -13.398 -44.594 1 31.34 172 SER B CA 1
ATOM 7217 C C . SER B 1 172 ? 27.984 -13.898 -45.688 1 31.34 172 SER B C 1
ATOM 7219 O O . SER B 1 172 ? 26.844 -13.461 -45.812 1 31.34 172 SER B O 1
ATOM 7221 N N . THR B 1 173 ? 28.688 -14.023 -46.781 1 28.89 173 THR B N 1
ATOM 7222 C CA . THR B 1 173 ? 27.938 -14.531 -47.906 1 28.89 173 THR B CA 1
ATOM 7223 C C . THR B 1 173 ? 27.328 -15.898 -47.594 1 28.89 173 THR B C 1
ATOM 7225 O O . THR B 1 173 ? 26.969 -16.641 -48.5 1 28.89 173 THR B O 1
ATOM 7228 N N . GLN B 1 174 ? 27.969 -16.484 -46.5 1 31.12 174 GLN B N 1
ATOM 7229 C CA . GLN B 1 174 ? 27.109 -17.672 -46.5 1 31.12 174 GLN B CA 1
ATOM 7230 C C . GLN B 1 174 ? 25.641 -17.281 -46.594 1 31.12 174 GLN B C 1
ATOM 7232 O O . GLN B 1 174 ? 25.156 -16.422 -45.844 1 31.12 174 GLN B O 1
ATOM 7237 N N . GLY B 1 175 ? 25.281 -17.25 -47.688 1 31.34 175 GLY B N 1
ATOM 7238 C CA . GLY B 1 175 ? 23.891 -17.047 -48.094 1 31.34 175 GLY B CA 1
ATOM 7239 C C . GLY B 1 175 ? 22.906 -17.266 -46.969 1 31.34 175 GLY B C 1
ATOM 7240 O O . GLY B 1 175 ? 23.219 -17.938 -46 1 31.34 175 GLY B O 1
ATOM 7241 N N . HIS B 1 176 ? 22.141 -16.281 -46.344 1 37.41 176 HIS B N 1
ATOM 7242 C CA . HIS B 1 176 ? 20.766 -16.672 -46.062 1 37.41 176 HIS B CA 1
ATOM 7243 C C . HIS B 1 176 ? 20.5 -18.094 -46.531 1 37.41 176 HIS B C 1
ATOM 7245 O O . HIS B 1 176 ? 20.141 -18.328 -47.688 1 37.41 176 HIS B O 1
ATOM 7251 N N . GLY B 1 177 ? 21.469 -18.891 -46.438 1 42.16 177 GLY B N 1
ATOM 7252 C CA . GLY B 1 177 ? 21.281 -20.266 -46.875 1 42.16 177 GLY B CA 1
ATOM 7253 C C . GLY B 1 177 ? 19.828 -20.703 -46.906 1 42.16 177 GLY B C 1
ATOM 7254 O O . GLY B 1 177 ? 18.984 -20.094 -46.219 1 42.16 177 GLY B O 1
ATOM 7255 N N . SER B 1 178 ? 19.453 -21.094 -48 1 59.47 178 SER B N 1
ATOM 7256 C CA . SER B 1 178 ? 18.094 -21.375 -48.5 1 59.47 178 SER B CA 1
ATOM 7257 C C . SER B 1 178 ? 17.297 -22.172 -47.469 1 59.47 178 SER B C 1
ATOM 7259 O O . SER B 1 178 ? 17.734 -23.234 -47.031 1 59.47 178 SER B O 1
ATOM 7261 N N . GLY B 1 179 ? 16.766 -21.422 -46.5 1 85.69 179 GLY B N 1
ATOM 7262 C CA . GLY B 1 179 ? 15.742 -22.094 -45.688 1 85.69 179 GLY B CA 1
ATOM 7263 C C . GLY B 1 179 ? 15.18 -23.328 -46.375 1 85.69 179 GLY B C 1
ATOM 7264 O O . GLY B 1 179 ? 15.18 -23.406 -47.625 1 85.69 179 GLY B O 1
ATOM 7265 N N . ARG B 1 180 ? 15.25 -24.328 -45.562 1 94.19 180 ARG B N 1
ATOM 7266 C CA . ARG B 1 180 ? 14.555 -25.531 -46.062 1 94.19 180 ARG B CA 1
ATOM 7267 C C . ARG B 1 180 ? 13.055 -25.266 -46.188 1 94.19 180 ARG B C 1
ATOM 7269 O O . ARG B 1 180 ? 12.516 -24.375 -45.531 1 94.19 180 ARG B O 1
ATOM 7276 N N . PRO B 1 181 ? 12.477 -26.047 -47 1 95.94 181 PRO B N 1
ATOM 7277 C CA . PRO B 1 181 ? 11.055 -25.781 -47.25 1 95.94 181 PRO B CA 1
ATOM 7278 C C . PRO B 1 181 ? 10.172 -26.172 -46.062 1 95.94 181 PRO B C 1
ATOM 7280 O O . PRO B 1 181 ? 10.516 -27.094 -45.312 1 95.94 181 PRO B O 1
ATOM 7283 N N . VAL B 1 182 ? 9.148 -25.469 -45.938 1 97.44 182 VAL B N 1
ATOM 7284 C CA . VAL B 1 182 ? 8.062 -25.828 -45 1 97.44 182 VAL B CA 1
ATOM 7285 C C . VAL B 1 182 ? 6.906 -26.438 -45.812 1 97.44 182 VAL B C 1
ATOM 7287 O O . VAL B 1 182 ? 6.895 -26.391 -47.031 1 97.44 182 VAL B O 1
ATOM 7290 N N . CYS B 1 183 ? 6.035 -27.094 -45.156 1 96.75 183 CYS B N 1
ATOM 7291 C CA . CYS B 1 183 ? 4.816 -27.578 -45.781 1 96.75 183 CYS B CA 1
ATOM 7292 C C . CYS B 1 183 ? 3.586 -27.172 -44.969 1 96.75 183 CYS B C 1
ATOM 7294 O O . CYS B 1 183 ? 3.654 -27.047 -43.75 1 96.75 183 CYS B O 1
ATOM 7296 N N . GLU B 1 184 ? 2.559 -26.922 -45.719 1 96.69 184 GLU B N 1
ATOM 7297 C CA . GLU B 1 184 ? 1.271 -26.641 -45.094 1 96.69 184 GLU B CA 1
ATOM 7298 C C . GLU B 1 184 ? 0.639 -27.906 -44.531 1 96.69 184 GLU B C 1
ATOM 7300 O O . GLU B 1 184 ? 0.872 -29 -45.031 1 96.69 184 GLU B O 1
ATOM 7305 N N . PHE B 1 185 ? -0.039 -27.828 -43.5 1 94.19 185 PHE B N 1
ATOM 7306 C CA . PHE B 1 185 ? -0.804 -28.953 -42.969 1 94.19 185 PHE B CA 1
ATOM 7307 C C . PHE B 1 185 ? -2.098 -28.469 -42.312 1 94.19 185 PHE B C 1
ATOM 7309 O O . PHE B 1 185 ? -2.287 -27.281 -42.125 1 94.19 185 PHE B O 1
ATOM 7316 N N . GLU B 1 186 ? -3.006 -29.406 -42.125 1 90.75 186 GLU B N 1
ATOM 7317 C CA . GLU B 1 186 ? -4.281 -29.078 -41.469 1 90.75 186 GLU B CA 1
ATOM 7318 C C . GLU B 1 186 ? -4.152 -29.031 -39.969 1 90.75 186 GLU B C 1
ATOM 7320 O O . GLU B 1 186 ? -4.133 -30.062 -39.312 1 90.75 186 GLU B O 1
ATOM 7325 N N . GLY B 1 187 ? -3.916 -27.906 -39.438 1 88.94 187 GLY B N 1
ATOM 7326 C CA . GLY B 1 187 ? -3.914 -27.688 -38 1 88.94 187 GLY B CA 1
ATOM 7327 C C . GLY B 1 187 ? -5.23 -27.156 -37.469 1 88.94 187 GLY B C 1
ATOM 7328 O O . GLY B 1 187 ? -6.188 -26.984 -38.219 1 88.94 187 GLY B O 1
ATOM 7329 N N . PRO B 1 188 ? -5.289 -26.969 -36.156 1 86.81 188 PRO B N 1
ATOM 7330 C CA . PRO B 1 188 ? -6.516 -26.422 -35.562 1 86.81 188 PRO B CA 1
ATOM 7331 C C . PRO B 1 188 ? -6.793 -24.984 -36.031 1 86.81 188 PRO B C 1
ATOM 7333 O O . PRO B 1 188 ? -5.953 -24.094 -35.844 1 86.81 188 PRO B O 1
ATOM 7336 N N . SER B 1 189 ? -7.891 -24.75 -36.688 1 84.75 189 SER B N 1
ATOM 7337 C CA . SER B 1 189 ? -8.242 -23.406 -37.188 1 84.75 189 SER B CA 1
ATOM 7338 C C . SER B 1 189 ? -9.547 -22.922 -36.531 1 84.75 189 SER B C 1
ATOM 7340 O O . SER B 1 189 ? -9.742 -21.719 -36.344 1 84.75 189 SER B O 1
ATOM 7342 N N . HIS B 1 190 ? -10.367 -23.844 -36.188 1 83.56 190 HIS B N 1
ATOM 7343 C CA . HIS B 1 190 ? -11.68 -23.484 -35.656 1 83.56 190 HIS B CA 1
ATOM 7344 C C . HIS B 1 190 ? -11.625 -23.312 -34.125 1 83.56 190 HIS B C 1
ATOM 7346 O O . HIS B 1 190 ? -12.602 -22.891 -33.531 1 83.56 190 HIS B O 1
ATOM 7352 N N . THR B 1 191 ? -10.516 -23.516 -33.562 1 89.44 191 THR B N 1
ATOM 7353 C CA . THR B 1 191 ? -10.383 -23.484 -32.125 1 89.44 191 THR B CA 1
ATOM 7354 C C . THR B 1 191 ? -9.617 -22.25 -31.672 1 89.44 191 THR B C 1
ATOM 7356 O O . THR B 1 191 ? -9.359 -22.062 -30.484 1 89.44 191 THR B O 1
ATOM 7359 N N . LEU B 1 192 ? -9.258 -21.375 -32.625 1 94.56 192 LEU B N 1
ATOM 7360 C CA . LEU B 1 192 ? -8.43 -20.219 -32.312 1 94.56 192 LEU B CA 1
ATOM 7361 C C . LEU B 1 192 ? -9.234 -19.156 -31.531 1 94.56 192 LEU B C 1
ATOM 7363 O O . LEU B 1 192 ? -10.352 -18.812 -31.938 1 94.56 192 LEU B O 1
ATOM 7367 N N . ILE B 1 193 ? -8.656 -18.75 -30.422 1 94.94 193 ILE B N 1
ATOM 7368 C CA . ILE B 1 193 ? -9.258 -17.672 -29.641 1 94.94 193 ILE B CA 1
ATOM 7369 C C . ILE B 1 193 ? -8.211 -16.594 -29.375 1 94.94 193 ILE B C 1
ATOM 7371 O O . ILE B 1 193 ? -7.02 -16.891 -29.281 1 94.94 193 ILE B O 1
ATOM 7375 N N . PRO B 1 194 ? -8.664 -15.258 -29.297 1 95.75 194 PRO B N 1
ATOM 7376 C CA . PRO B 1 194 ? -7.711 -14.242 -28.844 1 95.75 194 PRO B CA 1
ATOM 7377 C C . PRO B 1 194 ? -7.191 -14.508 -27.422 1 95.75 194 PRO B C 1
ATOM 7379 O O . PRO B 1 194 ? -7.809 -15.266 -26.672 1 95.75 194 PRO B O 1
ATOM 7382 N N . GLN B 1 195 ? -6.043 -13.961 -27.172 1 96.38 195 GLN B N 1
ATOM 7383 C CA . GLN B 1 195 ? -5.445 -14.094 -25.859 1 96.38 195 GLN B CA 1
ATOM 7384 C C . GLN B 1 195 ? -6.453 -13.75 -24.766 1 96.38 195 GLN B C 1
ATOM 7386 O O . GLN B 1 195 ? -6.984 -12.641 -24.719 1 96.38 195 GLN B O 1
ATOM 7391 N N . GLN B 1 196 ? -6.738 -14.68 -23.875 1 94.94 196 GLN B N 1
ATOM 7392 C CA . GLN B 1 196 ? -7.738 -14.5 -22.828 1 94.94 196 GLN B CA 1
ATOM 7393 C C . GLN B 1 196 ? -7.086 -14.375 -21.453 1 94.94 196 GLN B C 1
ATOM 7395 O O . GLN B 1 196 ? -7.496 -13.547 -20.625 1 94.94 196 GLN B O 1
ATOM 7400 N N . GLY B 1 197 ? -6.168 -15.211 -21.094 1 94.94 197 GLY B N 1
ATOM 7401 C CA . GLY B 1 197 ? -5.504 -15.188 -19.812 1 94.94 197 GLY B CA 1
ATOM 7402 C C . GLY B 1 197 ? -4.383 -14.164 -19.734 1 94.94 197 GLY B C 1
ATOM 7403 O O . GLY B 1 197 ? -4.125 -13.445 -20.703 1 94.94 197 GLY B O 1
ATOM 7404 N N . GLU B 1 198 ? -3.736 -14.102 -18.562 1 96.88 198 GLU B N 1
ATOM 7405 C CA . GLU B 1 198 ? -2.582 -13.234 -18.359 1 96.88 198 GLU B CA 1
ATOM 7406 C C . GLU B 1 198 ? -1.37 -13.734 -19.141 1 96.88 198 GLU B C 1
ATOM 7408 O O . GLU B 1 198 ? -1.163 -14.945 -19.266 1 96.88 198 GLU B O 1
ATOM 7413 N N . GLU B 1 199 ? -0.59 -12.789 -19.688 1 97.94 199 GLU B N 1
ATOM 7414 C CA . GLU B 1 199 ? 0.702 -13.188 -20.219 1 97.94 199 GLU B CA 1
ATOM 7415 C C . GLU B 1 199 ? 1.661 -13.617 -19.125 1 97.94 199 GLU B C 1
ATOM 7417 O O . GLU B 1 199 ? 1.642 -13.047 -18.016 1 97.94 199 GLU B O 1
ATOM 7422 N N . ILE B 1 200 ? 2.418 -14.656 -19.375 1 98.38 200 ILE B N 1
ATOM 7423 C CA . ILE B 1 200 ? 3.557 -14.938 -18.5 1 98.38 200 ILE B CA 1
ATOM 7424 C C . ILE B 1 200 ? 4.641 -13.883 -18.719 1 98.38 200 ILE B C 1
ATOM 7426 O O . ILE B 1 200 ? 5.035 -13.617 -19.859 1 98.38 200 ILE B O 1
ATOM 7430 N N . ARG B 1 201 ? 5.125 -13.258 -17.672 1 98.19 201 ARG B N 1
ATOM 7431 C CA . ARG B 1 201 ? 6.141 -12.219 -17.766 1 98.19 201 ARG B CA 1
ATOM 7432 C C . ARG B 1 201 ? 7.238 -12.43 -16.719 1 98.19 201 ARG B C 1
ATOM 7434 O O . ARG B 1 201 ? 7.035 -13.141 -15.734 1 98.19 201 ARG B O 1
ATOM 7441 N N . GLU B 1 202 ? 8.398 -11.836 -17 1 98 202 GLU B N 1
ATOM 7442 C CA . GLU B 1 202 ? 9.43 -11.734 -15.977 1 98 202 GLU B CA 1
ATOM 7443 C C . GLU B 1 202 ? 8.984 -10.812 -14.836 1 98 202 GLU B C 1
ATOM 7445 O O . GLU B 1 202 ? 8.352 -9.781 -15.078 1 98 202 GLU B O 1
ATOM 7450 N N . GLN B 1 203 ? 9.242 -11.273 -13.672 1 97.44 203 GLN B N 1
ATOM 7451 C CA . GLN B 1 203 ? 8.844 -10.555 -12.469 1 97.44 203 GLN B CA 1
ATOM 7452 C C . GLN B 1 203 ? 10.062 -10.086 -11.688 1 97.44 203 GLN B C 1
ATOM 7454 O O . GLN B 1 203 ? 10.781 -9.18 -12.125 1 97.44 203 GLN B O 1
ATOM 7459 N N . GLU B 1 204 ? 10.523 -10.758 -10.633 1 98 204 GLU B N 1
ATOM 7460 C CA . GLU B 1 204 ? 11.648 -10.375 -9.797 1 98 204 GLU B CA 1
ATOM 7461 C C . GLU B 1 204 ? 12.969 -10.875 -10.383 1 98 204 GLU B C 1
ATOM 7463 O O . GLU B 1 204 ? 13.008 -11.914 -11.039 1 98 204 GLU B O 1
ATOM 7468 N N . ARG B 1 205 ? 14.008 -10.18 -10.148 1 98.5 205 ARG B N 1
ATOM 7469 C CA . ARG B 1 205 ? 15.375 -10.586 -10.43 1 98.5 205 ARG B CA 1
ATOM 7470 C C . ARG B 1 205 ? 16.172 -10.75 -9.141 1 98.5 205 ARG B C 1
ATOM 7472 O O . ARG B 1 205 ? 16.234 -9.828 -8.328 1 98.5 205 ARG B O 1
ATOM 7479 N N . LEU B 1 206 ? 16.781 -11.898 -8.93 1 98.38 206 LEU B N 1
ATOM 7480 C CA . LEU B 1 206 ? 17.469 -12.211 -7.684 1 98.38 206 LEU B CA 1
ATOM 7481 C C . LEU B 1 206 ? 18.969 -12.367 -7.914 1 98.38 206 LEU B C 1
ATOM 7483 O O . LEU B 1 206 ? 19.391 -13.125 -8.789 1 98.38 206 LEU B O 1
ATOM 7487 N N . SER B 1 207 ? 19.75 -11.672 -7.129 1 97.25 207 SER B N 1
ATOM 7488 C CA . SER B 1 207 ? 21.172 -11.984 -7.004 1 97.25 207 SER B CA 1
ATOM 7489 C C . SER B 1 207 ? 21.406 -13.164 -6.066 1 97.25 207 SER B C 1
ATOM 7491 O O . SER B 1 207 ? 20.625 -13.375 -5.133 1 97.25 207 SER B O 1
ATOM 7493 N N . PRO B 1 208 ? 22.484 -13.93 -6.316 1 97.5 208 PRO B N 1
ATOM 7494 C CA . PRO B 1 208 ? 22.766 -15.031 -5.395 1 97.5 208 PRO B CA 1
ATOM 7495 C C . PRO B 1 208 ? 23.219 -14.555 -4.02 1 97.5 208 PRO B C 1
ATOM 7497 O O . PRO B 1 208 ? 23.844 -13.492 -3.912 1 97.5 208 PRO B O 1
ATOM 7500 N N . ILE B 1 209 ? 22.891 -15.328 -3.021 1 96.19 209 ILE B N 1
ATOM 7501 C CA . ILE B 1 209 ? 23.531 -15.156 -1.724 1 96.19 209 ILE B CA 1
ATOM 7502 C C . ILE B 1 209 ? 25.031 -15.398 -1.859 1 96.19 209 ILE B C 1
ATOM 7504 O O . ILE B 1 209 ? 25.844 -14.656 -1.293 1 96.19 209 ILE B O 1
ATOM 7508 N N . GLY B 1 210 ? 25.297 -16.5 -2.566 1 96.19 210 GLY B N 1
ATOM 7509 C CA . GLY B 1 210 ? 26.688 -16.859 -2.785 1 96.19 210 GLY B CA 1
ATOM 7510 C C . GLY B 1 210 ? 26.844 -18.203 -3.484 1 96.19 210 GLY B C 1
ATOM 7511 O O . GLY B 1 210 ? 25.859 -18.797 -3.916 1 96.19 210 GLY B O 1
ATOM 7512 N N . ILE B 1 211 ? 28.125 -18.547 -3.801 1 98.19 211 ILE B N 1
ATOM 7513 C CA . ILE B 1 211 ? 28.531 -19.828 -4.336 1 98.19 211 ILE B CA 1
ATOM 7514 C C . ILE B 1 211 ? 29.328 -20.609 -3.291 1 98.19 211 ILE B C 1
ATOM 7516 O O . ILE B 1 211 ? 30.188 -20.031 -2.611 1 98.19 211 ILE B O 1
ATOM 7520 N N . PHE B 1 212 ? 28.938 -21.844 -3.121 1 97.75 212 PHE B N 1
ATOM 7521 C CA . PHE B 1 212 ? 29.672 -22.641 -2.145 1 97.75 212 PHE B CA 1
ATOM 7522 C C . PHE B 1 212 ? 29.906 -24.062 -2.67 1 97.75 212 PHE B C 1
ATOM 7524 O O . PHE B 1 212 ? 29.328 -24.453 -3.678 1 97.75 212 PHE B O 1
ATOM 7531 N N . THR B 1 213 ? 30.812 -24.797 -2.055 1 98.31 213 THR B N 1
ATOM 7532 C CA . THR B 1 213 ? 31.109 -26.188 -2.367 1 98.31 213 THR B CA 1
ATOM 7533 C C . THR B 1 213 ? 30.469 -27.125 -1.34 1 98.31 213 THR B C 1
ATOM 7535 O O . THR B 1 213 ? 30.672 -26.953 -0.134 1 98.31 213 THR B O 1
ATOM 7538 N N . THR B 1 214 ? 29.672 -28.109 -1.851 1 98.19 214 THR B N 1
ATOM 7539 C CA . THR B 1 214 ? 29.016 -29.047 -0.947 1 98.19 214 THR B CA 1
ATOM 7540 C C . THR B 1 214 ? 30 -30.062 -0.413 1 98.19 214 THR B C 1
ATOM 7542 O O . THR B 1 214 ? 31.125 -30.188 -0.925 1 98.19 214 THR B O 1
ATOM 7545 N N . PRO B 1 215 ? 29.516 -30.844 0.594 1 97.81 215 PRO B N 1
ATOM 7546 C CA . PRO B 1 215 ? 30.375 -31.906 1.126 1 97.81 215 PRO B CA 1
ATOM 7547 C C . PRO B 1 215 ? 30.75 -32.938 0.075 1 97.81 215 PRO B C 1
ATOM 7549 O O . PRO B 1 215 ? 31.797 -33.594 0.184 1 97.81 215 PRO B O 1
ATOM 7552 N N . LYS B 1 216 ? 30.016 -33.094 -0.946 1 97.69 216 LYS B N 1
ATOM 7553 C CA . LYS B 1 216 ? 30.297 -34.031 -2.016 1 97.69 216 LYS B CA 1
ATOM 7554 C C . LYS B 1 216 ? 31.156 -33.406 -3.107 1 97.69 216 LYS B C 1
ATOM 7556 O O . LYS B 1 216 ? 31.391 -34 -4.152 1 97.69 216 LYS B O 1
ATOM 7561 N N . GLY B 1 217 ? 31.5 -32.125 -2.934 1 97.38 217 GLY B N 1
ATOM 7562 C CA . GLY B 1 217 ? 32.406 -31.469 -3.855 1 97.38 217 GLY B CA 1
ATOM 7563 C C . GLY B 1 217 ? 31.672 -30.75 -4.977 1 97.38 217 GLY B C 1
ATOM 7564 O O . GLY B 1 217 ? 32.281 -30.328 -5.957 1 97.38 217 GLY B O 1
ATOM 7565 N N . GLU B 1 218 ? 30.406 -30.594 -4.898 1 97.94 218 GLU B N 1
ATOM 7566 C CA . GLU B 1 218 ? 29.609 -29.891 -5.91 1 97.94 218 GLU B CA 1
ATOM 7567 C C . GLU B 1 218 ? 29.672 -28.375 -5.703 1 97.94 218 GLU B C 1
ATOM 7569 O O . GLU B 1 218 ? 29.641 -27.906 -4.566 1 97.94 218 GLU B O 1
ATOM 7574 N N . THR B 1 219 ? 29.844 -27.578 -6.801 1 98.56 219 THR B N 1
ATOM 7575 C CA . THR B 1 219 ? 29.75 -26.125 -6.742 1 98.56 219 THR B CA 1
ATOM 7576 C C . THR B 1 219 ? 28.297 -25.672 -6.926 1 98.56 219 THR B C 1
ATOM 7578 O O . THR B 1 219 ? 27.688 -25.922 -7.973 1 98.56 219 THR B O 1
ATOM 7581 N N . VAL B 1 220 ? 27.766 -25.016 -5.891 1 98.81 220 VAL B N 1
ATOM 7582 C CA . VAL B 1 220 ? 26.328 -24.75 -5.879 1 98.81 220 VAL B CA 1
ATOM 7583 C C . VAL B 1 220 ? 26.078 -23.25 -5.637 1 98.81 220 VAL B C 1
ATOM 7585 O O . VAL B 1 220 ? 26.719 -22.641 -4.777 1 98.81 220 VAL B O 1
ATOM 7588 N N . VAL B 1 221 ? 25.281 -22.641 -6.469 1 98.69 221 VAL B N 1
ATOM 7589 C CA . VAL B 1 221 ? 24.781 -21.281 -6.273 1 98.69 221 VAL B CA 1
ATOM 7590 C C . VAL B 1 221 ? 23.516 -21.312 -5.422 1 98.69 221 VAL B C 1
ATOM 7592 O O . VAL B 1 221 ? 22.609 -22.109 -5.676 1 98.69 221 VAL B O 1
ATOM 7595 N N . ASP B 1 222 ? 23.391 -20.484 -4.367 1 98.5 222 ASP B N 1
ATOM 7596 C CA . ASP B 1 222 ? 22.188 -20.312 -3.551 1 98.5 222 ASP B CA 1
ATOM 7597 C C . ASP B 1 222 ? 21.547 -18.953 -3.795 1 98.5 222 ASP B C 1
ATOM 7599 O O . ASP B 1 222 ? 22.156 -17.906 -3.551 1 98.5 222 ASP B O 1
ATOM 7603 N N . PHE B 1 223 ? 20.312 -18.953 -4.234 1 98.5 223 PHE B N 1
ATOM 7604 C CA . PHE B 1 223 ? 19.625 -17.688 -4.516 1 98.5 223 PHE B CA 1
ATOM 7605 C C . PHE B 1 223 ? 18.766 -17.266 -3.332 1 98.5 223 PHE B C 1
ATOM 7607 O O . PHE B 1 223 ? 18.156 -16.188 -3.35 1 98.5 223 PHE B O 1
ATOM 7614 N N . GLY B 1 224 ? 18.578 -18.094 -2.346 1 97.38 224 GLY B N 1
ATOM 7615 C CA . GLY B 1 224 ? 17.938 -17.75 -1.082 1 97.38 224 GLY B CA 1
ATOM 7616 C C . GLY B 1 224 ? 16.438 -17.859 -1.117 1 97.38 224 GLY B C 1
ATOM 7617 O O . GLY B 1 224 ? 15.773 -17.797 -0.076 1 97.38 224 GLY B O 1
ATOM 7618 N N . GLN B 1 225 ? 15.82 -18.031 -2.244 1 98.25 225 GLN B N 1
ATOM 7619 C CA . GLN B 1 225 ? 14.383 -18.078 -2.467 1 98.25 225 GLN B CA 1
ATOM 7620 C C . GLN B 1 225 ? 14.023 -19.156 -3.49 1 98.25 225 GLN B C 1
ATOM 7622 O O . GLN B 1 225 ? 14.609 -19.219 -4.57 1 98.25 225 GLN B O 1
ATOM 7627 N N . ASP B 1 226 ? 13.125 -20.094 -3.055 1 98.62 226 ASP B N 1
ATOM 7628 C CA . ASP B 1 226 ? 12.57 -21.031 -4.039 1 98.62 226 ASP B CA 1
ATOM 7629 C C . ASP B 1 226 ? 11.672 -20.297 -5.039 1 98.62 226 ASP B C 1
ATOM 7631 O O . ASP B 1 226 ? 10.719 -19.625 -4.648 1 98.62 226 ASP B O 1
ATOM 7635 N N . ILE B 1 227 ? 12.055 -20.406 -6.34 1 98.62 227 ILE B N 1
ATOM 7636 C CA . ILE B 1 227 ? 11.336 -19.641 -7.344 1 98.62 227 ILE B CA 1
ATOM 7637 C C . ILE B 1 227 ? 10.977 -20.531 -8.523 1 98.62 227 ILE B C 1
ATOM 7639 O O . ILE B 1 227 ? 11.453 -21.672 -8.617 1 98.62 227 ILE B O 1
ATOM 7643 N N . THR B 1 228 ? 10.102 -20.047 -9.344 1 98.75 228 THR B N 1
ATOM 7644 C CA . THR B 1 228 ? 9.852 -20.562 -10.688 1 98.75 228 THR B CA 1
ATOM 7645 C C . THR B 1 228 ? 10.344 -19.578 -11.742 1 98.75 228 THR B C 1
ATOM 7647 O O . THR B 1 228 ? 9.961 -18.406 -11.742 1 98.75 228 THR B O 1
ATOM 7650 N N . GLY B 1 229 ? 11.219 -20.016 -12.508 1 98.56 229 GLY B N 1
ATOM 7651 C CA . GLY B 1 229 ? 11.812 -19.188 -13.547 1 98.56 229 GLY B CA 1
ATOM 7652 C C . GLY B 1 229 ? 13.07 -19.781 -14.148 1 98.56 229 GLY B C 1
ATOM 7653 O O . GLY B 1 229 ? 13.102 -20.953 -14.492 1 98.56 229 GLY B O 1
ATOM 7654 N N . TYR B 1 230 ? 14.086 -18.953 -14.445 1 98.75 230 TYR B N 1
ATOM 7655 C CA . TYR B 1 230 ? 15.336 -19.422 -15.031 1 98.75 230 TYR B CA 1
ATOM 7656 C C . TYR B 1 230 ? 16.516 -18.562 -14.578 1 98.75 230 TYR B C 1
ATOM 7658 O O . TYR B 1 230 ? 16.312 -17.562 -13.875 1 98.75 230 TYR B O 1
ATOM 7666 N N . VAL B 1 231 ? 17.703 -19 -14.883 1 98.69 231 VAL B N 1
ATOM 7667 C CA . VAL B 1 231 ? 18.922 -18.281 -14.531 1 98.69 231 VAL B CA 1
ATOM 7668 C C . VAL B 1 231 ? 19.469 -17.562 -15.766 1 98.69 231 VAL B C 1
ATOM 7670 O O . VAL B 1 231 ? 19.672 -18.188 -16.812 1 98.69 231 VAL B O 1
ATOM 7673 N N . GLU B 1 232 ? 19.625 -16.297 -15.695 1 98.62 232 GLU B N 1
ATOM 7674 C CA . GLU B 1 232 ? 20.375 -15.531 -16.688 1 98.62 232 GLU B CA 1
ATOM 7675 C C . GLU B 1 232 ? 21.875 -15.539 -16.359 1 98.62 232 GLU B C 1
ATOM 7677 O O . GLU B 1 232 ? 22.281 -15.266 -15.227 1 98.62 232 GLU B O 1
ATOM 7682 N N . ILE B 1 233 ? 22.703 -15.875 -17.312 1 98.5 233 ILE B N 1
ATOM 7683 C CA . ILE B 1 233 ? 24.141 -15.898 -17.109 1 98.5 233 ILE B CA 1
ATOM 7684 C C . ILE B 1 233 ? 24.781 -14.727 -17.844 1 98.5 233 ILE B C 1
ATOM 7686 O O . ILE B 1 233 ? 24.266 -14.266 -18.859 1 98.5 233 ILE B O 1
ATOM 7690 N N . SER B 1 234 ? 25.797 -14.219 -17.375 1 97.88 234 SER B N 1
ATOM 7691 C CA . SER B 1 234 ? 26.672 -13.211 -17.984 1 97.88 234 SER B CA 1
ATOM 7692 C C . SER B 1 234 ? 28.141 -13.547 -17.766 1 97.88 234 SER B C 1
ATOM 7694 O O . SER B 1 234 ? 28.594 -13.656 -16.625 1 97.88 234 SER B O 1
ATOM 7696 N N . LEU B 1 235 ? 28.875 -13.719 -18.859 1 97.75 235 LEU B N 1
ATOM 7697 C CA . LEU B 1 235 ? 30.266 -14.148 -18.719 1 97.75 235 LEU B CA 1
ATOM 7698 C C . LEU B 1 235 ? 31.062 -13.812 -19.969 1 97.75 235 LEU B C 1
ATOM 7700 O O . LEU B 1 235 ? 30.484 -13.523 -21.016 1 97.75 235 LEU B O 1
ATOM 7704 N N . THR B 1 236 ? 32.375 -13.781 -19.844 1 97.31 236 THR B N 1
ATOM 7705 C CA . THR B 1 236 ? 33.312 -13.812 -20.969 1 97.31 236 THR B CA 1
ATOM 7706 C C . THR B 1 236 ? 33.844 -15.219 -21.188 1 97.31 236 THR B C 1
ATOM 7708 O O . THR B 1 236 ? 34.25 -15.891 -20.234 1 97.31 236 THR B O 1
ATOM 7711 N N . ALA B 1 237 ? 33.719 -15.703 -22.453 1 97.19 237 ALA B N 1
ATOM 7712 C CA . ALA B 1 237 ? 34.125 -17.078 -22.719 1 97.19 237 ALA B CA 1
ATOM 7713 C C . ALA B 1 237 ? 34.688 -17.219 -24.141 1 97.19 237 ALA B C 1
ATOM 7715 O O . ALA B 1 237 ? 34.688 -16.266 -24.906 1 97.19 237 ALA B O 1
ATOM 7716 N N . LYS B 1 238 ? 35.25 -18.453 -24.453 1 95.25 238 LYS B N 1
ATOM 7717 C CA . LYS B 1 238 ? 35.656 -18.828 -25.797 1 95.25 238 LYS B CA 1
ATOM 7718 C C . LYS B 1 238 ? 34.625 -19.719 -26.469 1 95.25 238 LYS B C 1
ATOM 7720 O O . LYS B 1 238 ? 33.875 -20.422 -25.797 1 95.25 238 LYS B O 1
ATOM 7725 N N . ALA B 1 239 ? 34.688 -19.672 -27.812 1 94.38 239 ALA B N 1
ATOM 7726 C CA . ALA B 1 239 ? 33.75 -20.484 -28.594 1 94.38 239 ALA B CA 1
ATOM 7727 C C . ALA B 1 239 ? 33.875 -21.953 -28.234 1 94.38 239 ALA B C 1
ATOM 7729 O O . ALA B 1 239 ? 35 -22.5 -28.203 1 94.38 239 ALA B O 1
ATOM 7730 N N . GLY B 1 240 ? 32.719 -22.484 -27.891 1 93.94 240 GLY B N 1
ATOM 7731 C CA . GLY B 1 240 ? 32.719 -23.922 -27.641 1 93.94 240 GLY B CA 1
ATOM 7732 C C . GLY B 1 240 ? 32.688 -24.266 -26.172 1 93.94 240 GLY B C 1
ATOM 7733 O O . GLY B 1 240 ? 32.344 -25.391 -25.781 1 93.94 240 GLY B O 1
ATOM 7734 N N . GLU B 1 241 ? 33.188 -23.359 -25.344 1 96.81 241 GLU B N 1
ATOM 7735 C CA . GLU B 1 241 ? 33.062 -23.594 -23.906 1 96.81 241 GLU B CA 1
ATOM 7736 C C . GLU B 1 241 ? 31.609 -23.703 -23.469 1 96.81 241 GLU B C 1
ATOM 7738 O O . GLU B 1 241 ? 30.703 -23.25 -24.172 1 96.81 241 GLU B O 1
ATOM 7743 N N . LYS B 1 242 ? 31.5 -24.391 -22.328 1 98 242 LYS B N 1
ATOM 7744 C CA . LYS B 1 242 ? 30.125 -24.719 -21.953 1 98 242 LYS B CA 1
ATOM 7745 C C . LYS B 1 242 ? 29.797 -24.25 -20.547 1 98 242 LYS B C 1
ATOM 7747 O O . LYS B 1 242 ? 30.672 -24.234 -19.672 1 98 242 LYS B O 1
ATOM 7752 N N . VAL B 1 243 ? 28.641 -23.734 -20.344 1 98.56 243 VAL B N 1
ATOM 7753 C CA . VAL B 1 243 ? 28.016 -23.562 -19.031 1 98.56 243 VAL B CA 1
ATOM 7754 C C . VAL B 1 243 ? 26.859 -24.547 -18.891 1 98.56 243 VAL B C 1
ATOM 7756 O O . VAL B 1 243 ? 25.906 -24.5 -19.672 1 98.56 243 VAL B O 1
ATOM 7759 N N . ALA B 1 244 ? 26.953 -25.516 -17.984 1 98.69 244 ALA B N 1
ATOM 7760 C CA . ALA B 1 244 ? 25.906 -26.484 -17.703 1 98.69 244 ALA B CA 1
ATOM 7761 C C . ALA B 1 244 ? 25.406 -26.344 -16.266 1 98.69 244 ALA B C 1
ATOM 7763 O O . ALA B 1 244 ? 26.203 -26.328 -15.32 1 98.69 244 ALA B O 1
ATOM 7764 N N . LEU B 1 245 ? 24.125 -26.141 -16.125 1 98.81 245 LEU B N 1
ATOM 7765 C CA . LEU B 1 245 ? 23.516 -25.906 -14.828 1 98.81 245 LEU B CA 1
ATOM 7766 C C . LEU B 1 245 ? 22.438 -26.953 -14.555 1 98.81 245 LEU B C 1
ATOM 7768 O O . LEU B 1 245 ? 21.688 -27.328 -15.453 1 98.81 245 LEU B O 1
ATOM 7772 N N . SER B 1 246 ? 22.359 -27.453 -13.336 1 98.81 246 SER B N 1
ATOM 7773 C CA . SER B 1 246 ? 21.281 -28.281 -12.812 1 98.81 246 SER B CA 1
ATOM 7774 C C . SER B 1 246 ? 20.531 -27.562 -11.688 1 98.81 246 SER B C 1
ATOM 7776 O O . SER B 1 246 ? 21.125 -26.828 -10.906 1 98.81 246 SER B O 1
ATOM 7778 N N . HIS B 1 247 ? 19.234 -27.766 -11.555 1 98.69 247 HIS B N 1
ATOM 7779 C CA . HIS B 1 247 ? 18.391 -27.031 -10.625 1 98.69 247 HIS B CA 1
ATOM 7780 C C . HIS B 1 247 ? 17.859 -27.922 -9.508 1 98.69 247 HIS B C 1
ATOM 7782 O O . HIS B 1 247 ? 17.562 -29.094 -9.742 1 98.69 247 HIS B O 1
ATOM 7788 N N . ALA B 1 248 ? 17.734 -27.375 -8.344 1 98.5 248 ALA B N 1
ATOM 7789 C CA . ALA B 1 248 ? 17.141 -28.094 -7.207 1 98.5 248 ALA B CA 1
ATOM 7790 C C . ALA B 1 248 ? 16.422 -27.125 -6.27 1 98.5 248 ALA B C 1
ATOM 7792 O O . ALA B 1 248 ? 16.781 -25.953 -6.176 1 98.5 248 ALA B O 1
ATOM 7793 N N . GLU B 1 249 ? 15.422 -27.672 -5.555 1 97.81 249 GLU B N 1
ATOM 7794 C CA . GLU B 1 249 ? 14.68 -26.875 -4.59 1 97.81 249 GLU B CA 1
ATOM 7795 C C . GLU B 1 249 ? 15.391 -26.844 -3.238 1 97.81 249 GLU B C 1
ATOM 7797 O O . GLU B 1 249 ? 15.289 -25.859 -2.504 1 97.81 249 GLU B O 1
ATOM 7802 N N . VAL B 1 250 ? 16.016 -27.922 -2.9 1 97.31 250 VAL B N 1
ATOM 7803 C CA . VAL B 1 250 ? 16.547 -28.094 -1.55 1 97.31 250 VAL B CA 1
ATOM 7804 C C . VAL B 1 250 ? 17.891 -28.828 -1.604 1 97.31 250 VAL B C 1
ATOM 7806 O O . VAL B 1 250 ? 18.266 -29.375 -2.645 1 97.31 250 VAL B O 1
ATOM 7809 N N . LEU B 1 251 ? 18.578 -28.703 -0.541 1 97.62 251 LEU B N 1
ATOM 7810 C CA . LEU B 1 251 ? 19.719 -29.562 -0.26 1 97.62 251 LEU B CA 1
ATOM 7811 C C . LEU B 1 251 ? 19.328 -30.703 0.675 1 97.62 251 LEU B C 1
ATOM 7813 O O . LEU B 1 251 ? 18.344 -30.594 1.413 1 97.62 251 LEU B O 1
ATOM 7817 N N . ASP B 1 252 ? 20.016 -31.828 0.606 1 95.62 252 ASP B N 1
ATOM 7818 C CA . ASP B 1 252 ? 19.703 -32.906 1.527 1 95.62 252 ASP B CA 1
ATOM 7819 C C . ASP B 1 252 ? 20.25 -32.625 2.924 1 95.62 252 ASP B C 1
ATOM 7821 O O . ASP B 1 252 ? 20.812 -31.562 3.17 1 95.62 252 ASP B O 1
ATOM 7825 N N . LYS B 1 253 ? 19.984 -33.562 3.828 1 94.56 253 LYS B N 1
ATOM 7826 C CA . LYS B 1 253 ? 20.312 -33.375 5.238 1 94.56 253 LYS B CA 1
ATOM 7827 C C . LYS B 1 253 ? 21.812 -33.094 5.43 1 94.56 253 LYS B C 1
ATOM 7829 O O . LYS B 1 253 ? 22.203 -32.438 6.375 1 94.56 253 LYS B O 1
ATOM 7834 N N . GLU B 1 254 ? 22.625 -33.594 4.5 1 95.5 254 GLU B N 1
ATOM 7835 C CA . GLU B 1 254 ? 24.078 -33.438 4.598 1 95.5 254 GLU B CA 1
ATOM 7836 C C . GLU B 1 254 ? 24.531 -32.156 3.904 1 95.5 254 GLU B C 1
ATOM 7838 O O . GLU B 1 254 ? 25.719 -31.812 3.928 1 95.5 254 GLU B O 1
ATOM 7843 N N . GLY B 1 255 ? 23.625 -31.438 3.305 1 96.44 255 GLY B N 1
ATOM 7844 C CA . GLY B 1 255 ? 23.969 -30.188 2.639 1 96.44 255 GLY B CA 1
ATOM 7845 C C . GLY B 1 255 ? 24.391 -30.391 1.193 1 96.44 255 GLY B C 1
ATOM 7846 O O . GLY B 1 255 ? 25.062 -29.531 0.621 1 96.44 255 GLY B O 1
ATOM 7847 N N . CYS B 1 256 ? 24.016 -31.531 0.567 1 97.75 256 CYS B N 1
ATOM 7848 C CA . CYS B 1 256 ? 24.391 -31.828 -0.813 1 97.75 256 CYS B CA 1
ATOM 7849 C C . CYS B 1 256 ? 23.219 -31.562 -1.755 1 97.75 256 CYS B C 1
ATOM 7851 O O . CYS B 1 256 ? 22.062 -31.562 -1.328 1 97.75 256 CYS B O 1
ATOM 7853 N N . PHE B 1 257 ? 23.609 -31.297 -2.973 1 97.56 257 PHE B N 1
ATOM 7854 C CA . PHE B 1 257 ? 22.641 -31.047 -4.035 1 97.56 257 PHE B CA 1
ATOM 7855 C C . PHE B 1 257 ? 21.672 -32.219 -4.172 1 97.56 257 PHE B C 1
ATOM 7857 O O . PHE B 1 257 ? 22.078 -33.375 -4.172 1 97.56 257 PHE B O 1
ATOM 7864 N N . TYR B 1 258 ? 20.281 -31.953 -4.25 1 97.38 258 TYR B N 1
ATOM 7865 C CA . TYR B 1 258 ? 19.266 -33 -4.18 1 97.38 258 TYR B CA 1
ATOM 7866 C C . TYR B 1 258 ? 18.219 -32.812 -5.266 1 97.38 258 TYR B C 1
ATOM 7868 O O . TYR B 1 258 ? 17.531 -31.797 -5.305 1 97.38 258 TYR B O 1
ATOM 7876 N N . THR B 1 259 ? 18 -33.812 -6.137 1 96.81 259 THR B N 1
ATOM 7877 C CA . THR B 1 259 ? 17.016 -33.688 -7.203 1 96.81 259 THR B CA 1
ATOM 7878 C C . THR B 1 259 ? 16.141 -34.938 -7.277 1 96.81 259 THR B C 1
ATOM 7880 O O . THR B 1 259 ? 15.43 -35.125 -8.266 1 96.81 259 THR B O 1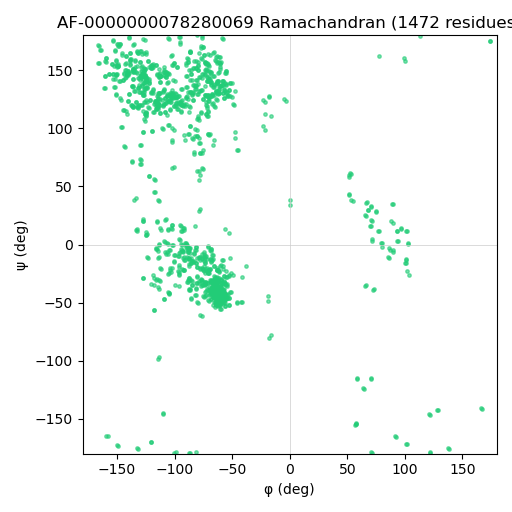
ATOM 7883 N N . GLU B 1 260 ? 16.156 -35.844 -6.301 1 95.88 260 GLU B N 1
ATOM 7884 C CA . GLU B 1 260 ? 15.328 -37.031 -6.367 1 95.88 260 GLU B CA 1
ATOM 7885 C C . GLU B 1 260 ? 13.844 -36.688 -6.453 1 95.88 260 GLU B C 1
ATOM 7887 O O . GLU B 1 260 ? 13.07 -37.406 -7.102 1 95.88 260 GLU B O 1
ATOM 7892 N N . ASN B 1 261 ? 13.492 -35.688 -5.781 1 95.5 261 ASN B N 1
ATOM 7893 C CA . ASN B 1 261 ? 12.086 -35.281 -5.77 1 95.5 261 ASN B CA 1
ATOM 7894 C C . ASN B 1 261 ? 11.664 -34.688 -7.113 1 95.5 261 ASN B C 1
ATOM 7896 O O . ASN B 1 261 ? 10.508 -34.312 -7.297 1 95.5 261 ASN B O 1
ATOM 7900 N N . TYR B 1 262 ? 12.578 -34.562 -8.078 1 95.56 262 TYR B N 1
ATOM 7901 C CA . TYR B 1 262 ? 12.242 -34.125 -9.422 1 95.56 262 TYR B CA 1
ATOM 7902 C C . TYR B 1 262 ? 11.766 -35.281 -10.281 1 95.56 262 TYR B C 1
ATOM 7904 O O . TYR B 1 262 ? 11.203 -35.062 -11.359 1 95.56 262 TYR B O 1
ATOM 7912 N N . ARG B 1 263 ? 12.016 -36.531 -9.766 1 94 263 ARG B N 1
ATOM 7913 C CA . ARG B 1 263 ? 11.648 -37.75 -10.469 1 94 263 ARG B CA 1
ATOM 7914 C C . ARG B 1 263 ? 12.305 -37.812 -11.852 1 94 263 ARG B C 1
ATOM 7916 O O . ARG B 1 263 ? 13.531 -37.719 -11.961 1 94 263 ARG B O 1
ATOM 7923 N N . SER B 1 264 ? 11.477 -37.781 -12.961 1 92 264 SER B N 1
ATOM 7924 C CA . SER B 1 264 ? 12.07 -37.969 -14.281 1 92 264 SER B CA 1
ATOM 7925 C C . SER B 1 264 ? 12.477 -36.625 -14.906 1 92 264 SER B C 1
ATOM 7927 O O . SER B 1 264 ? 13.195 -36.594 -15.906 1 92 264 SER B O 1
ATOM 7929 N N . ALA B 1 265 ? 12.055 -35.531 -14.383 1 94.19 265 ALA B N 1
ATOM 7930 C CA . ALA B 1 265 ? 12.453 -34.25 -14.922 1 94.19 265 ALA B CA 1
ATOM 7931 C C . ALA B 1 265 ? 13.938 -34 -14.711 1 94.19 265 ALA B C 1
ATOM 7933 O O . ALA B 1 265 ? 14.43 -34 -13.578 1 94.19 265 ALA B O 1
ATOM 7934 N N . LYS B 1 266 ? 14.68 -33.656 -15.734 1 96.19 266 LYS B N 1
ATOM 7935 C CA . LYS B 1 266 ? 16.109 -33.406 -15.617 1 96.19 266 LYS B CA 1
ATOM 7936 C C . LYS B 1 266 ? 16.391 -31.984 -15.086 1 96.19 266 LYS B C 1
ATOM 7938 O O . LYS B 1 266 ? 17.344 -31.781 -14.328 1 96.19 266 LYS B O 1
ATOM 7943 N N . ALA B 1 267 ? 15.609 -31.047 -15.492 1 97.31 267 ALA B N 1
ATOM 7944 C CA . ALA B 1 267 ? 15.727 -29.656 -15.078 1 97.31 267 ALA B CA 1
ATOM 7945 C C . ALA B 1 267 ? 17.156 -29.156 -15.281 1 97.31 267 ALA B C 1
ATOM 7947 O O . ALA B 1 267 ? 17.766 -28.625 -14.352 1 97.31 267 ALA B O 1
ATOM 7948 N N . GLN B 1 268 ? 17.609 -29.203 -16.516 1 98.19 268 GLN B N 1
ATOM 7949 C CA . GLN B 1 268 ? 18.984 -28.844 -16.828 1 98.19 268 GLN B CA 1
ATOM 7950 C C . GLN B 1 268 ? 19.031 -27.797 -17.938 1 98.19 268 GLN B C 1
ATOM 7952 O O . GLN B 1 268 ? 18.125 -27.719 -18.766 1 98.19 268 GLN B O 1
ATOM 7957 N N . TYR B 1 269 ? 19.984 -26.938 -17.828 1 96.19 269 TYR B N 1
ATOM 7958 C CA . TYR B 1 269 ? 20.266 -25.828 -18.734 1 96.19 269 TYR B CA 1
ATOM 7959 C C . TYR B 1 269 ? 21.688 -25.875 -19.25 1 96.19 269 TYR B C 1
ATOM 7961 O O . TYR B 1 269 ? 22.641 -25.859 -18.453 1 96.19 269 TYR B O 1
ATOM 7969 N N . LEU B 1 270 ? 21.922 -26.125 -20.609 1 98.19 270 LEU B N 1
ATOM 7970 C CA . LEU B 1 270 ? 23.25 -26.172 -21.219 1 98.19 270 LEU B CA 1
ATOM 7971 C C . LEU B 1 270 ? 23.422 -25.031 -22.219 1 98.19 270 LEU B C 1
ATOM 7973 O O . LEU B 1 270 ? 22.641 -24.891 -23.156 1 98.19 270 LEU B O 1
ATOM 7977 N N . TYR B 1 271 ? 24.391 -24.203 -22.016 1 98.31 271 TYR B N 1
ATOM 7978 C CA . TYR B 1 271 ? 24.75 -23.078 -22.891 1 98.31 271 TYR B CA 1
ATOM 7979 C C . TYR B 1 271 ? 26.125 -23.266 -23.484 1 98.31 271 TYR B C 1
ATOM 7981 O O . TYR B 1 271 ? 27.125 -23.391 -22.75 1 98.31 271 TYR B O 1
ATOM 7989 N N . ILE B 1 272 ? 26.219 -23.391 -24.781 1 97.88 272 ILE B N 1
ATOM 7990 C CA . ILE B 1 272 ? 27.484 -23.453 -25.5 1 97.88 272 ILE B CA 1
ATOM 7991 C C . ILE B 1 272 ? 27.906 -22.047 -25.922 1 97.88 272 ILE B C 1
ATOM 7993 O O . ILE B 1 272 ? 27.234 -21.422 -26.75 1 97.88 272 ILE B O 1
ATOM 7997 N N . CYS B 1 273 ? 29.016 -21.641 -25.438 1 97.12 273 CYS B N 1
ATOM 7998 C CA . CYS B 1 273 ? 29.406 -20.234 -25.484 1 97.12 273 CYS B CA 1
ATOM 7999 C C . CYS B 1 273 ? 29.953 -19.875 -26.859 1 97.12 273 CYS B C 1
ATOM 8001 O O . CYS B 1 273 ? 30.359 -20.75 -27.625 1 97.12 273 CYS B O 1
ATOM 8003 N N . ARG B 1 274 ? 29.812 -18.531 -27.188 1 95.62 274 ARG B N 1
ATOM 8004 C CA . ARG B 1 274 ? 30.562 -17.891 -28.266 1 95.62 274 ARG B CA 1
ATOM 8005 C C . ARG B 1 274 ? 31.766 -17.125 -27.719 1 95.62 274 ARG B C 1
ATOM 8007 O O . ARG B 1 274 ? 31.984 -17.094 -26.5 1 95.62 274 ARG B O 1
ATOM 8014 N N . ASP B 1 275 ? 32.5 -16.484 -28.641 1 94.94 275 ASP B N 1
ATOM 8015 C CA . ASP B 1 275 ? 33.656 -15.695 -28.203 1 94.94 275 ASP B CA 1
ATOM 8016 C C . ASP B 1 275 ? 33.219 -14.359 -27.594 1 94.94 275 ASP B C 1
ATOM 8018 O O . ASP B 1 275 ? 32.312 -13.703 -28.125 1 94.94 275 ASP B O 1
ATOM 8022 N N . GLY B 1 276 ? 33.844 -14.016 -26.359 1 95.31 276 GLY B N 1
ATOM 8023 C CA . GLY B 1 276 ? 33.656 -12.672 -25.828 1 95.31 276 GLY B CA 1
ATOM 8024 C C . GLY B 1 276 ? 32.625 -12.578 -24.734 1 95.31 276 GLY B C 1
ATOM 8025 O O . GLY B 1 276 ? 32.25 -13.594 -24.141 1 95.31 276 GLY B O 1
ATOM 8026 N N . GLN B 1 277 ? 32.312 -11.297 -24.344 1 96.62 277 GLN B N 1
ATOM 8027 C CA . GLN B 1 277 ? 31.281 -11.023 -23.359 1 96.62 277 GLN B CA 1
ATOM 8028 C C . GLN B 1 277 ? 29.891 -11.375 -23.891 1 96.62 277 GLN B C 1
ATOM 8030 O O . GLN B 1 277 ? 29.562 -11.055 -25.031 1 96.62 277 GLN B O 1
ATOM 8035 N N . GLN B 1 278 ? 29.156 -12.117 -23.141 1 96.44 278 GLN B N 1
ATOM 8036 C CA . GLN B 1 278 ? 27.859 -12.586 -23.609 1 96.44 278 GLN B CA 1
ATOM 8037 C C . GLN B 1 278 ? 26.922 -12.867 -22.438 1 96.44 278 GLN B C 1
ATOM 8039 O O . GLN B 1 278 ? 27.375 -13.07 -21.312 1 96.44 278 GLN B O 1
ATOM 8044 N N . SER B 1 279 ? 25.688 -12.82 -22.656 1 97.06 279 SER B N 1
ATOM 8045 C CA . SER B 1 279 ? 24.641 -13.156 -21.703 1 97.06 279 SER B CA 1
ATOM 8046 C C . SER B 1 279 ? 23.547 -13.992 -22.359 1 97.06 279 SER B C 1
ATOM 8048 O O . SER B 1 279 ? 23.312 -13.883 -23.562 1 97.06 279 SER B O 1
ATOM 8050 N N . TYR B 1 280 ? 22.938 -14.82 -21.578 1 97 280 TYR B N 1
ATOM 8051 C CA . TYR B 1 280 ? 21.844 -15.641 -22.094 1 97 280 TYR B CA 1
ATOM 8052 C C . TYR B 1 280 ? 20.922 -16.109 -20.969 1 97 280 TYR B C 1
ATOM 8054 O O . TYR B 1 280 ? 21.359 -16.203 -19.812 1 97 280 TYR B O 1
ATOM 8062 N N . LYS B 1 281 ? 19.719 -16.234 -21.25 1 97.69 281 LYS B N 1
ATOM 8063 C CA . LYS B 1 281 ? 18.719 -16.906 -20.406 1 97.69 281 LYS B CA 1
ATOM 8064 C C . LYS B 1 281 ? 17.812 -17.812 -21.25 1 97.69 281 LYS B C 1
ATOM 8066 O O . LYS B 1 281 ? 17.594 -17.547 -22.438 1 97.69 281 LYS B O 1
ATOM 8071 N N . PRO B 1 282 ? 17.281 -18.906 -20.656 1 96.75 282 PRO B N 1
ATOM 8072 C CA . PRO B 1 282 ? 16.359 -19.766 -21.406 1 96.75 282 PRO B CA 1
ATOM 8073 C C . PRO B 1 282 ? 15.172 -19 -21.969 1 96.75 282 PRO B C 1
ATOM 8075 O O . PRO B 1 282 ? 14.695 -18.047 -21.359 1 96.75 282 PRO B O 1
ATOM 8078 N N . LYS B 1 283 ? 14.711 -19.547 -23.141 1 93.5 283 LYS B N 1
ATOM 8079 C CA . LYS B 1 283 ? 13.672 -18.828 -23.859 1 93.5 283 LYS B CA 1
ATOM 8080 C C . LYS B 1 283 ? 12.359 -19.609 -23.875 1 93.5 283 LYS B C 1
ATOM 8082 O O . LYS B 1 283 ? 11.281 -19.016 -23.953 1 93.5 283 LYS B O 1
ATOM 8087 N N . LEU B 1 284 ? 12.492 -20.891 -23.859 1 97.06 284 LEU B N 1
ATOM 8088 C CA . LEU B 1 284 ? 11.328 -21.688 -24.203 1 97.06 284 LEU B CA 1
ATOM 8089 C C . LEU B 1 284 ? 11.055 -22.734 -23.125 1 97.06 284 LEU B C 1
ATOM 8091 O O . LEU B 1 284 ? 10.453 -23.766 -23.406 1 97.06 284 LEU B O 1
ATOM 8095 N N . THR B 1 285 ? 11.57 -22.516 -21.938 1 97.06 285 THR B N 1
ATOM 8096 C CA . THR B 1 285 ? 11.352 -23.406 -20.812 1 97.06 285 THR B CA 1
ATOM 8097 C C . THR B 1 285 ? 11.477 -22.656 -19.484 1 97.06 285 THR B C 1
ATOM 8099 O O . THR B 1 285 ? 11.672 -21.438 -19.484 1 97.06 285 THR B O 1
ATOM 8102 N N . PHE B 1 286 ? 11.219 -23.312 -18.359 1 97.69 286 PHE B N 1
ATOM 8103 C CA . PHE B 1 286 ? 11.375 -22.766 -17.031 1 97.69 286 PHE B CA 1
ATOM 8104 C C . PHE B 1 286 ? 11.68 -23.875 -16.016 1 97.69 286 PHE B C 1
ATOM 8106 O O . PHE B 1 286 ? 11.57 -25.047 -16.344 1 97.69 286 PHE B O 1
ATOM 8113 N N . PHE B 1 287 ? 12.102 -23.469 -14.844 1 98.38 287 PHE B N 1
ATOM 8114 C CA . PHE B 1 287 ? 12.508 -24.391 -13.781 1 98.38 287 PHE B CA 1
ATOM 8115 C C . PHE B 1 287 ? 11.938 -23.953 -12.438 1 98.38 287 PHE B C 1
ATOM 8117 O O . PHE B 1 287 ? 11.586 -22.781 -12.258 1 98.38 287 PHE B O 1
ATOM 8124 N N . GLY B 1 288 ? 11.672 -24.875 -11.5 1 98.38 288 GLY B N 1
ATOM 8125 C CA . GLY B 1 288 ? 11.484 -24.609 -10.086 1 98.38 288 GLY B CA 1
ATOM 8126 C C . GLY B 1 288 ? 12.727 -24.891 -9.258 1 98.38 288 GLY B C 1
ATOM 8127 O O . GLY B 1 288 ? 13.242 -26 -9.258 1 98.38 288 GLY B O 1
ATOM 8128 N N . PHE B 1 289 ? 13.289 -23.797 -8.547 1 98.75 289 PHE B N 1
ATOM 8129 C CA . PHE B 1 289 ? 14.578 -24.047 -7.91 1 98.75 289 PHE B CA 1
ATOM 8130 C C . PHE B 1 289 ? 14.906 -22.938 -6.91 1 98.75 289 PHE B C 1
ATOM 8132 O O . PHE B 1 289 ? 14.344 -21.844 -6.977 1 98.75 289 PHE B O 1
ATOM 8139 N N . ARG B 1 290 ? 15.711 -23.25 -5.988 1 98.69 290 ARG B N 1
ATOM 8140 C CA . ARG B 1 290 ? 16.453 -22.281 -5.172 1 98.69 290 ARG B CA 1
ATOM 8141 C C . ARG B 1 290 ? 17.953 -22.391 -5.434 1 98.69 290 ARG B C 1
ATOM 8143 O O . ARG B 1 290 ? 18.641 -21.375 -5.496 1 98.69 290 ARG B O 1
ATOM 8150 N N . TYR B 1 291 ? 18.375 -23.609 -5.633 1 98.81 291 TYR B N 1
ATOM 8151 C CA . TYR B 1 291 ? 19.797 -23.906 -5.797 1 98.81 291 TYR B CA 1
ATOM 8152 C C . TYR B 1 291 ? 20.109 -24.297 -7.238 1 98.81 291 TYR B C 1
ATOM 8154 O O . TYR B 1 291 ? 19.297 -24.953 -7.902 1 98.81 291 TYR B O 1
ATOM 8162 N N . VAL B 1 292 ? 21.266 -23.922 -7.668 1 98.75 292 VAL B N 1
ATOM 8163 C CA . VAL B 1 292 ? 21.766 -24.312 -8.984 1 98.75 292 VAL B CA 1
ATOM 8164 C C . VAL B 1 292 ? 23.172 -24.922 -8.852 1 98.75 292 VAL B C 1
ATOM 8166 O O . VAL B 1 292 ? 24.062 -24.297 -8.281 1 98.75 292 VAL B O 1
ATOM 8169 N N . ARG B 1 293 ? 23.312 -26.156 -9.266 1 98.81 293 ARG B N 1
ATOM 8170 C CA . ARG B 1 293 ? 24.641 -26.734 -9.352 1 98.81 293 ARG B CA 1
ATOM 8171 C C . ARG B 1 293 ? 25.328 -26.375 -10.664 1 98.81 293 ARG B C 1
ATOM 8173 O O . ARG B 1 293 ? 24.719 -26.484 -11.734 1 98.81 293 ARG B O 1
ATOM 8180 N N . ILE B 1 294 ? 26.547 -25.906 -10.578 1 98.75 294 ILE B N 1
ATOM 8181 C CA . ILE B 1 294 ? 27.359 -25.641 -11.758 1 98.75 294 ILE B CA 1
ATOM 8182 C C . ILE B 1 294 ? 28.094 -26.906 -12.188 1 98.75 294 ILE B C 1
ATOM 8184 O O . ILE B 1 294 ? 29.141 -27.234 -11.633 1 98.75 294 ILE B O 1
ATOM 8188 N N . ASP B 1 295 ? 27.578 -27.516 -13.195 1 98.56 295 ASP B N 1
ATOM 8189 C CA . ASP B 1 295 ? 28.141 -28.766 -13.672 1 98.56 295 ASP B CA 1
ATOM 8190 C C . ASP B 1 295 ? 29.344 -28.516 -14.578 1 98.56 295 ASP B C 1
ATOM 8192 O O . ASP B 1 295 ? 30.328 -29.266 -14.539 1 98.56 295 ASP B O 1
ATOM 8196 N N . GLN B 1 296 ? 29.203 -27.562 -15.438 1 98.31 296 GLN B N 1
ATOM 8197 C CA . GLN B 1 296 ? 30.297 -27.109 -16.281 1 98.31 296 GLN B CA 1
ATOM 8198 C C . GLN B 1 296 ? 30.344 -25.578 -16.328 1 98.31 296 GLN B C 1
ATOM 8200 O O . GLN B 1 296 ? 29.312 -24.922 -16.25 1 98.31 296 GLN B O 1
ATOM 8205 N N . TYR B 1 297 ? 31.516 -25.109 -16.469 1 98.44 297 TYR B N 1
ATOM 8206 C CA . TYR B 1 297 ? 31.781 -23.688 -16.578 1 98.44 297 TYR B CA 1
ATOM 8207 C C . TYR B 1 297 ? 33.156 -23.438 -17.203 1 98.44 297 TYR B C 1
ATOM 8209 O O . TYR B 1 297 ? 34.094 -24.203 -16.969 1 98.44 297 TYR B O 1
ATOM 8217 N N . PRO B 1 298 ? 33.219 -22.328 -18 1 97.81 298 PRO B N 1
ATOM 8218 C CA . PRO B 1 298 ? 34.562 -22.016 -18.5 1 97.81 298 PRO B CA 1
ATOM 8219 C C . PRO B 1 298 ? 35.594 -21.906 -17.375 1 97.81 298 PRO B C 1
ATOM 8221 O O . PRO B 1 298 ? 35.406 -21.125 -16.438 1 97.81 298 PRO B O 1
ATOM 8224 N N . GLY B 1 299 ? 36.75 -22.641 -17.484 1 96.94 299 GLY B N 1
ATOM 8225 C CA . GLY B 1 299 ? 37.75 -22.656 -16.438 1 96.94 299 GLY B CA 1
ATOM 8226 C C . GLY B 1 299 ? 37.406 -23.562 -15.273 1 96.94 299 GLY B C 1
ATOM 8227 O O . GLY B 1 299 ? 38.156 -23.625 -14.289 1 96.94 299 GLY B O 1
ATOM 8228 N N . GLY B 1 300 ? 36.344 -24.203 -15.352 1 97.25 300 GLY B N 1
ATOM 8229 C CA . GLY B 1 300 ? 35.844 -25.094 -14.297 1 97.25 300 GLY B CA 1
ATOM 8230 C C . GLY B 1 300 ? 34.781 -24.453 -13.422 1 97.25 300 GLY B C 1
ATOM 8231 O O . GLY B 1 300 ? 34.719 -23.234 -13.32 1 97.25 300 GLY B O 1
ATOM 8232 N N . PRO B 1 301 ? 34.031 -25.266 -12.758 1 97.12 301 PRO B N 1
ATOM 8233 C CA . PRO B 1 301 ? 32.906 -24.75 -11.945 1 97.12 301 PRO B CA 1
ATOM 8234 C C . PRO B 1 301 ? 33.375 -23.734 -10.891 1 97.12 301 PRO B C 1
ATOM 8236 O O . PRO B 1 301 ? 32.688 -22.766 -10.609 1 97.12 301 PRO B O 1
ATOM 8239 N N . CYS B 1 302 ? 34.562 -23.875 -10.367 1 95.06 302 CYS B N 1
ATOM 8240 C CA . CYS B 1 302 ? 35.094 -23.047 -9.281 1 95.06 302 CYS B CA 1
ATOM 8241 C C . CYS B 1 302 ? 35.469 -21.656 -9.797 1 95.06 302 CYS B C 1
ATOM 8243 O O . CYS B 1 302 ? 35.688 -20.734 -9.008 1 95.06 302 CYS B O 1
ATOM 8245 N N . ALA B 1 303 ? 35.469 -21.484 -11.078 1 97.25 303 ALA B N 1
ATOM 8246 C CA . ALA B 1 303 ? 35.844 -20.203 -11.664 1 97.25 303 ALA B CA 1
ATOM 8247 C C . ALA B 1 303 ? 34.625 -19.25 -11.68 1 97.25 303 ALA B C 1
ATOM 8249 O O . ALA B 1 303 ? 34.812 -18.047 -11.867 1 97.25 303 ALA B O 1
ATOM 8250 N N . ALA B 1 304 ? 33.5 -19.766 -11.492 1 98 304 ALA B N 1
ATOM 8251 C CA . ALA B 1 304 ? 32.281 -18.969 -11.547 1 98 304 ALA B CA 1
ATOM 8252 C C . ALA B 1 304 ? 32.188 -18.031 -10.344 1 98 304 ALA B C 1
ATOM 8254 O O . ALA B 1 304 ? 32.594 -18.375 -9.242 1 98 304 ALA B O 1
ATOM 8255 N N . LYS B 1 305 ? 31.625 -16.844 -10.57 1 97.25 305 LYS B N 1
ATOM 8256 C CA . LYS B 1 305 ? 31.375 -15.844 -9.523 1 97.25 305 LYS B CA 1
ATOM 8257 C C . LYS B 1 305 ? 29.891 -15.523 -9.43 1 97.25 305 LYS B C 1
ATOM 8259 O O . LYS B 1 305 ? 29.141 -15.68 -10.406 1 97.25 305 LYS B O 1
ATOM 8264 N N . PRO B 1 306 ? 29.469 -15.078 -8.234 1 96.31 306 PRO B N 1
ATOM 8265 C CA . PRO B 1 306 ? 28.047 -14.781 -8.055 1 96.31 306 PRO B CA 1
ATOM 8266 C C . PRO B 1 306 ? 27.5 -13.789 -9.086 1 96.31 306 PRO B C 1
ATOM 8268 O O . PRO B 1 306 ? 26.375 -13.922 -9.547 1 96.31 306 PRO B O 1
ATOM 8271 N N . GLU B 1 307 ? 28.266 -12.828 -9.531 1 94.62 307 GLU B N 1
ATOM 8272 C CA . GLU B 1 307 ? 27.812 -11.773 -10.438 1 94.62 307 GLU B CA 1
ATOM 8273 C C . GLU B 1 307 ? 27.516 -12.336 -11.828 1 94.62 307 GLU B C 1
ATOM 8275 O O . GLU B 1 307 ? 26.906 -11.656 -12.656 1 94.62 307 GLU B O 1
ATOM 8280 N N . ASN B 1 308 ? 27.953 -13.609 -12.07 1 98.19 308 ASN B N 1
ATOM 8281 C CA . ASN B 1 308 ? 27.703 -14.227 -13.367 1 98.19 308 ASN B CA 1
ATOM 8282 C C . ASN B 1 308 ? 26.266 -14.734 -13.492 1 98.19 308 ASN B C 1
ATOM 8284 O O . ASN B 1 308 ? 25.828 -15.086 -14.586 1 98.19 308 ASN B O 1
ATOM 8288 N N . PHE B 1 309 ? 25.562 -14.734 -12.344 1 98.44 309 PHE B N 1
ATOM 8289 C CA . PHE B 1 309 ? 24.266 -15.391 -12.352 1 98.44 309 PHE B CA 1
ATOM 8290 C C . PHE B 1 309 ? 23.188 -14.469 -11.797 1 98.44 309 PHE B C 1
ATOM 8292 O O . PHE B 1 309 ? 23.422 -13.758 -10.812 1 98.44 309 PHE B O 1
ATOM 8299 N N . THR B 1 310 ? 22.016 -14.398 -12.422 1 98.44 310 THR B N 1
ATOM 8300 C CA . THR B 1 310 ? 20.797 -13.75 -11.938 1 98.44 310 THR B CA 1
ATOM 8301 C C . THR B 1 310 ? 19.594 -14.672 -12.109 1 98.44 310 THR B C 1
ATOM 8303 O O . THR B 1 310 ? 19.297 -15.109 -13.227 1 98.44 310 THR B O 1
ATOM 8306 N N . ALA B 1 311 ? 18.938 -15.023 -11.016 1 98.81 311 ALA B N 1
ATOM 8307 C CA . ALA B 1 311 ? 17.688 -15.766 -11.156 1 98.81 311 ALA B CA 1
ATOM 8308 C C . ALA B 1 311 ? 16.531 -14.828 -11.531 1 98.81 311 ALA B C 1
ATOM 8310 O O . ALA B 1 311 ? 16.375 -13.766 -10.93 1 98.81 311 ALA B O 1
ATOM 8311 N N . VAL B 1 312 ? 15.773 -15.227 -12.523 1 98.69 312 VAL B N 1
ATOM 8312 C CA . VAL B 1 312 ? 14.648 -14.43 -13.008 1 98.69 312 VAL B CA 1
ATOM 8313 C C . VAL B 1 312 ? 13.336 -15.18 -12.75 1 98.69 312 VAL B C 1
ATOM 8315 O O . VAL B 1 312 ? 13.141 -16.297 -13.25 1 98.69 312 VAL B O 1
ATOM 8318 N N . VAL B 1 313 ? 12.43 -14.562 -11.945 1 98.75 313 VAL B N 1
ATOM 8319 C CA . VAL B 1 313 ? 11.133 -15.148 -11.625 1 98.75 313 VAL B CA 1
ATOM 8320 C C . VAL B 1 313 ? 10.164 -14.914 -12.781 1 98.75 313 VAL B C 1
ATOM 8322 O O . VAL B 1 313 ? 10.117 -13.828 -13.359 1 98.75 313 VAL B O 1
ATOM 8325 N N . ILE B 1 314 ? 9.375 -15.945 -13.125 1 98.5 314 ILE B N 1
ATOM 8326 C CA . ILE B 1 314 ? 8.312 -15.742 -14.109 1 98.5 314 ILE B CA 1
ATOM 8327 C C . ILE B 1 314 ? 6.992 -16.281 -13.562 1 98.5 314 ILE B C 1
ATOM 8329 O O . ILE B 1 314 ? 6.973 -17.266 -12.828 1 98.5 314 ILE B O 1
ATOM 8333 N N . HIS B 1 315 ? 5.934 -15.734 -13.828 1 98.25 315 HIS B N 1
ATOM 8334 C CA . HIS B 1 315 ? 4.574 -16.219 -13.641 1 98.25 315 HIS B CA 1
ATOM 8335 C C . HIS B 1 315 ? 3.57 -15.367 -14.406 1 98.25 315 HIS B C 1
ATOM 8337 O O . HIS B 1 315 ? 3.947 -14.383 -15.047 1 98.25 315 HIS B O 1
ATOM 8343 N N . SER B 1 316 ? 2.312 -15.805 -14.461 1 98.5 316 SER B N 1
ATOM 8344 C CA . SER B 1 316 ? 1.263 -14.977 -15.047 1 98.5 316 SER B CA 1
ATOM 8345 C C . SER B 1 316 ? 1.231 -13.594 -14.414 1 98.5 316 SER B C 1
ATOM 8347 O O . SER B 1 316 ? 1.367 -13.461 -13.195 1 98.5 316 SER B O 1
ATOM 8349 N N . ALA B 1 317 ? 1.159 -12.609 -15.266 1 97.88 317 ALA B N 1
ATOM 8350 C CA . ALA B 1 317 ? 1.321 -11.227 -14.836 1 97.88 317 ALA B CA 1
ATOM 8351 C C . ALA B 1 317 ? 0.068 -10.727 -14.125 1 97.88 317 ALA B C 1
ATOM 8353 O O . ALA B 1 317 ? -0.546 -9.742 -14.547 1 97.88 317 ALA B O 1
ATOM 8354 N N . MET B 1 318 ? -0.265 -11.305 -12.961 1 98.19 318 MET B N 1
ATOM 8355 C CA . MET B 1 318 ? -1.392 -10.906 -12.125 1 98.19 318 MET B CA 1
ATOM 8356 C C . MET B 1 318 ? -1.011 -9.734 -11.227 1 98.19 318 MET B C 1
ATOM 8358 O O . MET B 1 318 ? 0.095 -9.703 -10.68 1 98.19 318 MET B O 1
ATOM 8362 N N . ARG B 1 319 ? -1.852 -8.805 -11.109 1 97.5 319 ARG B N 1
ATOM 8363 C CA . ARG B 1 319 ? -1.601 -7.676 -10.219 1 97.5 319 ARG B CA 1
ATOM 8364 C C . ARG B 1 319 ? -1.795 -8.07 -8.766 1 97.5 319 ARG B C 1
ATOM 8366 O O . ARG B 1 319 ? -2.846 -8.602 -8.391 1 97.5 319 ARG B O 1
ATOM 8373 N N . ARG B 1 320 ? -0.814 -7.855 -7.941 1 98.12 320 ARG B N 1
ATOM 8374 C CA . ARG B 1 320 ? -0.938 -8.109 -6.512 1 98.12 320 ARG B CA 1
ATOM 8375 C C . ARG B 1 320 ? -2.027 -7.234 -5.895 1 98.12 320 ARG B C 1
ATOM 8377 O O . ARG B 1 320 ? -2.127 -6.043 -6.207 1 98.12 320 ARG B O 1
ATOM 8384 N N . THR B 1 321 ? -2.949 -7.797 -5.039 1 98.44 321 THR B N 1
ATOM 8385 C CA . THR B 1 321 ? -4.066 -7.027 -4.504 1 98.44 321 THR B CA 1
ATOM 8386 C C . THR B 1 321 ? -4.121 -7.137 -2.984 1 98.44 321 THR B C 1
ATOM 8388 O O . THR B 1 321 ? -4.723 -6.293 -2.316 1 98.44 321 THR B O 1
ATOM 8391 N N . GLY B 1 322 ? -3.654 -8.227 -2.391 1 98.5 322 GLY B N 1
ATOM 8392 C CA . GLY B 1 322 ? -3.727 -8.414 -0.951 1 98.5 322 GLY B CA 1
ATOM 8393 C C . GLY B 1 322 ? -2.381 -8.281 -0.262 1 98.5 322 GLY B C 1
ATOM 8394 O O . GLY B 1 322 ? -1.353 -8.68 -0.812 1 98.5 322 GLY B O 1
ATOM 8395 N N . TYR B 1 323 ? -2.365 -7.746 0.891 1 97.56 323 TYR B N 1
ATOM 8396 C CA . TYR B 1 323 ? -1.159 -7.52 1.679 1 97.56 323 TYR B CA 1
ATOM 8397 C C . TYR B 1 323 ? -1.413 -7.797 3.156 1 97.56 323 TYR B C 1
ATOM 8399 O O . TYR B 1 323 ? -2.537 -7.641 3.639 1 97.56 323 TYR B O 1
ATOM 8407 N N . PHE B 1 324 ? -0.421 -8.281 3.838 1 97.75 324 PHE B N 1
ATOM 8408 C CA . PHE B 1 324 ? -0.51 -8.648 5.246 1 97.75 324 PHE B CA 1
ATOM 8409 C C . PHE B 1 324 ? 0.801 -8.359 5.965 1 97.75 324 PHE B C 1
ATOM 8411 O O . PHE B 1 324 ? 1.881 -8.523 5.395 1 97.75 324 PHE B O 1
ATOM 8418 N N . ASN B 1 325 ? 0.7 -7.895 7.199 1 95.94 325 ASN B N 1
ATOM 8419 C CA . ASN B 1 325 ? 1.811 -7.793 8.141 1 95.94 325 ASN B CA 1
ATOM 8420 C C . ASN B 1 325 ? 1.327 -7.863 9.586 1 95.94 325 ASN B C 1
ATOM 8422 O O . ASN B 1 325 ? 0.219 -7.422 9.898 1 95.94 325 ASN B O 1
ATOM 8426 N N . CYS B 1 326 ? 2.109 -8.438 10.453 1 96.94 326 CYS B N 1
ATOM 8427 C CA . CYS B 1 326 ? 1.736 -8.492 11.867 1 96.94 326 CYS B CA 1
ATOM 8428 C C . CYS B 1 326 ? 2.971 -8.484 12.758 1 96.94 326 CYS B C 1
ATOM 8430 O O . CYS B 1 326 ? 4.09 -8.297 12.273 1 96.94 326 CYS B O 1
ATOM 8432 N N . SER B 1 327 ? 2.775 -8.672 14.062 1 96.06 327 SER B N 1
ATOM 8433 C CA . SER B 1 327 ? 3.85 -8.57 15.047 1 96.06 327 SER B CA 1
ATOM 8434 C C . SER B 1 327 ? 4.664 -9.859 15.117 1 96.06 327 SER B C 1
ATOM 8436 O O . SER B 1 327 ? 5.742 -9.883 15.703 1 96.06 327 SER B O 1
ATOM 8438 N N . ASN B 1 328 ? 4.188 -10.992 14.586 1 96.75 328 ASN B N 1
ATOM 8439 C CA . ASN B 1 328 ? 4.867 -12.289 14.594 1 96.75 328 ASN B CA 1
ATOM 8440 C C . ASN B 1 328 ? 5.668 -12.508 13.312 1 96.75 328 ASN B C 1
ATOM 8442 O O . ASN B 1 328 ? 5.09 -12.68 12.234 1 96.75 328 ASN B O 1
ATOM 8446 N N . PRO B 1 329 ? 7.016 -12.586 13.422 1 94.75 329 PRO B N 1
ATOM 8447 C CA . PRO B 1 329 ? 7.836 -12.688 12.211 1 94.75 329 PRO B CA 1
ATOM 8448 C C . PRO B 1 329 ? 7.629 -14.008 11.469 1 94.75 329 PRO B C 1
ATOM 8450 O O . PRO B 1 329 ? 7.73 -14.047 10.242 1 94.75 329 PRO B O 1
ATOM 8453 N N . LEU B 1 330 ? 7.336 -15.094 12.164 1 97.5 330 LEU B N 1
ATOM 8454 C CA . LEU B 1 330 ? 7.121 -16.375 11.508 1 97.5 330 LEU B CA 1
ATOM 8455 C C . LEU B 1 330 ? 5.84 -16.359 10.68 1 97.5 330 LEU B C 1
ATOM 8457 O O . LEU B 1 330 ? 5.801 -16.906 9.57 1 97.5 330 LEU B O 1
ATOM 8461 N N . LEU B 1 331 ? 4.824 -15.711 11.227 1 98.12 331 LEU B N 1
ATOM 8462 C CA . LEU B 1 331 ? 3.568 -15.594 10.492 1 98.12 331 LEU B CA 1
ATOM 8463 C C . LEU B 1 331 ? 3.742 -14.719 9.25 1 98.12 331 LEU B C 1
ATOM 8465 O O . LEU B 1 331 ? 3.172 -15.008 8.195 1 98.12 331 LEU B O 1
ATOM 8469 N N . ASN B 1 332 ? 4.535 -13.656 9.383 1 97.06 332 ASN B N 1
ATOM 8470 C CA . ASN B 1 332 ? 4.863 -12.844 8.219 1 97.06 332 ASN B CA 1
ATOM 8471 C C . ASN B 1 332 ? 5.551 -13.664 7.133 1 97.06 332 ASN B C 1
ATOM 8473 O O . ASN B 1 332 ? 5.203 -13.562 5.957 1 97.06 332 ASN B O 1
ATOM 8477 N N . GLN B 1 333 ? 6.477 -14.484 7.594 1 97.44 333 GLN B N 1
ATOM 8478 C CA . GLN B 1 333 ? 7.18 -15.336 6.637 1 97.44 333 GLN B CA 1
ATOM 8479 C C . GLN B 1 333 ? 6.227 -16.344 6 1 97.44 333 GLN B C 1
ATOM 8481 O O . GLN B 1 333 ? 6.32 -16.625 4.801 1 97.44 333 GLN B O 1
ATOM 8486 N N . LEU B 1 334 ? 5.363 -16.891 6.797 1 98.62 334 LEU B N 1
ATOM 8487 C CA . LEU B 1 334 ? 4.375 -17.812 6.246 1 98.62 334 LEU B CA 1
ATOM 8488 C C . LEU B 1 334 ? 3.57 -17.156 5.133 1 98.62 334 LEU B C 1
ATOM 8490 O O . LEU B 1 334 ? 3.369 -17.734 4.07 1 98.62 334 LEU B O 1
ATOM 8494 N N . PHE B 1 335 ? 3.146 -15.984 5.422 1 98.62 335 PHE B N 1
ATOM 8495 C CA . PHE B 1 335 ? 2.357 -15.266 4.426 1 98.62 335 PHE B CA 1
ATOM 8496 C C . PHE B 1 335 ? 3.174 -15.023 3.162 1 98.62 335 PHE B C 1
ATOM 8498 O O . PHE B 1 335 ? 2.67 -15.188 2.049 1 98.62 335 PHE B O 1
ATOM 8505 N N . ASP B 1 336 ? 4.41 -14.664 3.281 1 98 336 ASP B N 1
ATOM 8506 C CA . ASP B 1 336 ? 5.301 -14.531 2.133 1 98 336 ASP B CA 1
ATOM 8507 C C . ASP B 1 336 ? 5.395 -15.844 1.357 1 98 336 ASP B C 1
ATOM 8509 O O . ASP B 1 336 ? 5.414 -15.844 0.125 1 98 336 ASP B O 1
ATOM 8513 N N . ASN B 1 337 ? 5.492 -16.906 2.152 1 98.81 337 ASN B N 1
ATOM 8514 C CA . ASN B 1 337 ? 5.551 -18.219 1.518 1 98.81 337 ASN B CA 1
ATOM 8515 C C . ASN B 1 337 ? 4.309 -18.484 0.67 1 98.81 337 ASN B C 1
ATOM 8517 O O . ASN B 1 337 ? 4.402 -19.094 -0.401 1 98.81 337 ASN B O 1
ATOM 8521 N N . VAL B 1 338 ? 3.195 -18.078 1.188 1 98.88 338 VAL B N 1
ATOM 8522 C CA . VAL B 1 338 ? 1.945 -18.25 0.456 1 98.88 338 VAL B CA 1
ATOM 8523 C C . VAL B 1 338 ? 2.014 -17.5 -0.869 1 98.88 338 VAL B C 1
ATOM 8525 O O . VAL B 1 338 ? 1.646 -18.031 -1.916 1 98.88 338 VAL B O 1
ATOM 8528 N N . ILE B 1 339 ? 2.521 -16.281 -0.865 1 98.75 339 ILE B N 1
ATOM 8529 C CA . ILE B 1 339 ? 2.627 -15.461 -2.062 1 98.75 339 ILE B CA 1
ATOM 8530 C C . ILE B 1 339 ? 3.578 -16.109 -3.059 1 98.75 339 ILE B C 1
ATOM 8532 O O . ILE B 1 339 ? 3.24 -16.281 -4.234 1 98.75 339 ILE B O 1
ATOM 8536 N N . TRP B 1 340 ? 4.719 -16.547 -2.574 1 98.69 340 TRP B N 1
ATOM 8537 C CA . TRP B 1 340 ? 5.715 -17.172 -3.441 1 98.69 340 TRP B CA 1
ATOM 8538 C C . TRP B 1 340 ? 5.207 -18.5 -3.998 1 98.69 340 TRP B C 1
ATOM 8540 O O . TRP B 1 340 ? 5.531 -18.859 -5.129 1 98.69 340 TRP B O 1
ATOM 8550 N N . GLY B 1 341 ? 4.449 -19.188 -3.137 1 98.56 341 GLY B N 1
ATOM 8551 C CA . GLY B 1 341 ? 3.836 -20.422 -3.619 1 98.56 341 GLY B CA 1
ATOM 8552 C C . GLY B 1 341 ? 2.881 -20.188 -4.773 1 98.56 341 GLY B C 1
ATOM 8553 O O . GLY B 1 341 ? 2.912 -20.938 -5.766 1 98.56 341 GLY B O 1
ATOM 8554 N N . GLN B 1 342 ? 2.055 -19.219 -4.637 1 98.56 342 GLN B N 1
ATOM 8555 C CA . GLN B 1 342 ? 1.129 -18.891 -5.723 1 98.56 342 GLN B CA 1
ATOM 8556 C C . GLN B 1 342 ? 1.88 -18.438 -6.969 1 98.56 342 GLN B C 1
ATOM 8558 O O . GLN B 1 342 ? 1.595 -18.906 -8.078 1 98.56 342 GLN B O 1
ATOM 8563 N N . LYS B 1 343 ? 2.873 -17.531 -6.824 1 98.19 343 LYS B N 1
ATOM 8564 C CA . LYS B 1 343 ? 3.695 -17.094 -7.945 1 98.19 343 LYS B CA 1
ATOM 8565 C C . LYS B 1 343 ? 4.297 -18.281 -8.688 1 98.19 343 LYS B C 1
ATOM 8567 O O . LYS B 1 343 ? 4.207 -18.359 -9.914 1 98.19 343 LYS B O 1
ATOM 8572 N N . GLY B 1 344 ? 4.789 -19.141 -7.922 1 98.31 344 GLY B N 1
ATOM 8573 C CA . GLY B 1 344 ? 5.543 -20.25 -8.5 1 98.31 344 GLY B CA 1
ATOM 8574 C C . GLY B 1 344 ? 4.672 -21.234 -9.258 1 98.31 344 GLY B C 1
ATOM 8575 O O . GLY B 1 344 ? 5.156 -21.938 -10.156 1 98.31 344 GLY B O 1
ATOM 8576 N N . ASN B 1 345 ? 3.408 -21.219 -8.93 1 98.56 345 ASN B N 1
ATOM 8577 C CA . ASN B 1 345 ? 2.574 -22.281 -9.5 1 98.56 345 ASN B CA 1
ATOM 8578 C C . ASN B 1 345 ? 1.525 -21.703 -10.453 1 98.56 345 ASN B C 1
ATOM 8580 O O . ASN B 1 345 ? 0.765 -22.453 -11.062 1 98.56 345 ASN B O 1
ATOM 8584 N N . PHE B 1 346 ? 1.469 -20.438 -10.562 1 98.5 346 PHE B N 1
ATOM 8585 C CA . PHE B 1 346 ? 0.516 -19.828 -11.477 1 98.5 346 PHE B CA 1
ATOM 8586 C C . PHE B 1 346 ? 1.209 -19.375 -12.758 1 98.5 346 PHE B C 1
ATOM 8588 O O . PHE B 1 346 ? 1.225 -18.188 -13.078 1 98.5 346 PHE B O 1
ATOM 8595 N N . VAL B 1 347 ? 1.705 -20.297 -13.508 1 98.06 347 VAL B N 1
ATOM 8596 C CA . VAL B 1 347 ? 2.293 -20.094 -14.828 1 98.06 347 VAL B CA 1
ATOM 8597 C C . VAL B 1 347 ? 1.296 -20.516 -15.906 1 98.06 347 VAL B C 1
ATOM 8599 O O . VAL B 1 347 ? 1.264 -21.688 -16.312 1 98.06 347 VAL B O 1
AT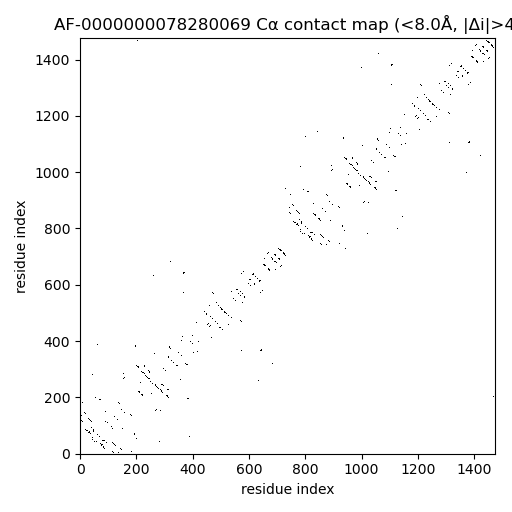OM 8602 N N . ASP B 1 348 ? 0.479 -19.625 -16.312 1 97.31 348 ASP B N 1
ATOM 8603 C CA . ASP B 1 348 ? -0.609 -19.719 -17.281 1 97.31 348 ASP B CA 1
ATOM 8604 C C . ASP B 1 348 ? -1.728 -20.625 -16.766 1 97.31 348 ASP B C 1
ATOM 8606 O O . ASP B 1 348 ? -2.896 -20.438 -17.109 1 97.31 348 ASP B O 1
ATOM 8610 N N . VAL B 1 349 ? -1.455 -21.688 -16.031 1 97.19 349 VAL B N 1
ATOM 8611 C CA . VAL B 1 349 ? -2.398 -22.578 -15.383 1 97.19 349 VAL B CA 1
ATOM 8612 C C . VAL B 1 349 ? -2.02 -22.75 -13.914 1 97.19 349 VAL B C 1
ATOM 8614 O O . VAL B 1 349 ? -0.864 -22.547 -13.531 1 97.19 349 VAL B O 1
ATOM 8617 N N . PRO B 1 350 ? -2.971 -23.047 -13.023 1 97.81 350 PRO B N 1
ATOM 8618 C CA . PRO B 1 350 ? -2.641 -23.281 -11.617 1 97.81 350 PRO B CA 1
ATOM 8619 C C . PRO B 1 350 ? -2.051 -24.656 -11.367 1 97.81 350 PRO B C 1
ATOM 8621 O O . PRO B 1 350 ? -2.762 -25.562 -10.922 1 97.81 350 PRO B O 1
ATOM 8624 N N . THR B 1 351 ? -0.763 -24.75 -11.516 1 95.69 351 THR B N 1
ATOM 8625 C CA . THR B 1 351 ? -0.09 -26.031 -11.328 1 95.69 351 THR B CA 1
ATOM 8626 C C . THR B 1 351 ? 0.063 -26.344 -9.844 1 95.69 351 THR B C 1
ATOM 8628 O O . THR B 1 351 ? -0.242 -25.5 -8.992 1 95.69 351 THR B O 1
ATOM 8631 N N . ASP B 1 352 ? 0.431 -27.5 -9.477 1 91.56 352 ASP B N 1
ATOM 8632 C CA . ASP B 1 352 ? 0.56 -27.859 -8.062 1 91.56 352 ASP B CA 1
ATOM 8633 C C . ASP B 1 352 ? 2.004 -27.719 -7.594 1 91.56 352 ASP B C 1
ATOM 8635 O O . ASP B 1 352 ? 2.252 -27.422 -6.422 1 91.56 352 ASP B O 1
ATOM 8639 N N . CYS B 1 353 ? 2.916 -28.031 -8.477 1 95.25 353 CYS B N 1
ATOM 8640 C CA . CYS B 1 353 ? 4.332 -27.875 -8.172 1 95.25 353 CYS B CA 1
ATOM 8641 C C . CYS B 1 353 ? 5.133 -27.578 -9.43 1 95.25 353 CYS B C 1
ATOM 8643 O O . CYS B 1 353 ? 4.836 -28.109 -10.508 1 95.25 353 CYS B O 1
ATOM 8645 N N . PRO B 1 354 ? 6.176 -26.812 -9.344 1 96.44 354 PRO B N 1
ATOM 8646 C CA . PRO B 1 354 ? 6.848 -26.328 -10.555 1 96.44 354 PRO B CA 1
ATOM 8647 C C . PRO B 1 354 ? 8.109 -27.125 -10.883 1 96.44 354 PRO B C 1
ATOM 8649 O O . PRO B 1 354 ? 8.695 -26.938 -11.953 1 96.44 354 PRO B O 1
ATOM 8652 N N . GLN B 1 355 ? 8.578 -28.016 -10 1 95.31 355 GLN B N 1
ATOM 8653 C CA . GLN B 1 355 ? 9.953 -28.5 -10.148 1 95.31 355 GLN B CA 1
ATOM 8654 C C . GLN B 1 355 ? 9.992 -29.828 -10.891 1 95.31 355 GLN B C 1
ATOM 8656 O O . GLN B 1 355 ? 11 -30.172 -11.523 1 95.31 355 GLN B O 1
ATOM 8661 N N . ARG B 1 356 ? 8.898 -30.578 -10.875 1 94.31 356 ARG B N 1
ATOM 8662 C CA . ARG B 1 356 ? 9.047 -31.953 -11.336 1 94.31 356 ARG B CA 1
ATOM 8663 C C . ARG B 1 356 ? 8.141 -32.219 -12.531 1 94.31 356 ARG B C 1
ATOM 8665 O O . ARG B 1 356 ? 7.57 -31.312 -13.109 1 94.31 356 ARG B O 1
ATOM 8672 N N . ASP B 1 357 ? 8.031 -33.562 -12.922 1 91.62 357 ASP B N 1
ATOM 8673 C CA . ASP B 1 357 ? 7.328 -34.031 -14.117 1 91.62 357 ASP B CA 1
ATOM 8674 C C . ASP B 1 357 ? 5.82 -34.062 -13.891 1 91.62 357 ASP B C 1
ATOM 8676 O O . ASP B 1 357 ? 5.117 -34.906 -14.445 1 91.62 357 ASP B O 1
ATOM 8680 N N . GLU B 1 358 ? 5.328 -33.125 -12.977 1 90.12 358 GLU B N 1
ATOM 8681 C CA . GLU B 1 358 ? 3.916 -33.031 -12.625 1 90.12 358 GLU B CA 1
ATOM 8682 C C . GLU B 1 358 ? 3.439 -31.578 -12.648 1 90.12 358 GLU B C 1
ATOM 8684 O O . GLU B 1 358 ? 2.729 -31.141 -11.742 1 90.12 358 GLU B O 1
ATOM 8689 N N . ARG B 1 359 ? 3.83 -30.766 -13.555 1 93 359 ARG B N 1
ATOM 8690 C CA . ARG B 1 359 ? 3.426 -29.375 -13.703 1 93 359 ARG B CA 1
ATOM 8691 C C . ARG B 1 359 ? 2.066 -29.266 -14.383 1 93 359 ARG B C 1
ATOM 8693 O O . ARG B 1 359 ? 1.956 -28.703 -15.477 1 93 359 ARG B O 1
ATOM 8700 N N . LEU B 1 360 ? 1.021 -29.812 -13.688 1 93.81 360 LEU B N 1
ATOM 8701 C CA . LEU B 1 360 ? -0.311 -29.891 -14.273 1 93.81 360 LEU B CA 1
ATOM 8702 C C . LEU B 1 360 ? -1.307 -29.047 -13.492 1 93.81 360 LEU B C 1
ATOM 8704 O O . LEU B 1 360 ? -1.074 -28.719 -12.328 1 93.81 360 LEU B O 1
ATOM 8708 N N . GLY B 1 361 ? -2.379 -28.609 -14.195 1 95.69 361 GLY B N 1
ATOM 8709 C CA . GLY B 1 361 ? -3.412 -27.812 -13.555 1 95.69 361 GLY B CA 1
ATOM 8710 C C . GLY B 1 361 ? -4.371 -28.641 -12.719 1 95.69 361 GLY B C 1
ATOM 8711 O O . GLY B 1 361 ? -5.52 -28.859 -13.117 1 95.69 361 GLY B O 1
ATOM 8712 N N . TRP B 1 362 ? -3.99 -29.016 -11.539 1 96.88 362 TRP B N 1
ATOM 8713 C CA . TRP B 1 362 ? -4.785 -29.875 -10.672 1 96.88 362 TRP B CA 1
ATOM 8714 C C . TRP B 1 362 ? -6.012 -29.141 -10.148 1 96.88 362 TRP B C 1
ATOM 8716 O O . TRP B 1 362 ? -5.883 -28.141 -9.445 1 96.88 362 TRP B O 1
ATOM 8726 N N . THR B 1 363 ? -7.168 -29.719 -10.406 1 97.81 363 THR B N 1
ATOM 8727 C CA . THR B 1 363 ? -8.43 -29.047 -10.086 1 97.81 363 THR B CA 1
ATOM 8728 C C . THR B 1 363 ? -8.648 -29.016 -8.57 1 97.81 363 THR B C 1
ATOM 8730 O O . THR B 1 363 ? -9.258 -28.078 -8.055 1 97.81 363 THR B O 1
ATOM 8733 N N . GLY B 1 364 ? -8.18 -30.047 -7.84 1 97.81 364 GLY B N 1
ATOM 8734 C CA . GLY B 1 364 ? -8.281 -30.062 -6.387 1 97.81 364 GLY B CA 1
ATOM 8735 C C . GLY B 1 364 ? -7.531 -28.922 -5.73 1 97.81 364 GLY B C 1
ATOM 8736 O O . GLY B 1 364 ? -8.078 -28.219 -4.867 1 97.81 364 GLY B O 1
ATOM 8737 N N . ASP B 1 365 ? -6.262 -28.703 -6.172 1 97.44 365 ASP B N 1
ATOM 8738 C CA . ASP B 1 365 ? -5.445 -27.625 -5.645 1 97.44 365 ASP B CA 1
ATOM 8739 C C . ASP B 1 365 ? -6.062 -26.266 -5.969 1 97.44 365 ASP B C 1
ATOM 8741 O O . ASP B 1 365 ? -6.102 -25.375 -5.113 1 97.44 365 ASP B O 1
ATOM 8745 N N . ALA B 1 366 ? -6.594 -26.172 -7.137 1 98.19 366 ALA B N 1
ATOM 8746 C CA . ALA B 1 366 ? -7.164 -24.906 -7.598 1 98.19 366 ALA B CA 1
ATOM 8747 C C . ALA B 1 366 ? -8.383 -24.516 -6.758 1 98.19 366 ALA B C 1
ATOM 8749 O O . ALA B 1 366 ? -8.492 -23.375 -6.309 1 98.19 366 ALA B O 1
ATOM 8750 N N . GLN B 1 367 ? -9.258 -25.453 -6.5 1 98.06 367 GLN B N 1
ATOM 8751 C CA . GLN B 1 367 ? -10.508 -25.078 -5.848 1 98.06 367 GLN B CA 1
ATOM 8752 C C . GLN B 1 367 ? -10.297 -24.828 -4.355 1 98.06 367 GLN B C 1
ATOM 8754 O O . GLN B 1 367 ? -10.953 -23.969 -3.766 1 98.06 367 GLN B O 1
ATOM 8759 N N . VAL B 1 368 ? -9.281 -25.531 -3.715 1 97.75 368 VAL B N 1
ATOM 8760 C CA . VAL B 1 368 ? -9.07 -25.297 -2.289 1 97.75 368 VAL B CA 1
ATOM 8761 C C . VAL B 1 368 ? -8.406 -23.953 -2.066 1 97.75 368 VAL B C 1
ATOM 8763 O O . VAL B 1 368 ? -8.555 -23.344 -1.001 1 97.75 368 VAL B O 1
ATOM 8766 N N . PHE B 1 369 ? -7.699 -23.438 -3.117 1 98.44 369 PHE B N 1
ATOM 8767 C CA . PHE B 1 369 ? -6.871 -22.25 -2.971 1 98.44 369 PHE B CA 1
ATOM 8768 C C . PHE B 1 369 ? -7.539 -21.047 -3.613 1 98.44 369 PHE B C 1
ATOM 8770 O O . PHE B 1 369 ? -7.09 -19.906 -3.438 1 98.44 369 PHE B O 1
ATOM 8777 N N . ILE B 1 370 ? -8.648 -21.172 -4.273 1 98.31 370 ILE B N 1
ATOM 8778 C CA . ILE B 1 370 ? -9.211 -20.156 -5.156 1 98.31 370 ILE B CA 1
ATOM 8779 C C . ILE B 1 370 ? -9.547 -18.906 -4.355 1 98.31 370 ILE B C 1
ATOM 8781 O O . ILE B 1 370 ? -9.352 -17.781 -4.828 1 98.31 370 ILE B O 1
ATOM 8785 N N . ARG B 1 371 ? -10.047 -18.984 -3.15 1 97.88 371 ARG B N 1
ATOM 8786 C CA . ARG B 1 371 ? -10.367 -17.812 -2.346 1 97.88 371 ARG B CA 1
ATOM 8787 C C . ARG B 1 371 ? -9.109 -17 -2.025 1 97.88 371 ARG B C 1
ATOM 8789 O O . ARG B 1 371 ? -9.078 -15.789 -2.213 1 97.88 371 ARG B O 1
ATOM 8796 N N . THR B 1 372 ? -8.133 -17.719 -1.57 1 98.62 372 THR B N 1
ATOM 8797 C CA . THR B 1 372 ? -6.848 -17.094 -1.281 1 98.62 372 THR B CA 1
ATOM 8798 C C . THR B 1 372 ? -6.25 -16.469 -2.539 1 98.62 372 THR B C 1
ATOM 8800 O O . THR B 1 372 ? -5.754 -15.344 -2.504 1 98.62 372 THR B O 1
ATOM 8803 N N . ALA B 1 373 ? -6.328 -17.203 -3.648 1 98.75 373 ALA B N 1
ATOM 8804 C CA . ALA B 1 373 ? -5.762 -16.719 -4.906 1 98.75 373 ALA B CA 1
ATOM 8805 C C . ALA B 1 373 ? -6.359 -15.375 -5.301 1 98.75 373 ALA B C 1
ATOM 8807 O O . ALA B 1 373 ? -5.637 -14.461 -5.711 1 98.75 373 ALA B O 1
ATOM 8808 N N . CYS B 1 374 ? -7.676 -15.25 -5.098 1 98.38 374 CYS B N 1
ATOM 8809 C CA . CYS B 1 374 ? -8.406 -14.07 -5.531 1 98.38 374 CYS B CA 1
ATOM 8810 C C . CYS B 1 374 ? -8.133 -12.891 -4.605 1 98.38 374 CYS B C 1
ATOM 8812 O O . CYS B 1 374 ? -8.352 -11.734 -4.977 1 98.38 374 CYS B O 1
ATOM 8814 N N . MET B 1 375 ? -7.703 -13.133 -3.412 1 98.5 375 MET B N 1
ATOM 8815 C CA . MET B 1 375 ? -7.367 -12.055 -2.492 1 98.5 375 MET B CA 1
ATOM 8816 C C . MET B 1 375 ? -5.918 -11.617 -2.674 1 98.5 375 MET B C 1
ATOM 8818 O O . MET B 1 375 ? -5.621 -10.422 -2.662 1 98.5 375 MET B O 1
ATOM 8822 N N . ASN B 1 376 ? -5.027 -12.562 -2.912 1 98.75 376 ASN B N 1
ATOM 8823 C CA . ASN B 1 376 ? -3.609 -12.273 -3.086 1 98.75 376 ASN B CA 1
ATOM 8824 C C . ASN B 1 376 ? -3.357 -11.453 -4.348 1 98.75 376 ASN B C 1
ATOM 8826 O O . ASN B 1 376 ? -2.506 -10.562 -4.352 1 98.75 376 ASN B O 1
ATOM 8830 N N . TYR B 1 377 ? -4.027 -11.82 -5.383 1 98.62 377 TYR B N 1
ATOM 8831 C CA . TYR B 1 377 ? -3.854 -11.211 -6.695 1 98.62 377 TYR B CA 1
ATOM 8832 C C . TYR B 1 377 ? -5.199 -11 -7.383 1 98.62 377 TYR B C 1
ATOM 8834 O O . TYR B 1 377 ? -6.203 -11.594 -6.98 1 98.62 377 TYR B O 1
ATOM 8842 N N . ASP B 1 378 ? -5.215 -10.086 -8.383 1 98.44 378 ASP B N 1
ATOM 8843 C CA . ASP B 1 378 ? -6.316 -10.07 -9.336 1 98.44 378 ASP B CA 1
ATOM 8844 C C . ASP B 1 378 ? -6.262 -11.281 -10.266 1 98.44 378 ASP B C 1
ATOM 8846 O O . ASP B 1 378 ? -5.605 -11.242 -11.312 1 98.44 378 ASP B O 1
ATOM 8850 N N . ALA B 1 379 ? -7.008 -12.312 -9.867 1 98.25 379 ALA B N 1
ATOM 8851 C CA . ALA B 1 379 ? -6.926 -13.586 -10.57 1 98.25 379 ALA B CA 1
ATOM 8852 C C . ALA B 1 379 ? -8.117 -13.773 -11.508 1 98.25 379 ALA B C 1
ATOM 8854 O O . ALA B 1 379 ? -8.414 -14.891 -11.938 1 98.25 379 ALA B O 1
ATOM 8855 N N . GLU B 1 380 ? -8.836 -12.742 -11.836 1 98.06 380 GLU B N 1
ATOM 8856 C CA . GLU B 1 380 ? -10.055 -12.859 -12.633 1 98.06 380 GLU B CA 1
ATOM 8857 C C . GLU B 1 380 ? -9.75 -13.375 -14.039 1 98.06 380 GLU B C 1
ATOM 8859 O O . GLU B 1 380 ? -10.336 -14.359 -14.484 1 98.06 380 GLU B O 1
ATOM 8864 N N . LYS B 1 381 ? -8.828 -12.766 -14.734 1 97.69 381 LYS B N 1
ATOM 8865 C CA . LYS B 1 381 ? -8.484 -13.156 -16.094 1 97.69 381 LYS B CA 1
ATOM 8866 C C . LYS B 1 381 ? -7.844 -14.539 -16.125 1 97.69 381 LYS B C 1
ATOM 8868 O O . LYS B 1 381 ? -8.102 -15.336 -17.031 1 97.69 381 LYS B O 1
ATOM 8873 N N . PHE B 1 382 ? -7.008 -14.75 -15.172 1 98.25 382 PHE B N 1
ATOM 8874 C CA . PHE B 1 382 ? -6.309 -16.016 -15.062 1 98.25 382 PHE B CA 1
ATOM 8875 C C . PHE B 1 382 ? -7.301 -17.172 -14.977 1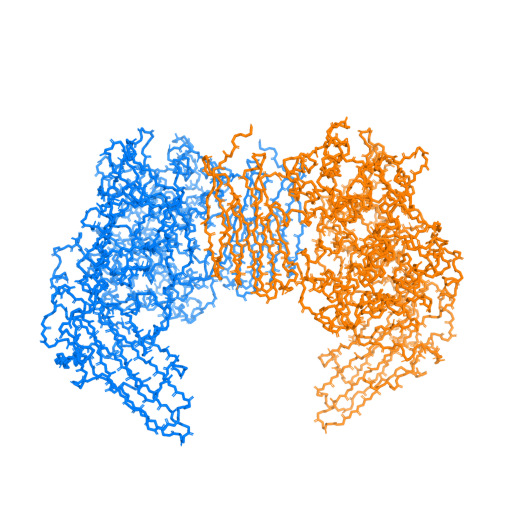 98.25 382 PHE B C 1
ATOM 8877 O O . PHE B 1 382 ? -7.23 -18.125 -15.773 1 98.25 382 PHE B O 1
ATOM 8884 N N . TYR B 1 383 ? -8.281 -17.047 -14.078 1 98.31 383 TYR B N 1
ATOM 8885 C CA . TYR B 1 383 ? -9.227 -18.141 -13.859 1 98.31 383 TYR B CA 1
ATOM 8886 C C . TYR B 1 383 ? -10.312 -18.156 -14.93 1 98.31 383 TYR B C 1
ATOM 8888 O O . TYR B 1 383 ? -10.891 -19.203 -15.227 1 98.31 383 TYR B O 1
ATOM 8896 N N . THR B 1 384 ? -10.602 -17 -15.484 1 97.38 384 THR B N 1
ATOM 8897 C CA . THR B 1 384 ? -11.523 -16.984 -16.609 1 97.38 384 THR B CA 1
ATOM 8898 C C . THR B 1 384 ? -11.008 -17.875 -17.75 1 97.38 384 THR B C 1
ATOM 8900 O O . THR B 1 384 ? -11.75 -18.688 -18.281 1 97.38 384 THR B O 1
ATOM 8903 N N . LYS B 1 385 ? -9.773 -17.719 -18.031 1 97.69 385 LYS B N 1
ATOM 8904 C CA . LYS B 1 385 ? -9.148 -18.547 -19.062 1 97.69 385 LYS B CA 1
ATOM 8905 C C . LYS B 1 385 ? -9.164 -20.031 -18.672 1 97.69 385 LYS B C 1
ATOM 8907 O O . LYS B 1 385 ? -9.555 -20.891 -19.469 1 97.69 385 LYS B O 1
ATOM 8912 N N . TRP B 1 386 ? -8.781 -20.344 -17.484 1 98 386 TRP B N 1
ATOM 8913 C CA . TRP B 1 386 ? -8.641 -21.734 -17.047 1 98 386 TRP B CA 1
ATOM 8914 C C . TRP B 1 386 ? -10 -22.406 -16.969 1 98 386 TRP B C 1
ATOM 8916 O O . TRP B 1 386 ? -10.141 -23.578 -17.375 1 98 386 TRP B O 1
ATOM 8926 N N . LEU B 1 387 ? -11.016 -21.719 -16.5 1 98 387 LEU B N 1
ATOM 8927 C CA . LEU B 1 387 ? -12.359 -22.281 -16.422 1 98 387 LEU B CA 1
ATOM 8928 C C . LEU B 1 387 ? -12.945 -22.5 -17.797 1 98 387 LEU B C 1
ATOM 8930 O O . LEU B 1 387 ? -13.727 -23.438 -18.016 1 98 387 LEU B O 1
ATOM 8934 N N . SER B 1 388 ? -12.57 -21.641 -18.719 1 97.38 388 SER B N 1
ATOM 8935 C CA . SER B 1 388 ? -12.992 -21.875 -20.094 1 97.38 388 SER B CA 1
ATOM 8936 C C . SER B 1 388 ? -12.359 -23.141 -20.656 1 97.38 388 SER B C 1
ATOM 8938 O O . SER B 1 388 ? -13 -23.859 -21.438 1 97.38 388 SER B O 1
ATOM 8940 N N . ASP B 1 389 ? -11.141 -23.391 -20.297 1 97.06 389 ASP B N 1
ATOM 8941 C CA . ASP B 1 389 ? -10.508 -24.641 -20.688 1 97.06 389 ASP B CA 1
ATOM 8942 C C . ASP B 1 389 ? -11.227 -25.828 -20.047 1 97.06 389 ASP B C 1
ATOM 8944 O O . ASP B 1 389 ? -11.398 -26.875 -20.688 1 97.06 389 ASP B O 1
ATOM 8948 N N . MET B 1 390 ? -11.586 -25.672 -18.812 1 97.69 390 MET B N 1
ATOM 8949 C CA . MET B 1 390 ? -12.305 -26.734 -18.125 1 97.69 390 MET B CA 1
ATOM 8950 C C . MET B 1 390 ? -13.625 -27.031 -18.828 1 97.69 390 MET B C 1
ATOM 8952 O O . MET B 1 390 ? -13.969 -28.203 -19.047 1 97.69 390 MET B O 1
ATOM 8956 N N . ALA B 1 391 ? -14.352 -26.016 -19.156 1 97.44 391 ALA B N 1
ATOM 8957 C CA . ALA B 1 391 ? -15.617 -26.188 -19.859 1 97.44 391 ALA B CA 1
ATOM 8958 C C . ALA B 1 391 ? -15.414 -26.906 -21.188 1 97.44 391 ALA B C 1
ATOM 8960 O O . ALA B 1 391 ? -16.203 -27.781 -21.547 1 97.44 391 ALA B O 1
ATOM 8961 N N . ALA B 1 392 ? -14.352 -26.516 -21.844 1 96.12 392 ALA B N 1
ATOM 8962 C CA . ALA B 1 392 ? -14.055 -27.125 -23.141 1 96.12 392 ALA B CA 1
ATOM 8963 C C . ALA B 1 392 ? -13.688 -28.594 -22.984 1 96.12 392 ALA B C 1
ATOM 8965 O O . ALA B 1 392 ? -13.984 -29.406 -23.859 1 96.12 392 ALA B O 1
ATOM 8966 N N . ASP B 1 393 ? -13.062 -28.906 -21.891 1 95.44 393 ASP B N 1
ATOM 8967 C CA . ASP B 1 393 ? -12.547 -30.266 -21.688 1 95.44 393 ASP B CA 1
ATOM 8968 C C . ASP B 1 393 ? -13.562 -31.141 -20.953 1 95.44 393 ASP B C 1
ATOM 8970 O O . ASP B 1 393 ? -13.367 -32.344 -20.828 1 95.44 393 ASP B O 1
ATOM 8974 N N . GLN B 1 394 ? -14.609 -30.531 -20.406 1 97.12 394 GLN B N 1
ATOM 8975 C CA . GLN B 1 394 ? -15.625 -31.328 -19.719 1 97.12 394 GLN B CA 1
ATOM 8976 C C . GLN B 1 394 ? -16.219 -32.375 -20.641 1 97.12 394 GLN B C 1
ATOM 8978 O O . GLN B 1 394 ? -16.516 -32.094 -21.797 1 97.12 394 GLN B O 1
ATOM 8983 N N . GLY B 1 395 ? -16.328 -33.594 -20.141 1 94.94 395 GLY B N 1
ATOM 8984 C CA . GLY B 1 395 ? -16.875 -34.688 -20.922 1 94.94 395 GLY B CA 1
ATOM 8985 C C . GLY B 1 395 ? -18.344 -34.469 -21.281 1 94.94 395 GLY B C 1
ATOM 8986 O O . GLY B 1 395 ? -19.031 -33.688 -20.641 1 94.94 395 GLY B O 1
ATOM 8987 N N . GLU B 1 396 ? -18.781 -35.188 -22.266 1 94.25 396 GLU B N 1
ATOM 8988 C CA . GLU B 1 396 ? -20.188 -35.125 -22.672 1 94.25 396 GLU B CA 1
ATOM 8989 C C . GLU B 1 396 ? -21.109 -35.531 -21.531 1 94.25 396 GLU B C 1
ATOM 8991 O O . GLU B 1 396 ? -22.219 -35 -21.406 1 94.25 396 GLU B O 1
ATOM 8996 N N . ASP B 1 397 ? -20.609 -36.344 -20.734 1 95.31 397 ASP B N 1
ATOM 8997 C CA . ASP B 1 397 ? -21.406 -36.812 -19.609 1 95.31 397 ASP B CA 1
ATOM 8998 C C . ASP B 1 397 ? -21.281 -35.875 -18.406 1 95.31 397 ASP B C 1
ATOM 9000 O O . ASP B 1 397 ? -21.875 -36.125 -17.359 1 95.31 397 ASP B O 1
ATOM 9004 N N . GLY B 1 398 ? -20.438 -34.906 -18.531 1 97 398 GLY B N 1
ATOM 9005 C CA . GLY B 1 398 ? -20.281 -33.938 -17.469 1 97 398 GLY B CA 1
ATOM 9006 C C . GLY B 1 398 ? -19.047 -34.156 -16.625 1 97 398 GLY B C 1
ATOM 9007 O O . GLY B 1 398 ? -18.75 -33.406 -15.711 1 97 398 GLY B O 1
ATOM 9008 N N . ARG B 1 399 ? -18.219 -35.156 -16.906 1 96.94 399 ARG B N 1
ATOM 9009 C CA . ARG B 1 399 ? -17 -35.5 -16.172 1 96.94 399 ARG B CA 1
ATOM 9010 C C . ARG B 1 399 ? -16.016 -34.344 -16.219 1 96.94 399 ARG B C 1
ATOM 9012 O O . ARG B 1 399 ? -15.75 -33.75 -17.266 1 96.94 399 ARG B O 1
ATOM 9019 N N . VAL B 1 400 ? -15.539 -34 -15.102 1 97.12 400 VAL B N 1
ATOM 9020 C CA . VAL B 1 400 ? -14.438 -33.062 -15 1 97.12 400 VAL B CA 1
ATOM 9021 C C . VAL B 1 400 ? -13.148 -33.781 -14.641 1 97.12 400 VAL B C 1
ATOM 9023 O O . VAL B 1 400 ? -13.109 -34.562 -13.68 1 97.12 400 VAL B O 1
ATOM 9026 N N . GLY B 1 401 ? -12.117 -33.562 -15.375 1 94.56 401 GLY B N 1
ATOM 9027 C CA . GLY B 1 401 ? -10.844 -34.219 -15.172 1 94.56 401 GLY B CA 1
ATOM 9028 C C . GLY B 1 401 ? -10.125 -33.781 -13.914 1 94.56 401 GLY B C 1
ATOM 9029 O O . GLY B 1 401 ? -10.445 -32.75 -13.344 1 94.56 401 GLY B O 1
ATOM 9030 N N . HIS B 1 402 ? -9.125 -34.625 -13.516 1 95.38 402 HIS B N 1
ATOM 9031 C CA . HIS B 1 402 ? -8.297 -34.312 -12.359 1 95.38 402 HIS B CA 1
ATOM 9032 C C . HIS B 1 402 ? -7.441 -33.094 -12.625 1 95.38 402 HIS B C 1
ATOM 9034 O O . HIS B 1 402 ? -7.078 -32.344 -11.695 1 95.38 402 HIS B O 1
ATOM 9040 N N . VAL B 1 403 ? -7.07 -32.906 -13.945 1 95.06 403 VAL B N 1
ATOM 9041 C CA . VAL B 1 403 ? -6.238 -31.766 -14.359 1 95.06 403 VAL B CA 1
ATOM 9042 C C . VAL B 1 403 ? -6.867 -31.078 -15.57 1 95.06 403 VAL B C 1
ATOM 9044 O O . VAL B 1 403 ? -7.535 -31.719 -16.375 1 95.06 403 VAL B O 1
ATOM 9047 N N . ILE B 1 404 ? -6.75 -29.812 -15.594 1 95.88 404 ILE B N 1
ATOM 9048 C CA . ILE B 1 404 ? -7.18 -29.016 -16.734 1 95.88 404 ILE B CA 1
ATOM 9049 C C . ILE B 1 404 ? -6.02 -28.156 -17.219 1 95.88 404 ILE B C 1
ATOM 9051 O O . ILE B 1 404 ? -5.469 -27.344 -16.469 1 95.88 404 ILE B O 1
ATOM 9055 N N . PRO B 1 405 ? -5.609 -28.25 -18.562 1 92.44 405 PRO B N 1
ATOM 9056 C CA . PRO B 1 405 ? -6.164 -29.109 -19.609 1 92.44 405 PRO B CA 1
ATOM 9057 C C . PRO B 1 405 ? -6.176 -30.578 -19.234 1 92.44 405 PRO B C 1
ATOM 9059 O O . PRO B 1 405 ? -5.312 -31.031 -18.484 1 92.44 405 PRO B O 1
ATOM 9062 N N . ASP B 1 406 ? -7.191 -31.297 -19.75 1 91.06 406 ASP B N 1
ATOM 9063 C CA . ASP B 1 406 ? -7.449 -32.656 -19.328 1 91.06 406 ASP B CA 1
ATOM 9064 C C . ASP B 1 406 ? -6.5 -33.656 -20.031 1 91.06 406 ASP B C 1
ATOM 9066 O O . ASP B 1 406 ? -6.828 -34.188 -21.094 1 91.06 406 ASP B O 1
ATOM 9070 N N . LEU B 1 407 ? -5.406 -33.938 -19.375 1 85.75 407 LEU B N 1
ATOM 9071 C CA . LEU B 1 407 ? -4.41 -34.844 -19.891 1 85.75 407 LEU B CA 1
ATOM 9072 C C . LEU B 1 407 ? -4.617 -36.25 -19.328 1 85.75 407 LEU B C 1
ATOM 9074 O O . LEU B 1 407 ? -3.941 -37.219 -19.734 1 85.75 407 LEU B O 1
ATOM 9078 N N . LEU B 1 408 ? -5.531 -36.344 -18.391 1 85.5 408 LEU B N 1
ATOM 9079 C CA . LEU B 1 408 ? -5.855 -37.625 -17.766 1 85.5 408 LEU B CA 1
ATOM 9080 C C . LEU B 1 408 ? -7.297 -38.031 -18.047 1 85.5 408 LEU B C 1
ATOM 9082 O O . LEU B 1 408 ? -8.055 -38.344 -17.125 1 85.5 408 LEU B O 1
ATOM 9086 N N . SER B 1 409 ? -7.656 -38.094 -19.266 1 80.44 409 SER B N 1
ATOM 9087 C CA . SER B 1 409 ? -9.039 -38.188 -19.719 1 80.44 409 SER B CA 1
ATOM 9088 C C . SER B 1 409 ? -9.602 -39.594 -19.453 1 80.44 409 SER B C 1
ATOM 9090 O O . SER B 1 409 ? -10.82 -39.781 -19.406 1 80.44 409 SER B O 1
ATOM 9092 N N . GLU B 1 410 ? -8.766 -40.531 -19.172 1 80.88 410 GLU B N 1
ATOM 9093 C CA . GLU B 1 410 ? -9.234 -41.875 -18.969 1 80.88 410 GLU B CA 1
ATOM 9094 C C . GLU B 1 410 ? -9.602 -42.156 -17.516 1 80.88 410 GLU B C 1
ATOM 9096 O O . GLU B 1 410 ? -10.25 -43.156 -17.188 1 80.88 410 GLU B O 1
ATOM 9101 N N . GLU B 1 411 ? -9.25 -41.281 -16.719 1 85.31 411 GLU B N 1
ATOM 9102 C CA . GLU B 1 411 ? -9.539 -41.406 -15.289 1 85.31 411 GLU B CA 1
ATOM 9103 C C . GLU B 1 411 ? -10.93 -40.906 -14.945 1 85.31 411 GLU B C 1
ATOM 9105 O O . GLU B 1 411 ? -11.383 -39.906 -15.531 1 85.31 411 GLU B O 1
ATOM 9110 N N . PRO B 1 412 ? -11.578 -41.594 -14.039 1 89.81 412 PRO B N 1
ATOM 9111 C CA . PRO B 1 412 ? -12.844 -41.031 -13.57 1 89.81 412 PRO B CA 1
ATOM 9112 C C . PRO B 1 412 ? -12.656 -39.719 -12.781 1 89.81 412 PRO B C 1
ATOM 9114 O O . PRO B 1 412 ? -11.523 -39.375 -12.43 1 89.81 412 PRO B O 1
ATOM 9117 N N . ALA B 1 413 ? -13.797 -39.062 -12.648 1 94.19 413 ALA B N 1
ATOM 9118 C CA . ALA B 1 413 ? -13.734 -37.844 -11.852 1 94.19 413 ALA B CA 1
ATOM 9119 C C . ALA B 1 413 ? -13.586 -38.156 -10.367 1 94.19 413 ALA B C 1
ATOM 9121 O O . ALA B 1 413 ? -13.852 -39.281 -9.938 1 94.19 413 ALA B O 1
ATOM 9122 N N . SER B 1 414 ? -13.07 -37.25 -9.641 1 96.5 414 SER B N 1
ATOM 9123 C CA . SER B 1 414 ? -12.906 -37.406 -8.203 1 96.5 414 SER B CA 1
ATOM 9124 C C . SER B 1 414 ? -13.57 -36.25 -7.457 1 96.5 414 SER B C 1
ATOM 9126 O O . SER B 1 414 ? -13.508 -35.094 -7.91 1 96.5 414 SER B O 1
ATOM 9128 N N . SER B 1 415 ? -14.227 -36.594 -6.266 1 97.19 415 SER B N 1
ATOM 9129 C CA . SER B 1 415 ? -14.828 -35.594 -5.414 1 97.19 415 SER B CA 1
ATOM 9130 C C . SER B 1 415 ? -13.773 -34.594 -4.906 1 97.19 415 SER B C 1
ATOM 9132 O O . SER B 1 415 ? -12.609 -34.969 -4.715 1 97.19 415 SER B O 1
ATOM 9134 N N . ALA B 1 416 ? -14.156 -33.312 -4.617 1 97.75 416 ALA B N 1
ATOM 9135 C CA . ALA B 1 416 ? -13.297 -32.219 -4.199 1 97.75 416 ALA B CA 1
ATOM 9136 C C . ALA B 1 416 ? -12.461 -31.703 -5.367 1 97.75 416 ALA B C 1
ATOM 9138 O O . ALA B 1 416 ? -12.227 -30.5 -5.488 1 97.75 416 ALA B O 1
ATOM 9139 N N . TRP B 1 417 ? -11.977 -32.562 -6.25 1 97.81 417 TRP B N 1
ATOM 9140 C CA . TRP B 1 417 ? -11.242 -32.156 -7.445 1 97.81 417 TRP B CA 1
ATOM 9141 C C . TRP B 1 417 ? -12.195 -31.656 -8.531 1 97.81 417 TRP B C 1
ATOM 9143 O O . TRP B 1 417 ? -12.273 -30.453 -8.797 1 97.81 417 TRP B O 1
ATOM 9153 N N . GLY B 1 418 ? -13.062 -32.531 -8.945 1 97.88 418 GLY B N 1
ATOM 9154 C CA . GLY B 1 418 ? -14.023 -32.156 -9.969 1 97.88 418 GLY B CA 1
ATOM 9155 C C . GLY B 1 418 ? -14.953 -31.047 -9.523 1 97.88 418 GLY B C 1
ATOM 9156 O O . GLY B 1 418 ? -15.531 -30.344 -10.352 1 97.88 418 GLY B O 1
ATOM 9157 N N . ASP B 1 419 ? -15.141 -30.828 -8.219 1 98.62 419 ASP B N 1
ATOM 9158 C CA . ASP B 1 419 ? -16.031 -29.797 -7.676 1 98.62 419 ASP B CA 1
ATOM 9159 C C . ASP B 1 419 ? -15.5 -28.391 -7.992 1 98.62 419 ASP B C 1
ATOM 9161 O O . ASP B 1 419 ? -16.219 -27.406 -7.824 1 98.62 419 ASP B O 1
ATOM 9165 N N . ALA B 1 420 ? -14.242 -28.328 -8.523 1 98.75 420 ALA B N 1
ATOM 9166 C CA . ALA B 1 420 ? -13.742 -27.047 -9.039 1 98.75 420 ALA B CA 1
ATOM 9167 C C . ALA B 1 420 ? -14.711 -26.438 -10.047 1 98.75 420 ALA B C 1
ATOM 9169 O O . ALA B 1 420 ? -14.812 -25.219 -10.156 1 98.75 420 ALA B O 1
ATOM 9170 N N . ALA B 1 421 ? -15.477 -27.25 -10.688 1 98.75 421 ALA B N 1
ATOM 9171 C CA . ALA B 1 421 ? -16.422 -26.828 -11.711 1 98.75 421 ALA B CA 1
ATOM 9172 C C . ALA B 1 421 ? -17.531 -25.969 -11.117 1 98.75 421 ALA B C 1
ATOM 9174 O O . ALA B 1 421 ? -18.109 -25.109 -11.805 1 98.75 421 ALA B O 1
ATOM 9175 N N . ALA B 1 422 ? -17.844 -26.156 -9.852 1 98.75 422 ALA B N 1
ATOM 9176 C CA . ALA B 1 422 ? -18.891 -25.375 -9.188 1 98.75 422 ALA B CA 1
ATOM 9177 C C . ALA B 1 422 ? -18.281 -24.328 -8.266 1 98.75 422 ALA B C 1
ATOM 9179 O O . ALA B 1 422 ? -18.734 -23.172 -8.258 1 98.75 422 ALA B O 1
ATOM 9180 N N . ILE B 1 423 ? -17.25 -24.656 -7.527 1 98.69 423 ILE B N 1
ATOM 9181 C CA . ILE B 1 423 ? -16.688 -23.812 -6.477 1 98.69 423 ILE B CA 1
ATOM 9182 C C . ILE B 1 423 ? -15.984 -22.625 -7.102 1 98.69 423 ILE B C 1
ATOM 9184 O O . ILE B 1 423 ? -16.203 -21.484 -6.68 1 98.69 423 ILE B O 1
ATOM 9188 N N . CYS B 1 424 ? -15.125 -22.828 -8.125 1 98.81 424 CYS B N 1
ATOM 9189 C CA . CYS B 1 424 ? -14.281 -21.781 -8.664 1 98.81 424 CYS B CA 1
ATOM 9190 C C . CYS B 1 424 ? -15.117 -20.688 -9.32 1 98.81 424 CYS B C 1
ATOM 9192 O O . CYS B 1 424 ? -14.906 -19.5 -9.062 1 98.81 424 CYS B O 1
ATOM 9194 N N . PRO B 1 425 ? -16.172 -21.031 -10.148 1 98.62 425 PRO B N 1
ATOM 9195 C CA . PRO B 1 425 ? -16.984 -19.969 -10.727 1 98.62 425 PRO B CA 1
ATOM 9196 C C . PRO B 1 425 ? -17.703 -19.141 -9.664 1 98.62 425 PRO B C 1
ATOM 9198 O O . PRO B 1 425 ? -17.797 -17.906 -9.797 1 98.62 425 PRO B O 1
ATOM 9201 N N . TRP B 1 426 ? -18.172 -19.766 -8.68 1 98.5 426 TRP B N 1
ATOM 9202 C CA . TRP B 1 426 ? -18.906 -19.062 -7.621 1 98.5 426 TRP B CA 1
ATOM 9203 C C . TRP B 1 426 ? -17.969 -18.109 -6.863 1 98.5 426 TRP B C 1
ATOM 9205 O O . TRP B 1 426 ? -18.312 -16.953 -6.641 1 98.5 426 TRP B O 1
ATOM 9215 N N . GLU B 1 427 ? -16.828 -18.625 -6.445 1 98.12 427 GLU B N 1
ATOM 9216 C CA . GLU B 1 427 ? -15.859 -17.812 -5.707 1 98.12 427 GLU B CA 1
ATOM 9217 C C . GLU B 1 427 ? -15.383 -16.625 -6.539 1 98.12 427 GLU B C 1
ATOM 9219 O O . GLU B 1 427 ? -15.156 -15.531 -6.008 1 98.12 427 GLU B O 1
ATOM 9224 N N . LEU B 1 428 ? -15.227 -16.844 -7.84 1 98.25 428 LEU B N 1
ATOM 9225 C CA . LEU B 1 428 ? -14.852 -15.742 -8.727 1 98.25 428 LEU B CA 1
ATOM 9226 C C . LEU B 1 428 ? -15.945 -14.68 -8.766 1 98.25 428 LEU B C 1
ATOM 9228 O O . LEU B 1 428 ? -15.648 -13.477 -8.75 1 98.25 428 LEU B O 1
ATOM 9232 N N . TYR B 1 429 ? -17.203 -15.148 -8.836 1 97.88 429 TYR B N 1
ATOM 9233 C CA . TYR B 1 429 ? -18.328 -14.219 -8.828 1 97.88 429 TYR B CA 1
ATOM 9234 C C . TYR B 1 429 ? -18.344 -13.391 -7.551 1 97.88 429 TYR B C 1
ATOM 9236 O O . TYR B 1 429 ? -18.516 -12.172 -7.598 1 97.88 429 TYR B O 1
ATOM 9244 N N . LEU B 1 430 ? -18.141 -14.047 -6.438 1 97.75 430 LEU B N 1
ATOM 9245 C CA . LEU B 1 430 ? -18.141 -13.336 -5.164 1 97.75 430 LEU B CA 1
ATOM 9246 C C . LEU B 1 430 ? -16.984 -12.344 -5.09 1 97.75 430 LEU B C 1
ATOM 9248 O O . LEU B 1 430 ? -17.125 -11.258 -4.527 1 97.75 430 LEU B O 1
ATOM 9252 N N . ALA B 1 431 ? -15.836 -12.672 -5.656 1 97.81 431 ALA B N 1
ATOM 9253 C CA . ALA B 1 431 ? -14.641 -11.844 -5.559 1 97.81 431 ALA B CA 1
ATOM 9254 C C . ALA B 1 431 ? -14.734 -10.633 -6.48 1 97.81 431 ALA B C 1
ATOM 9256 O O . ALA B 1 431 ? -14.266 -9.547 -6.133 1 97.81 431 ALA B O 1
ATOM 9257 N N . TYR B 1 432 ? -15.391 -10.805 -7.684 1 97.88 432 TYR B N 1
ATOM 9258 C CA . TYR B 1 432 ? -15.234 -9.758 -8.68 1 97.88 432 TYR B CA 1
ATOM 9259 C C . TYR B 1 432 ? -16.594 -9.211 -9.117 1 97.88 432 TYR B C 1
ATOM 9261 O O . TYR B 1 432 ? -16.672 -8.211 -9.836 1 97.88 432 TYR B O 1
ATOM 9269 N N . GLY B 1 433 ? -17.656 -9.844 -8.758 1 97.38 433 GLY B N 1
ATOM 9270 C CA . GLY B 1 433 ? -19 -9.383 -9.07 1 97.38 433 GLY B CA 1
ATOM 9271 C C . GLY B 1 433 ? -19.359 -9.5 -10.539 1 97.38 433 GLY B C 1
ATOM 9272 O O . GLY B 1 433 ? -20.234 -8.805 -11.039 1 97.38 433 GLY B O 1
ATOM 9273 N N . ASN B 1 434 ? -18.688 -10.328 -11.281 1 96.56 434 ASN B N 1
ATOM 9274 C CA . ASN B 1 434 ? -18.875 -10.484 -12.719 1 96.56 434 ASN B CA 1
ATOM 9275 C C . ASN B 1 434 ? -19.953 -11.516 -13.023 1 96.56 434 ASN B C 1
ATOM 9277 O O . ASN B 1 434 ? -19.672 -12.695 -13.211 1 96.56 434 ASN B O 1
ATOM 9281 N N . LYS B 1 435 ? -21.125 -11.133 -13.234 1 96.75 435 LYS B N 1
ATOM 9282 C CA . LYS B 1 435 ? -22.266 -12 -13.484 1 96.75 435 LYS B CA 1
ATOM 9283 C C . LYS B 1 435 ? -22.141 -12.711 -14.828 1 96.75 435 LYS B C 1
ATOM 9285 O O . LYS B 1 435 ? -22.594 -13.844 -14.992 1 96.75 435 LYS B O 1
ATOM 9290 N N . GLU B 1 436 ? -21.516 -12.102 -15.727 1 96.88 436 GLU B N 1
ATOM 9291 C CA . GLU B 1 436 ? -21.328 -12.695 -17.047 1 96.88 436 GLU B CA 1
ATOM 9292 C C . GLU B 1 436 ? -20.438 -13.93 -16.969 1 96.88 436 GLU B C 1
ATOM 9294 O O . GLU B 1 436 ? -20.688 -14.93 -17.656 1 96.88 436 GLU B O 1
ATOM 9299 N N . LEU B 1 437 ? -19.438 -13.812 -16.203 1 96.12 437 LEU B N 1
ATOM 9300 C CA . LEU B 1 437 ? -18.562 -14.961 -16.031 1 96.12 437 LEU B CA 1
ATOM 9301 C C . LEU B 1 437 ? -19.312 -16.125 -15.391 1 96.12 437 LEU B C 1
ATOM 9303 O O . LEU B 1 437 ? -19.172 -17.266 -15.82 1 96.12 437 LEU B O 1
ATOM 9307 N N . LEU B 1 438 ? -20.078 -15.82 -14.359 1 97.94 438 LEU B N 1
ATOM 9308 C CA . LEU B 1 438 ? -20.875 -16.859 -13.719 1 97.94 438 LEU B CA 1
ATOM 9309 C C . LEU B 1 438 ? -21.844 -17.484 -14.711 1 97.94 438 LEU B C 1
ATOM 9311 O O . LEU B 1 438 ? -21.969 -18.719 -14.758 1 97.94 438 LEU B O 1
ATOM 9315 N N . SER B 1 439 ? -22.453 -16.672 -15.547 1 98.25 439 SER B N 1
ATOM 9316 C CA . SER B 1 439 ? -23.391 -17.141 -16.562 1 98.25 439 SER B CA 1
ATOM 9317 C C . SER B 1 439 ? -22.703 -18.047 -17.578 1 98.25 439 SER B C 1
ATOM 9319 O O . SER B 1 439 ? -23.25 -19.094 -17.953 1 98.25 439 SER B O 1
ATOM 9321 N N . SER B 1 440 ? -21.547 -17.703 -17.922 1 97.5 440 SER B N 1
ATOM 9322 C CA . SER B 1 440 ? -20.812 -18.453 -18.922 1 97.5 440 SER B CA 1
ATOM 9323 C C . SER B 1 440 ? -20.406 -19.828 -18.406 1 97.5 440 SER B C 1
ATOM 9325 O O . SER B 1 440 ? -20.156 -20.75 -19.172 1 97.5 440 SER B O 1
ATOM 9327 N N . GLN B 1 441 ? -20.375 -19.969 -17.109 1 98.12 441 GLN B N 1
ATOM 9328 C CA . GLN B 1 441 ? -19.906 -21.219 -16.516 1 98.12 441 GLN B CA 1
ATOM 9329 C C . GLN B 1 441 ? -21.062 -22.031 -15.961 1 98.12 441 GLN B C 1
ATOM 9331 O O . GLN B 1 441 ? -20.859 -23.141 -15.461 1 98.12 441 GLN B O 1
ATOM 9336 N N . PHE B 1 442 ? -22.297 -21.547 -16.078 1 98.44 442 PHE B N 1
ATOM 9337 C CA . PHE B 1 442 ? -23.422 -22.188 -15.398 1 98.44 442 PHE B CA 1
ATOM 9338 C C . PHE B 1 442 ? -23.688 -23.562 -15.977 1 98.44 442 PHE B C 1
ATOM 9340 O O . PHE B 1 442 ? -24.016 -24.5 -15.234 1 98.44 442 PHE B O 1
ATOM 9347 N N . THR B 1 443 ? -23.531 -23.734 -17.281 1 98 443 THR B N 1
ATOM 9348 C CA . THR B 1 443 ? -23.703 -25.047 -17.891 1 98 443 THR B CA 1
ATOM 9349 C C . THR B 1 443 ? -22.672 -26.047 -17.375 1 98 443 THR B C 1
ATOM 9351 O O . THR B 1 443 ? -23 -27.203 -17.109 1 98 443 THR B O 1
ATOM 9354 N N . LEU B 1 444 ? -21.438 -25.562 -17.281 1 98.31 444 LEU B N 1
ATOM 9355 C CA . LEU B 1 444 ? -20.375 -26.375 -16.703 1 98.31 444 LEU B CA 1
ATOM 9356 C C . LEU B 1 444 ? -20.766 -26.875 -15.312 1 98.31 444 LEU B C 1
ATOM 9358 O O . LEU B 1 444 ? -20.578 -28.047 -15 1 98.31 444 LEU B O 1
ATOM 9362 N N . MET B 1 445 ? -21.344 -26.031 -14.492 1 98.62 445 MET B N 1
ATOM 9363 C CA . MET B 1 445 ? -21.766 -26.344 -13.125 1 98.62 445 MET B CA 1
ATOM 9364 C C . MET B 1 445 ? -22.859 -27.391 -13.125 1 98.62 445 MET B C 1
ATOM 9366 O O . MET B 1 445 ? -22.781 -28.391 -12.406 1 98.62 445 MET B O 1
ATOM 9370 N N . LYS B 1 446 ? -23.844 -27.219 -13.977 1 98.31 446 LYS B N 1
ATOM 9371 C CA . LYS B 1 446 ? -25 -28.125 -14.031 1 98.31 446 LYS B CA 1
ATOM 9372 C C . LYS B 1 446 ? -24.594 -29.516 -14.5 1 98.31 446 LYS B C 1
ATOM 9374 O O . LYS B 1 446 ? -25.047 -30.516 -13.945 1 98.31 446 LYS B O 1
ATOM 9379 N N . LYS B 1 447 ? -23.719 -29.516 -15.484 1 98.31 447 LYS B N 1
ATOM 9380 C CA . LYS B 1 447 ? -23.281 -30.797 -16.031 1 98.31 447 LYS B CA 1
ATOM 9381 C C . LYS B 1 447 ? -22.5 -31.609 -15 1 98.31 447 LYS B C 1
ATOM 9383 O O . LYS B 1 447 ? -22.562 -32.844 -15 1 98.31 447 LYS B O 1
ATOM 9388 N N . TRP B 1 448 ? -21.844 -30.922 -14.164 1 98.5 448 TRP B N 1
ATOM 9389 C CA . TRP B 1 448 ? -21.094 -31.609 -13.117 1 98.5 448 TRP B CA 1
ATOM 9390 C C . TRP B 1 448 ? -22.031 -32.312 -12.148 1 98.5 448 TRP B C 1
ATOM 9392 O O . TRP B 1 448 ? -21.828 -33.469 -11.797 1 98.5 448 TRP B O 1
ATOM 9402 N N . ILE B 1 449 ? -23.094 -31.625 -11.727 1 98.19 449 ILE B N 1
ATOM 9403 C CA . ILE B 1 449 ? -24.078 -32.219 -10.836 1 98.19 449 ILE B CA 1
ATOM 9404 C C . ILE B 1 449 ? -24.734 -33.406 -11.531 1 98.19 449 ILE B C 1
ATOM 9406 O O . ILE B 1 449 ? -24.953 -34.469 -10.906 1 98.19 449 ILE B O 1
ATOM 9410 N N . SER B 1 450 ? -25.047 -33.219 -12.781 1 97 450 SER B N 1
ATOM 9411 C CA . SER B 1 450 ? -25.656 -34.312 -13.555 1 97 450 SER B CA 1
ATOM 9412 C C . SER B 1 450 ? -24.734 -35.531 -13.609 1 97 450 SER B C 1
ATOM 9414 O O . SER B 1 450 ? -25.203 -36.656 -13.547 1 97 450 SER B O 1
ATOM 9416 N N . TYR B 1 451 ? -23.484 -35.281 -13.797 1 97.06 451 TYR B N 1
ATOM 9417 C CA . TYR B 1 451 ? -22.516 -36.344 -13.82 1 97.06 451 TYR B CA 1
ATOM 9418 C C . TYR B 1 451 ? -22.578 -37.156 -12.523 1 97.06 451 TYR B C 1
ATOM 9420 O O . TYR B 1 451 ? -22.656 -38.406 -12.555 1 97.06 451 TYR B O 1
ATOM 9428 N N . ILE B 1 452 ? -22.484 -36.469 -11.391 1 97 452 ILE B N 1
ATOM 9429 C CA . ILE B 1 452 ? -22.484 -37.156 -10.102 1 97 452 ILE B CA 1
ATOM 9430 C C . ILE B 1 452 ? -23.766 -37.969 -9.945 1 97 452 ILE B C 1
ATOM 9432 O O . ILE B 1 452 ? -23.719 -39.156 -9.578 1 97 452 ILE B O 1
ATOM 9436 N N . SER B 1 453 ? -24.891 -37.375 -10.289 1 95.38 453 SER B N 1
ATOM 9437 C CA . SER B 1 453 ? -26.203 -37.969 -10.117 1 95.38 453 SER B CA 1
ATOM 9438 C C . SER B 1 453 ? -26.328 -39.25 -10.969 1 95.38 453 SER B C 1
ATOM 9440 O O . SER B 1 453 ? -26.969 -40.219 -10.562 1 95.38 453 SER B O 1
ATOM 9442 N N . SER B 1 454 ? -25.734 -39.156 -12.078 1 93.56 454 SER B N 1
ATOM 9443 C CA . SER B 1 454 ? -25.906 -40.25 -13.016 1 93.56 454 SER B CA 1
ATOM 9444 C C . SER B 1 454 ? -24.875 -41.344 -12.766 1 93.56 454 SER B C 1
ATOM 9446 O O . SER B 1 454 ? -25.047 -42.5 -13.227 1 93.56 454 SER B O 1
ATOM 9448 N N . HIS B 1 455 ? -23.844 -41.094 -12.102 1 90.94 455 HIS B N 1
ATOM 9449 C CA . HIS B 1 455 ? -22.766 -42.062 -11.961 1 90.94 455 HIS B CA 1
ATOM 9450 C C . HIS B 1 455 ? -22.766 -42.688 -10.57 1 90.94 455 HIS B C 1
ATOM 9452 O O . HIS B 1 455 ? -22.016 -43.625 -10.32 1 90.94 455 HIS B O 1
ATOM 9458 N N . THR B 1 456 ? -23.562 -42.188 -9.711 1 89.5 456 THR B N 1
ATOM 9459 C CA . THR B 1 456 ? -23.609 -42.75 -8.383 1 89.5 456 THR B CA 1
ATOM 9460 C C . THR B 1 456 ? -24.484 -44 -8.375 1 89.5 456 THR B C 1
ATOM 9462 O O . THR B 1 456 ? -25.375 -44.156 -9.227 1 89.5 456 THR B O 1
ATOM 9465 N N . THR B 1 457 ? -24.156 -44.875 -7.469 1 86.56 457 THR B N 1
ATOM 9466 C CA . THR B 1 457 ? -24.922 -46.125 -7.359 1 86.56 457 THR B CA 1
ATOM 9467 C C . THR B 1 457 ? -26 -46 -6.289 1 86.56 457 THR B C 1
ATOM 9469 O O . THR B 1 457 ? -26.875 -46.875 -6.191 1 86.56 457 THR B O 1
ATOM 9472 N N . THR B 1 458 ? -25.906 -45.062 -5.43 1 94.19 458 THR B N 1
ATOM 9473 C CA . THR B 1 458 ? -26.859 -44.812 -4.359 1 94.19 458 THR B CA 1
ATOM 9474 C C . THR B 1 458 ? -27.594 -43.5 -4.602 1 94.19 458 THR B C 1
ATOM 9476 O O . THR B 1 458 ? -26.984 -42.438 -4.703 1 94.19 458 THR B O 1
ATOM 9479 N N . PRO B 1 459 ? -28.859 -43.625 -4.609 1 93.19 459 PRO B N 1
ATOM 9480 C CA . PRO B 1 459 ? -29.609 -42.406 -4.879 1 93.19 459 PRO B CA 1
ATOM 9481 C C . PRO B 1 459 ? -29.312 -41.281 -3.871 1 93.19 459 PRO B C 1
ATOM 9483 O O . PRO B 1 459 ? -29.297 -41.531 -2.662 1 93.19 459 PRO B O 1
ATOM 9486 N N . TYR B 1 460 ? -29.016 -40.094 -4.367 1 97.12 460 TYR B N 1
ATOM 9487 C CA . TYR B 1 460 ? -28.844 -38.875 -3.619 1 97.12 460 TYR B CA 1
ATOM 9488 C C . TYR B 1 460 ? -27.562 -38.875 -2.803 1 97.12 460 TYR B C 1
ATOM 9490 O O . TYR B 1 460 ? -27.328 -38 -1.979 1 97.12 460 TYR B O 1
ATOM 9498 N N . LEU B 1 461 ? -26.766 -39.875 -2.902 1 97.88 461 LEU B N 1
ATOM 9499 C CA . LEU B 1 461 ? -25.406 -39.938 -2.352 1 97.88 461 LEU B CA 1
ATOM 9500 C C . LEU B 1 461 ? -24.391 -40.25 -3.441 1 97.88 461 LEU B C 1
ATOM 9502 O O . LEU B 1 461 ? -24.719 -40.938 -4.414 1 97.88 461 LEU B O 1
ATOM 9506 N N . TRP B 1 462 ? -23.234 -39.688 -3.402 1 97.62 462 TRP B N 1
ATOM 9507 C CA . TRP B 1 462 ? -22.156 -40.094 -4.293 1 97.62 462 TRP B CA 1
ATOM 9508 C C . TRP B 1 462 ? -21.312 -41.188 -3.654 1 97.62 462 TRP B C 1
ATOM 9510 O O . TRP B 1 462 ? -20.359 -40.906 -2.926 1 97.62 462 TRP B O 1
ATOM 9520 N N . THR B 1 463 ? -21.719 -42.375 -3.9 1 95.62 463 THR B N 1
ATOM 9521 C CA . THR B 1 463 ? -21.047 -43.5 -3.312 1 95.62 463 THR B CA 1
ATOM 9522 C C . THR B 1 463 ? -20.359 -44.344 -4.395 1 95.62 463 THR B C 1
ATOM 9524 O O . THR B 1 463 ? -20.797 -44.344 -5.551 1 95.62 463 THR B O 1
ATOM 9527 N N . GLY B 1 464 ? -19.422 -44.875 -3.977 1 86.5 464 GLY B N 1
ATOM 9528 C CA . GLY B 1 464 ? -18.656 -45.625 -4.941 1 86.5 464 GLY B CA 1
ATOM 9529 C C . GLY B 1 464 ? -17.781 -44.781 -5.84 1 86.5 464 GLY B C 1
ATOM 9530 O O . GLY B 1 464 ? -17.719 -43.562 -5.672 1 86.5 464 GLY B O 1
ATOM 9531 N N . GLY B 1 465 ? -16.844 -45.125 -6.508 1 86.5 465 GLY B N 1
ATOM 9532 C CA . GLY B 1 465 ? -15.938 -44.406 -7.398 1 86.5 465 GLY B CA 1
ATOM 9533 C C . GLY B 1 465 ? -14.508 -44.344 -6.875 1 86.5 465 GLY B C 1
ATOM 9534 O O . GLY B 1 465 ? -14.219 -44.875 -5.797 1 86.5 465 GLY B O 1
ATOM 9535 N N . THR B 1 466 ? -13.789 -43.75 -7.641 1 90.06 466 THR B N 1
ATOM 9536 C CA . THR B 1 466 ? -12.391 -43.562 -7.285 1 90.06 466 THR B CA 1
ATOM 9537 C C . THR B 1 466 ? -12.125 -42.125 -6.891 1 90.06 466 THR B C 1
ATOM 9539 O O . THR B 1 466 ? -12.305 -41.188 -7.699 1 90.06 466 THR B O 1
ATOM 9542 N N . HIS B 1 467 ? -11.828 -41.875 -5.602 1 94.94 467 HIS B N 1
ATOM 9543 C CA . HIS B 1 467 ? -11.609 -40.531 -5.066 1 94.94 467 HIS B CA 1
ATOM 9544 C C . HIS B 1 467 ? -10.234 -40.406 -4.426 1 94.94 467 HIS B C 1
ATOM 9546 O O . HIS B 1 467 ? -9.695 -41.406 -3.912 1 94.94 467 HIS B O 1
ATOM 9552 N N . TYR B 1 468 ? -9.695 -39.188 -4.414 1 95.44 468 TYR B N 1
ATOM 9553 C CA . TYR B 1 468 ? -8.43 -38.906 -3.748 1 95.44 468 TYR B CA 1
ATOM 9554 C C . TYR B 1 468 ? -8.625 -38.781 -2.242 1 95.44 468 TYR B C 1
ATOM 9556 O O . TYR B 1 468 ? -7.656 -38.812 -1.479 1 95.44 468 TYR B O 1
ATOM 9564 N N . GLY B 1 469 ? -9.984 -38.719 -1.769 1 96.5 469 GLY B N 1
ATOM 9565 C CA . GLY B 1 469 ? -10.242 -38.562 -0.346 1 96.5 469 GLY B CA 1
ATOM 9566 C C . GLY B 1 469 ? -9.602 -37.312 0.242 1 96.5 469 GLY B C 1
ATOM 9567 O O . GLY B 1 469 ? -9.523 -36.281 -0.422 1 96.5 469 GLY B O 1
ATOM 9568 N N . ASP B 1 470 ? -9.328 -37.375 1.548 1 97.25 470 ASP B N 1
ATOM 9569 C CA . ASP B 1 470 ? -8.594 -36.281 2.166 1 97.25 470 ASP B CA 1
ATOM 9570 C C . ASP B 1 470 ? -7.09 -36.438 1.958 1 97.25 470 ASP B C 1
ATOM 9572 O O . ASP B 1 470 ? -6.355 -36.75 2.9 1 97.25 470 ASP B O 1
ATOM 9576 N N . TRP B 1 471 ? -6.703 -36.094 0.749 1 95.31 471 TRP B N 1
ATOM 9577 C CA . TRP B 1 471 ? -5.34 -36.281 0.277 1 95.31 471 TRP B CA 1
ATOM 9578 C C . TRP B 1 471 ? -4.328 -35.719 1.269 1 95.31 471 TRP B C 1
ATOM 9580 O O . TRP B 1 471 ? -4.453 -34.562 1.709 1 95.31 471 TRP B O 1
ATOM 9590 N N . LEU B 1 472 ? -3.316 -36.5 1.724 1 93.69 472 LEU B N 1
ATOM 9591 C CA . LEU B 1 472 ? -2.213 -36.188 2.621 1 93.69 472 LEU B CA 1
ATOM 9592 C C . LEU B 1 472 ? -2.729 -35.875 4.02 1 93.69 472 LEU B C 1
ATOM 9594 O O . LEU B 1 472 ? -2.129 -35.062 4.734 1 93.69 472 LEU B O 1
ATOM 9598 N N . GLY B 1 473 ? -3.947 -36.406 4.379 1 95.44 473 GLY B N 1
ATOM 9599 C CA . GLY B 1 473 ? -4.414 -36.312 5.75 1 95.44 473 GLY B CA 1
ATOM 9600 C C . GLY B 1 473 ? -3.455 -36.906 6.758 1 95.44 473 GLY B C 1
ATOM 9601 O O . GLY B 1 473 ? -2.855 -37.938 6.5 1 95.44 473 GLY B O 1
ATOM 9602 N N . LEU B 1 474 ? -3.295 -36.25 7.875 1 94.94 474 LEU B N 1
ATOM 9603 C CA . LEU B 1 474 ? -2.291 -36.656 8.859 1 94.94 474 LEU B CA 1
ATOM 9604 C C . LEU B 1 474 ? -2.738 -37.906 9.617 1 94.94 474 LEU B C 1
ATOM 9606 O O . LEU B 1 474 ? -1.932 -38.531 10.297 1 94.94 474 LEU B O 1
ATOM 9610 N N . ASP B 1 475 ? -4.023 -38.25 9.508 1 94.06 475 ASP B N 1
ATOM 9611 C CA . ASP B 1 475 ? -4.539 -39.469 10.117 1 94.06 475 ASP B CA 1
ATOM 9612 C C . ASP B 1 475 ? -4.523 -40.625 9.125 1 94.06 475 ASP B C 1
ATOM 9614 O O . ASP B 1 475 ? -5.227 -41.625 9.312 1 94.06 475 ASP B O 1
ATOM 9618 N N . ALA B 1 476 ? -3.836 -40.406 8.008 1 93 476 ALA B N 1
ATOM 9619 C CA . ALA B 1 476 ? -3.729 -41.469 7.008 1 93 476 ALA B CA 1
ATOM 9620 C C . ALA B 1 476 ? -3.16 -42.75 7.613 1 93 476 ALA B C 1
ATOM 9622 O O . ALA B 1 476 ? -2.213 -42.719 8.406 1 93 476 ALA B O 1
ATOM 9623 N N . PRO B 1 477 ? -3.732 -43.844 7.23 1 90.5 477 PRO B N 1
ATOM 9624 C CA . PRO B 1 477 ? -3.1 -45.125 7.621 1 90.5 477 PRO B CA 1
ATOM 9625 C C . PRO B 1 477 ? -1.706 -45.281 7.023 1 90.5 477 PRO B C 1
ATOM 9627 O O . PRO B 1 477 ? -1.374 -44.656 6.027 1 90.5 477 PRO B O 1
ATOM 9630 N N . VAL B 1 478 ? -0.961 -46.094 7.676 1 84.12 478 VAL B N 1
ATOM 9631 C CA . VAL B 1 478 ? 0.409 -46.312 7.23 1 84.12 478 VAL B CA 1
ATOM 9632 C C . VAL B 1 478 ? 0.411 -46.75 5.766 1 84.12 478 VAL B C 1
ATOM 9634 O O . VAL B 1 478 ? -0.355 -47.656 5.375 1 84.12 478 VAL B O 1
ATOM 9637 N N . GLY B 1 479 ? 1.193 -46.125 5 1 81.5 479 GLY B N 1
ATOM 9638 C CA . GLY B 1 479 ? 1.364 -46.5 3.602 1 81.5 479 GLY B CA 1
ATOM 9639 C C . GLY B 1 479 ? 0.383 -45.781 2.678 1 81.5 479 GLY B C 1
ATOM 9640 O O . GLY B 1 479 ? 0.467 -45.938 1.455 1 81.5 479 GLY B O 1
ATOM 9641 N N . SER B 1 480 ? -0.523 -45.062 3.256 1 86.62 480 SER B N 1
ATOM 9642 C CA . SER B 1 480 ? -1.515 -44.375 2.447 1 86.62 480 SER B CA 1
ATOM 9643 C C . SER B 1 480 ? -1.242 -42.875 2.414 1 86.62 480 SER B C 1
ATOM 9645 O O . SER B 1 480 ? -0.73 -42.312 3.383 1 86.62 480 SER B O 1
ATOM 9647 N N . TYR B 1 481 ? -1.602 -42.344 1.22 1 88.62 481 TYR B N 1
ATOM 9648 C CA . TYR B 1 481 ? -1.543 -40.875 1.109 1 88.62 481 TYR B CA 1
ATOM 9649 C C . TYR B 1 481 ? -2.891 -40.25 1.444 1 88.62 481 TYR B C 1
ATOM 9651 O O . TYR B 1 481 ? -3.004 -39.031 1.552 1 88.62 481 TYR B O 1
ATOM 9659 N N . LYS B 1 482 ? -3.906 -41.094 1.662 1 93 482 LYS B N 1
ATOM 9660 C CA . LYS B 1 482 ? -5.254 -40.625 1.937 1 93 482 LYS B CA 1
ATOM 9661 C C . LYS B 1 482 ? -5.578 -40.719 3.426 1 93 482 LYS B C 1
ATOM 9663 O O . LYS B 1 482 ? -5.352 -41.75 4.059 1 93 482 LYS B O 1
ATOM 9668 N N . GLY B 1 483 ? -6.074 -39.625 3.959 1 93.69 483 GLY B N 1
ATOM 9669 C CA . GLY B 1 483 ? -6.523 -39.625 5.34 1 93.69 483 GLY B CA 1
ATOM 9670 C C . GLY B 1 483 ? -7.605 -40.656 5.605 1 93.69 483 GLY B C 1
ATOM 9671 O O . GLY B 1 483 ? -8.117 -41.281 4.672 1 93.69 483 GLY B O 1
ATOM 9672 N N . SER B 1 484 ? -8.008 -40.75 6.832 1 95.19 484 SER B N 1
ATOM 9673 C CA . SER B 1 484 ? -8.891 -41.844 7.281 1 95.19 484 SER B CA 1
ATOM 9674 C C . SER B 1 484 ? -10.352 -41.469 7.066 1 95.19 484 SER B C 1
ATOM 9676 O O . SER B 1 484 ? -11.242 -42.312 7.289 1 95.19 484 SER B O 1
ATOM 9678 N N . THR B 1 485 ? -10.641 -40.344 6.629 1 96.69 485 THR B N 1
ATOM 9679 C CA . THR B 1 485 ? -12.023 -39.938 6.395 1 96.69 485 THR B CA 1
ATOM 9680 C C . THR B 1 485 ? -12.664 -40.812 5.32 1 96.69 485 THR B C 1
ATOM 9682 O O . THR B 1 485 ? -12.047 -41.094 4.293 1 96.69 485 THR B O 1
ATOM 9685 N N . ARG B 1 486 ? -13.938 -41.188 5.539 1 96.44 486 ARG B N 1
ATOM 9686 C CA . ARG B 1 486 ? -14.648 -42.031 4.562 1 96.44 486 ARG B CA 1
ATOM 9687 C C . ARG B 1 486 ? -14.812 -41.281 3.238 1 96.44 486 ARG B C 1
ATOM 9689 O O . ARG B 1 486 ? -15.359 -40.188 3.201 1 96.44 486 ARG B O 1
ATOM 9696 N N . GLU B 1 487 ? -14.367 -41.875 2.146 1 96.5 487 GLU B N 1
ATOM 9697 C CA . GLU B 1 487 ? -14.406 -41.25 0.83 1 96.5 487 GLU B CA 1
ATOM 9698 C C . GLU B 1 487 ? -15.836 -40.938 0.401 1 96.5 487 GLU B C 1
ATOM 9700 O O . GLU B 1 487 ? -16.109 -39.875 -0.167 1 96.5 487 GLU B O 1
ATOM 9705 N N . ASP B 1 488 ? -16.75 -41.906 0.723 1 97.25 488 ASP B N 1
ATOM 9706 C CA . ASP B 1 488 ? -18.156 -41.688 0.375 1 97.25 488 ASP B CA 1
ATOM 9707 C C . ASP B 1 488 ? -18.734 -40.5 1.128 1 97.25 488 ASP B C 1
ATOM 9709 O O . ASP B 1 488 ? -19.609 -39.781 0.607 1 97.25 488 ASP B O 1
ATOM 9713 N N . PHE B 1 489 ? -18.266 -40.312 2.361 1 98.06 489 PHE B N 1
ATOM 9714 C CA . PHE B 1 489 ? -18.672 -39.125 3.135 1 98.06 489 PHE B CA 1
ATOM 9715 C C . PHE B 1 489 ? -18.25 -37.844 2.443 1 98.06 489 PHE B C 1
ATOM 9717 O O . PHE B 1 489 ? -19.062 -36.938 2.23 1 98.06 489 PHE B O 1
ATOM 9724 N N . ILE B 1 490 ? -16.953 -37.781 2.062 1 98.56 490 ILE B N 1
ATOM 9725 C CA . ILE B 1 490 ? -16.406 -36.625 1.402 1 98.56 490 ILE B CA 1
ATOM 9726 C C . ILE B 1 490 ? -17.156 -36.375 0.093 1 98.56 490 ILE B C 1
ATOM 9728 O O . ILE B 1 490 ? -17.594 -35.25 -0.172 1 98.56 490 ILE B O 1
ATOM 9732 N N . ALA B 1 491 ? -17.281 -37.438 -0.703 1 98.31 491 ALA B N 1
ATOM 9733 C CA . ALA B 1 491 ? -17.906 -37.312 -2.014 1 98.31 491 ALA B CA 1
ATOM 9734 C C . ALA B 1 491 ? -19.344 -36.812 -1.885 1 98.31 491 ALA B C 1
ATOM 9736 O O . ALA B 1 491 ? -19.766 -35.906 -2.629 1 98.31 491 ALA B O 1
ATOM 9737 N N . SER B 1 492 ? -20.062 -37.375 -0.935 1 98.5 492 SER B N 1
ATOM 9738 C CA . SER B 1 492 ? -21.469 -36.969 -0.739 1 98.5 492 SER B CA 1
ATOM 9739 C C . SER B 1 492 ? -21.562 -35.562 -0.194 1 98.5 492 SER B C 1
ATOM 9741 O O . SER B 1 492 ? -22.484 -34.812 -0.546 1 98.5 492 SER B O 1
ATOM 9743 N N . ALA B 1 493 ? -20.656 -35.188 0.702 1 98.75 493 ALA B N 1
ATOM 9744 C CA . ALA B 1 493 ? -20.641 -33.844 1.228 1 98.75 493 ALA B CA 1
ATOM 9745 C C . ALA B 1 493 ? -20.406 -32.812 0.111 1 98.75 493 ALA B C 1
ATOM 9747 O O . ALA B 1 493 ? -21.109 -31.812 0.035 1 98.75 493 ALA B O 1
ATOM 9748 N N . PHE B 1 494 ? -19.5 -33.094 -0.778 1 98.69 494 PHE B N 1
ATOM 9749 C CA . PHE B 1 494 ? -19.188 -32.188 -1.869 1 98.69 494 PHE B CA 1
ATOM 9750 C C . PHE B 1 494 ? -20.297 -32.188 -2.912 1 98.69 494 PHE B C 1
ATOM 9752 O O . PHE B 1 494 ? -20.578 -31.172 -3.547 1 98.69 494 PHE B O 1
ATOM 9759 N N . TYR B 1 495 ? -20.891 -33.375 -3.082 1 98.62 495 TYR B N 1
ATOM 9760 C CA . TYR B 1 495 ? -22.094 -33.438 -3.91 1 98.62 495 TYR B CA 1
ATOM 9761 C C . TYR B 1 495 ? -23.141 -32.469 -3.424 1 98.62 495 TYR B C 1
ATOM 9763 O O . TYR B 1 495 ? -23.688 -31.688 -4.215 1 98.62 495 TYR B O 1
ATOM 9771 N N . ALA B 1 496 ? -23.375 -32.438 -2.148 1 98.81 496 ALA B N 1
ATOM 9772 C CA . ALA B 1 496 ? -24.328 -31.516 -1.548 1 98.81 496 ALA B CA 1
ATOM 9773 C C . ALA B 1 496 ? -23.859 -30.062 -1.753 1 98.81 496 ALA B C 1
ATOM 9775 O O . ALA B 1 496 ? -24.656 -29.219 -2.182 1 98.81 496 ALA B O 1
ATOM 9776 N N . TYR B 1 497 ? -22.656 -29.781 -1.429 1 98.62 497 TYR B N 1
ATOM 9777 C CA . TYR B 1 497 ? -22.125 -28.438 -1.491 1 98.62 497 TYR B CA 1
ATOM 9778 C C . TYR B 1 497 ? -22.172 -27.891 -2.916 1 98.62 497 TYR B C 1
ATOM 9780 O O . TYR B 1 497 ? -22.625 -26.766 -3.143 1 98.62 497 TYR B O 1
ATOM 9788 N N . SER B 1 498 ? -21.703 -28.641 -3.902 1 98.81 498 SER B N 1
ATOM 9789 C CA . SER B 1 498 ? -21.734 -28.219 -5.301 1 98.81 498 SER B CA 1
ATOM 9790 C C . SER B 1 498 ? -23.156 -28 -5.781 1 98.81 498 SER B C 1
ATOM 9792 O O . SER B 1 498 ? -23.422 -27.094 -6.562 1 98.81 498 SER B O 1
ATOM 9794 N N . THR B 1 499 ? -24.062 -28.891 -5.344 1 98.75 499 THR B N 1
ATOM 9795 C CA . THR B 1 499 ? -25.453 -28.703 -5.691 1 98.75 499 THR B CA 1
ATOM 9796 C C . THR B 1 499 ? -25.969 -27.375 -5.129 1 98.75 499 THR B C 1
ATOM 9798 O O . THR B 1 499 ? -26.672 -26.625 -5.82 1 98.75 499 THR B O 1
ATOM 9801 N N . TRP B 1 500 ? -25.641 -27.125 -3.887 1 98.62 500 TRP B N 1
ATOM 9802 C CA . TRP B 1 500 ? -26.016 -25.875 -3.26 1 98.62 500 TRP B CA 1
ATOM 9803 C C . TRP B 1 500 ? -25.469 -24.688 -4.047 1 98.62 500 TRP B C 1
ATOM 9805 O O . TRP B 1 500 ? -26.156 -23.688 -4.258 1 98.62 500 TRP B O 1
ATOM 9815 N N . LEU B 1 501 ? -24.266 -24.75 -4.512 1 98.56 501 LEU B N 1
ATOM 9816 C CA . LEU B 1 501 ? -23.641 -23.672 -5.273 1 98.56 501 LEU B CA 1
ATOM 9817 C C . LEU B 1 501 ? -24.359 -23.438 -6.598 1 98.56 501 LEU B C 1
ATOM 9819 O O . LEU B 1 501 ? -24.516 -22.297 -7.043 1 98.56 501 LEU B O 1
ATOM 9823 N N . VAL B 1 502 ? -24.75 -24.531 -7.227 1 98.62 502 VAL B N 1
ATOM 9824 C CA . VAL B 1 502 ? -25.516 -24.422 -8.461 1 98.62 502 VAL B CA 1
ATOM 9825 C C . VAL B 1 502 ? -26.828 -23.703 -8.18 1 98.62 502 VAL B C 1
ATOM 9827 O O . VAL B 1 502 ? -27.266 -22.859 -8.977 1 98.62 502 VAL B O 1
ATOM 9830 N N . MET B 1 503 ? -27.469 -24.031 -7.066 1 98.19 503 MET B N 1
ATOM 9831 C CA . MET B 1 503 ? -28.703 -23.359 -6.664 1 98.19 503 MET B CA 1
ATOM 9832 C C . MET B 1 503 ? -28.469 -21.859 -6.488 1 98.19 503 MET B C 1
ATOM 9834 O O . MET B 1 503 ? -29.219 -21.047 -7.02 1 98.19 503 MET B O 1
ATOM 9838 N N . GLU B 1 504 ? -27.484 -21.5 -5.766 1 97.75 504 GLU B N 1
ATOM 9839 C CA . GLU B 1 504 ? -27.188 -20.094 -5.512 1 97.75 504 GLU B CA 1
ATOM 9840 C C . GLU B 1 504 ? -26.859 -19.359 -6.809 1 97.75 504 GLU B C 1
ATOM 9842 O O . GLU B 1 504 ? -27.328 -18.234 -7.016 1 97.75 504 GLU B O 1
ATOM 9847 N N . ALA B 1 505 ? -26.047 -19.984 -7.664 1 98.31 505 ALA B N 1
ATOM 9848 C CA . ALA B 1 505 ? -25.734 -19.391 -8.961 1 98.31 505 ALA B CA 1
ATOM 9849 C C . ALA B 1 505 ? -26.984 -19.188 -9.797 1 98.31 505 ALA B C 1
ATOM 9851 O O . ALA B 1 505 ? -27.156 -18.141 -10.438 1 98.31 505 ALA B O 1
ATOM 9852 N N . GLY B 1 506 ? -27.828 -20.203 -9.781 1 98.19 506 GLY B N 1
ATOM 9853 C CA . GLY B 1 506 ? -29.078 -20.094 -10.516 1 98.19 506 GLY B CA 1
ATOM 9854 C C . GLY B 1 506 ? -29.953 -18.953 -10.039 1 98.19 506 GLY B C 1
ATOM 9855 O O . GLY B 1 506 ? -30.594 -18.281 -10.844 1 98.19 506 GLY B O 1
ATOM 9856 N N . LYS B 1 507 ? -30.047 -18.734 -8.734 1 97.5 507 LYS B N 1
ATOM 9857 C CA . LYS B 1 507 ? -30.781 -17.609 -8.18 1 97.5 507 LYS B CA 1
ATOM 9858 C C . LYS B 1 507 ? -30.266 -16.281 -8.719 1 97.5 507 LYS B C 1
ATOM 9860 O O . LYS B 1 507 ? -31.031 -15.414 -9.125 1 97.5 507 LYS B O 1
ATOM 9865 N N . VAL B 1 508 ? -28.938 -16.156 -8.695 1 97.62 508 VAL B N 1
ATOM 9866 C CA . VAL B 1 508 ? -28.281 -14.938 -9.164 1 97.62 508 VAL B CA 1
ATOM 9867 C C . VAL B 1 508 ? -28.609 -14.711 -10.633 1 97.62 508 VAL B C 1
ATOM 9869 O O . VAL B 1 508 ? -28.844 -13.578 -11.062 1 97.62 508 VAL B O 1
ATOM 9872 N N . LEU B 1 509 ? -28.641 -15.844 -11.422 1 97.94 509 LEU B N 1
ATOM 9873 C CA . LEU B 1 509 ? -28.766 -15.758 -12.875 1 97.94 509 LEU B CA 1
ATOM 9874 C C . LEU B 1 509 ? -30.234 -15.734 -13.281 1 97.94 509 LEU B C 1
ATOM 9876 O O . LEU B 1 509 ? -30.562 -15.555 -14.461 1 97.94 509 LEU B O 1
ATOM 9880 N N . GLY B 1 510 ? -31.141 -15.906 -12.398 1 97.12 510 GLY B N 1
ATOM 9881 C CA . GLY B 1 510 ? -32.562 -15.914 -12.695 1 97.12 510 GLY B CA 1
ATOM 9882 C C . GLY B 1 510 ? -33.031 -17.188 -13.383 1 97.12 510 GLY B C 1
ATOM 9883 O O . GLY B 1 510 ? -33.938 -17.156 -14.195 1 97.12 510 GLY B O 1
ATOM 9884 N N . GLU B 1 511 ? -32.312 -18.297 -13.102 1 96.94 511 GLU B N 1
ATOM 9885 C CA . GLU B 1 511 ? -32.656 -19.594 -13.68 1 96.94 511 GLU B CA 1
ATOM 9886 C C . GLU B 1 511 ? -33.625 -20.359 -12.789 1 96.94 511 GLU B C 1
ATOM 9888 O O . GLU B 1 511 ? -33.719 -20.078 -11.594 1 96.94 511 GLU B O 1
ATOM 9893 N N . ASP B 1 512 ? -34.375 -21.281 -13.43 1 95.75 512 ASP B N 1
ATOM 9894 C CA . ASP B 1 512 ? -35.219 -22.188 -12.641 1 95.75 512 ASP B CA 1
ATOM 9895 C C . ASP B 1 512 ? -34.375 -23.203 -11.875 1 95.75 512 ASP B C 1
ATOM 9897 O O . ASP B 1 512 ? -33.688 -24.031 -12.484 1 95.75 512 ASP B O 1
ATOM 9901 N N . ILE B 1 513 ? -34.406 -23.109 -10.641 1 96.44 513 ILE B N 1
ATOM 9902 C CA . ILE B 1 513 ? -33.531 -23.938 -9.812 1 96.44 513 ILE B CA 1
ATOM 9903 C C . ILE B 1 513 ? -34.375 -24.953 -9.023 1 96.44 513 ILE B C 1
ATOM 9905 O O . ILE B 1 513 ? -33.875 -25.578 -8.086 1 96.44 513 ILE B O 1
ATOM 9909 N N . THR B 1 514 ? -35.594 -25.141 -9.328 1 97.5 514 THR B N 1
ATOM 9910 C CA . THR B 1 514 ? -36.5 -25.984 -8.562 1 97.5 514 THR B CA 1
ATOM 9911 C C . THR B 1 514 ? -35.969 -27.422 -8.477 1 97.5 514 THR B C 1
ATOM 9913 O O . THR B 1 514 ? -36 -28.031 -7.406 1 97.5 514 THR B O 1
ATOM 9916 N N . GLU B 1 515 ? -35.562 -27.891 -9.594 1 96.56 515 GLU B N 1
ATOM 9917 C CA . GLU B 1 515 ? -35.031 -29.25 -9.625 1 96.56 515 GLU B CA 1
ATOM 9918 C C . GLU B 1 515 ? -33.844 -29.406 -8.672 1 96.56 515 GLU B C 1
ATOM 9920 O O . GLU B 1 515 ? -33.688 -30.438 -8.023 1 96.56 515 GLU B O 1
ATOM 9925 N N . TYR B 1 516 ? -33.031 -28.422 -8.625 1 97.81 516 TYR B N 1
ATOM 9926 C CA . TYR B 1 516 ? -31.844 -28.484 -7.785 1 97.81 516 TYR B CA 1
ATOM 9927 C C . TYR B 1 516 ? -32.188 -28.281 -6.32 1 97.81 516 TYR B C 1
ATOM 9929 O O . TYR B 1 516 ? -31.531 -28.828 -5.43 1 97.81 516 TYR B O 1
ATOM 9937 N N . GLU B 1 517 ? -33.219 -27.469 -6.012 1 97.88 517 GLU B N 1
ATOM 9938 C CA . GLU B 1 517 ? -33.719 -27.312 -4.645 1 97.88 517 GLU B CA 1
ATOM 9939 C C . GLU B 1 517 ? -34.188 -28.656 -4.086 1 97.88 517 GLU B C 1
ATOM 9941 O O . GLU B 1 517 ? -33.844 -29.016 -2.953 1 97.88 517 GLU B O 1
ATOM 9946 N N . THR B 1 518 ? -34.938 -29.312 -4.914 1 97.88 518 THR B N 1
ATOM 9947 C CA . THR B 1 518 ? -35.438 -30.625 -4.52 1 97.88 518 THR B CA 1
ATOM 9948 C C . THR B 1 518 ? -34.281 -31.609 -4.34 1 97.88 518 THR B C 1
ATOM 9950 O O . THR B 1 518 ? -34.219 -32.344 -3.348 1 97.88 518 THR B O 1
ATOM 9953 N N . LEU B 1 519 ? -33.438 -31.625 -5.34 1 98.12 519 LEU B N 1
ATOM 9954 C CA . LEU B 1 519 ? -32.281 -32.5 -5.297 1 98.12 519 LEU B CA 1
ATOM 9955 C C . LEU B 1 519 ? -31.453 -32.25 -4.039 1 98.12 519 LEU B C 1
ATOM 9957 O O . LEU B 1 519 ? -31.062 -33.219 -3.355 1 98.12 519 LEU B O 1
ATOM 9961 N N . TYR B 1 520 ? -31.172 -30.984 -3.707 1 98.44 520 TYR B N 1
ATOM 9962 C CA . TYR B 1 520 ? -30.375 -30.625 -2.541 1 98.44 520 TYR B CA 1
ATOM 9963 C C . TYR B 1 520 ? -31.031 -31.125 -1.257 1 98.44 520 TYR B C 1
ATOM 9965 O O . TYR B 1 520 ? -30.344 -31.672 -0.386 1 98.44 520 TYR B O 1
ATOM 9973 N N . THR B 1 521 ? -32.312 -30.938 -1.172 1 98.25 521 THR B N 1
ATOM 9974 C CA . THR B 1 521 ? -33.062 -31.375 0.004 1 98.25 521 THR B CA 1
ATOM 9975 C C . THR B 1 521 ? -32.938 -32.906 0.187 1 98.25 521 THR B C 1
ATOM 9977 O O . THR B 1 521 ? -32.719 -33.375 1.303 1 98.25 521 THR B O 1
ATOM 9980 N N . GLU B 1 522 ? -33.062 -33.594 -0.918 1 98.31 522 GLU B N 1
ATOM 9981 C CA . GLU B 1 522 ? -32.969 -35.062 -0.874 1 98.31 522 GLU B CA 1
ATOM 9982 C C . GLU B 1 522 ? -31.547 -35.5 -0.506 1 98.31 522 GLU B C 1
ATOM 9984 O O . GLU B 1 522 ? -31.375 -36.438 0.26 1 98.31 522 GLU B O 1
ATOM 9989 N N . ILE B 1 523 ? -30.562 -34.844 -1.04 1 98.62 523 ILE B N 1
ATOM 9990 C CA . ILE B 1 523 ? -29.172 -35.188 -0.757 1 98.62 523 ILE B CA 1
ATOM 9991 C C . ILE B 1 523 ? -28.891 -35 0.733 1 98.62 523 ILE B C 1
ATOM 9993 O O . ILE B 1 523 ? -28.312 -35.875 1.372 1 98.62 523 ILE B O 1
ATOM 9997 N N . VAL B 1 524 ? -29.312 -33.844 1.299 1 98.5 524 VAL B N 1
ATOM 9998 C CA . VAL B 1 524 ? -29.047 -33.531 2.703 1 98.5 524 VAL B CA 1
ATOM 9999 C C . VAL B 1 524 ? -29.734 -34.562 3.59 1 98.5 524 VAL B C 1
ATOM 10001 O O . VAL B 1 524 ? -29.141 -35.062 4.559 1 98.5 524 VAL B O 1
ATOM 10004 N N . SER B 1 525 ? -30.969 -34.906 3.211 1 98.12 525 SER B N 1
ATOM 10005 C CA . SER B 1 525 ? -31.688 -35.938 3.967 1 98.12 525 SER B CA 1
ATOM 10006 C C . SER B 1 525 ? -30.969 -37.281 3.914 1 98.12 525 SER B C 1
ATOM 10008 O O . SER B 1 525 ? -30.797 -37.938 4.945 1 98.12 525 SER B O 1
ATOM 10010 N N . ALA B 1 526 ? -30.609 -37.719 2.721 1 98.38 526 ALA B N 1
ATOM 10011 C CA . ALA B 1 526 ? -29.906 -38.969 2.549 1 98.38 526 ALA B CA 1
ATOM 10012 C C . ALA B 1 526 ? -28.578 -38.969 3.295 1 98.38 526 ALA B C 1
ATOM 10014 O O . ALA B 1 526 ? -28.188 -39.969 3.895 1 98.38 526 ALA B O 1
ATOM 10015 N N . PHE B 1 527 ? -27.875 -37.844 3.256 1 98.5 527 PHE B N 1
ATOM 10016 C CA . PHE B 1 527 ? -26.594 -37.688 3.92 1 98.5 527 PHE B CA 1
ATOM 10017 C C . PHE B 1 527 ? -26.734 -37.875 5.426 1 98.5 527 PHE B C 1
ATOM 10019 O O . PHE B 1 527 ? -25.969 -38.625 6.035 1 98.5 527 PHE B O 1
ATOM 10026 N N . ARG B 1 528 ? -27.719 -37.219 6.02 1 98.25 528 ARG B N 1
ATOM 10027 C CA . ARG B 1 528 ? -27.938 -37.281 7.457 1 98.25 528 ARG B CA 1
ATOM 10028 C C . ARG B 1 528 ? -28.312 -38.688 7.898 1 98.25 528 ARG B C 1
ATOM 10030 O O . ARG B 1 528 ? -27.938 -39.125 8.992 1 98.25 528 ARG B O 1
ATOM 10037 N N . THR B 1 529 ? -28.984 -39.344 7.035 1 97.81 529 THR B N 1
ATOM 10038 C CA . THR B 1 529 ? -29.375 -40.719 7.336 1 97.81 529 THR B CA 1
ATOM 10039 C C . THR B 1 529 ? -28.172 -41.656 7.211 1 97.81 529 THR B C 1
ATOM 10041 O O . THR B 1 529 ? -27.953 -42.5 8.07 1 97.81 529 THR B O 1
ATOM 10044 N N . ALA B 1 530 ? -27.422 -41.5 6.176 1 97.62 530 ALA B N 1
ATOM 10045 C CA . ALA B 1 530 ? -26.312 -42.406 5.863 1 97.62 530 ALA B CA 1
ATOM 10046 C C . ALA B 1 530 ? -25.141 -42.156 6.805 1 97.62 530 ALA B C 1
ATOM 10048 O O . ALA B 1 530 ? -24.391 -43.094 7.121 1 97.62 530 ALA B O 1
ATOM 10049 N N . PHE B 1 531 ? -24.938 -40.906 7.246 1 98.06 531 PHE B N 1
ATOM 10050 C CA . PHE B 1 531 ? -23.75 -40.562 8.023 1 98.06 531 PHE B CA 1
ATOM 10051 C C . PHE B 1 531 ? -24.156 -39.812 9.289 1 98.06 531 PHE B C 1
ATOM 10053 O O . PHE B 1 531 ? -23.828 -38.625 9.445 1 98.06 531 PHE B O 1
ATOM 10060 N N . PRO B 1 532 ? -24.703 -40.406 10.258 1 96 532 PRO B N 1
ATOM 10061 C CA . PRO B 1 532 ? -25.188 -39.75 11.469 1 96 532 PRO B CA 1
ATOM 10062 C C . PRO B 1 532 ? -24.062 -39.406 12.453 1 96 532 PRO B C 1
ATOM 10064 O O . PRO B 1 532 ? -24.25 -38.594 13.359 1 96 532 PRO B O 1
ATOM 10067 N N . GLU B 1 533 ? -22.953 -40.062 12.328 1 97.06 533 GLU B N 1
ATOM 10068 C CA . GLU B 1 533 ? -21.812 -39.812 13.211 1 97.06 533 GLU B CA 1
ATOM 10069 C C . GLU B 1 533 ? -20.578 -39.375 12.414 1 97.06 533 GLU B C 1
ATOM 10071 O O . GLU B 1 533 ? -20.422 -39.781 11.25 1 97.06 533 GLU B O 1
ATOM 10076 N N . TYR B 1 534 ? -19.75 -38.656 13.055 1 98.38 534 TYR B N 1
ATOM 10077 C CA . TYR B 1 534 ? -18.516 -38.156 12.43 1 98.38 534 TYR B CA 1
ATOM 10078 C C . TYR B 1 534 ? -17.297 -38.688 13.164 1 98.38 534 TYR B C 1
ATOM 10080 O O . TYR B 1 534 ? -17.172 -38.531 14.383 1 98.38 534 TYR B O 1
ATOM 10088 N N . LYS B 1 535 ? -16.359 -39.156 12.43 1 97.69 535 LYS B N 1
ATOM 10089 C CA . LYS B 1 535 ? -15.289 -39.938 13.031 1 97.69 535 LYS B CA 1
ATOM 10090 C C . LYS B 1 535 ? -13.953 -39.219 12.961 1 97.69 535 LYS B C 1
ATOM 10092 O O . LYS B 1 535 ? -13.008 -39.562 13.68 1 97.69 535 LYS B O 1
ATOM 10097 N N . THR B 1 536 ? -13.812 -38.281 12.086 1 98.44 536 THR B N 1
ATOM 10098 C CA . THR B 1 536 ? -12.547 -37.594 11.883 1 98.44 536 THR B CA 1
ATOM 10099 C C . THR B 1 536 ? -12.766 -36.062 11.945 1 98.44 536 THR B C 1
ATOM 10101 O O . THR B 1 536 ? -13.898 -35.594 11.875 1 98.44 536 THR B O 1
ATOM 10104 N N . GLN B 1 537 ? -11.648 -35.281 12.117 1 98.75 537 GLN B N 1
ATOM 10105 C CA . GLN B 1 537 ? -11.711 -33.844 12.07 1 98.75 537 GLN B CA 1
ATOM 10106 C C . GLN B 1 537 ? -12.336 -33.344 10.766 1 98.75 537 GLN B C 1
ATOM 10108 O O . GLN B 1 537 ? -13.211 -32.469 10.781 1 98.75 537 GLN B O 1
ATOM 10113 N N . THR B 1 538 ? -11.961 -33.938 9.633 1 98.75 538 THR B N 1
ATOM 10114 C CA . THR B 1 538 ? -12.461 -33.531 8.328 1 98.75 538 THR B CA 1
ATOM 10115 C C . THR B 1 538 ? -13.969 -33.75 8.227 1 98.75 538 THR B C 1
ATOM 10117 O O . THR B 1 538 ? -14.688 -32.938 7.668 1 98.75 538 THR B O 1
ATOM 10120 N N . GLU B 1 539 ? -14.422 -34.906 8.75 1 98.81 539 GLU B N 1
ATOM 10121 C CA . GLU B 1 539 ? -15.859 -35.156 8.711 1 98.81 539 GLU B CA 1
ATOM 10122 C C . GLU B 1 539 ? -16.625 -34.125 9.508 1 98.81 539 GLU B C 1
ATOM 10124 O O . GLU B 1 539 ? -17.656 -33.594 9.055 1 98.81 539 GLU B O 1
ATOM 10129 N N . CYS B 1 540 ? -16.109 -33.75 10.711 1 98.88 540 CYS B N 1
ATOM 10130 C CA . CYS B 1 540 ? -16.75 -32.719 11.516 1 98.88 540 CYS B CA 1
ATOM 10131 C C . CYS B 1 540 ? -16.75 -31.391 10.781 1 98.88 540 CYS B C 1
ATOM 10133 O O . CYS B 1 540 ? -17.75 -30.672 10.789 1 98.88 540 CYS B O 1
ATOM 10135 N N . ILE B 1 541 ? -15.648 -31.078 10.18 1 98.88 541 ILE B N 1
ATOM 10136 C CA . ILE B 1 541 ? -15.477 -29.812 9.461 1 98.88 541 ILE B CA 1
ATOM 10137 C C . ILE B 1 541 ? -16.516 -29.703 8.344 1 98.88 541 ILE B C 1
ATOM 10139 O O . ILE B 1 541 ? -17.266 -28.734 8.273 1 98.88 541 ILE B O 1
ATOM 10143 N N . LEU B 1 542 ? -16.578 -30.703 7.414 1 98.75 542 LEU B N 1
ATOM 10144 C CA . LEU B 1 542 ? -17.469 -30.656 6.254 1 98.75 542 LEU B CA 1
ATOM 10145 C C . LEU B 1 542 ? -18.922 -30.656 6.688 1 98.75 542 LEU B C 1
ATOM 10147 O O . LEU B 1 542 ? -19.75 -29.953 6.094 1 98.75 542 LEU B O 1
ATOM 10151 N N . ALA B 1 543 ? -19.219 -31.438 7.746 1 98.75 543 ALA B N 1
ATOM 10152 C CA . ALA B 1 543 ? -20.594 -31.5 8.25 1 98.75 543 ALA B CA 1
ATOM 10153 C C . ALA B 1 543 ? -21.047 -30.141 8.75 1 98.75 543 ALA B C 1
ATOM 10155 O O . ALA B 1 543 ? -22.188 -29.719 8.484 1 98.75 543 ALA B O 1
ATOM 10156 N N . ALA B 1 544 ? -20.172 -29.453 9.43 1 98.62 544 ALA B N 1
ATOM 10157 C CA . ALA B 1 544 ? -20.531 -28.156 10.008 1 98.62 544 ALA B CA 1
ATOM 10158 C C . ALA B 1 544 ? -20.469 -27.047 8.945 1 98.62 544 ALA B C 1
ATOM 10160 O O . ALA B 1 544 ? -21.438 -26.312 8.758 1 98.62 544 ALA B O 1
ATOM 10161 N N . ARG B 1 545 ? -19.406 -26.984 8.234 1 97.31 545 ARG B N 1
ATOM 10162 C CA . ARG B 1 545 ? -19.125 -25.891 7.301 1 97.31 545 ARG B CA 1
ATOM 10163 C C . ARG B 1 545 ? -20.125 -25.875 6.152 1 97.31 545 ARG B C 1
ATOM 10165 O O . ARG B 1 545 ? -20.547 -24.812 5.684 1 97.31 545 ARG B O 1
ATOM 10172 N N . PHE B 1 546 ? -20.531 -27.078 5.645 1 98.19 546 PHE B N 1
ATOM 10173 C CA . PHE B 1 546 ? -21.438 -27.172 4.512 1 98.19 546 PHE B CA 1
ATOM 10174 C C . PHE B 1 546 ? -22.891 -27.234 4.988 1 98.19 546 PHE B C 1
ATOM 10176 O O . PHE B 1 546 ? -23.812 -27.391 4.18 1 98.19 546 PHE B O 1
ATOM 10183 N N . GLY B 1 547 ? -23.078 -27.172 6.34 1 97.25 547 GLY B N 1
ATOM 10184 C CA . GLY B 1 547 ? -24.422 -27.156 6.898 1 97.25 547 GLY B CA 1
ATOM 10185 C C . GLY B 1 547 ? -25.141 -28.484 6.766 1 97.25 547 GLY B C 1
ATOM 10186 O O . GLY B 1 547 ? -26.344 -28.531 6.551 1 97.25 547 GLY B O 1
ATOM 10187 N N . LEU B 1 548 ? -24.453 -29.578 6.816 1 98.5 548 LEU B N 1
ATOM 10188 C CA . LEU B 1 548 ? -25.031 -30.906 6.543 1 98.5 548 LEU B CA 1
ATOM 10189 C C . LEU B 1 548 ? -25.422 -31.594 7.84 1 98.5 548 LEU B C 1
ATOM 10191 O O . LEU B 1 548 ? -26.25 -32.5 7.828 1 98.5 548 LEU B O 1
ATOM 10195 N N . ALA B 1 549 ? -24.766 -31.234 8.938 1 98.25 549 ALA B N 1
ATOM 10196 C CA . ALA B 1 549 ? -25.078 -31.844 10.227 1 98.25 549 ALA B CA 1
ATOM 10197 C C . ALA B 1 549 ? -26.453 -31.422 10.711 1 98.25 549 ALA B C 1
ATOM 10199 O O . ALA B 1 549 ? -26.906 -30.312 10.445 1 98.25 549 ALA B O 1
ATOM 10200 N N . LYS B 1 550 ? -27.125 -32.312 11.43 1 96.62 550 LYS B N 1
ATOM 10201 C CA . LYS B 1 550 ? -28.375 -31.906 12.094 1 96.62 550 LYS B CA 1
ATOM 10202 C C . LYS B 1 550 ? -28.141 -30.766 13.078 1 96.62 550 LYS B C 1
ATOM 10204 O O . LYS B 1 550 ? -28.969 -29.875 13.227 1 96.62 550 LYS B O 1
ATOM 10209 N N . ASP B 1 551 ? -27.078 -30.859 13.742 1 97.88 551 ASP B N 1
ATOM 10210 C CA . ASP B 1 551 ? -26.594 -29.828 14.656 1 97.88 551 ASP B CA 1
ATOM 10211 C C . ASP B 1 551 ? -25.156 -29.438 14.336 1 97.88 551 ASP B C 1
ATOM 10213 O O . ASP B 1 551 ? -24.219 -30.062 14.836 1 97.88 551 ASP B O 1
ATOM 10217 N N . CYS B 1 552 ? -24.984 -28.375 13.594 1 98.31 552 CYS B N 1
ATOM 10218 C CA . CYS B 1 552 ? -23.672 -27.953 13.133 1 98.31 552 CYS B CA 1
ATOM 10219 C C . CYS B 1 552 ? -22.797 -27.516 14.305 1 98.31 552 CYS B C 1
ATOM 10221 O O . CYS B 1 552 ? -21.594 -27.734 14.297 1 98.31 552 CYS B O 1
ATOM 10223 N N . GLN B 1 553 ? -23.391 -26.859 15.344 1 98.5 553 GLN B N 1
ATOM 10224 C CA . GLN B 1 553 ? -22.625 -26.469 16.531 1 98.5 553 GLN B CA 1
ATOM 10225 C C . GLN B 1 553 ? -22.047 -27.703 17.219 1 98.5 553 GLN B C 1
ATOM 10227 O O . GLN B 1 553 ? -20.891 -27.688 17.641 1 98.5 553 GLN B O 1
ATOM 10232 N N . ALA B 1 554 ? -22.859 -28.734 17.312 1 98.56 554 ALA B N 1
ATOM 10233 C CA . ALA B 1 554 ? -22.375 -29.969 17.953 1 98.56 554 ALA B CA 1
ATOM 10234 C C . ALA B 1 554 ? -21.203 -30.562 17.172 1 98.56 554 ALA B C 1
ATOM 10236 O O . ALA B 1 554 ? -20.266 -31.078 17.781 1 98.56 554 ALA B O 1
ATOM 10237 N N . ALA B 1 555 ? -21.359 -30.562 15.867 1 98.75 555 ALA B N 1
ATOM 10238 C CA . ALA B 1 555 ? -20.266 -31.062 15.031 1 98.75 555 ALA B CA 1
ATOM 10239 C C . ALA B 1 555 ? -18.984 -30.234 15.242 1 98.75 555 ALA B C 1
ATOM 10241 O O . ALA B 1 555 ? -17.891 -30.797 15.336 1 98.75 555 ALA B O 1
ATOM 10242 N N . ALA B 1 556 ? -19.109 -28.922 15.328 1 98.81 556 ALA B N 1
ATOM 10243 C CA . ALA B 1 556 ? -17.969 -28.031 15.562 1 98.81 556 ALA B CA 1
ATOM 10244 C C . ALA B 1 556 ? -17.391 -28.234 16.953 1 98.81 556 ALA B C 1
ATOM 10246 O O . ALA B 1 556 ? -16.172 -28.188 17.141 1 98.81 556 ALA B O 1
ATOM 10247 N N . ASP B 1 557 ? -18.312 -28.422 17.984 1 98.81 557 ASP B N 1
ATOM 10248 C CA . ASP B 1 557 ? -17.844 -28.734 19.328 1 98.81 557 ASP B CA 1
ATOM 10249 C C . ASP B 1 557 ? -17.016 -30.016 19.344 1 98.81 557 ASP B C 1
ATOM 10251 O O . ASP B 1 557 ? -15.992 -30.094 20.016 1 98.81 557 ASP B O 1
ATOM 10255 N N . GLN B 1 558 ? -17.516 -30.984 18.625 1 98.81 558 GLN B N 1
ATOM 10256 C CA . GLN B 1 558 ? -16.766 -32.25 18.516 1 98.81 558 GLN B CA 1
ATOM 10257 C C . GLN B 1 558 ? -15.406 -32 17.859 1 98.81 558 GLN B C 1
ATOM 10259 O O . GLN B 1 558 ? -14.398 -32.562 18.297 1 98.81 558 GLN B O 1
ATOM 10264 N N . LEU B 1 559 ? -15.383 -31.234 16.766 1 98.81 559 LEU B N 1
ATOM 10265 C CA . LEU B 1 559 ? -14.125 -30.875 16.109 1 98.81 559 LEU B CA 1
ATOM 10266 C C . LEU B 1 559 ? -13.148 -30.266 17.109 1 98.81 559 LEU B C 1
ATOM 10268 O O . LEU B 1 559 ? -11.992 -30.672 17.188 1 98.81 559 LEU B O 1
ATOM 10272 N N . ALA B 1 560 ? -13.594 -29.234 17.875 1 98.88 560 ALA B N 1
ATOM 10273 C CA . ALA B 1 560 ? -12.758 -28.562 18.859 1 98.88 560 ALA B CA 1
ATOM 10274 C C . ALA B 1 560 ? -12.203 -29.547 19.875 1 98.88 560 ALA B C 1
ATOM 10276 O O . ALA B 1 560 ? -11.031 -29.484 20.25 1 98.88 560 ALA B O 1
ATOM 10277 N N . ALA B 1 561 ? -13.086 -30.453 20.328 1 98.69 561 ALA B N 1
ATOM 10278 C CA . ALA B 1 561 ? -12.664 -31.469 21.281 1 98.69 561 ALA B CA 1
ATOM 10279 C C . ALA B 1 561 ? -11.586 -32.375 20.672 1 98.69 561 ALA B C 1
ATOM 10281 O O . ALA B 1 561 ? -10.602 -32.688 21.328 1 98.69 561 ALA B O 1
ATOM 10282 N N . MET B 1 562 ? -11.789 -32.812 19.422 1 98.56 562 MET B N 1
ATOM 10283 C CA . MET B 1 562 ? -10.828 -33.688 18.734 1 98.56 562 MET B CA 1
ATOM 10284 C C . MET B 1 562 ? -9.477 -33 18.609 1 98.56 562 MET B C 1
ATOM 10286 O O . MET B 1 562 ? -8.438 -33.625 18.797 1 98.56 562 MET B O 1
ATOM 10290 N N . VAL B 1 563 ? -9.453 -31.703 18.234 1 98.62 563 VAL B N 1
ATOM 10291 C CA . VAL B 1 563 ? -8.227 -30.922 18.078 1 98.62 563 VAL B CA 1
ATOM 10292 C C . VAL B 1 563 ? -7.488 -30.844 19.422 1 98.62 563 VAL B C 1
ATOM 10294 O O . VAL B 1 563 ? -6.277 -31.078 19.484 1 98.62 563 VAL B O 1
ATOM 10297 N N . LYS B 1 564 ? -8.211 -30.562 20.5 1 98.25 564 LYS B N 1
ATOM 10298 C CA . LYS B 1 564 ? -7.625 -30.469 21.828 1 98.25 564 LYS B CA 1
ATOM 10299 C C . LYS B 1 564 ? -7.09 -31.812 22.297 1 98.25 564 LYS B C 1
ATOM 10301 O O . LYS B 1 564 ? -5.992 -31.891 22.844 1 98.25 564 LYS B O 1
ATOM 10306 N N . GLU B 1 565 ? -7.852 -32.844 22.016 1 97.44 565 GLU B N 1
ATOM 10307 C CA . GLU B 1 565 ? -7.516 -34.188 22.484 1 97.44 565 GLU B CA 1
ATOM 10308 C C . GLU B 1 565 ? -6.242 -34.719 21.828 1 97.44 565 GLU B C 1
ATOM 10310 O O . GLU B 1 565 ? -5.492 -35.469 22.422 1 97.44 565 GLU B O 1
ATOM 10315 N N . CYS B 1 566 ? -6.031 -34.281 20.656 1 95.5 566 CYS B N 1
ATOM 10316 C CA . CYS B 1 566 ? -4.836 -34.75 19.969 1 95.5 566 CYS B CA 1
ATOM 10317 C C . CYS B 1 566 ? -3.678 -33.781 20.141 1 95.5 566 CYS B C 1
ATOM 10319 O O . CYS B 1 566 ? -2.74 -33.781 19.328 1 95.5 566 CYS B O 1
ATOM 10321 N N . GLY B 1 567 ? -3.715 -32.844 21.125 1 96.38 567 GLY B N 1
ATOM 10322 C CA . GLY B 1 567 ? -2.605 -31.953 21.469 1 96.38 567 GLY B CA 1
ATOM 10323 C C . GLY B 1 567 ? -2.611 -30.656 20.672 1 96.38 567 GLY B C 1
ATOM 10324 O O . GLY B 1 567 ? -1.555 -30.172 20.266 1 96.38 567 GLY B O 1
ATOM 10325 N N . ILE B 1 568 ? -3.779 -30.141 20.375 1 97.31 568 ILE B N 1
ATOM 10326 C CA . ILE B 1 568 ? -3.982 -28.938 19.578 1 97.31 568 ILE B CA 1
ATOM 10327 C C . ILE B 1 568 ? -3.238 -29.047 18.25 1 97.31 568 ILE B C 1
ATOM 10329 O O . ILE B 1 568 ? -2.33 -28.266 17.969 1 97.31 568 ILE B O 1
ATOM 10333 N N . ARG B 1 569 ? -3.637 -30.047 17.484 1 97.25 569 ARG B N 1
ATOM 10334 C CA . ARG B 1 569 ? -3.061 -30.328 16.188 1 97.25 569 ARG B CA 1
ATOM 10335 C C . ARG B 1 569 ? -4.152 -30.578 15.148 1 97.25 569 ARG B C 1
ATOM 10337 O O . ARG B 1 569 ? -5.258 -31 15.492 1 97.25 569 ARG B O 1
ATOM 10344 N N . LEU B 1 570 ? -3.885 -30.234 13.969 1 97.19 570 LEU B N 1
ATOM 10345 C CA . LEU B 1 570 ? -4.766 -30.656 12.891 1 97.19 570 LEU B CA 1
ATOM 10346 C C . LEU B 1 570 ? -4.406 -32.062 12.414 1 97.19 570 LEU B C 1
ATOM 10348 O O . LEU B 1 570 ? -3.268 -32.5 12.57 1 97.19 570 LEU B O 1
ATOM 10352 N N . GLN B 1 571 ? -5.359 -32.781 11.906 1 97.25 571 GLN B N 1
ATOM 10353 C CA . GLN B 1 571 ? -5.188 -34.125 11.336 1 97.25 571 GLN B CA 1
ATOM 10354 C C . GLN B 1 571 ? -5.695 -34.156 9.898 1 97.25 571 GLN B C 1
ATOM 10356 O O . GLN B 1 571 ? -5.805 -35.25 9.32 1 97.25 571 GLN B O 1
ATOM 10361 N N . THR B 1 572 ? -5.984 -33.031 9.398 1 97.88 572 THR B N 1
ATOM 10362 C CA . THR B 1 572 ? -6.66 -32.906 8.109 1 97.88 572 THR B CA 1
ATOM 10363 C C . THR B 1 572 ? -5.648 -32.875 6.969 1 97.88 572 THR B C 1
ATOM 10365 O O . THR B 1 572 ? -4.457 -32.656 7.195 1 97.88 572 THR B O 1
ATOM 10368 N N . GLY B 1 573 ? -6.125 -33.188 5.734 1 96.94 573 GLY B N 1
ATOM 10369 C CA . GLY B 1 573 ? -5.383 -33.031 4.492 1 96.94 573 GLY B CA 1
ATOM 10370 C C . GLY B 1 573 ? -5.926 -31.922 3.605 1 96.94 573 GLY B C 1
ATOM 10371 O O . GLY B 1 573 ? -6.336 -30.875 4.098 1 96.94 573 GLY B O 1
ATOM 10372 N N . PHE B 1 574 ? -5.867 -32.094 2.299 1 95.75 574 PHE B N 1
ATOM 10373 C CA . PHE B 1 574 ? -6.219 -31.094 1.306 1 95.75 574 PHE B CA 1
ATOM 10374 C C . PHE B 1 574 ? -7.672 -30.672 1.465 1 95.75 574 PHE B C 1
ATOM 10376 O O . PHE B 1 574 ? -8.008 -29.5 1.238 1 95.75 574 PHE B O 1
ATOM 10383 N N . VAL B 1 575 ? -8.5 -31.594 1.882 1 97.38 575 VAL B N 1
ATOM 10384 C CA . VAL B 1 575 ? -9.938 -31.359 1.831 1 97.38 575 VAL B CA 1
ATOM 10385 C C . VAL B 1 575 ? -10.391 -30.641 3.104 1 97.38 575 VAL B C 1
ATOM 10387 O O . VAL B 1 575 ? -11.211 -29.719 3.049 1 97.38 575 VAL B O 1
ATOM 10390 N N . GLY B 1 576 ? -9.859 -31 4.219 1 98.06 576 GLY B N 1
ATOM 10391 C CA . GLY B 1 576 ? -10.305 -30.469 5.496 1 98.06 576 GLY B CA 1
ATOM 10392 C C . GLY B 1 576 ? -9.578 -29.188 5.895 1 98.06 576 GLY B C 1
ATOM 10393 O O . GLY B 1 576 ? -10.18 -28.297 6.484 1 98.06 576 GLY B O 1
ATOM 10394 N N . THR B 1 577 ? -8.336 -29 5.543 1 98.12 577 THR B N 1
ATOM 10395 C CA . THR B 1 577 ? -7.445 -27.969 6.074 1 98.12 577 THR B CA 1
ATOM 10396 C C . THR B 1 577 ? -7.918 -26.578 5.668 1 98.12 577 THR B C 1
ATOM 10398 O O . THR B 1 577 ? -7.93 -25.656 6.488 1 98.12 577 THR B O 1
ATOM 10401 N N . PRO B 1 578 ? -8.375 -26.391 4.43 1 97.81 578 PRO B N 1
ATOM 10402 C CA . PRO B 1 578 ? -8.773 -25.047 4.027 1 97.81 578 PRO B CA 1
ATOM 10403 C C . PRO B 1 578 ? -9.906 -24.484 4.887 1 97.81 578 PRO B C 1
ATOM 10405 O O . PRO B 1 578 ? -10.094 -23.281 4.965 1 97.81 578 PRO B O 1
ATOM 10408 N N . TYR B 1 579 ? -10.641 -25.406 5.621 1 98.5 579 TYR B N 1
ATOM 10409 C CA . TYR B 1 579 ? -11.867 -24.984 6.281 1 98.5 579 TYR B CA 1
ATOM 10410 C C . TYR B 1 579 ? -11.727 -25.047 7.797 1 98.5 579 TYR B C 1
ATOM 10412 O O . TYR B 1 579 ? -12.57 -24.516 8.531 1 98.5 579 TYR B O 1
ATOM 10420 N N . ILE B 1 580 ? -10.664 -25.656 8.297 1 98.75 580 ILE B N 1
ATOM 10421 C CA . ILE B 1 580 ? -10.617 -26 9.711 1 98.75 580 ILE B CA 1
ATOM 10422 C C . ILE B 1 580 ? -10.633 -24.734 10.555 1 98.75 580 ILE B C 1
ATOM 10424 O O . ILE B 1 580 ? -11.422 -24.609 11.5 1 98.75 580 ILE B O 1
ATOM 10428 N N . LEU B 1 581 ? -9.852 -23.734 10.227 1 98.81 581 LEU B N 1
ATOM 10429 C CA . LEU B 1 581 ? -9.805 -22.5 11.023 1 98.81 581 LEU B CA 1
ATOM 10430 C C . LEU B 1 581 ? -11.102 -21.719 10.891 1 98.81 581 LEU B C 1
ATOM 10432 O O . LEU B 1 581 ? -11.578 -21.125 11.859 1 98.81 581 LEU B O 1
ATOM 10436 N N . HIS B 1 582 ? -11.656 -21.688 9.719 1 98.56 582 HIS B N 1
ATOM 10437 C CA . HIS B 1 582 ? -12.938 -21.031 9.508 1 98.56 582 HIS B CA 1
ATOM 10438 C C . HIS B 1 582 ? -14.031 -21.656 10.367 1 98.56 582 HIS B C 1
ATOM 10440 O O . HIS B 1 582 ? -14.805 -20.938 11.016 1 98.56 582 HIS B O 1
ATOM 10446 N N . THR B 1 583 ? -14.094 -23 10.312 1 98.75 583 THR B N 1
ATOM 10447 C CA . THR B 1 583 ? -15.117 -23.719 11.062 1 98.75 583 THR B CA 1
ATOM 10448 C C . THR B 1 583 ? -14.977 -23.438 12.555 1 98.75 583 THR B C 1
ATOM 10450 O O . THR B 1 583 ? -15.961 -23.141 13.234 1 98.75 583 THR B O 1
ATOM 10453 N N . LEU B 1 584 ? -13.766 -23.516 13.047 1 98.81 584 LEU B N 1
ATOM 10454 C CA . LEU B 1 584 ? -13.531 -23.234 14.461 1 98.81 584 LEU B CA 1
ATOM 10455 C C . LEU B 1 584 ? -13.961 -21.812 14.812 1 98.81 584 LEU B C 1
ATOM 10457 O O . LEU B 1 584 ? -14.711 -21.609 15.773 1 98.81 584 LEU B O 1
ATOM 10461 N N . SER B 1 585 ? -13.617 -20.812 14.078 1 98.19 585 SER B N 1
ATOM 10462 C CA . SER B 1 585 ? -13.898 -19.422 14.375 1 98.19 585 SER B CA 1
ATOM 10463 C C . SER B 1 585 ? -15.391 -19.109 14.25 1 98.19 585 SER B C 1
ATOM 10465 O O . SER B 1 585 ? -15.945 -18.375 15.062 1 98.19 585 SER B O 1
ATOM 10467 N N . GLU B 1 586 ? -15.984 -19.688 13.234 1 97.38 586 GLU B N 1
ATOM 10468 C CA . GLU B 1 586 ? -17.406 -19.453 12.984 1 97.38 586 GLU B CA 1
ATOM 10469 C C . GLU B 1 586 ? -18.25 -19.969 14.148 1 97.38 586 GLU B C 1
ATOM 10471 O O . GLU B 1 586 ? -19.328 -19.438 14.422 1 97.38 586 GLU B O 1
ATOM 10476 N N . TYR B 1 587 ? -17.828 -20.984 14.773 1 98.12 587 TYR B N 1
ATOM 10477 C CA . TYR B 1 587 ? -18.641 -21.609 15.805 1 98.12 587 TYR B CA 1
ATOM 10478 C C . TYR B 1 587 ? -18.078 -21.344 17.188 1 98.12 587 TYR B C 1
ATOM 10480 O O . TYR B 1 587 ? -18.25 -22.156 18.109 1 98.12 587 TYR B O 1
ATOM 10488 N N . GLY B 1 588 ? -17.234 -20.266 17.359 1 96.75 588 GLY B N 1
ATOM 10489 C CA . GLY B 1 588 ? -16.938 -19.719 18.672 1 96.75 588 GLY B CA 1
ATOM 10490 C C . GLY B 1 588 ? -15.578 -20.156 19.203 1 96.75 588 GLY B C 1
ATOM 10491 O O . GLY B 1 588 ? -15.273 -19.953 20.375 1 96.75 588 GLY B O 1
ATOM 10492 N N . TYR B 1 589 ? -14.727 -20.766 18.375 1 98.31 589 TYR B N 1
ATOM 10493 C CA . TYR B 1 589 ? -13.453 -21.281 18.844 1 98.31 589 TYR B CA 1
ATOM 10494 C C . TYR B 1 589 ? -12.289 -20.578 18.156 1 98.31 589 TYR B C 1
ATOM 10496 O O . TYR B 1 589 ? -11.336 -21.219 17.719 1 98.31 589 TYR B O 1
ATOM 10504 N N . SER B 1 590 ? -12.383 -19.219 18.078 1 97.12 590 SER B N 1
ATOM 10505 C CA . SER B 1 590 ? -11.344 -18.453 17.406 1 97.12 590 SER B CA 1
ATOM 10506 C C . SER B 1 590 ? -10.008 -18.562 18.125 1 97.12 590 SER B C 1
ATOM 10508 O O . SER B 1 590 ? -8.953 -18.609 17.484 1 97.12 590 SER B O 1
ATOM 10510 N N . HIS B 1 591 ? -10.031 -18.625 19.453 1 97.38 591 HIS B N 1
ATOM 10511 C CA . HIS B 1 591 ? -8.797 -18.781 20.219 1 97.38 591 HIS B CA 1
ATOM 10512 C C . HIS B 1 591 ? -8.078 -20.062 19.844 1 97.38 591 HIS B C 1
ATOM 10514 O O . HIS B 1 591 ? -6.852 -20.078 19.703 1 97.38 591 HIS B O 1
ATOM 10520 N N . LEU B 1 592 ? -8.859 -21.141 19.688 1 98.5 592 LEU B N 1
ATOM 10521 C CA . LEU B 1 592 ? -8.305 -22.438 19.281 1 98.5 592 LEU B CA 1
ATOM 10522 C C . LEU B 1 592 ? -7.773 -22.359 17.844 1 98.5 592 LEU B C 1
ATOM 10524 O O . LEU B 1 592 ? -6.738 -22.953 17.531 1 98.5 592 LEU B O 1
ATOM 10528 N N . ALA B 1 593 ? -8.469 -21.656 16.969 1 98.75 593 ALA B N 1
ATOM 10529 C CA . ALA B 1 593 ? -8.008 -21.469 15.602 1 98.75 593 ALA B CA 1
ATOM 10530 C C . ALA B 1 593 ? -6.633 -20.797 15.578 1 98.75 593 ALA B C 1
ATOM 10532 O O . ALA B 1 593 ? -5.727 -21.25 14.875 1 98.75 593 ALA B O 1
ATOM 10533 N N . TYR B 1 594 ? -6.441 -19.75 16.438 1 98.69 594 TYR B N 1
ATOM 10534 C CA . TYR B 1 594 ? -5.148 -19.078 16.547 1 98.69 594 TYR B CA 1
ATOM 10535 C C . TYR B 1 594 ? -4.082 -20.031 17.062 1 98.69 594 TYR B C 1
ATOM 10537 O O . TYR B 1 594 ? -2.924 -19.969 16.641 1 98.69 594 TYR B O 1
ATOM 10545 N N . SER B 1 595 ? -4.488 -20.875 18.016 1 98.62 595 SER B N 1
ATOM 10546 C CA . SER B 1 595 ? -3.529 -21.828 18.547 1 98.62 595 SER B CA 1
ATOM 10547 C C . SER B 1 595 ? -2.975 -22.734 17.438 1 98.62 595 SER B C 1
ATOM 10549 O O . SER B 1 595 ? -1.775 -23.016 17.406 1 98.62 595 SER B O 1
ATOM 10551 N N . LEU B 1 596 ? -3.848 -23.156 16.562 1 98.62 596 LEU B N 1
ATOM 10552 C CA . LEU B 1 596 ? -3.408 -23.984 15.453 1 98.62 596 LEU B CA 1
ATOM 10553 C C . LEU B 1 596 ? -2.516 -23.188 14.508 1 98.62 596 LEU B C 1
ATOM 10555 O O . LEU B 1 596 ? -1.476 -23.688 14.062 1 98.62 596 LEU B O 1
ATOM 10559 N N . LEU B 1 597 ? -2.867 -21.969 14.195 1 98.62 597 LEU B N 1
ATOM 10560 C CA . LEU B 1 597 ? -2.135 -21.125 13.25 1 98.62 597 LEU B CA 1
ATOM 10561 C C . LEU B 1 597 ? -0.739 -20.812 13.781 1 98.62 597 LEU B C 1
ATOM 10563 O O . LEU B 1 597 ? 0.23 -20.812 13.016 1 98.62 597 LEU B O 1
ATOM 10567 N N . LEU B 1 598 ? -0.604 -20.547 15.078 1 98.38 598 LEU B N 1
ATOM 10568 C CA . LEU B 1 598 ? 0.623 -20.016 15.664 1 98.38 598 LEU B CA 1
ATOM 10569 C C . LEU B 1 598 ? 1.494 -21.141 16.203 1 98.38 598 LEU B C 1
ATOM 10571 O O . LEU B 1 598 ? 2.58 -20.891 16.734 1 98.38 598 LEU B O 1
ATOM 10575 N N . LYS B 1 599 ? 0.969 -22.391 16.031 1 98.06 599 LYS B N 1
ATOM 10576 C CA . LYS B 1 599 ? 1.779 -23.531 16.453 1 98.06 599 LYS B CA 1
ATOM 10577 C C . LYS B 1 599 ? 3.041 -23.656 15.602 1 98.06 599 LYS B C 1
ATOM 10579 O O . LYS B 1 599 ? 2.986 -23.516 14.383 1 98.06 599 LYS B O 1
ATOM 10584 N N . GLU B 1 600 ? 4.188 -23.938 16.25 1 97.19 600 GLU B N 1
ATOM 10585 C CA . GLU B 1 600 ? 5.457 -23.969 15.531 1 97.19 600 GLU B CA 1
ATOM 10586 C C . GLU B 1 600 ? 5.926 -25.406 15.305 1 97.19 600 GLU B C 1
ATOM 10588 O O . GLU B 1 600 ? 6.625 -25.688 14.328 1 97.19 600 GLU B O 1
ATOM 10593 N N . ASP B 1 601 ? 5.477 -26.297 16.156 1 96.25 601 ASP B N 1
ATOM 10594 C CA . ASP B 1 601 ? 5.918 -27.672 16.047 1 96.25 601 ASP B CA 1
ATOM 10595 C C . ASP B 1 601 ? 5.105 -28.438 15.008 1 96.25 601 ASP B C 1
ATOM 10597 O O . ASP B 1 601 ? 3.961 -28.078 14.719 1 96.25 601 ASP B O 1
ATOM 10601 N N . TYR B 1 602 ? 5.629 -29.531 14.469 1 95.5 602 TYR B N 1
ATOM 10602 C CA . TYR B 1 602 ? 4.945 -30.391 13.516 1 95.5 602 TYR B CA 1
ATOM 10603 C C . TYR B 1 602 ? 3.783 -31.125 14.18 1 95.5 602 TYR B C 1
ATOM 10605 O O . TYR B 1 602 ? 3.912 -31.609 15.305 1 95.5 602 TYR B O 1
ATOM 10613 N N . PRO B 1 603 ? 2.691 -31.203 13.523 1 95.88 603 PRO B N 1
ATOM 10614 C CA . PRO B 1 603 ? 2.375 -30.547 12.242 1 95.88 603 PRO B CA 1
ATOM 10615 C C . PRO B 1 603 ? 1.751 -29.172 12.422 1 95.88 603 PRO B C 1
ATOM 10617 O O . PRO B 1 603 ? 0.914 -28.984 13.312 1 95.88 603 PRO B O 1
ATOM 10620 N N . SER B 1 604 ? 2.193 -28.266 11.672 1 97.38 604 SER B N 1
ATOM 10621 C CA . SER B 1 604 ? 1.62 -26.938 11.711 1 97.38 604 SER B CA 1
ATOM 10622 C C . SER B 1 604 ? 2.029 -26.125 10.484 1 97.38 604 SER B C 1
ATOM 10624 O O . SER B 1 604 ? 2.924 -26.531 9.734 1 97.38 604 SER B O 1
ATOM 10626 N N . TRP B 1 605 ? 1.412 -25.031 10.25 1 98.19 605 TRP B N 1
ATOM 10627 C CA . TRP B 1 605 ? 1.761 -24.125 9.156 1 98.19 605 TRP B CA 1
ATOM 10628 C C . TRP B 1 605 ? 3.139 -23.516 9.375 1 98.19 605 TRP B C 1
ATOM 10630 O O . TRP B 1 605 ? 3.869 -23.25 8.414 1 98.19 605 TRP B O 1
ATOM 10640 N N . LEU B 1 606 ? 3.559 -23.234 10.609 1 98.38 606 LEU B N 1
ATOM 10641 C CA . LEU B 1 606 ? 4.789 -22.5 10.898 1 98.38 606 LEU B CA 1
ATOM 10642 C C . LEU B 1 606 ? 5.98 -23.453 10.969 1 98.38 606 LEU B C 1
ATOM 10644 O O . LEU B 1 606 ? 7.133 -23.016 10.922 1 98.38 606 LEU B O 1
ATOM 10648 N N . TYR B 1 607 ? 5.734 -24.781 11.031 1 98.06 607 TYR B N 1
ATOM 10649 C CA . TYR B 1 607 ? 6.836 -25.719 11.133 1 98.06 607 TYR B CA 1
ATOM 10650 C C . TYR B 1 607 ? 7.766 -25.609 9.93 1 98.06 607 TYR B C 1
ATOM 10652 O O . TYR B 1 607 ? 8.977 -25.422 10.086 1 98.06 607 TYR B O 1
ATOM 10660 N N . PRO B 1 608 ? 7.191 -25.688 8.688 1 98.06 608 PRO B N 1
ATOM 10661 C CA . PRO B 1 608 ? 8.102 -25.531 7.555 1 98.06 608 PRO B CA 1
ATOM 10662 C C . PRO B 1 608 ? 8.891 -24.219 7.605 1 98.06 608 PRO B C 1
ATOM 10664 O O . PRO B 1 608 ? 10.047 -24.188 7.184 1 98.06 608 PRO B O 1
ATOM 10667 N N . VAL B 1 609 ? 8.328 -23.156 8.094 1 97.69 609 VAL B N 1
ATOM 10668 C CA . VAL B 1 609 ? 8.992 -21.859 8.211 1 97.69 609 VAL B CA 1
ATOM 10669 C C . VAL B 1 609 ? 10.211 -21.984 9.117 1 97.69 609 VAL B C 1
ATOM 10671 O O . VAL B 1 609 ? 11.281 -21.453 8.797 1 97.69 609 VAL B O 1
ATOM 10674 N N . THR B 1 610 ? 10.047 -22.688 10.219 1 96.88 610 THR B N 1
ATOM 10675 C CA . THR B 1 610 ? 11.148 -22.859 11.148 1 96.88 610 THR B CA 1
ATOM 10676 C C . THR B 1 610 ? 12.266 -23.688 10.516 1 96.88 610 THR B C 1
ATOM 10678 O O . THR B 1 610 ? 13.406 -23.688 10.992 1 96.88 610 THR B O 1
ATOM 10681 N N . LYS B 1 611 ? 11.898 -24.391 9.453 1 96.06 611 LYS B N 1
ATOM 10682 C CA . LYS B 1 611 ? 12.883 -25.219 8.766 1 96.06 611 LYS B CA 1
ATOM 10683 C C . LYS B 1 611 ? 13.477 -24.484 7.57 1 96.06 611 LYS B C 1
ATOM 10685 O O . LYS B 1 611 ? 14.203 -25.078 6.77 1 96.06 611 LYS B O 1
ATOM 10690 N N . GLY B 1 612 ? 13.117 -23.25 7.402 1 95.12 612 GLY B N 1
ATOM 10691 C CA . GLY B 1 612 ? 13.734 -22.438 6.379 1 95.12 612 GLY B CA 1
ATOM 10692 C C . GLY B 1 612 ? 12.938 -22.375 5.09 1 95.12 612 GLY B C 1
ATOM 10693 O O . GLY B 1 612 ? 13.43 -21.906 4.062 1 95.12 612 GLY B O 1
ATOM 10694 N N . ALA B 1 613 ? 11.656 -22.812 5.109 1 97.56 613 ALA B N 1
ATOM 10695 C CA . ALA B 1 613 ? 10.82 -22.797 3.912 1 97.56 613 ALA B CA 1
ATOM 10696 C C . ALA B 1 613 ? 10.633 -21.375 3.398 1 97.56 613 ALA B C 1
ATOM 10698 O O . ALA B 1 613 ? 10.445 -20.438 4.188 1 97.56 613 ALA B O 1
ATOM 10699 N N . THR B 1 614 ? 10.734 -21.188 2.104 1 97.81 614 THR B N 1
ATOM 10700 C CA . THR B 1 614 ? 10.492 -19.891 1.475 1 97.81 614 THR B CA 1
ATOM 10701 C C . THR B 1 614 ? 9.25 -19.938 0.585 1 97.81 614 THR B C 1
ATOM 10703 O O . THR B 1 614 ? 8.945 -18.984 -0.119 1 97.81 614 THR B O 1
ATOM 10706 N N . THR B 1 615 ? 8.594 -21.047 0.498 1 98.5 615 THR B N 1
ATOM 10707 C CA . THR B 1 615 ? 7.305 -21.328 -0.124 1 98.5 615 THR B CA 1
ATOM 10708 C C . THR B 1 615 ? 6.484 -22.297 0.738 1 98.5 615 THR B C 1
ATOM 10710 O O . THR B 1 615 ? 6.934 -22.719 1.806 1 98.5 615 THR B O 1
ATOM 10713 N N . ILE B 1 616 ? 5.277 -22.594 0.298 1 98.5 616 ILE B N 1
ATOM 10714 C CA . ILE B 1 616 ? 4.449 -23.609 0.955 1 98.5 616 ILE B CA 1
ATOM 10715 C C . ILE B 1 616 ? 4.859 -25 0.489 1 98.5 616 ILE B C 1
ATOM 10717 O O . ILE B 1 616 ? 5.082 -25.219 -0.704 1 98.5 616 ILE B O 1
ATOM 10721 N N . TRP B 1 617 ? 5.016 -25.938 1.441 1 97.62 617 TRP B N 1
ATOM 10722 C CA . TRP B 1 617 ? 5.398 -27.312 1.125 1 97.62 617 TRP B CA 1
ATOM 10723 C C . TRP B 1 617 ? 4.168 -28.172 0.844 1 97.62 617 TRP B C 1
ATOM 10725 O O . TRP B 1 617 ? 3.062 -27.844 1.283 1 97.62 617 TRP B O 1
ATOM 10735 N N . GLU B 1 618 ? 4.379 -29.25 0.122 1 96.06 618 GLU B N 1
ATOM 10736 C CA . GLU B 1 618 ? 3.342 -30.234 -0.145 1 96.06 618 GLU B CA 1
ATOM 10737 C C . GLU B 1 618 ? 2.973 -31 1.121 1 96.06 618 GLU B C 1
ATOM 10739 O O . GLU B 1 618 ? 1.794 -31.25 1.379 1 96.06 618 GLU B O 1
ATOM 10744 N N . HIS B 1 619 ? 4.023 -31.344 1.826 1 94.5 619 HIS B N 1
ATOM 10745 C CA . HIS B 1 619 ? 3.857 -32.062 3.09 1 94.5 619 HIS B CA 1
ATOM 10746 C C . HIS B 1 619 ? 4.203 -31.156 4.273 1 94.5 619 HIS B C 1
ATOM 10748 O O . HIS B 1 619 ? 5.16 -30.375 4.215 1 94.5 619 HIS B O 1
ATOM 10754 N N . TRP B 1 620 ? 3.486 -31.453 5.336 1 94.19 620 TRP B N 1
ATOM 10755 C CA . TRP B 1 620 ? 3.805 -30.734 6.566 1 94.19 620 TRP B CA 1
ATOM 10756 C C . TRP B 1 620 ? 5.219 -31.062 7.035 1 94.19 620 TRP B C 1
ATOM 10758 O O . TRP B 1 620 ? 5.887 -30.219 7.645 1 94.19 620 TRP B O 1
ATOM 10768 N N . ASP B 1 621 ? 5.562 -32.25 6.766 1 93.06 621 ASP B N 1
ATOM 10769 C CA . ASP B 1 621 ? 6.875 -32.75 7.168 1 93.06 621 ASP B CA 1
ATOM 10770 C C . ASP B 1 621 ? 7.746 -33.031 5.953 1 93.06 621 ASP B C 1
ATOM 10772 O O . ASP B 1 621 ? 8.43 -34.062 5.91 1 93.06 621 ASP B O 1
ATOM 10776 N N . GLY B 1 622 ? 7.625 -32.156 4.898 1 93.81 622 GLY B N 1
ATOM 10777 C CA . GLY B 1 622 ? 8.57 -32.312 3.803 1 93.81 622 GLY B CA 1
ATOM 10778 C C . GLY B 1 622 ? 9.984 -32.594 4.27 1 93.81 622 GLY B C 1
ATOM 10779 O O . GLY B 1 622 ? 10.664 -33.469 3.725 1 93.81 622 GLY B O 1
ATOM 10780 N N . ILE B 1 623 ? 10.414 -31.828 5.152 1 95.62 623 ILE B N 1
ATOM 10781 C CA . ILE B 1 623 ? 11.586 -32.094 5.965 1 95.62 623 ILE B CA 1
ATOM 10782 C C . ILE B 1 623 ? 11.156 -32.531 7.371 1 95.62 623 ILE B C 1
ATOM 10784 O O . ILE B 1 623 ? 10.594 -31.719 8.117 1 95.62 623 ILE B O 1
ATOM 10788 N N . MET B 1 624 ? 11.461 -33.688 7.703 1 94.94 624 MET B N 1
ATOM 10789 C CA . MET B 1 624 ? 11.055 -34.25 9 1 94.94 624 MET B CA 1
ATOM 10790 C C . MET B 1 624 ? 11.891 -33.656 10.125 1 94.94 624 MET B C 1
ATOM 10792 O O . MET B 1 624 ? 12.953 -33.094 9.883 1 94.94 624 MET B O 1
ATOM 10796 N N . PRO B 1 625 ? 11.445 -33.781 11.367 1 92.25 625 PRO B N 1
ATOM 10797 C CA . PRO B 1 625 ? 12.18 -33.219 12.5 1 92.25 625 PRO B CA 1
ATOM 10798 C C . PRO B 1 625 ? 13.625 -33.688 12.57 1 92.25 625 PRO B C 1
ATOM 10800 O O . PRO B 1 625 ? 14.508 -32.938 13.023 1 92.25 625 PRO B O 1
ATOM 10803 N N . ASP B 1 626 ? 13.875 -34.844 12.062 1 92.12 626 ASP B N 1
ATOM 10804 C CA . ASP B 1 626 ? 15.227 -35.406 12.133 1 92.12 626 ASP B CA 1
ATOM 10805 C C . ASP B 1 626 ? 16.047 -34.969 10.922 1 92.12 626 ASP B C 1
ATOM 10807 O O . ASP B 1 626 ? 17.219 -35.375 10.781 1 92.12 626 ASP B O 1
ATOM 10811 N N . GLY B 1 627 ? 15.422 -34.25 10.008 1 91.38 627 GLY B N 1
ATOM 10812 C CA . GLY B 1 627 ? 16.156 -33.719 8.875 1 91.38 627 GLY B CA 1
ATOM 10813 C C . GLY B 1 627 ? 15.969 -34.531 7.602 1 91.38 627 GLY B C 1
ATOM 10814 O O . GLY B 1 627 ? 16.281 -34.031 6.512 1 91.38 627 GLY B O 1
ATOM 10815 N N . ASN B 1 628 ? 15.445 -35.688 7.703 1 91.62 628 ASN B N 1
ATOM 10816 C CA . ASN B 1 628 ? 15.18 -36.5 6.523 1 91.62 628 ASN B CA 1
ATOM 10817 C C . ASN B 1 628 ? 13.953 -36.031 5.766 1 91.62 628 ASN B C 1
ATOM 10819 O O . ASN B 1 628 ? 13.148 -35.25 6.305 1 91.62 628 ASN B O 1
ATOM 10823 N N . PHE B 1 629 ? 13.922 -36.438 4.535 1 92.25 629 PHE B N 1
ATOM 10824 C CA . PHE B 1 629 ? 12.758 -36.094 3.725 1 92.25 629 PHE B CA 1
ATOM 10825 C C . PHE B 1 629 ? 11.672 -37.156 3.846 1 92.25 629 PHE B C 1
ATOM 10827 O O . PHE B 1 629 ? 11.969 -38.312 4.039 1 92.25 629 PHE B O 1
ATOM 10834 N N . TRP B 1 630 ? 10.445 -36.75 3.807 1 84.88 630 TRP B N 1
ATOM 10835 C CA . TRP B 1 630 ? 9.297 -37.656 3.959 1 84.88 630 TRP B CA 1
ATOM 10836 C C . TRP B 1 630 ? 9.266 -38.688 2.84 1 84.88 630 TRP B C 1
ATOM 10838 O O . TRP B 1 630 ? 9.102 -39.875 3.098 1 84.88 630 TRP B O 1
ATOM 10848 N N . SER B 1 631 ? 9.32 -38.25 1.577 1 84.44 631 SER B N 1
ATOM 10849 C CA . SER B 1 631 ? 9.297 -39.125 0.405 1 84.44 631 SER B CA 1
ATOM 10850 C C . SER B 1 631 ? 10.227 -38.594 -0.689 1 84.44 631 SER B C 1
ATOM 10852 O O . SER B 1 631 ? 10.391 -37.406 -0.838 1 84.44 631 SER B O 1
ATOM 10854 N N . ALA B 1 632 ? 10.75 -39.5 -1.442 1 83.81 632 ALA B N 1
ATOM 10855 C CA . ALA B 1 632 ? 11.602 -39.094 -2.559 1 83.81 632 ALA B CA 1
ATOM 10856 C C . ALA B 1 632 ? 10.766 -38.688 -3.762 1 83.81 632 ALA B C 1
ATOM 10858 O O . ALA B 1 632 ? 11.133 -37.75 -4.488 1 83.81 632 ALA B O 1
ATOM 10859 N N . ASP B 1 633 ? 9.672 -39.344 -3.875 1 82.62 633 ASP B N 1
ATOM 10860 C CA . ASP B 1 633 ? 8.945 -39.156 -5.125 1 82.62 633 ASP B CA 1
ATOM 10861 C C . ASP B 1 633 ? 7.742 -38.219 -4.918 1 82.62 633 ASP B C 1
ATOM 10863 O O . ASP B 1 633 ? 7.223 -37.656 -5.875 1 82.62 633 ASP B O 1
ATOM 10867 N N . MET B 1 634 ? 7.23 -38.094 -3.729 1 86.38 634 MET B N 1
ATOM 10868 C CA . MET B 1 634 ? 6.031 -37.312 -3.475 1 86.38 634 MET B CA 1
ATOM 10869 C C . MET B 1 634 ? 6.312 -36.219 -2.449 1 86.38 634 MET B C 1
ATOM 10871 O O . MET B 1 634 ? 5.656 -36.156 -1.409 1 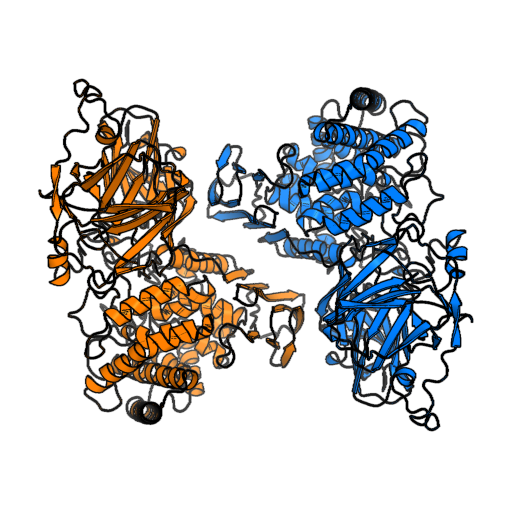86.38 634 MET B O 1
ATOM 10875 N N . ASN B 1 635 ? 7.246 -35.375 -2.787 1 93.38 635 ASN B N 1
ATOM 10876 C CA . ASN B 1 635 ? 7.648 -34.312 -1.89 1 93.38 635 ASN B CA 1
ATOM 10877 C C . ASN B 1 635 ? 8.062 -33.062 -2.662 1 93.38 635 ASN B C 1
ATOM 10879 O O . ASN B 1 635 ? 9.164 -33 -3.205 1 93.38 635 ASN B O 1
ATOM 10883 N N . SER B 1 636 ? 7.164 -32.125 -2.715 1 96.31 636 SER B N 1
ATOM 10884 C CA . SER B 1 636 ? 7.473 -30.828 -3.326 1 96.31 636 SER B CA 1
ATOM 10885 C C . SER B 1 636 ? 7.641 -29.75 -2.27 1 96.31 636 SER B C 1
ATOM 10887 O O . SER B 1 636 ? 6.887 -29.688 -1.297 1 96.31 636 SER B O 1
ATOM 10889 N N . PHE B 1 637 ? 8.609 -28.891 -2.463 1 97.75 637 PHE B N 1
ATOM 10890 C CA . PHE B 1 637 ? 8.867 -27.812 -1.518 1 97.75 637 PHE B CA 1
ATOM 10891 C C . PHE B 1 637 ? 8.336 -26.484 -2.045 1 97.75 637 PHE B C 1
ATOM 10893 O O . PHE B 1 637 ? 8.711 -25.422 -1.553 1 97.75 637 PHE B O 1
ATOM 10900 N N . ASN B 1 638 ? 7.52 -26.547 -3.045 1 98.25 638 ASN B N 1
ATOM 10901 C CA . ASN B 1 638 ? 6.727 -25.438 -3.572 1 98.25 638 ASN B CA 1
ATOM 10902 C C . ASN B 1 638 ? 5.355 -25.906 -4.051 1 98.25 638 ASN B C 1
ATOM 10904 O O . ASN B 1 638 ? 5.176 -26.219 -5.227 1 98.25 638 ASN B O 1
ATOM 10908 N N . HIS B 1 639 ? 4.418 -25.984 -3.127 1 97.75 639 HIS B N 1
ATOM 10909 C CA . HIS B 1 639 ? 3.055 -26.469 -3.303 1 97.75 639 HIS B CA 1
ATOM 10910 C C . HIS B 1 639 ? 2.055 -25.578 -2.58 1 97.75 639 HIS B C 1
ATOM 10912 O O . HIS B 1 639 ? 2.084 -25.469 -1.351 1 97.75 639 HIS B O 1
ATOM 10918 N N . TYR B 1 640 ? 1.118 -24.953 -3.205 1 96.69 640 TYR B N 1
ATOM 10919 C CA . TYR B 1 640 ? 0.467 -23.766 -2.652 1 96.69 640 TYR B CA 1
ATOM 10920 C C . TYR B 1 640 ? -0.803 -24.156 -1.9 1 96.69 640 TYR B C 1
ATOM 10922 O O . TYR B 1 640 ? -1.425 -23.297 -1.254 1 96.69 640 TYR B O 1
ATOM 10930 N N . ALA B 1 641 ? -1.255 -25.422 -1.892 1 96.75 641 ALA B N 1
ATOM 10931 C CA . ALA B 1 641 ? -2.57 -25.797 -1.384 1 96.75 641 ALA B CA 1
ATOM 10932 C C . ALA B 1 641 ? -2.75 -25.359 0.065 1 96.75 641 ALA B C 1
ATOM 10934 O O . ALA B 1 641 ? -3.756 -24.734 0.411 1 96.75 641 ALA B O 1
ATOM 10935 N N . TYR B 1 642 ? -1.762 -25.625 0.914 1 97.56 642 TYR B N 1
ATOM 10936 C CA . TYR B 1 642 ? -1.882 -25.328 2.338 1 97.56 642 TYR B CA 1
ATOM 10937 C C . TYR B 1 642 ? -1.766 -23.828 2.592 1 97.56 642 TYR B C 1
ATOM 10939 O O . TYR B 1 642 ? -2.049 -23.359 3.697 1 97.56 642 TYR B O 1
ATOM 10947 N N . GLY B 1 643 ? -1.375 -23.078 1.537 1 98.38 643 GLY B N 1
ATOM 10948 C CA . GLY B 1 643 ? -1.39 -21.625 1.631 1 98.38 643 GLY B CA 1
ATOM 10949 C C . GLY B 1 643 ? -2.791 -21.047 1.695 1 98.38 643 GLY B C 1
ATOM 10950 O O . GLY B 1 643 ? -2.963 -19.859 1.962 1 98.38 643 GLY B O 1
ATOM 10951 N N . SER B 1 644 ? -3.805 -21.906 1.565 1 98.38 644 SER B N 1
ATOM 10952 C CA . SER B 1 644 ? -5.199 -21.469 1.647 1 98.38 644 SER B CA 1
ATOM 10953 C C . SER B 1 644 ? -5.492 -20.797 2.982 1 98.38 644 SER B C 1
ATOM 10955 O O . SER B 1 644 ? -6.496 -20.094 3.123 1 98.38 644 SER B O 1
ATOM 10957 N N . VAL B 1 645 ? -4.602 -20.938 3.947 1 98.56 645 VAL B N 1
ATOM 10958 C CA . VAL B 1 645 ? -4.77 -20.375 5.285 1 98.56 645 VAL B CA 1
ATOM 10959 C C . VAL B 1 645 ? -4.82 -18.859 5.207 1 98.56 645 VAL B C 1
ATOM 10961 O O . VAL B 1 645 ? -5.391 -18.203 6.082 1 98.56 645 VAL B O 1
ATOM 10964 N N . ALA B 1 646 ? -4.285 -18.25 4.137 1 98.75 646 ALA B N 1
ATOM 10965 C CA . ALA B 1 646 ? -4.277 -16.797 3.988 1 98.75 646 ALA B CA 1
ATOM 10966 C C . ALA B 1 646 ? -5.699 -16.25 3.93 1 98.75 646 ALA B C 1
ATOM 10968 O O . ALA B 1 646 ? -5.957 -15.133 4.375 1 98.75 646 ALA B O 1
ATOM 10969 N N . ASP B 1 647 ? -6.586 -17.062 3.408 1 98.38 647 ASP B N 1
ATOM 10970 C CA . ASP B 1 647 ? -7.988 -16.656 3.408 1 98.38 647 ASP B CA 1
ATOM 10971 C C . ASP B 1 647 ? -8.477 -16.359 4.824 1 98.38 647 ASP B C 1
ATOM 10973 O O . ASP B 1 647 ? -9.133 -15.344 5.062 1 98.38 647 ASP B O 1
ATOM 10977 N N . TRP B 1 648 ? -8.141 -17.234 5.762 1 98.75 648 TRP B N 1
ATOM 10978 C CA . TRP B 1 648 ? -8.547 -17.031 7.148 1 98.75 648 TRP B CA 1
ATOM 10979 C C . TRP B 1 648 ? -7.887 -15.781 7.723 1 98.75 648 TRP B C 1
ATOM 10981 O O . TRP B 1 648 ? -8.516 -15.031 8.477 1 98.75 648 TRP B O 1
ATOM 10991 N N . ILE B 1 649 ? -6.668 -15.492 7.352 1 98.75 649 ILE B N 1
ATOM 10992 C CA . ILE B 1 649 ? -5.938 -14.32 7.828 1 98.75 649 ILE B CA 1
ATOM 10993 C C . ILE B 1 649 ? -6.648 -13.055 7.371 1 98.75 649 ILE B C 1
ATOM 10995 O O . ILE B 1 649 ? -6.887 -12.141 8.172 1 98.75 649 ILE B O 1
ATOM 10999 N N . TYR B 1 650 ? -7.043 -13.023 6.133 1 98.62 650 TYR B N 1
ATOM 11000 C CA . TYR B 1 650 ? -7.75 -11.859 5.602 1 98.62 650 TYR B CA 1
ATOM 11001 C C . TYR B 1 650 ? -9.133 -11.727 6.23 1 98.62 650 TYR B C 1
ATOM 11003 O O . TYR B 1 650 ? -9.508 -10.648 6.695 1 98.62 650 TYR B O 1
ATOM 11011 N N . SER B 1 651 ? -9.844 -12.859 6.273 1 98.19 651 SER B N 1
ATOM 11012 C CA . SER B 1 651 ? -11.289 -12.805 6.445 1 98.19 651 SER B CA 1
ATOM 11013 C C . SER B 1 651 ? -11.672 -12.875 7.918 1 98.19 651 SER B C 1
ATOM 11015 O O . SER B 1 651 ? -12.781 -12.484 8.297 1 98.19 651 SER B O 1
ATOM 11017 N N . VAL B 1 652 ? -10.75 -13.43 8.75 1 98.25 652 VAL B N 1
ATOM 11018 C CA . VAL B 1 652 ? -11.109 -13.609 10.156 1 98.25 652 VAL B CA 1
ATOM 11019 C C . VAL B 1 652 ? -10.172 -12.789 11.039 1 98.25 652 VAL B C 1
ATOM 11021 O O . VAL B 1 652 ? -10.602 -11.859 11.719 1 98.25 652 VAL B O 1
ATOM 11024 N N . ALA B 1 653 ? -8.852 -13.047 10.891 1 98.5 653 ALA B N 1
ATOM 11025 C CA . ALA B 1 653 ? -7.914 -12.25 11.68 1 98.5 653 ALA B CA 1
ATOM 11026 C C . ALA B 1 653 ? -8.031 -10.766 11.336 1 98.5 653 ALA B C 1
ATOM 11028 O O . ALA B 1 653 ? -8.094 -9.914 12.234 1 98.5 653 ALA B O 1
ATOM 11029 N N . GLY B 1 654 ? -8.078 -10.469 10.039 1 98.44 654 GLY B N 1
ATOM 11030 C CA . GLY B 1 654 ? -8.266 -9.102 9.586 1 98.44 654 GLY B CA 1
ATOM 11031 C C . GLY B 1 654 ? -9.727 -8.703 9.461 1 98.44 654 GLY B C 1
ATOM 11032 O O . GLY B 1 654 ? -10.055 -7.52 9.43 1 98.44 654 GLY B O 1
ATOM 11033 N N . GLY B 1 655 ? -10.586 -9.672 9.195 1 98.44 655 GLY B N 1
ATOM 11034 C CA . GLY B 1 655 ? -12.023 -9.492 9.312 1 98.44 655 GLY B CA 1
ATOM 11035 C C . GLY B 1 655 ? -12.688 -9.086 8.008 1 98.44 655 GLY B C 1
ATOM 11036 O O . GLY B 1 655 ? -13.891 -8.852 7.965 1 98.44 655 GLY B O 1
ATOM 11037 N N . ILE B 1 656 ? -12 -8.977 6.863 1 98.44 656 ILE B N 1
ATOM 11038 C CA . ILE B 1 656 ? -12.586 -8.523 5.609 1 98.44 656 ILE B CA 1
ATOM 11039 C C . ILE B 1 656 ? -13.414 -9.648 4.988 1 98.44 656 ILE B C 1
ATOM 11041 O O . ILE B 1 656 ? -12.867 -10.672 4.57 1 98.44 656 ILE B O 1
ATOM 11045 N N . GLN B 1 657 ? -14.633 -9.5 4.91 1 96.44 657 GLN B N 1
ATOM 11046 C CA . GLN B 1 657 ? -15.508 -10.555 4.402 1 96.44 657 GLN B CA 1
ATOM 11047 C C . GLN B 1 657 ? -16.391 -10.031 3.266 1 96.44 657 GLN B C 1
ATOM 11049 O O . GLN B 1 657 ? -16.844 -8.891 3.305 1 96.44 657 GLN B O 1
ATOM 11054 N N . ARG B 1 658 ? -16.641 -10.875 2.379 1 94.62 658 ARG B N 1
ATOM 11055 C CA . ARG B 1 658 ? -17.547 -10.602 1.269 1 94.62 658 ARG B CA 1
ATOM 11056 C C . ARG B 1 658 ? -18.984 -10.898 1.657 1 94.62 658 ARG B C 1
ATOM 11058 O O . ARG B 1 658 ? -19.25 -11.805 2.445 1 94.62 658 ARG B O 1
ATOM 11065 N N . LEU B 1 659 ? -19.812 -10.102 1.081 1 94.62 659 LEU B N 1
ATOM 11066 C CA . LEU B 1 659 ? -21.25 -10.336 1.224 1 94.62 659 LEU B CA 1
ATOM 11067 C C . LEU B 1 659 ? -21.844 -10.867 -0.075 1 94.62 659 LEU B C 1
ATOM 11069 O O . LEU B 1 659 ? -21.766 -10.203 -1.113 1 94.62 659 LEU B O 1
ATOM 11073 N N . ALA B 1 660 ? -22.453 -12.062 0.006 1 93.88 660 ALA B N 1
ATOM 11074 C CA . ALA B 1 660 ? -22.984 -12.719 -1.189 1 93.88 660 ALA B CA 1
ATOM 11075 C C . ALA B 1 660 ? -24.016 -11.828 -1.892 1 93.88 660 ALA B C 1
ATOM 11077 O O . ALA B 1 660 ? -24.125 -11.852 -3.119 1 93.88 660 ALA B O 1
ATOM 11078 N N . ALA B 1 661 ? -24.75 -11.055 -1.088 1 94.5 661 ALA B N 1
ATOM 11079 C CA . ALA B 1 661 ? -25.781 -10.172 -1.643 1 94.5 661 ALA B CA 1
ATOM 11080 C C . ALA B 1 661 ? -25.141 -8.984 -2.365 1 94.5 661 ALA B C 1
ATOM 11082 O O . ALA B 1 661 ? -25.797 -8.328 -3.176 1 94.5 661 ALA B O 1
ATOM 11083 N N . PHE B 1 662 ? -23.891 -8.703 -2.029 1 96.56 662 PHE B N 1
ATOM 11084 C CA . PHE B 1 662 ? -23.156 -7.598 -2.635 1 96.56 662 PHE B CA 1
ATOM 11085 C C . PHE B 1 662 ? -21.797 -8.062 -3.141 1 96.56 662 PHE B C 1
ATOM 11087 O O . PHE B 1 662 ? -20.766 -7.652 -2.615 1 96.56 662 PHE B O 1
ATOM 11094 N N . PRO B 1 663 ? -21.781 -8.898 -4.234 1 97.06 663 PRO B N 1
ATOM 11095 C CA . PRO B 1 663 ? -20.531 -9.484 -4.715 1 97.06 663 PRO B CA 1
ATOM 11096 C C . PRO B 1 663 ? -19.516 -8.43 -5.164 1 97.06 663 PRO B C 1
ATOM 11098 O O . PRO B 1 663 ? -19.875 -7.262 -5.344 1 97.06 663 PRO B O 1
ATOM 11101 N N . GLY B 1 664 ? -18.266 -8.773 -5.266 1 97 664 GLY B N 1
ATOM 11102 C CA . GLY B 1 664 ? -17.203 -7.875 -5.703 1 97 664 GLY B CA 1
ATOM 11103 C C . GLY B 1 664 ? -16.891 -6.793 -4.688 1 97 664 GLY B C 1
ATOM 11104 O O . GLY B 1 664 ? -16.375 -5.73 -5.043 1 97 664 GLY B O 1
ATOM 11105 N N . TYR B 1 665 ? -17.359 -6.98 -3.41 1 97.5 665 TYR B N 1
ATOM 11106 C CA . TYR B 1 665 ? -17.125 -6.043 -2.32 1 97.5 665 TYR B CA 1
ATOM 11107 C C . TYR B 1 665 ? -17.875 -4.738 -2.553 1 97.5 665 TYR B C 1
ATOM 11109 O O . TYR B 1 665 ? -17.391 -3.662 -2.197 1 97.5 665 TYR B O 1
ATOM 11117 N N . GLU B 1 666 ? -18.984 -4.812 -3.23 1 96.94 666 GLU B N 1
ATOM 11118 C CA . GLU B 1 666 ? -19.828 -3.633 -3.377 1 96.94 666 GLU B CA 1
ATOM 11119 C C . GLU B 1 666 ? -20.234 -3.066 -2.018 1 96.94 666 GLU B C 1
ATOM 11121 O O . GLU B 1 666 ? -20.422 -1.856 -1.874 1 96.94 666 GLU B O 1
ATOM 11126 N N . LYS B 1 667 ? -20.484 -3.838 -1.139 1 97.38 667 LYS B N 1
ATOM 11127 C CA . LYS B 1 667 ? -20.609 -3.648 0.305 1 97.38 667 LYS B CA 1
ATOM 11128 C C . LYS B 1 667 ? -19.781 -4.688 1.062 1 97.38 667 LYS B C 1
ATOM 11130 O O . LYS B 1 667 ? -19.641 -5.824 0.61 1 97.38 667 LYS B O 1
ATOM 11135 N N . VAL B 1 668 ? -19.172 -4.285 2.127 1 97.75 668 VAL B N 1
ATOM 11136 C CA . VAL B 1 668 ? -18.25 -5.219 2.758 1 97.75 668 VAL B CA 1
ATOM 11137 C C . VAL B 1 668 ? -18.578 -5.352 4.242 1 97.75 668 VAL B C 1
ATOM 11139 O O . VAL B 1 668 ? -19.156 -4.438 4.84 1 97.75 668 VAL B O 1
ATOM 11142 N N . SER B 1 669 ? -18.406 -6.461 4.734 1 97.94 669 SER B N 1
ATOM 11143 C CA . SER B 1 669 ? -18.406 -6.691 6.176 1 97.94 669 SER B CA 1
ATOM 11144 C C . SER B 1 669 ? -16.984 -6.766 6.727 1 97.94 669 SER B C 1
ATOM 11146 O O . SER B 1 669 ? -16.125 -7.445 6.156 1 97.94 669 SER B O 1
ATOM 11148 N N . ILE B 1 670 ? -16.703 -6.023 7.77 1 98.62 670 ILE B N 1
ATOM 11149 C CA . ILE B 1 670 ? -15.383 -6.035 8.398 1 98.62 670 ILE B CA 1
ATOM 11150 C C . ILE B 1 670 ? -15.523 -6.363 9.883 1 98.62 670 ILE B C 1
ATOM 11152 O O . ILE B 1 670 ? -16.031 -5.555 10.656 1 98.62 670 ILE B O 1
ATOM 11156 N N . ALA B 1 671 ? -15.039 -7.547 10.25 1 98.25 671 ALA B N 1
ATOM 11157 C CA . ALA B 1 671 ? -15.203 -8.055 11.609 1 98.25 671 ALA B CA 1
ATOM 11158 C C . ALA B 1 671 ? -13.922 -8.695 12.117 1 98.25 671 ALA B C 1
ATOM 11160 O O . ALA B 1 671 ? -13.875 -9.906 12.336 1 98.25 671 ALA B O 1
ATOM 11161 N N . PRO B 1 672 ? -12.906 -7.934 12.398 1 98.19 672 PRO B N 1
ATOM 11162 C CA . PRO B 1 672 ? -11.625 -8.5 12.844 1 98.19 672 PRO B CA 1
ATOM 11163 C C . PRO B 1 672 ? -11.719 -9.18 14.203 1 98.19 672 PRO B C 1
ATOM 11165 O O . PRO B 1 672 ? -12.445 -8.703 15.086 1 98.19 672 PRO B O 1
ATOM 11168 N N . ILE B 1 673 ? -10.977 -10.242 14.375 1 97.31 673 ILE B N 1
ATOM 11169 C CA . ILE B 1 673 ? -10.883 -10.953 15.648 1 97.31 673 ILE B CA 1
ATOM 11170 C C . ILE B 1 673 ? -9.438 -10.953 16.141 1 97.31 673 ILE B C 1
ATOM 11172 O O . ILE B 1 673 ? -8.648 -11.812 15.766 1 97.31 673 ILE B O 1
ATOM 11176 N N . PRO B 1 674 ? -9.086 -10.039 17.047 1 97.12 674 PRO B N 1
ATOM 11177 C CA . PRO B 1 674 ? -7.723 -9.992 17.578 1 97.12 674 PRO B CA 1
ATOM 11178 C C . PRO B 1 674 ? -7.43 -11.133 18.547 1 97.12 674 PRO B C 1
ATOM 11180 O O . PRO B 1 674 ? -8.359 -11.758 19.078 1 97.12 674 PRO B O 1
ATOM 11183 N N . ASP B 1 675 ? -6.23 -11.477 18.703 1 96.75 675 ASP B N 1
ATOM 11184 C CA . ASP B 1 675 ? -5.73 -12.438 19.688 1 96.75 675 ASP B CA 1
ATOM 11185 C C . ASP B 1 675 ? -4.52 -11.883 20.438 1 96.75 675 ASP B C 1
ATOM 11187 O O . ASP B 1 675 ? -3.605 -11.328 19.828 1 96.75 675 ASP B O 1
ATOM 11191 N N . LYS B 1 676 ? -4.449 -12 21.734 1 95.69 676 LYS B N 1
ATOM 11192 C CA . LYS B 1 676 ? -3.473 -11.375 22.609 1 95.69 676 LYS B CA 1
ATOM 11193 C C . LYS B 1 676 ? -2.059 -11.859 22.312 1 95.69 676 LYS B C 1
ATOM 11195 O O . LYS B 1 676 ? -1.079 -11.242 22.734 1 95.69 676 LYS B O 1
ATOM 11200 N N . ARG B 1 677 ? -1.889 -12.977 21.672 1 97.19 677 ARG B N 1
ATOM 11201 C CA . ARG B 1 677 ? -0.578 -13.516 21.328 1 97.19 677 ARG B CA 1
ATOM 11202 C C . ARG B 1 677 ? 0.056 -12.719 20.188 1 97.19 677 ARG B C 1
ATOM 11204 O O . ARG B 1 677 ? 1.248 -12.867 19.922 1 97.19 677 ARG B O 1
ATOM 11211 N N . LEU B 1 678 ? -0.724 -11.82 19.484 1 97.12 678 LEU B N 1
ATOM 11212 C CA . LEU B 1 678 ? -0.244 -10.836 18.516 1 97.12 678 LEU B CA 1
ATOM 11213 C C . LEU B 1 678 ? -0.438 -9.422 19.062 1 97.12 678 LEU B C 1
ATOM 11215 O O . LEU B 1 678 ? -1.485 -9.109 19.625 1 97.12 678 LEU B O 1
ATOM 11219 N N . ASP B 1 679 ? 0.545 -8.555 18.828 1 96.25 679 ASP B N 1
ATOM 11220 C CA . ASP B 1 679 ? 0.447 -7.176 19.297 1 96.25 679 ASP B CA 1
ATOM 11221 C C . ASP B 1 679 ? -0.303 -6.312 18.281 1 96.25 679 ASP B C 1
ATOM 11223 O O . ASP B 1 679 ? -0.915 -5.305 18.641 1 96.25 679 ASP B O 1
ATOM 11227 N N . TRP B 1 680 ? -0.154 -6.688 17.109 1 96.81 680 TRP B N 1
ATOM 11228 C CA . TRP B 1 680 ? -0.843 -5.969 16.047 1 96.81 680 TRP B CA 1
ATOM 11229 C C . TRP B 1 680 ? -0.946 -6.824 14.789 1 96.81 680 TRP B C 1
ATOM 11231 O O . TRP B 1 680 ? -0.211 -7.805 14.641 1 96.81 680 TRP B O 1
ATOM 11241 N N . LEU B 1 681 ? -1.889 -6.531 13.922 1 98.12 681 LEU B N 1
ATOM 11242 C CA . LEU B 1 681 ? -2.115 -7.176 12.633 1 98.12 681 LEU B CA 1
ATOM 11243 C C . LEU B 1 681 ? -2.781 -6.215 11.656 1 98.12 681 LEU B C 1
ATOM 11245 O O . LEU B 1 681 ? -3.646 -5.43 12.047 1 98.12 681 LEU B O 1
ATOM 11249 N N . SER B 1 682 ? -2.305 -6.184 10.414 1 97.88 682 SER B N 1
ATOM 11250 C CA . SER B 1 682 ? -2.883 -5.344 9.367 1 97.88 682 SER B CA 1
ATOM 11251 C C . SER B 1 682 ? -3.047 -6.117 8.062 1 97.88 682 SER B C 1
ATOM 11253 O O . SER B 1 682 ? -2.15 -6.863 7.664 1 97.88 682 SER B O 1
ATOM 11255 N N . VAL B 1 683 ? -4.23 -6.004 7.457 1 98.5 683 VAL B N 1
ATOM 11256 C CA . VAL B 1 683 ? -4.477 -6.543 6.125 1 98.5 683 VAL B CA 1
ATOM 11257 C C . VAL B 1 683 ? -5.043 -5.453 5.219 1 98.5 683 VAL B C 1
ATOM 11259 O O . VAL B 1 683 ? -5.66 -4.5 5.699 1 98.5 683 VAL B O 1
ATOM 11262 N N . SER B 1 684 ? -4.777 -5.523 4.004 1 98.25 684 SER B N 1
ATOM 11263 C CA . SER B 1 684 ? -5.414 -4.668 3.008 1 98.25 684 SER B CA 1
ATOM 11264 C C . SER B 1 684 ? -5.734 -5.445 1.735 1 98.25 684 SER B C 1
ATOM 11266 O O . SER B 1 684 ? -5.062 -6.426 1.416 1 98.25 684 SER B O 1
ATOM 11268 N N . LEU B 1 685 ? -6.754 -5.07 1.079 1 98.5 685 LEU B N 1
ATOM 11269 C CA . LEU B 1 685 ? -7.227 -5.684 -0.158 1 98.5 685 LEU B CA 1
ATOM 11270 C C . LEU B 1 685 ? -7.605 -4.621 -1.182 1 98.5 685 LEU B C 1
ATOM 11272 O O . LEU B 1 685 ? -8.492 -3.799 -0.93 1 98.5 685 LEU B O 1
ATOM 11276 N N . ASP B 1 686 ? -6.961 -4.559 -2.352 1 97.88 686 ASP B N 1
ATOM 11277 C CA . ASP B 1 686 ? -7.34 -3.695 -3.467 1 97.88 686 ASP B CA 1
ATOM 11278 C C . ASP B 1 686 ? -8.5 -4.297 -4.258 1 97.88 686 ASP B C 1
ATOM 11280 O O . ASP B 1 686 ? -8.344 -5.336 -4.902 1 97.88 686 ASP B O 1
ATOM 11284 N N . THR B 1 687 ? -9.648 -3.713 -4.152 1 97.62 687 THR B N 1
ATOM 11285 C CA . THR B 1 687 ? -10.82 -4.176 -4.887 1 97.62 687 THR B CA 1
ATOM 11286 C C . THR B 1 687 ? -11.125 -3.244 -6.059 1 97.62 687 THR B C 1
ATOM 11288 O O . THR B 1 687 ? -10.461 -2.219 -6.234 1 97.62 687 THR B O 1
ATOM 11291 N N . ARG B 1 688 ? -12.109 -3.533 -6.875 1 95.94 688 ARG B N 1
ATOM 11292 C CA . ARG B 1 688 ? -12.516 -2.691 -7.992 1 95.94 688 ARG B CA 1
ATOM 11293 C C . ARG B 1 688 ? -13.141 -1.392 -7.5 1 95.94 688 ARG B C 1
ATOM 11295 O O . ARG B 1 688 ? -13.258 -0.425 -8.258 1 95.94 688 ARG B O 1
ATOM 11302 N N . HIS B 1 689 ? -13.484 -1.365 -6.215 1 97.31 689 HIS B N 1
ATOM 11303 C CA . HIS B 1 689 ? -14.125 -0.195 -5.621 1 97.31 689 HIS B CA 1
ATOM 11304 C C . HIS B 1 689 ? -13.125 0.63 -4.816 1 97.31 689 HIS B C 1
ATOM 11306 O O . HIS B 1 689 ? -13.477 1.676 -4.266 1 97.31 689 HIS B O 1
ATOM 11312 N N . GLY B 1 690 ? -11.953 0.205 -4.773 1 97.38 690 GLY B N 1
ATOM 11313 C CA . GLY B 1 690 ? -10.93 0.865 -3.973 1 97.38 690 GLY B CA 1
ATOM 11314 C C . GLY B 1 690 ? -10.305 -0.047 -2.934 1 97.38 690 GLY B C 1
ATOM 11315 O O . GLY B 1 690 ? -10.641 -1.23 -2.857 1 97.38 690 GLY B O 1
ATOM 11316 N N . LYS B 1 691 ? -9.422 0.437 -2.176 1 97.81 691 LYS B N 1
ATOM 11317 C CA . LYS B 1 691 ? -8.648 -0.334 -1.205 1 97.81 691 LYS B CA 1
ATOM 11318 C C . LYS B 1 691 ? -9.391 -0.444 0.124 1 97.81 691 LYS B C 1
ATOM 11320 O O . LYS B 1 691 ? -9.906 0.553 0.64 1 97.81 691 LYS B O 1
ATOM 11325 N N . ILE B 1 692 ? -9.523 -1.616 0.709 1 98.69 692 ILE B N 1
ATOM 11326 C CA . ILE B 1 692 ? -10.016 -1.886 2.055 1 98.69 692 ILE B CA 1
ATOM 11327 C C . ILE B 1 692 ? -8.844 -2.193 2.982 1 98.69 692 ILE B C 1
ATOM 11329 O O . ILE B 1 692 ? -7.957 -2.98 2.637 1 98.69 692 ILE B O 1
ATOM 11333 N N . THR B 1 693 ? -8.734 -1.566 4.066 1 98.56 693 THR B N 1
ATOM 11334 C CA . THR B 1 693 ? -7.715 -1.858 5.062 1 98.56 693 THR B CA 1
ATOM 11335 C C . THR B 1 693 ? -8.352 -2.15 6.422 1 98.56 693 THR B C 1
ATOM 11337 O O . THR B 1 693 ? -9.305 -1.48 6.82 1 98.56 693 THR B O 1
ATOM 11340 N N . SER B 1 694 ? -7.934 -3.135 7.09 1 98.75 694 SER B N 1
ATOM 11341 C CA . SER B 1 694 ? -8.312 -3.477 8.453 1 98.75 694 SER B CA 1
ATOM 11342 C C . SER B 1 694 ? -7.09 -3.762 9.32 1 98.75 694 SER B C 1
ATOM 11344 O O . SER B 1 694 ? -6.305 -4.664 9.016 1 98.75 694 SER B O 1
ATOM 11346 N N . SER B 1 695 ? -6.941 -3.023 10.312 1 98.12 695 SER B N 1
ATOM 11347 C CA . SER B 1 695 ? -5.805 -3.17 11.219 1 98.12 695 SER B CA 1
ATOM 11348 C C . SER B 1 695 ? -6.246 -3.086 12.68 1 98.12 695 SER B C 1
ATOM 11350 O O . SER B 1 695 ? -7.16 -2.33 13.008 1 98.12 695 SER B O 1
ATOM 11352 N N . TRP B 1 696 ? -5.625 -3.881 13.531 1 97.94 696 TRP B N 1
ATOM 11353 C CA . TRP B 1 696 ? -5.805 -3.742 14.969 1 97.94 696 TRP B CA 1
ATOM 11354 C C . TRP B 1 696 ? -4.469 -3.844 15.703 1 97.94 696 TRP B C 1
ATOM 11356 O O . TRP B 1 696 ? -3.541 -4.496 15.219 1 97.94 696 TRP B O 1
ATOM 11366 N N . LYS B 1 697 ? -4.293 -3.209 16.781 1 97.06 697 LYS B N 1
ATOM 11367 C CA . LYS B 1 697 ? -3.084 -3.256 17.609 1 97.06 697 LYS B CA 1
ATOM 11368 C C . LYS B 1 697 ? -3.412 -3.061 19.078 1 97.06 697 LYS B C 1
ATOM 11370 O O . LYS B 1 697 ? -4.434 -2.461 19.422 1 97.06 697 LYS B O 1
ATOM 11375 N N . LYS B 1 698 ? -2.574 -3.547 19.906 1 95.44 698 LYS B N 1
ATOM 11376 C CA . LYS B 1 698 ? -2.67 -3.309 21.344 1 95.44 698 LYS B CA 1
ATOM 11377 C C . LYS B 1 698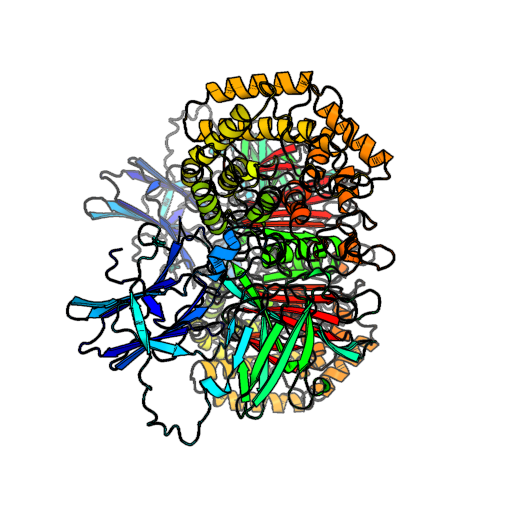 ? -2.309 -1.866 21.688 1 95.44 698 LYS B C 1
ATOM 11379 O O . LYS B 1 698 ? -1.273 -1.359 21.25 1 95.44 698 LYS B O 1
ATOM 11384 N N . ALA B 1 699 ? -3.166 -1.198 22.391 1 91.44 699 ALA B N 1
ATOM 11385 C CA . ALA B 1 699 ? -2.943 0.141 22.922 1 91.44 699 ALA B CA 1
ATOM 11386 C C . ALA B 1 699 ? -3.287 0.201 24.406 1 91.44 699 ALA B C 1
ATOM 11388 O O . ALA B 1 699 ? -4.402 0.573 24.781 1 91.44 699 ALA B O 1
ATOM 11389 N N . GLY B 1 700 ? -2.316 -0.159 25.203 1 88.25 700 GLY B N 1
ATOM 11390 C CA . GLY B 1 700 ? -2.613 -0.301 26.625 1 88.25 700 GLY B CA 1
ATOM 11391 C C . GLY B 1 700 ? -3.49 -1.499 26.922 1 88.25 700 GLY B C 1
ATOM 11392 O O . GLY B 1 700 ? -3.123 -2.637 26.625 1 88.25 700 GLY B O 1
ATOM 11393 N N . ASP B 1 701 ? -4.688 -1.153 27.422 1 91.19 701 ASP B N 1
ATOM 11394 C CA . ASP B 1 701 ? -5.598 -2.217 27.828 1 91.19 701 ASP B CA 1
ATOM 11395 C C . ASP B 1 701 ? -6.734 -2.391 26.828 1 91.19 701 ASP B C 1
ATOM 11397 O O . ASP B 1 701 ? -7.734 -3.053 27.125 1 91.19 701 ASP B O 1
ATOM 11401 N N . VAL B 1 702 ? -6.559 -1.785 25.672 1 95.94 702 VAL B N 1
ATOM 11402 C CA . VAL B 1 702 ? -7.609 -1.91 24.656 1 95.94 702 VAL B CA 1
ATOM 11403 C C . VAL B 1 702 ? -7 -2.32 23.328 1 95.94 702 VAL B C 1
ATOM 11405 O O . VAL B 1 702 ? -5.797 -2.162 23.109 1 95.94 702 VAL B O 1
ATOM 11408 N N . TRP B 1 703 ? -7.883 -2.928 22.484 1 97.12 703 TRP B N 1
ATOM 11409 C CA . TRP B 1 703 ? -7.586 -3.039 21.047 1 97.12 703 TRP B CA 1
ATOM 11410 C C . TRP B 1 703 ? -7.977 -1.764 20.312 1 97.12 703 TRP B C 1
ATOM 11412 O O . TRP B 1 703 ? -9.086 -1.256 20.484 1 97.12 703 TRP B O 1
ATOM 11422 N N . ARG B 1 704 ? -7.082 -1.188 19.641 1 97.75 704 ARG B N 1
ATOM 11423 C CA . ARG B 1 704 ? -7.375 -0.107 18.703 1 97.75 704 ARG B CA 1
ATOM 11424 C C . ARG B 1 704 ? -7.551 -0.644 17.297 1 97.75 704 ARG B C 1
ATOM 11426 O O . ARG B 1 704 ? -6.664 -1.315 16.766 1 97.75 704 ARG B O 1
ATOM 11433 N N . TYR B 1 705 ? -8.727 -0.428 16.672 1 98.44 705 TYR B N 1
ATOM 11434 C CA . TYR B 1 705 ? -9.016 -0.837 15.305 1 98.44 705 TYR B CA 1
ATOM 11435 C C . TYR B 1 705 ? -8.969 0.356 14.359 1 98.44 705 TYR B C 1
ATOM 11437 O O . TYR B 1 705 ? -9.516 1.418 14.664 1 98.44 705 TYR B O 1
ATOM 11445 N N . GLU B 1 706 ? -8.32 0.29 13.336 1 98.25 706 GLU B N 1
ATOM 11446 C CA . GLU B 1 706 ? -8.336 1.254 12.234 1 98.25 706 GLU B CA 1
ATOM 11447 C C . GLU B 1 706 ? -8.82 0.608 10.945 1 98.25 706 GLU B C 1
ATOM 11449 O O . GLU B 1 706 ? -8.164 -0.287 10.406 1 98.25 706 GLU B O 1
ATOM 11454 N N . ILE B 1 707 ? -9.961 1.02 10.453 1 98.62 707 ILE B N 1
ATOM 11455 C CA . ILE B 1 707 ? -10.633 0.426 9.305 1 98.62 707 ILE B CA 1
ATOM 11456 C C . ILE B 1 707 ? -10.828 1.481 8.219 1 98.62 707 ILE B C 1
ATOM 11458 O O . ILE B 1 707 ? -11.359 2.564 8.484 1 98.62 707 ILE B O 1
ATOM 11462 N N . THR B 1 708 ? -10.375 1.265 7.039 1 98.44 708 THR B N 1
ATOM 11463 C CA . THR B 1 708 ? -10.625 2.104 5.871 1 98.44 708 THR B CA 1
ATOM 11464 C C . THR B 1 708 ? -11.453 1.353 4.832 1 98.44 708 THR B C 1
ATOM 11466 O O . THR B 1 708 ? -11.125 0.218 4.477 1 98.44 708 THR B O 1
ATOM 11469 N N . THR B 1 709 ? -12.516 1.918 4.32 1 98.44 709 THR B N 1
ATOM 11470 C CA . THR B 1 709 ? -13.359 1.292 3.309 1 98.44 709 THR B CA 1
ATOM 11471 C C . THR B 1 709 ? -13.734 2.293 2.223 1 98.44 709 THR B C 1
ATOM 11473 O O . THR B 1 709 ? -14.031 3.453 2.516 1 98.44 709 THR B O 1
ATOM 11476 N N . PRO B 1 710 ? -13.672 1.916 1.006 1 97.5 710 PRO B N 1
ATOM 11477 C CA . PRO B 1 710 ? -14.094 2.758 -0.117 1 97.5 710 PRO B CA 1
ATOM 11478 C C . PRO B 1 710 ? -15.602 2.697 -0.365 1 97.5 710 PRO B C 1
ATOM 11480 O O . PRO B 1 710 ? -16.125 3.43 -1.212 1 97.5 710 PRO B O 1
ATOM 11483 N N . VAL B 1 711 ? -16.281 1.804 0.344 1 97.62 711 VAL B N 1
ATOM 11484 C CA . VAL B 1 711 ? -17.703 1.567 0.157 1 97.62 711 VAL B CA 1
ATOM 11485 C C . VAL B 1 711 ? -18.391 1.467 1.516 1 97.62 711 VAL B C 1
ATOM 11487 O O . VAL B 1 711 ? -17.734 1.444 2.555 1 97.62 711 VAL B O 1
ATOM 11490 N N . ASP B 1 712 ? -19.703 1.425 1.481 1 97.56 712 ASP B N 1
ATOM 11491 C CA . ASP B 1 712 ? -20.438 1.165 2.715 1 97.56 712 ASP B CA 1
ATOM 11492 C C . ASP B 1 712 ? -20.016 -0.162 3.34 1 97.56 712 ASP B C 1
ATOM 11494 O O . ASP B 1 712 ? -19.75 -1.136 2.627 1 97.56 712 ASP B O 1
ATOM 11498 N N . ALA B 1 713 ? -19.922 -0.168 4.605 1 98.06 713 ALA B N 1
ATOM 11499 C CA . ALA B 1 713 ? -19.453 -1.367 5.301 1 98.06 713 ALA B CA 1
ATOM 11500 C C . ALA B 1 713 ? -20.234 -1.591 6.59 1 98.06 713 ALA B C 1
ATOM 11502 O O . ALA B 1 713 ? -20.75 -0.64 7.184 1 98.06 713 ALA B O 1
ATOM 11503 N N . VAL B 1 714 ? -20.422 -2.771 6.887 1 98.06 714 VAL B N 1
ATOM 11504 C CA . VAL B 1 714 ? -20.875 -3.186 8.211 1 98.06 714 VAL B CA 1
ATOM 11505 C C . VAL B 1 714 ? -19.672 -3.623 9.047 1 98.06 714 VAL B C 1
ATOM 11507 O O . VAL B 1 714 ? -18.984 -4.582 8.703 1 98.06 714 VAL B O 1
ATOM 11510 N N . VAL B 1 715 ? -19.422 -2.924 10.102 1 98.12 715 VAL B N 1
ATOM 11511 C CA . VAL B 1 715 ? -18.266 -3.211 10.953 1 98.12 715 VAL B CA 1
ATOM 11512 C C . VAL B 1 715 ? -18.734 -3.859 12.25 1 98.12 715 VAL B C 1
ATOM 11514 O O . VAL B 1 715 ? -19.672 -3.369 12.898 1 98.12 715 VAL B O 1
ATOM 11517 N N . MET B 1 716 ? -18.141 -4.949 12.539 1 97.06 716 MET B N 1
ATOM 11518 C CA . MET B 1 716 ? -18.422 -5.641 13.797 1 97.06 716 MET B CA 1
ATOM 11519 C C . MET B 1 716 ? -17.219 -5.613 14.727 1 97.06 716 MET B C 1
ATOM 11521 O O . MET B 1 716 ? -16.203 -6.246 14.445 1 97.06 716 MET B O 1
ATOM 11525 N N . ILE B 1 717 ? -17.359 -4.902 15.844 1 94.56 717 ILE B N 1
ATOM 11526 C CA . ILE B 1 717 ? -16.297 -4.812 16.828 1 94.56 717 ILE B CA 1
ATOM 11527 C C . ILE B 1 717 ? -16.812 -5.297 18.188 1 94.56 717 ILE B C 1
ATOM 11529 O O . ILE B 1 717 ? -17.734 -4.707 18.75 1 94.56 717 ILE B O 1
ATOM 11533 N N . ALA B 1 718 ? -16.203 -6.355 18.688 1 88.38 718 ALA B N 1
ATOM 11534 C CA . ALA B 1 718 ? -16.547 -6.926 19.984 1 88.38 718 ALA B CA 1
ATOM 11535 C C . ALA B 1 718 ? -18.047 -7.18 20.078 1 88.38 718 ALA B C 1
ATOM 11537 O O . ALA B 1 718 ? -18.688 -6.789 21.062 1 88.38 718 ALA B O 1
ATOM 11538 N N . GLY B 1 719 ? -18.609 -7.699 19.062 1 87.94 719 GLY B N 1
ATOM 11539 C CA . GLY B 1 719 ? -20 -8.125 19.047 1 87.94 719 GLY B CA 1
ATOM 11540 C C . GLY B 1 719 ? -20.969 -7.004 18.703 1 87.94 719 GLY B C 1
ATOM 11541 O O . GLY B 1 719 ? -22.172 -7.227 18.594 1 87.94 719 GLY B O 1
ATOM 11542 N N . LYS B 1 720 ? -20.438 -5.773 18.531 1 91.62 720 LYS B N 1
ATOM 11543 C CA . LYS B 1 720 ? -21.297 -4.641 18.203 1 91.62 720 LYS B CA 1
ATOM 11544 C C . LYS B 1 720 ? -21.203 -4.297 16.719 1 91.62 720 LYS B C 1
ATOM 11546 O O . LYS B 1 720 ? -20.125 -4.055 16.203 1 91.62 720 LYS B O 1
ATOM 11551 N N . GLU B 1 721 ? -22.359 -4.25 16.125 1 95.12 721 GLU B N 1
ATOM 11552 C CA . GLU B 1 721 ? -22.438 -3.965 14.695 1 95.12 721 GLU B CA 1
ATOM 11553 C C . GLU B 1 721 ? -22.656 -2.477 14.445 1 95.12 721 GLU B C 1
ATOM 11555 O O . GLU B 1 721 ? -23.438 -1.83 15.133 1 95.12 721 GLU B O 1
ATOM 11560 N N . ARG B 1 722 ? -21.938 -1.885 13.547 1 95.19 722 ARG B N 1
ATOM 11561 C CA . ARG B 1 722 ? -22.078 -0.492 13.141 1 95.19 722 ARG B CA 1
ATOM 11562 C C . ARG B 1 722 ? -22.016 -0.359 11.625 1 95.19 722 ARG B C 1
ATOM 11564 O O . ARG B 1 722 ? -21.188 -0.995 10.977 1 95.19 722 ARG B O 1
ATOM 11571 N N . GLU B 1 723 ? -22.875 0.412 11.07 1 96.19 723 GLU B N 1
ATOM 11572 C CA . GLU B 1 723 ? -22.797 0.766 9.656 1 96.19 723 GLU B CA 1
ATOM 11573 C C . GLU B 1 723 ? -21.953 2.018 9.445 1 96.19 723 GLU B C 1
ATOM 11575 O O . GLU B 1 723 ? -22.141 3.02 10.141 1 96.19 723 GLU B O 1
ATOM 11580 N N . VAL B 1 724 ? -21.016 1.943 8.602 1 97.31 724 VAL B N 1
ATOM 11581 C CA . VAL B 1 724 ? -20.156 3.096 8.336 1 97.31 724 VAL B CA 1
ATOM 11582 C C . VAL B 1 724 ? -20.094 3.348 6.828 1 97.31 724 VAL B C 1
ATOM 11584 O O . VAL B 1 724 ? -20.312 2.434 6.031 1 97.31 724 VAL B O 1
ATOM 11587 N N . GLY B 1 725 ? -19.922 4.637 6.398 1 96.38 725 GLY B N 1
ATOM 11588 C CA . GLY B 1 725 ? -19.672 4.977 5.004 1 96.38 725 GLY B CA 1
ATOM 11589 C C . GLY B 1 725 ? -18.203 4.941 4.621 1 96.38 725 GLY B C 1
ATOM 11590 O O . GLY B 1 725 ? -17.359 4.598 5.445 1 96.38 725 GLY B O 1
ATOM 11591 N N . LYS B 1 726 ? -17.984 5.266 3.357 1 96.69 726 LYS B N 1
ATOM 11592 C CA . LYS B 1 726 ? -16.625 5.34 2.861 1 96.69 726 LYS B CA 1
ATOM 11593 C C . LYS B 1 726 ? -15.758 6.227 3.754 1 96.69 726 LYS B C 1
ATOM 11595 O O . LYS B 1 726 ? -16.219 7.258 4.242 1 96.69 726 LYS B O 1
ATOM 11600 N N . GLY B 1 727 ? -14.5 5.836 4.043 1 97.31 727 GLY B N 1
ATOM 11601 C CA . GLY B 1 727 ? -13.578 6.613 4.852 1 97.31 727 GLY B CA 1
ATOM 11602 C C . GLY B 1 727 ? -12.781 5.766 5.828 1 97.31 727 GLY B C 1
ATOM 11603 O O . GLY B 1 727 ? -12.758 4.539 5.715 1 97.31 727 GLY B O 1
ATOM 11604 N N . THR B 1 728 ? -12.008 6.379 6.625 1 98.31 728 THR B N 1
ATOM 11605 C CA . THR B 1 728 ? -11.227 5.723 7.668 1 98.31 728 THR B CA 1
ATOM 11606 C C . THR B 1 728 ? -11.883 5.895 9.031 1 98.31 728 THR B C 1
ATOM 11608 O O . THR B 1 728 ? -12.234 7.012 9.422 1 98.31 728 THR B O 1
ATOM 11611 N N . HIS B 1 729 ? -12.07 4.836 9.719 1 98.5 729 HIS B N 1
ATOM 11612 C CA . HIS B 1 729 ? -12.758 4.793 11.008 1 98.5 729 HIS B CA 1
ATOM 11613 C C . HIS B 1 729 ? -11.898 4.121 12.07 1 98.5 729 HIS B C 1
ATOM 11615 O O . HIS B 1 729 ? -11.25 3.105 11.805 1 98.5 729 HIS B O 1
ATOM 11621 N N . LEU B 1 730 ? -11.812 4.703 13.234 1 98.25 730 LEU B N 1
ATOM 11622 C CA . LEU B 1 730 ? -11.109 4.113 14.367 1 98.25 730 LEU B CA 1
ATOM 11623 C C . LEU B 1 730 ? -12.102 3.662 15.445 1 98.25 730 LEU B C 1
ATOM 11625 O O . LEU B 1 730 ? -13.039 4.387 15.773 1 98.25 730 LEU B O 1
ATOM 11629 N N . PHE B 1 731 ? -11.961 2.486 15.969 1 98 731 PHE B N 1
ATOM 11630 C CA . PHE B 1 731 ? -12.75 1.898 17.047 1 98 731 PHE B CA 1
ATOM 11631 C C . PHE B 1 731 ? -11.852 1.338 18.125 1 98 731 PHE B C 1
ATOM 11633 O O . PHE B 1 731 ? -10.641 1.196 17.938 1 98 731 PHE B O 1
ATOM 11640 N N . TYR B 1 732 ? -12.461 1.029 19.297 1 96.81 732 TYR B N 1
ATOM 11641 C CA . TYR B 1 732 ? -11.734 0.439 20.406 1 96.81 732 TYR B CA 1
ATOM 11642 C C . TYR B 1 732 ? -12.57 -0.636 21.094 1 96.81 732 TYR B C 1
ATOM 11644 O O . TYR B 1 732 ? -13.797 -0.584 21.062 1 96.81 732 TYR B O 1
ATOM 11652 N N . SER B 1 733 ? -11.945 -1.598 21.594 1 96.56 733 SER B N 1
ATOM 11653 C CA . SER B 1 733 ? -12.57 -2.586 22.469 1 96.56 733 SER B CA 1
ATOM 11654 C C . SER B 1 733 ? -11.625 -3.014 23.578 1 96.56 733 SER B C 1
ATOM 11656 O O . SER B 1 733 ? -10.406 -2.896 23.453 1 96.56 733 SER B O 1
ATOM 11658 N N . LYS B 1 734 ? -12.141 -3.48 24.672 1 93.69 734 LYS B N 1
ATOM 11659 C CA . LYS B 1 734 ? -11.328 -3.951 25.797 1 93.69 734 LYS B CA 1
ATOM 11660 C C . LYS B 1 734 ? -10.609 -5.246 25.438 1 93.69 734 LYS B C 1
ATOM 11662 O O . LYS B 1 734 ? -11.141 -6.082 24.719 1 93.69 734 LYS B O 1
ATOM 11667 N N . ILE B 1 735 ? -9.414 -5.348 25.922 1 93.19 735 ILE B N 1
ATOM 11668 C CA . ILE B 1 735 ? -8.703 -6.621 25.812 1 93.19 735 ILE B CA 1
ATOM 11669 C C . ILE B 1 735 ? -9.188 -7.574 26.906 1 93.19 735 ILE B C 1
ATOM 11671 O O . ILE B 1 735 ? -8.984 -7.312 28.094 1 93.19 735 ILE B O 1
ATOM 11675 N N . GLU B 1 736 ? -9.93 -8.547 26.469 1 80.19 736 GLU B N 1
ATOM 11676 C CA . GLU B 1 736 ? -10.461 -9.492 27.438 1 80.19 736 GLU B CA 1
ATOM 11677 C C . GLU B 1 736 ? -9.367 -10.398 27.984 1 80.19 736 GLU B C 1
ATOM 11679 O O . GLU B 1 736 ? -8.461 -10.797 27.25 1 80.19 736 GLU B O 1
ATOM 11684 N N . THR B 1 737 ? -9.133 -10.312 29.281 1 62.5 737 THR B N 1
ATOM 11685 C CA . THR B 1 737 ? -8.211 -11.242 29.938 1 62.5 737 THR B CA 1
ATOM 11686 C C . THR B 1 737 ? -8.758 -12.664 29.906 1 62.5 737 THR B C 1
ATOM 11688 O O . THR B 1 737 ? -9.891 -12.906 30.312 1 62.5 737 THR B O 1
ATOM 11691 N N . ILE B 1 738 ? -8.5 -13.469 28.953 1 47.88 738 ILE B N 1
ATOM 11692 C CA . ILE B 1 738 ? -8.898 -14.867 29.047 1 47.88 738 ILE B CA 1
ATOM 11693 C C . ILE B 1 738 ? -8.219 -15.523 30.25 1 47.88 738 ILE B C 1
ATOM 11695 O O . ILE B 1 738 ? -7.023 -15.344 30.469 1 47.88 738 ILE B O 1
#

Secondary structure (DSSP, 8-state):
-------EEESS--TTSPEEEEEEEE--S-EEEEEEEEEEESEEEEEETTEE----TTBT----TTT-EEEEEEE-TTT--SEEEEEEEEE-HHHHS--GGGTTSHHHHHHHHPPPEEEEEEEEEETTS-EEEEE-STT-EEEE-SEEEEETTTEEEEEHHHHH---TTS-TTS-S---EEEEE-----TTEEE--SPPEEEEEEE--SEEEE-TTS-EEEEEEEEEEEEEEEEEEE-TT-EEEEEEESEE-TTS-EE-GGGTT---EEEEE--SEEEEE--SS--EEEEEEEEEE-TT-GGG--GGGEEEEEEEE-PPB-EEEEES-HHHHHHHHHHHHHHHHHEESEE-S-SSSS----BHHHHHHHHHHHHHHB--HHHHHHHHHHHHHH--TT----SBSS-S-TTSPP-TTTTTHHHHHHHHHHHHH--HHHHHHHHHHHHHHHHHHHHH-SBTTB--S-----SBT-TTPPTT-SB-SS-HHHHHHHHHHHHHHHHHHHHHHHT---HHHHHHHHHHHHHHHHH--S--SHHHHHHHHHTT-SSSHHHHHHHHHHHHHHTTS-----TTTHHHHHHHHHHTT-HHHHHHHHH--SSSSSSHHHHTT-SS--SSTTSB-TTS-BS-SSS--S---GGGGHHHHIIIIIS-EEEBTTBGGGTSEEE-----TT-SEEEEEEEETTEEEEEEEEEETTEEEEEEEESS-EEEEETTEEEEE-SEEEEEEEE----/-------EEESS--TTSPEEEEEEEE--S-EEEEEEEEEEESEEEEEETTEE----TTBT--S-TTT-EEEEEEE-TTT--SEEEEEEEEE-HHHHS--GGGTT-HHHHHHHTSPPEEEEEEEEEETTS-EEEEE-STT-EEEE-SEEEEETTTEEEEEHHHHH---TTS-TTS-S---EEEEE-----TTEEE--SPPEEEEEEE--SEEEE-TTS-EEEEEEEEEEEEEEEEEEE-TT-EEEEEEESEE-TTS-EE-GGGTT---EEEEE--SEEEEE--SS--EEEEEEEEEE-TT-GGG--GGGEEEEEEEE-PPB-EEEEES-HHHHHHHHHHHHHHHHHEESEE-S-SSSS----BHHHHHHHHHHHHHHB--HHHHHHHHHHHHHH--TT----SBSS-S-TTSPP-TTTTTHHHHHHHHHHHHH--HHHHHHHHHHHHHHHHHHHHH-SBTTB--SS----SBT-TTPPTT-SB-SS-HHHHHHHHHHHHHHHHHHHHHHHT---HHHHHHHHHHHHHHHHH--S--SHHHHHHHHHTT-SSSHHHHHHHHHHHHHHTTS-----TTTHHHHHHHHHHTT-HHHHHHHHH--SSSSSHHHHHTT-SS--SSTTSB-TTS-BS-SSS--S---GGGGHHHHIIIIIS-EEEBTTBGGGTSEEE-----TT-SEEEEEEEETTEEEEEEEEEETTEEEEEEEESS-EEEEETTEEEEE-SEEEEEEEE----

Nearest PDB structures (foldseek):
  3w5n-assembly1_A  TM=9.186E-01  e=2.076E-76  Streptomyces avermitilis MA-4680 = NBRC 14893
  6gsz-assembly1_A  TM=9.392E-01  e=1.270E-74  Aspergillus terreus
  6i60-assembly1_A  TM=8.975E-01  e=2.921E-70  Dictyoglomus thermophilum H-6-12
  6i60-assembly2_B  TM=8.992E-01  e=2.334E-68  Dictyoglomus thermophilum H-6-12
  3cih-assembly1_A-2  TM=6.083E-01  e=1.101E-28  Bacteroides thetaiotaomicron VPI-5482